Protein AF-A0A7C3PP48-F1 (afdb_monomer_lite)

Radius of gyration: 100.93 Å; chains: 1; bounding box: 215×110×290 Å

Structure (mmCIF, N/CA/C/O backbone):
data_AF-A0A7C3PP48-F1
#
_entry.id   AF-A0A7C3PP48-F1
#
loop_
_atom_site.group_PDB
_atom_site.id
_atom_site.type_symbol
_atom_site.label_atom_id
_atom_site.label_alt_id
_atom_site.label_comp_id
_atom_site.label_asym_id
_atom_site.label_entity_id
_atom_site.label_seq_id
_atom_site.pdbx_PDB_ins_code
_atom_site.Cartn_x
_atom_site.Cartn_y
_atom_site.Cartn_z
_atom_site.occupancy
_atom_site.B_iso_or_equiv
_atom_site.auth_seq_id
_atom_site.auth_comp_id
_atom_site.auth_asym_id
_atom_site.auth_atom_id
_atom_site.pdbx_PDB_model_num
ATOM 1 N N . MET A 1 1 ? 66.227 -26.101 -6.924 1.00 35.62 1 MET A N 1
ATOM 2 C CA . MET A 1 1 ? 66.517 -26.743 -5.614 1.00 35.62 1 MET A CA 1
ATOM 3 C C . MET A 1 1 ? 65.256 -27.540 -5.271 1.00 35.62 1 MET A C 1
ATOM 5 O O . MET A 1 1 ? 64.193 -26.976 -5.452 1.00 35.62 1 MET A O 1
ATOM 9 N N . SER A 1 2 ? 65.244 -28.868 -5.077 1.00 28.80 2 SER A N 1
ATOM 10 C CA . SER A 1 2 ? 65.993 -29.705 -4.112 1.00 28.80 2 SER A CA 1
ATOM 11 C C . SER A 1 2 ? 65.687 -29.269 -2.673 1.00 28.80 2 SER A C 1
ATOM 13 O O . SER A 1 2 ? 65.964 -28.119 -2.353 1.00 28.80 2 SER A O 1
ATOM 15 N N . ARG A 1 3 ? 65.092 -30.090 -1.793 1.00 32.72 3 ARG A N 1
ATOM 16 C CA . ARG A 1 3 ? 65.100 -31.572 -1.668 1.00 32.72 3 ARG A CA 1
ATOM 17 C C . ARG A 1 3 ? 63.680 -32.186 -1.687 1.00 32.72 3 ARG A C 1
ATOM 19 O O . ARG A 1 3 ? 62.824 -31.701 -0.966 1.00 32.72 3 ARG A O 1
ATOM 26 N N . THR A 1 4 ? 63.332 -33.066 -2.639 1.00 34.81 4 THR A N 1
ATOM 27 C CA . THR A 1 4 ? 63.412 -34.564 -2.638 1.00 34.81 4 THR A CA 1
ATOM 28 C C . THR A 1 4 ? 62.479 -35.266 -1.626 1.00 34.81 4 THR A C 1
ATOM 30 O O . THR A 1 4 ? 62.607 -34.987 -0.442 1.00 34.81 4 THR A O 1
ATOM 33 N N . ASN A 1 5 ? 61.502 -36.119 -2.006 1.00 36.50 5 ASN A N 1
ATOM 34 C CA . ASN A 1 5 ? 61.571 -37.400 -2.775 1.00 36.50 5 ASN A CA 1
ATOM 35 C C . ASN A 1 5 ? 62.261 -38.507 -1.926 1.00 36.50 5 ASN A C 1
ATOM 37 O O . ASN A 1 5 ? 63.274 -38.201 -1.308 1.00 36.50 5 ASN A O 1
ATOM 41 N N . THR A 1 6 ? 61.848 -39.783 -1.795 1.00 35.00 6 THR A N 1
ATOM 42 C CA . THR A 1 6 ? 61.051 -40.767 -2.599 1.00 35.00 6 THR A CA 1
ATOM 43 C C . THR A 1 6 ? 60.564 -41.863 -1.591 1.00 35.00 6 THR A C 1
ATOM 45 O O . THR A 1 6 ? 61.181 -41.959 -0.535 1.00 35.00 6 THR A O 1
ATOM 48 N N . TYR A 1 7 ? 59.514 -42.697 -1.707 1.00 33.81 7 TYR A N 1
ATOM 49 C CA . TYR A 1 7 ? 59.066 -43.679 -2.724 1.00 33.81 7 TYR A CA 1
ATOM 50 C C . TYR A 1 7 ? 57.554 -43.988 -2.508 1.00 33.81 7 TYR A C 1
ATOM 52 O O . TYR A 1 7 ? 57.111 -43.902 -1.370 1.00 33.81 7 TYR A O 1
ATOM 60 N N . VAL A 1 8 ? 56.657 -44.324 -3.456 1.00 29.75 8 VAL A N 1
ATOM 61 C CA . VAL A 1 8 ? 56.685 -44.884 -4.838 1.00 29.75 8 VAL A CA 1
ATOM 62 C C . VAL A 1 8 ? 56.375 -46.398 -4.937 1.00 29.75 8 VAL A C 1
ATOM 64 O O . VAL A 1 8 ? 57.295 -47.206 -4.929 1.00 29.75 8 VAL A O 1
ATOM 67 N N . ARG A 1 9 ? 55.087 -46.703 -5.230 1.00 29.94 9 ARG A N 1
ATOM 68 C CA . ARG A 1 9 ? 54.576 -47.752 -6.168 1.00 29.94 9 ARG A CA 1
ATOM 69 C C . ARG A 1 9 ? 54.813 -49.250 -5.790 1.00 29.94 9 ARG A C 1
ATOM 71 O O . ARG A 1 9 ? 55.564 -49.530 -4.872 1.00 29.94 9 ARG A O 1
ATOM 78 N N . SER A 1 10 ? 54.198 -50.281 -6.407 1.00 29.03 10 SER A N 1
ATOM 79 C CA . SER A 1 10 ? 53.236 -50.392 -7.536 1.00 29.03 10 SER A CA 1
ATOM 80 C C . SER A 1 10 ? 52.558 -51.780 -7.612 1.00 29.03 10 SER A C 1
ATOM 82 O O . SER A 1 10 ? 53.174 -52.744 -7.174 1.00 29.03 10 SER A O 1
ATOM 84 N N . PHE A 1 11 ? 51.462 -51.883 -8.393 1.00 27.22 11 PHE A N 1
ATOM 85 C CA . PHE A 1 11 ? 51.003 -53.085 -9.143 1.00 27.22 11 PHE A CA 1
ATOM 86 C C . PHE A 1 11 ? 50.632 -54.354 -8.311 1.00 27.22 11 PHE A C 1
ATOM 88 O O . PHE A 1 11 ? 50.879 -54.409 -7.116 1.00 27.22 11 PHE A O 1
ATOM 95 N N . LEU A 1 12 ? 49.953 -55.388 -8.840 1.00 26.47 12 LEU A N 1
ATOM 96 C CA . LEU A 1 12 ? 49.624 -55.757 -10.232 1.00 26.47 12 LEU A CA 1
ATOM 97 C C . LEU A 1 12 ? 48.218 -56.401 -10.351 1.00 26.47 12 LEU A C 1
ATOM 99 O O . LEU A 1 12 ? 47.673 -56.895 -9.369 1.00 26.47 12 LEU A O 1
ATOM 103 N N . SER A 1 13 ? 47.657 -56.406 -11.564 1.00 26.34 13 SER A N 1
ATOM 104 C CA . SER A 1 13 ? 46.339 -56.971 -11.923 1.00 26.34 13 SER A CA 1
ATOM 105 C C . SER A 1 13 ? 46.417 -58.423 -12.459 1.00 26.34 13 SER A C 1
ATOM 107 O O . SER A 1 13 ? 47.513 -58.961 -12.585 1.00 26.34 13 SER A O 1
ATOM 109 N N . ILE A 1 14 ? 45.266 -58.966 -12.912 1.00 28.91 14 ILE A N 1
ATOM 110 C CA . ILE A 1 14 ? 45.058 -60.225 -13.690 1.00 28.91 14 ILE A CA 1
ATOM 111 C C . ILE A 1 14 ? 45.008 -61.494 -12.791 1.00 28.91 14 ILE A C 1
ATOM 113 O O . ILE A 1 14 ? 45.960 -61.738 -12.063 1.00 28.91 14 ILE A O 1
ATOM 117 N N . LEU A 1 15 ? 43.927 -62.295 -12.653 1.00 25.47 15 LEU A N 1
ATOM 118 C CA . LEU A 1 15 ? 42.826 -62.807 -13.525 1.00 25.47 15 LEU A CA 1
ATOM 119 C C . LEU A 1 15 ? 43.153 -64.181 -14.175 1.00 25.47 15 LEU A C 1
ATOM 121 O O . LEU A 1 15 ? 44.307 -64.442 -14.495 1.00 25.47 15 LEU A O 1
ATOM 125 N N . LEU A 1 16 ? 42.113 -65.002 -14.440 1.00 29.92 16 LEU A N 1
ATOM 126 C CA . LEU A 1 16 ? 42.130 -66.319 -15.133 1.00 29.92 16 LEU A CA 1
ATOM 127 C C . LEU A 1 16 ? 42.724 -67.480 -14.287 1.00 29.92 16 LEU A C 1
ATOM 129 O O . LEU A 1 16 ? 43.503 -67.231 -13.377 1.00 29.92 16 LEU A O 1
ATOM 133 N N . ILE A 1 17 ? 42.400 -68.777 -14.444 1.00 31.22 17 ILE A N 1
ATOM 134 C CA . ILE A 1 17 ? 41.591 -69.605 -15.385 1.00 31.22 17 ILE A CA 1
ATOM 135 C C . ILE A 1 17 ? 40.932 -70.761 -14.556 1.00 31.22 17 ILE A C 1
ATOM 137 O O . ILE A 1 17 ? 41.385 -70.995 -13.442 1.00 31.22 17 ILE A O 1
ATOM 141 N N . ILE A 1 18 ? 39.937 -71.582 -14.953 1.00 31.45 18 ILE A N 1
ATOM 142 C CA . ILE A 1 18 ? 39.114 -71.777 -16.173 1.00 31.45 18 ILE A CA 1
ATOM 143 C C . ILE A 1 18 ? 37.695 -72.239 -15.742 1.00 31.45 18 ILE A C 1
ATOM 145 O O . ILE A 1 18 ? 37.602 -73.089 -14.858 1.00 31.45 18 ILE A O 1
ATOM 149 N N . SER A 1 19 ? 36.621 -71.819 -16.430 1.00 31.44 19 SER A N 1
ATOM 150 C CA . SER A 1 19 ? 35.482 -72.666 -16.886 1.00 31.44 19 SER A CA 1
ATOM 151 C C . SER A 1 19 ? 34.488 -71.833 -17.717 1.00 31.44 19 SER A C 1
ATOM 153 O O . SER A 1 19 ? 34.540 -70.607 -17.686 1.00 31.44 19 SER A O 1
ATOM 155 N N . ILE A 1 20 ? 33.648 -72.487 -18.526 1.00 32.88 20 ILE A N 1
ATOM 156 C CA . ILE A 1 20 ? 32.924 -71.895 -19.672 1.00 32.88 20 ILE A CA 1
ATOM 157 C C . ILE A 1 20 ? 31.415 -72.217 -19.598 1.00 32.88 20 ILE A C 1
ATOM 159 O O . ILE A 1 20 ? 31.084 -73.311 -19.164 1.00 32.88 20 ILE A O 1
ATOM 163 N N . SER A 1 21 ? 30.568 -71.265 -20.037 1.00 28.41 21 SER A N 1
ATOM 164 C CA . SER A 1 21 ? 29.212 -71.343 -20.658 1.00 28.41 21 SER A CA 1
ATOM 165 C C . SER A 1 21 ? 28.293 -72.575 -20.460 1.00 28.41 21 SER A C 1
ATOM 167 O O . SER A 1 21 ? 28.746 -73.708 -20.445 1.00 28.41 21 SER A O 1
ATOM 169 N N . LEU A 1 22 ? 26.953 -72.474 -20.476 1.00 29.72 22 LEU A N 1
ATOM 170 C CA . LEU A 1 22 ? 26.024 -71.489 -21.081 1.00 29.72 22 LEU A CA 1
ATOM 171 C C . LEU A 1 22 ? 24.612 -71.674 -20.462 1.00 29.72 22 LEU A C 1
ATOM 173 O O . LEU A 1 22 ? 24.291 -72.801 -20.111 1.00 29.72 22 LEU A O 1
ATOM 177 N N . MET A 1 23 ? 23.762 -70.631 -20.483 1.00 29.91 23 MET A N 1
ATOM 178 C CA . MET A 1 23 ? 22.276 -70.659 -20.372 1.00 29.91 23 MET A CA 1
ATOM 179 C C . MET A 1 23 ? 21.603 -71.324 -19.143 1.00 29.91 23 MET A C 1
ATOM 181 O O . MET A 1 23 ? 21.910 -72.440 -18.757 1.00 29.91 23 MET A O 1
ATOM 185 N N . ASN A 1 24 ? 20.542 -70.759 -18.562 1.00 29.59 24 ASN A N 1
ATOM 186 C CA . ASN A 1 24 ? 20.100 -69.360 -18.511 1.00 29.59 24 ASN A CA 1
ATOM 187 C C . ASN A 1 24 ? 19.310 -69.182 -17.196 1.00 29.59 24 ASN A C 1
ATOM 189 O O . ASN A 1 24 ? 18.732 -70.145 -16.697 1.00 29.59 24 ASN A O 1
ATOM 193 N N . VAL A 1 25 ? 19.339 -67.987 -16.602 1.00 32.69 25 VAL A N 1
ATOM 194 C CA . VAL A 1 25 ? 19.006 -67.780 -15.175 1.00 32.69 25 VAL A CA 1
ATOM 195 C C . VAL A 1 25 ? 17.562 -68.161 -14.824 1.00 32.69 25 VAL A C 1
ATOM 197 O O . VAL A 1 25 ? 16.637 -67.610 -15.414 1.00 32.69 25 VAL A O 1
ATOM 200 N N . ASN A 1 26 ? 17.371 -69.021 -13.809 1.00 28.39 26 ASN A N 1
ATOM 201 C CA . ASN A 1 26 ? 16.111 -69.090 -13.058 1.00 28.39 26 ASN A CA 1
ATOM 202 C C . ASN A 1 26 ? 16.229 -69.756 -11.663 1.00 28.39 26 ASN A C 1
ATOM 204 O O . ASN A 1 26 ? 16.847 -70.805 -11.518 1.00 28.39 26 ASN A O 1
ATOM 208 N N . THR A 1 27 ? 15.574 -69.127 -10.678 1.00 35.03 27 THR A N 1
ATOM 209 C CA . THR A 1 27 ? 14.832 -69.685 -9.514 1.00 35.03 27 THR A CA 1
ATOM 210 C C . THR A 1 27 ? 15.308 -70.926 -8.732 1.00 35.03 27 THR A C 1
ATOM 212 O O . THR A 1 27 ? 15.274 -72.043 -9.245 1.00 35.03 27 THR A O 1
ATOM 215 N N . ALA A 1 28 ? 15.472 -70.748 -7.412 1.00 31.48 28 ALA A N 1
ATOM 216 C CA . ALA A 1 28 ? 15.047 -71.661 -6.328 1.00 31.48 28 ALA A CA 1
ATOM 217 C C . ALA A 1 28 ? 15.201 -70.924 -4.975 1.00 31.48 28 ALA A C 1
ATOM 219 O O . ALA A 1 28 ? 16.178 -70.194 -4.839 1.00 31.48 28 ALA A O 1
ATOM 220 N N . LEU A 1 29 ? 14.382 -71.034 -3.919 1.00 32.47 29 LEU A N 1
ATOM 221 C CA . LEU A 1 29 ? 13.048 -71.595 -3.572 1.00 32.47 29 LEU A CA 1
ATOM 222 C C . LEU A 1 29 ? 12.624 -70.807 -2.283 1.00 32.47 29 LEU A C 1
ATOM 224 O O . LEU A 1 29 ? 13.512 -70.258 -1.633 1.00 32.47 29 LEU A O 1
ATOM 228 N N . ALA A 1 30 ? 11.380 -70.661 -1.806 1.00 31.39 30 ALA A N 1
ATOM 229 C CA . ALA A 1 30 ? 10.071 -71.297 -2.029 1.00 31.39 30 ALA A CA 1
ATOM 230 C C . ALA A 1 30 ? 8.951 -70.231 -1.716 1.00 31.39 30 ALA A C 1
ATOM 232 O O . ALA A 1 30 ? 9.268 -69.235 -1.069 1.00 31.39 30 ALA A O 1
ATOM 233 N N . ASP A 1 31 ? 7.745 -70.237 -2.313 1.00 30.36 31 ASP A N 1
ATOM 234 C CA . ASP A 1 31 ? 6.519 -70.986 -1.903 1.00 30.36 31 ASP A CA 1
ATOM 235 C C . ASP A 1 31 ? 5.738 -70.317 -0.728 1.00 30.36 31 ASP A C 1
ATOM 237 O O . ASP A 1 31 ? 6.322 -70.120 0.334 1.00 30.36 31 ASP A O 1
ATOM 241 N N . ASP A 1 32 ? 4.449 -69.931 -0.813 1.00 30.78 32 ASP A N 1
ATOM 242 C CA . ASP A 1 32 ? 3.532 -69.723 -1.965 1.00 30.78 32 ASP A CA 1
ATOM 243 C C . ASP A 1 32 ? 2.293 -68.848 -1.580 1.00 30.78 32 ASP A C 1
ATOM 245 O O . ASP A 1 32 ? 1.974 -68.732 -0.401 1.00 30.78 32 ASP A O 1
ATOM 249 N N . SER A 1 33 ? 1.561 -68.315 -2.580 1.00 32.16 33 SER A N 1
ATOM 250 C CA . SER A 1 33 ? 0.126 -67.893 -2.622 1.00 32.16 33 SER A CA 1
ATOM 251 C C . SER A 1 33 ? -0.455 -66.919 -1.547 1.00 32.16 33 SER A C 1
ATOM 253 O O . SER A 1 33 ? -0.343 -67.189 -0.361 1.00 32.16 33 SER A O 1
ATOM 255 N N . ALA A 1 34 ? -1.130 -65.771 -1.784 1.00 34.06 34 ALA A N 1
ATOM 256 C CA . ALA A 1 34 ? -1.976 -65.155 -2.844 1.00 34.06 34 ALA A CA 1
ATOM 257 C C . ALA A 1 34 ? -3.481 -64.965 -2.393 1.00 34.06 34 ALA A C 1
ATOM 259 O O . ALA A 1 34 ? -3.721 -65.088 -1.195 1.00 34.06 34 ALA A O 1
ATOM 260 N N . PRO A 1 35 ? -4.463 -64.480 -3.204 1.00 60.41 35 PRO A N 1
ATOM 261 C CA . PRO A 1 35 ? -5.262 -63.255 -2.914 1.00 60.41 35 PRO A CA 1
ATOM 262 C C . PRO A 1 35 ? -6.804 -63.546 -2.791 1.00 60.41 35 PRO A C 1
ATOM 264 O O . PRO A 1 35 ? -7.110 -64.723 -2.595 1.00 60.41 35 PRO A O 1
ATOM 267 N N . PRO A 1 36 ? -7.814 -62.625 -2.946 1.00 50.06 36 PRO A N 1
ATOM 268 C CA . PRO A 1 36 ? -7.845 -61.162 -3.219 1.00 50.06 36 PRO A CA 1
ATOM 269 C C . PRO A 1 36 ? -8.933 -60.316 -2.450 1.00 50.06 36 PRO A C 1
ATOM 271 O O . PRO A 1 36 ? -9.650 -60.829 -1.601 1.00 50.06 36 PRO A O 1
ATOM 274 N N . GLN A 1 37 ? -9.132 -59.054 -2.892 1.00 30.94 37 GLN A N 1
ATOM 275 C CA . GLN A 1 37 ? -10.337 -58.179 -2.785 1.00 30.94 37 GLN A CA 1
ATOM 276 C C . GLN A 1 37 ? -10.716 -57.429 -1.478 1.00 30.94 37 GLN A C 1
ATOM 278 O O . GLN A 1 37 ? -10.241 -57.704 -0.384 1.00 30.94 37 GLN A O 1
ATOM 283 N N . GLU A 1 38 ? -11.566 -56.405 -1.674 1.00 47.22 38 GLU A N 1
ATOM 284 C CA . GLU A 1 38 ? -12.148 -55.461 -0.701 1.00 47.22 38 GLU A CA 1
ATOM 285 C C . GLU A 1 38 ? -13.311 -56.057 0.118 1.00 47.22 38 GLU A C 1
ATOM 287 O O . GLU A 1 38 ? -14.075 -56.870 -0.404 1.00 47.22 38 GLU A O 1
ATOM 292 N N . THR A 1 39 ? -13.544 -55.559 1.342 1.00 32.47 39 THR A N 1
ATOM 293 C CA . THR A 1 39 ? -14.880 -55.263 1.936 1.00 32.47 39 THR A CA 1
ATOM 294 C C . THR A 1 39 ? -14.720 -54.548 3.296 1.00 32.47 39 THR A C 1
ATOM 296 O O . THR A 1 39 ? -13.594 -54.251 3.692 1.00 32.47 39 THR A O 1
ATOM 299 N N . ALA A 1 40 ? -15.816 -54.194 3.989 1.00 39.12 40 ALA A N 1
ATOM 300 C CA . ALA A 1 40 ? -15.804 -53.302 5.161 1.00 39.12 40 ALA A CA 1
ATOM 301 C C . ALA A 1 40 ? -16.662 -53.791 6.357 1.00 39.12 40 ALA A C 1
ATOM 303 O O . ALA A 1 40 ? -17.587 -54.574 6.157 1.00 39.12 40 ALA A O 1
ATOM 304 N N . THR A 1 41 ? -16.376 -53.219 7.547 1.00 37.16 41 THR A N 1
ATOM 305 C CA . THR A 1 41 ? -17.173 -53.186 8.813 1.00 37.16 41 THR A CA 1
ATOM 306 C C . THR A 1 41 ? -17.409 -54.539 9.564 1.00 37.16 41 THR A C 1
ATOM 308 O O . THR A 1 41 ? -16.991 -55.578 9.062 1.00 37.16 41 THR A O 1
ATOM 311 N N . PRO A 1 42 ? -17.992 -54.581 10.798 1.00 59.25 42 PRO A N 1
ATOM 312 C CA . PRO A 1 42 ? -17.473 -53.996 12.065 1.00 59.25 42 PRO A CA 1
ATOM 313 C C . PRO A 1 42 ? -17.620 -54.894 13.355 1.00 59.25 42 PRO A C 1
ATOM 315 O O . PRO A 1 42 ? -18.108 -56.019 13.284 1.00 59.25 42 PRO A O 1
ATOM 318 N N . THR A 1 43 ? -17.358 -54.300 14.546 1.00 38.56 43 THR A N 1
ATOM 319 C CA . THR A 1 43 ? -17.990 -54.492 15.908 1.00 38.56 43 THR A CA 1
ATOM 320 C C . THR A 1 43 ? -17.363 -55.331 17.068 1.00 38.56 43 THR A C 1
ATOM 322 O O . THR A 1 43 ? -17.059 -56.505 16.909 1.00 38.56 43 THR A O 1
ATOM 325 N N . GLU A 1 44 ? -17.376 -54.690 18.265 1.00 38.38 44 GLU A N 1
ATOM 326 C CA . GLU A 1 44 ? -17.751 -55.144 19.649 1.00 38.38 44 GLU A CA 1
ATOM 327 C C . GLU A 1 44 ? -16.761 -55.689 20.743 1.00 38.38 44 GLU A C 1
ATOM 329 O O . GLU A 1 44 ? -16.094 -56.697 20.551 1.00 38.38 44 GLU A O 1
ATOM 334 N N . GLU A 1 45 ? -16.760 -54.963 21.896 1.00 41.56 45 GLU A N 1
ATOM 335 C CA . GLU A 1 45 ? -16.601 -55.214 23.378 1.00 41.56 45 GLU A CA 1
ATOM 336 C C . GLU A 1 45 ? -15.931 -56.480 24.009 1.00 41.56 45 GLU A C 1
ATOM 338 O O . GLU A 1 45 ? -15.767 -57.472 23.300 1.00 41.56 45 GLU A O 1
ATOM 343 N N . PRO A 1 46 ? -15.550 -56.526 25.339 1.00 60.19 46 PRO A N 1
ATOM 344 C CA . PRO A 1 46 ? -15.942 -55.714 26.544 1.00 60.19 46 PRO A CA 1
ATOM 345 C C . PRO A 1 46 ? -14.770 -55.304 27.523 1.00 60.19 46 PRO A C 1
ATOM 347 O O . PRO A 1 46 ? -13.609 -55.370 27.134 1.00 60.19 46 PRO A O 1
ATOM 350 N N . VAL A 1 47 ? -14.957 -55.047 28.847 1.00 40.34 47 VAL A N 1
ATOM 351 C CA . VAL A 1 47 ? -15.511 -53.848 29.567 1.00 40.34 47 VAL A CA 1
ATOM 352 C C . VAL A 1 47 ? -15.373 -53.979 31.135 1.00 40.34 47 VAL A C 1
ATOM 354 O O . VAL A 1 47 ? -15.261 -55.101 31.618 1.00 40.34 47 VAL A O 1
ATOM 357 N N . GLN A 1 48 ? -15.435 -52.864 31.917 1.00 39.47 48 GLN A N 1
ATOM 358 C CA . GLN A 1 48 ? -15.474 -52.716 33.425 1.00 39.47 48 GLN A CA 1
ATOM 359 C C . GLN A 1 48 ? -14.161 -52.976 34.249 1.00 39.47 48 GLN A C 1
ATOM 361 O O . GLN A 1 48 ? -13.319 -53.729 33.774 1.00 39.47 48 GLN A O 1
ATOM 366 N N . LEU A 1 49 ? -13.858 -52.421 35.462 1.00 37.97 49 LEU A N 1
ATOM 367 C CA . LEU A 1 49 ? -14.512 -51.526 36.485 1.00 37.97 49 LEU A CA 1
ATOM 368 C C . LEU A 1 49 ? -13.458 -50.830 37.451 1.00 37.97 49 LEU A C 1
ATOM 370 O O . LEU A 1 49 ? -12.391 -51.404 37.623 1.00 37.97 49 LEU A O 1
ATOM 374 N N . THR A 1 50 ? -13.792 -49.662 38.069 1.00 34.66 50 THR A N 1
ATOM 375 C CA . THR A 1 50 ? -13.432 -48.988 39.399 1.00 34.66 50 THR A CA 1
ATOM 376 C C . THR A 1 50 ? -12.217 -49.417 40.299 1.00 34.66 50 THR A C 1
ATOM 378 O O . THR A 1 50 ? -11.848 -50.582 40.259 1.00 34.66 50 THR A O 1
ATOM 381 N N . GLU A 1 51 ? -11.596 -48.651 41.245 1.00 35.31 51 GLU A N 1
ATOM 382 C CA . GLU A 1 51 ? -11.781 -47.301 41.892 1.00 35.31 51 GLU A CA 1
ATOM 383 C C . GLU A 1 51 ? -10.493 -46.766 42.650 1.00 35.31 51 GLU A C 1
ATOM 385 O O . GLU A 1 51 ? -9.415 -47.331 42.484 1.00 35.31 51 GLU A O 1
ATOM 390 N N . GLU A 1 52 ? -10.627 -45.678 43.447 1.00 36.09 52 GLU A N 1
ATOM 391 C CA . GLU A 1 52 ? -9.698 -44.844 44.303 1.00 36.09 52 GLU A CA 1
ATOM 392 C C . GLU A 1 52 ? -8.929 -45.539 45.497 1.00 36.09 52 GLU A C 1
ATOM 394 O O . GLU A 1 52 ? -9.115 -46.752 45.638 1.00 36.09 52 GLU A O 1
ATOM 399 N N . PRO A 1 53 ? -8.153 -44.881 46.442 1.00 57.12 53 PRO A N 1
ATOM 400 C CA . PRO A 1 53 ? -7.621 -43.483 46.613 1.00 57.12 53 PRO A CA 1
ATOM 401 C C . PRO A 1 53 ? -6.153 -43.318 47.200 1.00 57.12 53 PRO A C 1
ATOM 403 O O . PRO A 1 53 ? -5.467 -44.309 47.445 1.00 57.12 53 PRO A O 1
ATOM 406 N N . ALA A 1 54 ? -5.745 -42.064 47.551 1.00 29.67 54 ALA A N 1
ATOM 407 C CA . ALA A 1 54 ? -4.943 -41.614 48.748 1.00 29.67 54 ALA A CA 1
ATOM 408 C C . ALA A 1 54 ? -3.531 -40.924 48.629 1.00 29.67 54 ALA A C 1
ATOM 410 O O . ALA A 1 54 ? -2.737 -41.204 47.737 1.00 29.67 54 ALA A O 1
ATOM 411 N N . GLU A 1 55 ? -3.238 -40.037 49.610 1.00 35.94 55 GLU A N 1
ATOM 412 C CA . GLU A 1 55 ? -2.036 -39.170 49.880 1.00 35.94 55 GLU A CA 1
ATOM 413 C C . GLU A 1 55 ? -1.262 -39.654 51.174 1.00 35.94 55 GLU A C 1
ATOM 415 O O . GLU A 1 55 ? -1.629 -40.758 51.599 1.00 35.94 55 GLU A O 1
ATOM 420 N N . PRO A 1 56 ? -0.279 -38.980 51.884 1.00 55.00 56 PRO A N 1
ATOM 421 C CA . PRO A 1 56 ? 0.286 -37.589 51.843 1.00 55.00 56 PRO A CA 1
ATOM 422 C C . PRO A 1 56 ? 1.836 -37.381 52.121 1.00 55.00 56 PRO A C 1
ATOM 424 O O . PRO A 1 56 ? 2.561 -38.341 52.377 1.00 55.00 56 PRO A O 1
ATOM 427 N N . ALA A 1 57 ? 2.285 -36.101 52.240 1.00 32.88 57 ALA A N 1
ATOM 428 C CA . ALA A 1 57 ? 3.398 -35.539 53.091 1.00 32.88 57 ALA A CA 1
ATOM 429 C C . ALA A 1 57 ? 4.920 -35.746 52.736 1.00 32.88 57 ALA A C 1
ATOM 431 O O . ALA A 1 57 ? 5.271 -36.756 52.140 1.00 32.88 57 ALA A O 1
ATOM 432 N N . ALA A 1 58 ? 5.927 -34.917 53.144 1.00 36.06 58 ALA A N 1
ATOM 433 C CA . ALA A 1 58 ? 6.035 -33.490 53.589 1.00 36.06 58 ALA A CA 1
ATOM 434 C C . ALA A 1 58 ? 7.521 -32.974 53.786 1.00 36.06 58 ALA A C 1
ATOM 436 O O . ALA A 1 58 ? 8.411 -33.779 54.039 1.00 36.06 58 ALA A O 1
ATOM 437 N N . THR A 1 59 ? 7.733 -31.631 53.800 1.00 29.83 59 THR A N 1
ATOM 438 C CA . THR A 1 59 ? 8.812 -30.780 54.449 1.00 29.83 59 THR A CA 1
ATOM 439 C C . THR A 1 59 ? 10.334 -30.863 54.131 1.00 29.83 59 THR A C 1
ATOM 441 O O . THR A 1 59 ? 10.926 -31.920 54.297 1.00 29.83 59 THR A O 1
ATOM 444 N N . GLU A 1 60 ? 10.997 -29.700 53.882 1.00 31.58 60 GLU A N 1
ATOM 445 C CA . GLU A 1 60 ? 12.027 -29.021 54.752 1.00 31.58 60 GLU A CA 1
ATOM 446 C C . GLU A 1 60 ? 12.568 -27.654 54.185 1.00 31.58 60 GLU A C 1
ATOM 448 O O . GLU A 1 60 ? 12.360 -27.356 53.011 1.00 31.58 60 GLU A O 1
ATOM 453 N N . THR A 1 61 ? 13.216 -26.804 55.021 1.00 31.69 61 THR A N 1
ATOM 454 C CA . THR A 1 61 ? 13.787 -25.425 54.775 1.00 31.69 61 THR A CA 1
ATOM 455 C C . THR A 1 61 ? 14.916 -25.096 55.809 1.00 31.69 61 THR A C 1
ATOM 457 O O . THR A 1 61 ? 15.118 -25.964 56.664 1.00 31.69 61 THR A O 1
ATOM 460 N N . PRO A 1 62 ? 15.648 -23.928 55.865 1.00 55.53 62 PRO A N 1
ATOM 461 C CA . PRO A 1 62 ? 15.698 -22.658 55.081 1.00 55.53 62 PRO A CA 1
ATOM 462 C C . PRO A 1 62 ? 17.109 -22.417 54.427 1.00 55.53 62 PRO A C 1
ATOM 464 O O . PRO A 1 62 ? 17.615 -23.401 53.900 1.00 55.53 62 PRO A O 1
ATOM 467 N N . THR A 1 63 ? 17.840 -21.276 54.294 1.00 33.38 63 THR A N 1
ATOM 468 C CA . THR A 1 63 ? 18.016 -19.892 54.876 1.00 33.38 63 THR A CA 1
ATOM 469 C C . THR A 1 63 ? 17.974 -18.793 53.754 1.00 33.38 63 THR A C 1
ATOM 471 O O . THR A 1 63 ? 17.680 -19.165 52.624 1.00 33.38 63 THR A O 1
ATOM 474 N N . VAL A 1 64 ? 18.135 -17.447 53.870 1.00 34.97 64 VAL A N 1
ATOM 475 C CA . VAL A 1 64 ? 18.692 -16.433 54.833 1.00 34.97 64 VAL A CA 1
ATOM 476 C C . VAL A 1 64 ? 20.246 -16.316 54.817 1.00 34.97 64 VAL A C 1
ATOM 478 O O . VAL A 1 64 ? 20.900 -17.352 54.726 1.00 34.97 64 VAL A O 1
ATOM 481 N N . GLU A 1 65 ? 20.948 -15.159 54.865 1.00 32.62 65 GLU A N 1
ATOM 482 C CA . GLU A 1 65 ? 20.618 -13.703 55.032 1.00 32.62 65 GLU A CA 1
ATOM 483 C C . GLU A 1 65 ? 20.680 -12.918 53.667 1.00 32.62 65 GLU A C 1
ATOM 485 O O . GLU A 1 65 ? 20.082 -13.448 52.736 1.00 32.62 65 GLU A O 1
ATOM 490 N N . GLU A 1 66 ? 21.268 -11.732 53.348 1.00 32.56 66 GLU A N 1
ATOM 491 C CA . GLU A 1 66 ? 22.122 -10.670 53.971 1.00 32.56 66 GLU A CA 1
ATOM 492 C C . GLU A 1 66 ? 21.976 -9.298 53.202 1.00 32.56 66 GLU A C 1
ATOM 494 O O . GLU A 1 66 ? 21.602 -9.306 52.031 1.00 32.56 66 GLU A O 1
ATOM 499 N N . THR A 1 67 ? 22.264 -8.120 53.807 1.00 29.39 67 THR A N 1
ATOM 500 C CA . THR A 1 67 ? 22.249 -6.727 53.215 1.00 29.39 67 THR A CA 1
ATOM 501 C C . THR A 1 67 ? 23.186 -5.774 54.031 1.00 29.39 67 THR A C 1
ATOM 503 O O . THR A 1 67 ? 23.824 -6.305 54.944 1.00 29.39 67 THR A O 1
ATOM 506 N N . PRO A 1 68 ? 23.271 -4.410 53.900 1.00 56.38 68 PRO A N 1
ATOM 507 C CA . PRO A 1 68 ? 22.968 -3.410 52.836 1.00 56.38 68 PRO A CA 1
ATOM 508 C C . PRO A 1 68 ? 24.136 -2.383 52.586 1.00 56.38 68 PRO A C 1
ATOM 510 O O . PRO A 1 68 ? 25.169 -2.475 53.242 1.00 56.38 68 PRO A O 1
ATOM 513 N N . ALA A 1 69 ? 23.958 -1.344 51.735 1.00 31.47 69 ALA A N 1
ATOM 514 C CA . ALA A 1 69 ? 24.445 0.058 51.931 1.00 31.47 69 ALA A CA 1
ATOM 515 C C . ALA A 1 69 ? 24.122 0.999 50.732 1.00 31.47 69 ALA A C 1
ATOM 517 O O . ALA A 1 69 ? 23.921 0.528 49.617 1.00 31.47 69 ALA A O 1
ATOM 518 N N . ALA A 1 70 ? 24.119 2.324 50.950 1.00 33.28 70 ALA A N 1
ATOM 519 C CA . ALA A 1 70 ? 23.903 3.382 49.940 1.00 33.28 70 ALA A CA 1
ATOM 520 C C . ALA A 1 70 ? 24.829 4.601 50.181 1.00 33.28 70 ALA A C 1
ATOM 522 O O . ALA A 1 70 ? 25.456 4.653 51.238 1.00 33.28 70 ALA A O 1
ATOM 523 N N . VAL A 1 71 ? 24.880 5.572 49.248 1.00 32.09 71 VAL A N 1
ATOM 524 C CA . VAL A 1 71 ? 25.103 7.029 49.476 1.00 32.09 71 VAL A CA 1
ATOM 525 C C . VAL A 1 71 ? 24.875 7.828 48.170 1.00 32.09 71 VAL A C 1
ATOM 527 O O . VAL A 1 71 ? 24.879 7.257 47.081 1.00 32.09 71 VAL A O 1
ATOM 530 N N . GLU A 1 72 ? 24.600 9.127 48.310 1.00 32.75 72 GLU A N 1
ATOM 531 C CA . GLU A 1 72 ? 24.207 10.110 47.283 1.00 32.75 72 GLU A CA 1
ATOM 532 C C . GLU A 1 72 ? 25.363 10.597 46.375 1.00 32.75 72 GLU A C 1
ATOM 534 O O . GLU A 1 72 ? 26.522 10.564 46.780 1.00 32.75 72 GLU A O 1
ATOM 539 N N . GLU A 1 73 ? 25.046 11.180 45.206 1.00 32.62 73 GLU A N 1
ATOM 540 C CA . GLU A 1 73 ? 25.147 12.648 45.021 1.00 32.62 73 GLU A CA 1
ATOM 541 C C . GLU A 1 73 ? 24.407 13.148 43.757 1.00 32.62 73 GLU A C 1
ATOM 543 O O . GLU A 1 73 ? 24.091 12.376 42.852 1.00 32.62 73 GLU A O 1
ATOM 548 N N . VAL A 1 74 ? 24.103 14.453 43.715 1.00 32.16 74 VAL A N 1
ATOM 549 C CA . VAL A 1 74 ? 23.387 15.164 42.634 1.00 32.16 74 VAL A CA 1
ATOM 550 C C . VAL A 1 74 ? 24.041 16.534 42.420 1.00 32.16 74 VAL A C 1
ATOM 552 O O . VAL A 1 74 ? 24.363 17.207 43.401 1.00 32.16 74 VAL A O 1
ATOM 555 N N . PRO A 1 75 ? 24.167 17.009 41.167 1.00 46.56 75 PRO A N 1
ATOM 556 C CA . PRO A 1 75 ? 23.906 18.430 40.914 1.00 46.56 75 PRO A CA 1
ATOM 557 C C . PRO A 1 75 ? 22.923 18.681 39.758 1.00 46.56 75 PRO A C 1
ATOM 559 O O . PRO A 1 75 ? 22.918 17.998 38.738 1.00 46.56 75 PRO A O 1
ATOM 562 N N . THR A 1 76 ? 22.113 19.724 39.926 1.00 32.69 76 THR A N 1
ATOM 563 C CA . THR A 1 76 ? 21.080 20.207 38.996 1.00 32.69 76 THR A CA 1
ATOM 564 C C . THR A 1 76 ? 21.601 21.210 37.964 1.00 32.69 76 THR A C 1
ATOM 566 O O . THR A 1 76 ? 22.459 22.031 38.291 1.00 32.69 76 THR A O 1
ATOM 569 N N . ALA A 1 77 ? 20.943 21.286 36.804 1.00 31.06 77 ALA A N 1
ATOM 570 C CA . ALA A 1 77 ? 20.826 22.516 36.015 1.00 31.06 77 ALA A CA 1
ATOM 571 C C . ALA A 1 77 ? 19.437 22.583 35.348 1.00 31.06 77 ALA A C 1
ATOM 573 O O . ALA A 1 77 ? 18.918 21.561 34.907 1.00 31.06 77 ALA A O 1
ATOM 574 N N . THR A 1 78 ? 18.838 23.774 35.300 1.00 31.14 78 THR A N 1
ATOM 575 C CA . THR A 1 78 ? 17.481 24.048 34.787 1.00 31.14 78 THR A CA 1
ATOM 576 C C . THR A 1 78 ? 17.477 25.332 33.969 1.00 31.14 78 THR A C 1
ATOM 578 O O . THR A 1 78 ? 18.059 26.313 34.430 1.00 31.14 78 THR A O 1
ATOM 581 N N . GLU A 1 79 ? 16.726 25.376 32.869 1.00 31.72 79 GLU A N 1
ATOM 582 C CA . GLU A 1 79 ? 16.098 26.612 32.376 1.00 31.72 79 GLU A CA 1
ATOM 583 C C . GLU A 1 79 ? 14.785 26.280 31.628 1.00 31.72 79 GLU A C 1
ATOM 585 O O . GLU A 1 79 ? 14.447 25.103 31.483 1.00 31.72 79 GLU A O 1
ATOM 590 N N . GLU A 1 80 ? 13.985 27.295 31.289 1.00 32.97 80 GLU A N 1
ATOM 591 C CA . GLU A 1 80 ? 12.523 27.180 31.123 1.00 32.97 80 GLU A CA 1
ATOM 592 C C . GLU A 1 80 ? 12.010 27.047 29.667 1.00 32.97 80 GLU A C 1
ATOM 594 O O . GLU A 1 80 ? 12.759 27.135 28.696 1.00 32.97 80 GLU A O 1
ATOM 599 N N . ALA A 1 81 ? 10.697 26.810 29.537 1.00 32.72 81 ALA A N 1
ATOM 600 C CA . ALA A 1 81 ? 9.954 26.644 28.279 1.00 32.72 81 ALA A CA 1
ATOM 601 C C . ALA A 1 81 ? 9.579 27.988 27.596 1.00 32.72 81 ALA A C 1
ATOM 603 O O . ALA A 1 81 ? 9.930 29.064 28.087 1.00 32.72 81 ALA A O 1
ATOM 604 N N . PRO A 1 82 ? 8.823 27.947 26.479 1.00 40.59 82 PRO A N 1
ATOM 605 C CA . PRO A 1 82 ? 7.370 28.151 26.616 1.00 40.59 82 PRO A CA 1
ATOM 606 C C . PRO A 1 82 ? 6.490 27.200 25.766 1.00 40.59 82 PRO A C 1
ATOM 608 O O . PRO A 1 82 ? 6.990 26.360 25.025 1.00 40.59 82 PRO A O 1
ATOM 611 N N . ALA A 1 83 ? 5.164 27.332 25.921 1.00 30.72 83 ALA A N 1
ATOM 612 C CA . ALA A 1 83 ? 4.109 26.612 25.182 1.00 30.72 83 ALA A CA 1
ATOM 613 C C . ALA A 1 83 ? 3.924 27.174 23.736 1.00 30.72 83 ALA A C 1
ATOM 615 O O . ALA A 1 83 ? 4.639 28.100 23.362 1.00 30.72 83 ALA A O 1
ATOM 616 N N . GLU A 1 84 ? 3.035 26.687 22.855 1.00 30.11 84 GLU A N 1
ATOM 617 C CA . GLU A 1 84 ? 1.576 26.478 23.011 1.00 30.11 84 GLU A CA 1
ATOM 618 C C . GLU A 1 84 ? 0.966 25.733 21.784 1.00 30.11 84 GLU A C 1
ATOM 620 O O . GLU A 1 84 ? 1.683 25.441 20.832 1.00 30.11 84 GLU A O 1
ATOM 625 N N . VAL A 1 85 ? -0.365 25.532 21.796 1.00 31.56 85 VAL A N 1
ATOM 626 C CA . VAL A 1 85 ? -1.288 25.158 20.688 1.00 31.56 85 VAL A CA 1
ATOM 627 C C . VAL A 1 85 ? -1.584 23.659 20.473 1.00 31.56 85 VAL A C 1
ATOM 629 O O . VAL A 1 85 ? -0.733 22.872 20.073 1.00 31.56 85 VAL A O 1
ATOM 632 N N . GLU A 1 86 ? -2.861 23.300 20.671 1.00 34.53 86 GLU A N 1
ATOM 633 C CA . GLU A 1 86 ? -3.530 22.123 20.089 1.00 34.53 86 GLU A CA 1
ATOM 634 C C . GLU A 1 86 ? -4.135 22.493 18.721 1.00 34.53 86 GLU A C 1
ATOM 636 O O . GLU A 1 86 ? -4.662 23.597 18.585 1.00 34.53 86 GLU A O 1
ATOM 641 N N . GLU A 1 87 ? -4.211 21.557 17.768 1.00 31.67 87 GLU A N 1
ATOM 642 C CA . GLU A 1 87 ? -5.220 21.610 16.694 1.00 31.67 87 GLU A CA 1
ATOM 643 C C . GLU A 1 87 ? -5.935 20.259 16.507 1.00 31.67 87 GLU A C 1
ATOM 645 O O . GLU A 1 87 ? -5.425 19.192 16.852 1.00 31.67 87 GLU A O 1
ATOM 650 N N . THR A 1 88 ? -7.173 20.326 16.011 1.00 30.73 88 THR A N 1
ATOM 651 C CA . THR A 1 88 ? -8.134 19.212 15.944 1.00 30.73 88 THR A CA 1
ATOM 652 C C . THR A 1 88 ? -8.109 18.469 14.603 1.00 30.73 88 THR A C 1
ATOM 654 O O . THR A 1 88 ? -7.886 19.104 13.573 1.00 30.73 88 THR A O 1
ATOM 657 N N . PRO A 1 89 ? -8.437 17.162 14.561 1.00 35.22 89 PRO A N 1
ATOM 658 C CA . PRO A 1 89 ? -8.447 16.386 13.321 1.00 35.22 89 PRO A CA 1
ATOM 659 C C . PRO A 1 89 ? -9.567 16.808 12.356 1.00 35.22 89 PRO A C 1
ATOM 661 O O . PRO A 1 89 ? -10.669 17.172 12.774 1.00 35.22 89 PRO A O 1
ATOM 664 N N . VAL A 1 90 ? -9.301 16.677 11.052 1.00 30.02 90 VAL A N 1
ATOM 665 C CA . VAL A 1 90 ? -10.268 16.881 9.959 1.00 30.02 90 VAL A CA 1
ATOM 666 C C . VAL A 1 90 ? -10.468 15.564 9.192 1.00 30.02 90 VAL A C 1
ATOM 668 O O . VAL A 1 90 ? -9.595 14.703 9.170 1.00 30.02 90 VAL A O 1
ATOM 671 N N . ASN A 1 91 ? -11.671 15.383 8.643 1.00 29.70 91 ASN A N 1
ATOM 672 C CA . ASN A 1 91 ? -12.231 14.097 8.222 1.00 29.70 91 ASN A CA 1
ATOM 673 C C . ASN A 1 91 ? -11.788 13.611 6.824 1.00 29.70 91 ASN A C 1
ATOM 675 O O . ASN A 1 91 ? -11.461 14.414 5.953 1.00 29.70 91 ASN A O 1
ATOM 679 N N . GLU A 1 92 ? -11.891 12.297 6.595 1.00 37.00 92 GLU A N 1
ATOM 680 C CA . GLU A 1 92 ? -11.661 11.623 5.307 1.00 37.00 92 GLU A CA 1
ATOM 681 C C . GLU A 1 92 ? -12.548 12.150 4.157 1.00 37.00 92 GLU A C 1
ATOM 683 O O . GLU A 1 92 ? -13.682 12.596 4.379 1.00 37.00 92 GLU A O 1
ATOM 688 N N . GLY A 1 93 ? -12.066 12.021 2.910 1.00 30.61 93 GLY A N 1
ATOM 689 C CA . GLY A 1 93 ? -12.779 12.507 1.723 1.00 30.61 93 GLY A CA 1
ATOM 690 C C . GLY A 1 93 ? -12.297 11.967 0.369 1.00 30.61 93 GLY A C 1
ATOM 691 O O . GLY A 1 93 ? -11.718 12.715 -0.403 1.00 30.61 93 GLY A O 1
ATOM 692 N N . GLN A 1 94 ? -12.660 10.716 0.055 1.00 30.55 94 GLN A N 1
ATOM 693 C CA . GLN A 1 94 ? -12.659 10.088 -1.286 1.00 30.55 94 GLN A CA 1
ATOM 694 C C . GLN A 1 94 ? -11.311 9.875 -2.011 1.00 30.55 94 GLN A C 1
ATOM 696 O O . GLN A 1 94 ? -10.707 10.799 -2.542 1.00 30.55 94 GLN A O 1
ATOM 701 N N . VAL A 1 95 ? -10.953 8.600 -2.201 1.00 27.92 95 VAL A N 1
ATOM 702 C CA . VAL A 1 95 ? -9.964 8.161 -3.201 1.00 27.92 95 VAL A CA 1
ATOM 703 C C . VAL A 1 95 ? -10.649 7.989 -4.564 1.00 27.92 95 VAL A C 1
ATOM 705 O O . VAL A 1 95 ? -11.700 7.349 -4.655 1.00 27.92 95 VAL A O 1
ATOM 708 N N . LEU A 1 96 ? -10.036 8.518 -5.623 1.00 30.08 96 LEU A N 1
ATOM 709 C CA . LEU A 1 96 ? -10.261 8.109 -7.012 1.00 30.08 96 LEU A CA 1
ATOM 710 C C . LEU A 1 96 ? -8.975 7.452 -7.524 1.00 30.08 96 LEU A C 1
ATOM 712 O O . LEU A 1 96 ? -7.886 7.860 -7.133 1.00 30.08 96 LEU A O 1
ATOM 716 N N . ALA A 1 97 ? -9.108 6.428 -8.365 1.00 38.22 97 ALA A N 1
ATOM 717 C CA . ALA A 1 97 ? -7.968 5.779 -9.001 1.00 38.22 97 ALA A CA 1
ATOM 718 C C . ALA A 1 97 ? -7.695 6.430 -10.363 1.00 38.22 97 ALA A C 1
ATOM 720 O O . ALA A 1 97 ? -8.585 6.451 -11.215 1.00 38.22 97 ALA A O 1
ATOM 721 N N . GLU A 1 98 ? -6.471 6.912 -10.558 1.00 32.06 98 GLU A N 1
ATOM 722 C CA . GLU A 1 98 ? -5.906 7.290 -11.857 1.00 32.06 98 GLU A CA 1
ATOM 723 C C . GLU A 1 98 ? -4.636 6.454 -12.110 1.00 32.06 98 GLU A C 1
ATOM 725 O O . GLU A 1 98 ? -4.113 5.820 -11.191 1.00 32.06 98 GLU A O 1
ATOM 730 N N . GLU A 1 99 ? -4.220 6.336 -13.371 1.00 35.19 99 GLU A N 1
ATOM 731 C CA . GLU A 1 99 ? -3.271 5.305 -13.816 1.00 35.19 99 GLU A CA 1
ATOM 732 C C . GLU A 1 99 ? -1.795 5.717 -13.648 1.00 35.19 99 GLU A C 1
ATOM 734 O O . GLU A 1 99 ? -1.427 6.870 -13.866 1.00 35.19 99 GLU A O 1
ATOM 739 N N . GLU A 1 100 ? -0.941 4.743 -13.311 1.00 36.12 100 GLU A N 1
ATOM 740 C CA . GLU A 1 100 ? 0.522 4.883 -13.211 1.00 36.12 100 GLU A CA 1
ATOM 741 C C . GLU A 1 100 ? 1.141 5.440 -14.516 1.00 36.12 100 GLU A C 1
ATOM 743 O O . GLU A 1 100 ? 0.979 4.828 -15.581 1.00 36.12 100 GLU A O 1
ATOM 748 N N . PRO A 1 101 ? 1.901 6.553 -14.481 1.00 39.75 101 PRO A N 1
ATOM 749 C CA . PRO A 1 101 ? 2.581 7.072 -15.662 1.00 39.75 101 PRO A CA 1
ATOM 750 C C . PRO A 1 101 ? 3.789 6.194 -16.023 1.00 39.75 101 PRO A C 1
ATOM 752 O O . PRO A 1 101 ? 4.698 5.982 -15.223 1.00 39.75 101 PRO A O 1
ATOM 755 N N . THR A 1 102 ? 3.868 5.736 -17.275 1.00 45.09 102 THR A N 1
ATOM 756 C CA . THR A 1 102 ? 4.878 4.765 -17.757 1.00 45.09 102 THR A CA 1
ATOM 757 C C . THR A 1 102 ? 6.320 5.304 -17.861 1.00 45.09 102 THR A C 1
ATOM 759 O O . THR A 1 102 ? 7.153 4.725 -18.563 1.00 45.09 102 THR A O 1
ATOM 762 N N . LEU A 1 103 ? 6.626 6.430 -17.213 1.00 44.81 103 LEU A N 1
ATOM 763 C CA . LEU A 1 103 ? 7.809 7.263 -17.445 1.00 44.81 103 LEU A CA 1
ATOM 764 C C . LEU A 1 103 ? 9.122 6.589 -17.008 1.00 44.81 103 LEU A C 1
ATOM 766 O O . LEU A 1 103 ? 10.118 6.650 -17.725 1.00 44.81 103 LEU A O 1
ATOM 770 N N . PHE A 1 104 ? 9.106 5.873 -15.882 1.00 46.25 104 PHE A N 1
ATOM 771 C CA . PHE A 1 104 ? 10.300 5.251 -15.288 1.00 46.25 104 PHE A CA 1
ATOM 772 C C . PHE A 1 104 ? 10.837 4.032 -16.059 1.00 46.25 104 PHE A C 1
ATOM 774 O O . PHE A 1 104 ? 11.934 3.562 -15.779 1.00 46.25 104 PHE A O 1
ATOM 781 N N . SER A 1 105 ? 10.115 3.551 -17.078 1.00 46.56 105 SER A N 1
ATOM 782 C CA . SER A 1 105 ? 10.516 2.404 -17.913 1.00 46.56 105 SER A CA 1
ATOM 783 C C . SER A 1 105 ? 11.677 2.676 -18.889 1.00 46.56 105 SER A C 1
ATOM 785 O O . SER A 1 105 ? 12.037 1.792 -19.665 1.00 46.56 105 SER A O 1
ATOM 787 N N . GLN A 1 106 ? 12.233 3.895 -18.896 1.00 44.38 106 GLN A N 1
ATOM 788 C CA . GLN A 1 106 ? 13.216 4.359 -19.890 1.00 44.38 106 GLN A CA 1
ATOM 789 C C . GLN A 1 106 ? 14.517 4.911 -19.277 1.00 44.38 106 GLN A C 1
ATOM 791 O O . GLN A 1 106 ? 15.373 5.413 -20.007 1.00 44.38 106 GLN A O 1
ATOM 796 N N . ILE A 1 107 ? 14.679 4.811 -17.955 1.00 45.69 107 ILE A N 1
ATOM 797 C CA . ILE A 1 107 ? 15.936 5.120 -17.258 1.00 45.69 107 ILE A CA 1
ATOM 798 C C . ILE A 1 107 ? 16.858 3.887 -17.373 1.00 45.69 107 ILE A C 1
ATOM 800 O O . ILE A 1 107 ? 16.373 2.773 -17.166 1.00 45.69 107 ILE A O 1
ATOM 804 N N . PRO A 1 108 ? 18.159 4.029 -17.699 1.00 43.34 108 PRO A N 1
ATOM 805 C CA . PRO A 1 108 ? 19.084 2.895 -17.716 1.00 43.34 108 PRO A CA 1
ATOM 806 C C . PRO A 1 108 ? 19.228 2.247 -16.331 1.00 43.34 108 PRO A C 1
ATOM 808 O O . PRO A 1 108 ? 19.351 2.954 -15.326 1.00 43.34 108 PRO A O 1
ATOM 811 N N . GLU A 1 109 ? 19.266 0.913 -16.277 1.00 39.66 109 GLU A N 1
ATOM 812 C CA . GLU A 1 109 ? 19.570 0.181 -15.039 1.00 39.66 109 GLU A CA 1
ATOM 813 C C . GLU A 1 109 ? 20.928 0.633 -14.453 1.00 39.66 109 GLU A C 1
ATOM 815 O O . GLU A 1 109 ? 21.846 0.992 -15.189 1.00 39.66 109 GLU A O 1
ATOM 820 N N . GLU A 1 110 ? 21.026 0.644 -13.119 1.00 38.78 110 GLU A N 1
ATOM 821 C CA . GLU A 1 110 ? 22.119 1.241 -12.317 1.00 38.78 110 GLU A CA 1
ATOM 822 C C . GLU A 1 110 ? 22.214 2.792 -12.308 1.00 38.78 110 GLU A C 1
ATOM 824 O O . GLU A 1 110 ? 23.222 3.342 -11.863 1.00 38.78 110 GLU A O 1
ATOM 829 N N . THR A 1 111 ? 21.158 3.527 -12.697 1.00 45.06 111 THR A N 1
ATOM 830 C CA . THR A 1 111 ? 21.092 4.999 -12.519 1.00 45.06 111 THR A CA 1
ATOM 831 C C . THR A 1 111 ? 20.335 5.410 -11.242 1.00 45.06 111 THR A C 1
ATOM 833 O O . THR A 1 111 ? 19.104 5.422 -11.226 1.00 45.06 111 THR A O 1
ATOM 836 N N . ASP A 1 112 ? 21.049 5.823 -10.187 1.00 47.75 112 ASP A N 1
ATOM 837 C CA . ASP A 1 112 ? 20.451 6.418 -8.975 1.00 47.75 112 ASP A CA 1
ATOM 838 C C . ASP A 1 112 ? 19.935 7.849 -9.247 1.00 47.75 112 ASP A C 1
ATOM 840 O O . ASP A 1 112 ? 20.680 8.829 -9.165 1.00 47.75 112 ASP A O 1
ATOM 844 N N . VAL A 1 113 ? 18.643 7.990 -9.565 1.00 51.50 113 VAL A N 1
ATOM 845 C CA . VAL A 1 113 ? 17.998 9.301 -9.773 1.00 51.50 113 VAL A CA 1
ATOM 846 C C . VAL A 1 113 ? 17.432 9.839 -8.457 1.00 51.50 113 VAL A C 1
ATOM 848 O O . VAL A 1 113 ? 16.384 9.400 -7.990 1.00 51.50 113 VAL A O 1
ATOM 851 N N . VAL A 1 114 ? 18.105 10.839 -7.883 1.00 53.12 114 VAL A N 1
ATOM 852 C CA . VAL A 1 114 ? 17.605 11.615 -6.737 1.00 53.12 114 VAL A CA 1
ATOM 853 C C . VAL A 1 114 ? 17.072 12.957 -7.235 1.00 53.12 114 VAL A C 1
ATOM 855 O O . VAL A 1 114 ? 17.839 13.784 -7.727 1.00 53.12 114 VAL A O 1
ATOM 858 N N . VAL A 1 115 ? 15.767 13.186 -7.084 1.00 56.50 115 VAL A N 1
ATOM 859 C CA . VAL A 1 115 ? 15.158 14.507 -7.298 1.00 56.50 115 VAL A CA 1
ATOM 860 C C . VAL A 1 115 ? 15.305 15.323 -6.014 1.00 56.50 115 VAL A C 1
ATOM 862 O O . VAL A 1 115 ? 15.086 14.794 -4.925 1.00 56.50 115 VAL A O 1
ATOM 865 N N . LEU A 1 116 ? 15.682 16.595 -6.135 1.00 57.78 116 LEU A N 1
ATOM 866 C CA . LEU A 1 116 ? 15.781 17.536 -5.017 1.00 57.78 116 LEU A CA 1
ATOM 867 C C . LEU A 1 116 ? 14.742 18.651 -5.177 1.00 57.78 116 LEU A C 1
ATOM 869 O O . LEU A 1 116 ? 14.473 19.072 -6.303 1.00 57.78 116 LEU A O 1
ATOM 873 N N . ASP A 1 117 ? 14.186 19.128 -4.066 1.00 60.25 117 ASP A N 1
ATOM 874 C CA . ASP A 1 117 ? 13.295 20.293 -4.030 1.00 60.25 117 ASP A CA 1
ATOM 875 C C . ASP A 1 117 ? 14.063 21.630 -4.180 1.00 60.25 117 ASP A C 1
ATOM 877 O O . ASP A 1 117 ? 15.291 21.662 -4.314 1.00 60.25 117 ASP A O 1
ATOM 881 N N . GLU A 1 118 ? 13.353 22.765 -4.114 1.00 52.59 118 GLU A N 1
ATOM 882 C CA . GLU A 1 118 ? 13.971 24.102 -4.182 1.00 52.59 118 GLU A CA 1
ATOM 883 C C . GLU A 1 118 ? 14.910 24.437 -2.999 1.00 52.59 118 GLU A C 1
ATOM 885 O O . GLU A 1 118 ? 15.678 25.401 -3.076 1.00 52.59 118 GLU A O 1
ATOM 890 N N . ASN A 1 119 ? 14.897 23.632 -1.929 1.00 52.44 119 ASN A N 1
ATOM 891 C CA . ASN A 1 119 ? 15.751 23.767 -0.747 1.00 52.44 119 ASN A CA 1
ATOM 892 C C . ASN A 1 119 ? 16.944 22.784 -0.742 1.00 52.44 119 ASN A C 1
ATOM 894 O O . ASN A 1 119 ? 17.883 22.971 0.039 1.00 52.44 119 ASN A O 1
ATOM 898 N N . GLY A 1 120 ? 16.950 21.783 -1.629 1.00 46.53 120 GLY A N 1
ATOM 899 C CA . GLY A 1 120 ? 17.993 20.761 -1.753 1.00 46.53 120 GLY A CA 1
ATOM 900 C C . GLY A 1 120 ? 17.731 19.462 -0.977 1.00 46.53 120 GLY A C 1
ATOM 901 O O . GLY A 1 120 ? 18.678 18.707 -0.745 1.00 46.53 120 GLY A O 1
ATOM 902 N N . GLU A 1 121 ? 16.491 19.195 -0.564 1.00 63.78 121 GLU A N 1
ATOM 903 C CA . GLU A 1 121 ? 16.066 17.979 0.142 1.00 63.78 121 GLU A CA 1
ATOM 904 C C . GLU A 1 121 ? 15.442 16.950 -0.825 1.00 63.78 121 GLU A C 1
ATOM 906 O O . GLU A 1 121 ? 14.854 17.304 -1.847 1.00 63.78 121 GLU A O 1
ATOM 911 N N . SER A 1 122 ? 15.624 15.652 -0.553 1.00 60.19 122 SER A N 1
ATOM 912 C CA . SER A 1 122 ? 15.319 14.579 -1.511 1.00 60.19 122 SER A CA 1
ATOM 913 C C . SER A 1 122 ? 13.833 14.224 -1.585 1.00 60.19 122 SER A C 1
ATOM 915 O O . SER A 1 122 ? 13.268 13.705 -0.618 1.00 60.19 122 SER A O 1
ATOM 917 N N . LEU A 1 123 ? 13.231 14.408 -2.761 1.00 57.44 123 LEU A N 1
ATOM 918 C CA . LEU A 1 123 ? 11.837 14.072 -3.044 1.00 57.44 123 LEU A CA 1
ATOM 919 C C . LEU A 1 123 ? 11.684 12.601 -3.492 1.00 57.44 123 LEU A C 1
ATOM 921 O O . LEU A 1 123 ? 12.492 12.113 -4.286 1.00 57.44 123 LEU A O 1
ATOM 925 N N . PRO A 1 124 ? 10.633 11.879 -3.051 1.00 57.53 124 PRO A N 1
ATOM 926 C CA . PRO A 1 124 ? 10.316 10.554 -3.580 1.00 57.53 124 PRO A CA 1
ATOM 927 C C . PRO A 1 124 ? 9.915 10.630 -5.058 1.00 57.53 124 PRO A C 1
ATOM 929 O O . PRO A 1 124 ? 9.028 11.402 -5.406 1.00 57.53 124 PRO A O 1
ATOM 932 N N . LEU A 1 125 ? 10.483 9.762 -5.904 1.00 52.06 125 LEU A N 1
ATOM 933 C CA . LEU A 1 125 ? 10.237 9.713 -7.360 1.00 52.06 125 LEU A CA 1
ATOM 934 C C . LEU A 1 125 ? 8.752 9.601 -7.769 1.00 52.06 125 LEU A C 1
ATOM 936 O O . LEU A 1 125 ? 8.407 9.932 -8.897 1.00 52.06 125 LEU A O 1
ATOM 940 N N . VAL A 1 126 ? 7.880 9.141 -6.867 1.00 51.97 126 VAL A N 1
ATOM 941 C CA . VAL A 1 126 ? 6.431 8.979 -7.089 1.00 51.97 126 VAL A CA 1
ATOM 942 C C . VAL A 1 126 ? 5.582 10.171 -6.620 1.00 51.97 126 VAL A C 1
ATOM 944 O O . VAL A 1 126 ? 4.357 10.107 -6.699 1.00 51.97 126 VAL A O 1
ATOM 947 N N . SER A 1 127 ? 6.179 11.250 -6.097 1.00 58.72 127 SER A N 1
ATOM 948 C CA . SER A 1 127 ? 5.414 12.462 -5.772 1.00 58.72 127 SER A CA 1
ATOM 949 C C . SER A 1 127 ? 5.069 13.239 -7.047 1.00 58.72 127 SER A C 1
ATOM 951 O O . SER A 1 127 ? 5.836 13.241 -8.010 1.00 58.72 127 SER A O 1
ATOM 953 N N . SER A 1 128 ? 3.929 13.938 -7.057 1.00 54.47 128 SER A N 1
ATOM 954 C CA . SER A 1 128 ? 3.565 14.815 -8.180 1.00 54.47 128 SER A CA 1
ATOM 955 C C . SER A 1 128 ? 4.598 15.920 -8.402 1.00 54.47 128 SER A C 1
ATOM 957 O O . SER A 1 128 ? 4.842 16.305 -9.530 1.00 54.47 128 SER A O 1
ATOM 959 N N . GLU A 1 129 ? 5.246 16.380 -7.333 1.00 53.78 129 GLU A N 1
ATOM 960 C CA . GLU A 1 129 ? 6.283 17.413 -7.360 1.00 53.78 129 GLU A CA 1
ATOM 961 C C . GLU A 1 129 ? 7.594 16.896 -7.976 1.00 53.78 129 GLU A C 1
ATOM 963 O O . GLU A 1 129 ? 8.190 17.568 -8.813 1.00 53.78 129 GLU A O 1
ATOM 968 N N . ALA A 1 130 ? 8.003 15.659 -7.666 1.00 54.84 130 ALA A N 1
ATOM 969 C CA . ALA A 1 130 ? 9.121 15.010 -8.349 1.00 54.84 130 ALA A CA 1
ATOM 970 C C . ALA A 1 130 ? 8.790 14.708 -9.819 1.00 54.84 130 ALA A C 1
ATOM 972 O O . ALA A 1 130 ? 9.649 14.860 -10.686 1.00 54.84 130 ALA A O 1
ATOM 973 N N . LEU A 1 131 ? 7.544 14.320 -10.109 1.00 52.84 131 LEU A N 1
ATOM 974 C CA . LEU A 1 131 ? 7.065 14.099 -11.470 1.00 52.84 131 LEU A CA 1
ATOM 975 C C . LEU A 1 131 ? 7.046 15.407 -12.278 1.00 52.84 131 LEU A C 1
ATOM 977 O O . LEU A 1 131 ? 7.527 15.409 -13.407 1.00 52.84 131 LEU A O 1
ATOM 981 N N . ASP A 1 132 ? 6.580 16.517 -11.703 1.00 54.25 132 ASP A N 1
ATOM 982 C CA . ASP A 1 132 ? 6.596 17.841 -12.336 1.00 54.25 132 ASP A CA 1
ATOM 983 C C . ASP A 1 132 ? 8.040 18.326 -12.575 1.00 54.25 132 ASP A C 1
ATOM 985 O O . ASP A 1 132 ? 8.343 18.783 -13.675 1.00 54.25 132 ASP A O 1
ATOM 989 N N . ILE A 1 133 ? 8.973 18.118 -11.633 1.00 53.75 133 ILE A N 1
ATOM 990 C CA . ILE A 1 133 ? 10.410 18.423 -11.819 1.00 53.75 133 ILE A CA 1
ATOM 991 C C . ILE A 1 133 ? 11.061 17.548 -12.916 1.00 53.75 133 ILE A C 1
ATOM 993 O O . ILE A 1 133 ? 11.994 17.988 -13.591 1.00 53.75 133 ILE A O 1
ATOM 997 N N . ILE A 1 134 ? 10.578 16.319 -13.135 1.00 51.12 134 ILE A N 1
ATOM 998 C CA . ILE A 1 134 ? 11.032 15.438 -14.228 1.00 51.12 134 ILE A CA 1
ATOM 999 C C . ILE A 1 134 ? 10.361 15.801 -15.573 1.00 51.12 134 ILE A C 1
ATOM 1001 O O . ILE A 1 134 ? 10.961 15.607 -16.637 1.00 51.12 134 ILE A O 1
ATOM 1005 N N . LEU A 1 135 ? 9.136 16.339 -15.558 1.00 47.56 135 LEU A N 1
ATOM 1006 C CA . LEU A 1 135 ? 8.374 16.705 -16.758 1.00 47.56 135 LEU A CA 1
ATOM 1007 C C . LEU A 1 135 ? 8.672 18.131 -17.266 1.00 47.56 135 LEU A C 1
ATOM 1009 O O . LEU A 1 135 ? 8.691 18.331 -18.483 1.00 47.56 135 LEU A O 1
ATOM 1013 N N . GLU A 1 136 ? 8.979 19.098 -16.394 1.00 53.69 136 GLU A N 1
ATOM 1014 C CA . GLU A 1 136 ? 9.524 20.417 -16.764 1.00 53.69 136 GLU A CA 1
ATOM 1015 C C . GLU A 1 136 ? 11.032 20.331 -17.077 1.00 53.69 136 GLU A C 1
ATOM 1017 O O . GLU A 1 136 ? 11.879 20.885 -16.376 1.00 53.69 136 GLU A O 1
ATOM 1022 N N . THR A 1 137 ? 11.397 19.627 -18.157 1.00 55.16 137 THR A N 1
ATOM 1023 C CA . THR A 1 137 ? 12.804 19.488 -18.579 1.00 55.16 137 THR A CA 1
ATOM 1024 C C . THR A 1 137 ? 13.086 20.056 -19.975 1.00 55.16 137 THR A C 1
ATOM 1026 O O . THR A 1 137 ? 12.974 19.395 -21.011 1.00 55.16 137 THR A O 1
ATOM 1029 N N . ASP A 1 138 ? 13.497 21.324 -19.962 1.00 65.00 138 ASP A N 1
ATOM 1030 C CA . ASP A 1 138 ? 14.216 22.061 -21.012 1.00 65.00 138 ASP A CA 1
ATOM 1031 C C . ASP A 1 138 ? 15.717 21.631 -21.088 1.00 65.00 138 ASP A C 1
ATOM 1033 O O . ASP A 1 138 ? 16.151 20.817 -20.269 1.00 65.00 138 ASP A O 1
ATOM 1037 N N . PRO A 1 139 ? 16.546 22.086 -22.061 1.00 77.25 139 PRO A N 1
ATOM 1038 C CA . PRO A 1 139 ? 17.755 21.346 -22.427 1.00 77.25 139 PRO A CA 1
ATOM 1039 C C . PRO A 1 139 ? 18.917 21.445 -21.431 1.00 77.25 139 PRO A C 1
ATOM 1041 O O . PRO A 1 139 ? 19.083 22.414 -20.684 1.00 77.25 139 PRO A O 1
ATOM 1044 N N . MET A 1 140 ? 19.792 20.445 -21.529 1.00 82.69 140 MET A N 1
ATOM 1045 C CA . MET A 1 140 ? 21.025 20.294 -20.756 1.00 82.69 140 MET A CA 1
ATOM 1046 C C . MET A 1 140 ? 22.231 20.102 -21.678 1.00 82.69 140 MET A C 1
ATOM 1048 O O . MET A 1 140 ? 22.090 19.584 -22.788 1.00 82.69 140 MET A O 1
ATOM 1052 N N . TRP A 1 141 ? 23.422 20.470 -21.211 1.00 86.62 141 TRP A N 1
ATOM 1053 C CA . TRP A 1 141 ? 24.686 20.154 -21.879 1.00 86.62 141 TRP A CA 1
ATOM 1054 C C . TRP A 1 141 ? 25.402 19.023 -21.139 1.00 86.62 141 TRP A C 1
ATOM 1056 O O . TRP A 1 141 ? 25.447 19.011 -19.910 1.00 86.62 141 TRP A O 1
ATOM 1066 N N . CYS A 1 142 ? 25.992 18.094 -21.885 1.00 83.75 142 CYS A N 1
ATOM 1067 C CA . CYS A 1 142 ? 26.813 17.004 -21.365 1.00 83.75 142 CYS A CA 1
ATOM 1068 C C . CYS A 1 142 ? 28.156 16.921 -22.111 1.00 83.75 142 CYS A C 1
ATOM 1070 O O . CYS A 1 142 ? 28.214 17.275 -23.291 1.00 83.75 142 CYS A O 1
ATOM 1072 N N . PRO A 1 143 ? 29.233 16.414 -21.483 1.00 85.12 143 PRO A N 1
ATOM 1073 C CA . PRO A 1 143 ? 30.493 16.136 -22.170 1.00 85.12 143 PRO A CA 1
ATOM 1074 C C . PRO A 1 143 ? 30.310 15.133 -23.321 1.00 85.12 143 PRO A C 1
ATOM 1076 O O . PRO A 1 143 ? 29.448 14.256 -23.269 1.00 85.12 143 PRO A O 1
ATOM 1079 N N . ALA A 1 144 ? 31.132 15.218 -24.368 1.00 77.81 144 ALA A N 1
ATOM 1080 C CA . ALA A 1 144 ? 31.010 14.336 -25.527 1.00 77.81 144 ALA A CA 1
ATOM 1081 C C . ALA A 1 144 ? 31.209 12.859 -25.138 1.00 77.81 144 ALA A C 1
ATOM 1083 O O . ALA A 1 144 ? 32.237 12.479 -24.579 1.00 77.81 144 ALA A O 1
ATOM 1084 N N . GLY A 1 145 ? 30.217 12.023 -25.462 1.00 72.94 145 GLY A N 1
ATOM 1085 C CA . GLY A 1 145 ? 30.176 10.609 -25.072 1.00 72.94 145 GLY A CA 1
ATOM 1086 C C . GLY A 1 145 ? 29.530 10.335 -23.706 1.00 72.94 145 GLY A C 1
ATOM 1087 O O . GLY A 1 145 ? 29.441 9.173 -23.319 1.00 72.94 145 GLY A O 1
ATOM 1088 N N . VAL A 1 146 ? 29.055 11.364 -22.997 1.00 77.44 146 VAL A N 1
ATOM 1089 C CA . VAL A 1 146 ? 28.288 11.243 -21.748 1.00 77.44 146 VAL A CA 1
ATOM 1090 C C . VAL A 1 146 ? 26.804 11.486 -22.041 1.00 77.44 146 VAL A C 1
ATOM 1092 O O . VAL A 1 146 ? 26.448 12.479 -22.672 1.00 77.44 146 VAL A O 1
ATOM 1095 N N . LEU A 1 147 ? 25.944 10.570 -21.591 1.00 77.44 147 LEU A N 1
ATOM 1096 C CA . LEU A 1 147 ? 24.485 10.690 -21.697 1.00 77.44 147 LEU A CA 1
ATOM 1097 C C . LEU A 1 147 ? 23.904 11.585 -20.581 1.00 77.44 147 LEU A C 1
ATOM 1099 O O . LEU A 1 147 ? 24.538 11.726 -19.532 1.00 77.44 147 LEU A O 1
ATOM 1103 N N . PRO A 1 148 ? 22.689 12.140 -20.766 1.00 72.88 148 PRO A N 1
ATOM 1104 C CA . PRO A 1 148 ? 21.892 12.788 -19.722 1.00 72.88 148 PRO A CA 1
ATOM 1105 C C . PRO A 1 148 ? 21.928 12.067 -18.368 1.00 72.88 148 PRO A C 1
ATOM 1107 O O . PRO A 1 148 ? 21.769 10.851 -18.292 1.00 72.88 148 PRO A O 1
ATOM 1110 N N . GLY A 1 149 ? 22.168 12.832 -17.299 1.00 69.31 149 GLY A N 1
ATOM 1111 C CA . GLY A 1 149 ? 22.384 12.319 -15.938 1.00 69.31 149 GLY A CA 1
ATOM 1112 C C . GLY A 1 149 ? 23.821 11.867 -15.631 1.00 69.31 149 GLY A C 1
ATOM 1113 O O . GLY A 1 149 ? 24.156 11.653 -14.468 1.00 69.31 149 GLY A O 1
ATOM 1114 N N . GLY A 1 150 ? 24.696 11.755 -16.635 1.00 71.44 150 GLY A N 1
ATOM 1115 C CA . GLY A 1 150 ? 26.085 11.338 -16.453 1.00 71.44 150 GLY A CA 1
ATOM 1116 C C . GLY A 1 150 ? 27.005 12.397 -15.812 1.00 71.44 150 GLY A C 1
ATOM 1117 O O . GLY A 1 150 ? 26.704 13.596 -15.800 1.00 71.44 150 GLY A O 1
ATOM 1118 N N . PRO A 1 151 ? 28.171 11.980 -15.281 1.00 76.12 151 PRO A N 1
ATOM 1119 C CA . PRO A 1 151 ? 29.079 12.868 -14.562 1.00 76.12 151 PRO A CA 1
ATOM 1120 C C . PRO A 1 151 ? 29.654 13.961 -15.473 1.00 76.12 151 PRO A C 1
ATOM 1122 O O . PRO A 1 151 ? 30.282 13.682 -16.493 1.00 76.12 151 PRO A O 1
ATOM 1125 N N . GLY A 1 152 ? 29.476 15.218 -15.062 1.00 74.44 152 GLY A N 1
ATOM 1126 C CA . GLY A 1 152 ? 29.915 16.399 -15.810 1.00 74.44 152 GLY A CA 1
ATOM 1127 C C . GLY A 1 152 ? 28.841 17.032 -16.699 1.00 74.44 152 GLY A C 1
ATOM 1128 O O . GLY A 1 152 ? 29.113 18.080 -17.281 1.00 74.44 152 GLY A O 1
ATOM 1129 N N . CYS A 1 153 ? 27.638 16.452 -16.790 1.00 82.50 153 CYS A N 1
ATOM 1130 C CA . CYS A 1 153 ? 26.478 17.154 -17.341 1.00 82.50 153 CYS A CA 1
ATOM 1131 C C . CYS A 1 153 ? 26.083 18.364 -16.477 1.00 82.50 153 CYS A C 1
ATOM 1133 O O . CYS A 1 153 ? 26.274 18.368 -15.258 1.00 82.50 153 CYS A O 1
ATOM 1135 N N . THR A 1 154 ? 25.484 19.376 -17.104 1.00 82.19 154 THR A N 1
ATOM 1136 C CA . THR A 1 154 ? 24.790 20.456 -16.396 1.00 82.19 154 THR A CA 1
ATOM 1137 C C . THR A 1 154 ? 23.446 19.974 -15.857 1.00 82.19 154 THR A C 1
ATOM 1139 O O . THR A 1 154 ? 22.859 19.021 -16.369 1.00 82.19 154 THR A O 1
ATOM 1142 N N . THR A 1 155 ? 22.898 20.701 -14.884 1.00 81.56 155 THR A N 1
ATOM 1143 C CA . THR A 1 155 ? 21.453 20.684 -14.631 1.00 81.56 155 THR A CA 1
ATOM 1144 C C . THR A 1 155 ? 20.688 21.192 -15.859 1.00 81.56 155 THR A C 1
ATOM 1146 O O . THR A 1 155 ? 21.250 21.894 -16.708 1.00 81.56 155 THR A O 1
ATOM 1149 N N . ASN A 1 156 ? 19.401 20.866 -15.941 1.00 76.06 156 ASN A N 1
ATOM 1150 C CA . ASN A 1 156 ? 18.509 21.353 -16.994 1.00 76.06 156 ASN A CA 1
ATOM 1151 C C . ASN A 1 156 ? 18.329 22.879 -16.871 1.00 76.06 156 ASN A C 1
ATOM 1153 O O . ASN A 1 156 ? 18.228 23.410 -15.762 1.00 76.06 156 ASN A O 1
ATOM 1157 N N . PHE A 1 157 ? 18.295 23.596 -17.996 1.00 77.00 157 PHE A N 1
ATOM 1158 C CA . PHE A 1 157 ? 18.048 25.043 -18.040 1.00 77.00 157 PHE A CA 1
ATOM 1159 C C . PHE A 1 157 ? 16.680 25.306 -18.653 1.00 77.00 157 PHE A C 1
ATOM 1161 O O . PHE A 1 157 ? 16.491 24.895 -19.787 1.00 77.00 157 PHE A O 1
ATOM 1168 N N . SER A 1 158 ? 15.799 26.083 -18.004 1.00 72.69 158 SER A N 1
ATOM 1169 C CA . SER A 1 158 ? 14.407 26.399 -18.424 1.00 72.69 158 SER A CA 1
ATOM 1170 C C . SER A 1 158 ? 14.232 27.206 -19.733 1.00 72.69 158 SER A C 1
ATOM 1172 O O . SER A 1 158 ? 13.267 27.943 -19.930 1.00 72.69 158 SER A O 1
ATOM 1174 N N . SER A 1 159 ? 15.228 27.159 -20.616 1.00 73.50 159 SER A N 1
ATOM 1175 C CA . SER A 1 159 ? 15.123 27.304 -22.072 1.00 73.50 159 SER A CA 1
ATOM 1176 C C . SER A 1 159 ? 16.509 27.115 -22.693 1.00 73.50 159 SER A C 1
ATOM 1178 O O . SER A 1 159 ? 17.537 27.377 -22.058 1.00 73.50 159 SER A O 1
ATOM 1180 N N . ILE A 1 160 ? 16.557 26.786 -23.989 1.00 72.38 160 ILE A N 1
ATOM 1181 C CA . ILE A 1 160 ? 17.815 26.795 -24.753 1.00 72.38 160 ILE A CA 1
ATOM 1182 C C . ILE A 1 160 ? 18.540 28.147 -24.647 1.00 72.38 160 ILE A C 1
ATOM 1184 O O . ILE A 1 160 ? 19.754 28.167 -24.471 1.00 72.38 160 ILE A O 1
ATOM 1188 N N . ALA A 1 161 ? 17.823 29.279 -24.659 1.00 73.25 161 ALA A N 1
ATOM 1189 C CA . ALA A 1 161 ? 18.432 30.597 -24.485 1.00 73.25 161 ALA A CA 1
ATOM 1190 C C . ALA A 1 161 ? 19.179 30.737 -23.148 1.00 73.25 161 ALA A C 1
ATOM 1192 O O . ALA A 1 161 ? 20.226 31.381 -23.112 1.00 73.25 161 ALA A O 1
ATOM 1193 N N . LEU A 1 162 ? 18.688 30.147 -22.054 1.00 77.69 162 LEU A N 1
ATOM 1194 C CA . LEU A 1 162 ? 19.374 30.201 -20.759 1.00 77.69 162 LEU A CA 1
ATOM 1195 C C . LEU A 1 162 ? 20.645 29.340 -20.746 1.00 77.69 162 LEU A C 1
ATOM 1197 O O . LEU A 1 162 ? 21.665 29.811 -20.245 1.00 77.69 162 LEU A O 1
ATOM 1201 N N . LEU A 1 163 ? 20.626 28.159 -21.375 1.00 81.50 163 LEU A N 1
ATOM 1202 C CA . LEU A 1 163 ? 21.825 27.333 -21.564 1.00 81.50 163 LEU A CA 1
ATOM 1203 C C . LEU A 1 163 ? 22.875 28.043 -22.440 1.00 81.50 163 LEU A C 1
ATOM 1205 O O . LEU A 1 163 ? 24.025 28.173 -22.026 1.00 81.50 163 LEU A O 1
ATOM 1209 N N . ILE A 1 164 ? 22.491 28.585 -23.606 1.00 76.94 164 ILE A N 1
ATOM 1210 C CA . ILE A 1 164 ? 23.415 29.329 -24.487 1.00 76.94 164 ILE A CA 1
ATOM 1211 C C . ILE A 1 164 ? 24.012 30.550 -23.760 1.00 76.94 164 ILE A C 1
ATOM 1213 O O . ILE A 1 164 ? 25.225 30.754 -23.799 1.00 76.94 164 ILE A O 1
ATOM 1217 N N . ASN A 1 165 ? 23.201 31.334 -23.036 1.00 78.25 165 ASN A N 1
ATOM 1218 C CA . ASN A 1 165 ? 23.704 32.455 -22.228 1.00 78.25 165 ASN A CA 1
ATOM 1219 C C . ASN A 1 165 ? 24.642 31.990 -21.096 1.00 78.25 165 ASN A C 1
ATOM 1221 O O . ASN A 1 165 ? 25.613 32.683 -20.777 1.00 78.25 165 ASN A O 1
ATOM 1225 N N . ASN A 1 166 ? 24.389 30.827 -20.484 1.00 82.06 166 ASN A N 1
ATOM 1226 C CA . ASN A 1 166 ? 25.281 30.264 -19.473 1.00 82.06 166 ASN A CA 1
ATOM 1227 C C . ASN A 1 166 ? 26.638 29.863 -20.077 1.00 82.06 166 ASN A C 1
ATOM 1229 O O . ASN A 1 166 ? 27.668 30.212 -19.503 1.00 82.06 166 ASN A O 1
ATOM 1233 N N . MET A 1 167 ? 26.650 29.229 -21.253 1.00 79.12 167 MET A N 1
ATOM 1234 C CA . MET A 1 167 ? 27.890 28.875 -21.956 1.00 79.12 167 MET A CA 1
ATOM 1235 C C . MET A 1 167 ? 28.708 30.109 -22.350 1.00 79.12 167 MET A C 1
ATOM 1237 O O . MET A 1 167 ? 29.893 30.179 -22.033 1.00 79.12 167 MET A O 1
ATOM 1241 N N . ILE A 1 168 ? 28.070 31.130 -22.937 1.00 76.06 168 ILE A N 1
ATOM 1242 C CA . ILE A 1 168 ? 28.730 32.403 -23.287 1.00 76.06 168 ILE A CA 1
ATOM 1243 C C . ILE A 1 168 ? 29.308 33.102 -22.039 1.00 76.06 168 ILE A C 1
ATOM 1245 O O . ILE A 1 168 ? 30.363 33.730 -22.113 1.00 76.06 168 ILE A O 1
ATOM 1249 N N . SER A 1 169 ? 28.648 32.999 -20.879 1.00 78.81 169 SER A N 1
ATOM 1250 C CA . SER A 1 169 ? 29.113 33.645 -19.638 1.00 78.81 169 SER A CA 1
ATOM 1251 C C . SER A 1 169 ? 30.153 32.848 -18.842 1.00 78.81 169 SER A C 1
ATOM 1253 O O . SER A 1 169 ? 30.836 33.444 -18.008 1.00 78.81 169 SER A O 1
ATOM 1255 N N . ASN A 1 170 ? 30.306 31.544 -19.092 1.00 76.38 170 ASN A N 1
ATOM 1256 C CA . ASN A 1 170 ? 31.170 30.647 -18.317 1.00 76.38 170 ASN A CA 1
ATOM 1257 C C . ASN A 1 170 ? 32.068 29.768 -19.208 1.00 76.38 170 ASN A C 1
ATOM 1259 O O . ASN A 1 170 ? 32.219 28.583 -18.920 1.00 76.38 170 ASN A O 1
ATOM 1263 N N . THR A 1 171 ? 32.666 30.327 -20.268 1.00 68.25 171 THR A N 1
ATOM 1264 C CA . THR A 1 171 ? 33.454 29.605 -21.299 1.00 68.25 171 THR A CA 1
ATOM 1265 C C . THR A 1 171 ? 34.302 28.452 -20.750 1.00 68.25 171 THR A C 1
ATOM 1267 O O . THR A 1 171 ? 34.137 27.316 -21.177 1.00 68.25 171 THR A O 1
ATOM 1270 N N . ASN A 1 172 ? 35.092 28.706 -19.701 1.00 71.31 172 ASN A N 1
ATOM 1271 C CA . ASN A 1 172 ? 36.006 27.740 -19.080 1.00 71.31 172 ASN A CA 1
ATOM 1272 C C . ASN A 1 172 ? 35.346 26.459 -18.519 1.00 71.31 172 ASN A C 1
ATOM 1274 O O . ASN A 1 172 ? 36.051 25.499 -18.212 1.00 71.31 172 ASN A O 1
ATOM 1278 N N . ALA A 1 173 ? 34.026 26.447 -18.308 1.00 67.62 173 ALA A N 1
ATOM 1279 C CA . ALA A 1 173 ? 33.267 25.259 -17.905 1.00 67.62 173 ALA A CA 1
ATOM 1280 C C . ALA A 1 173 ? 32.864 24.375 -19.102 1.00 67.62 173 ALA A C 1
ATOM 1282 O O . ALA A 1 173 ? 32.508 23.213 -18.913 1.00 67.62 173 ALA A O 1
ATOM 1283 N N . TYR A 1 174 ? 32.948 24.922 -20.317 1.00 73.38 174 TYR A N 1
ATOM 1284 C CA . TYR A 1 174 ? 32.494 24.328 -21.571 1.00 73.38 174 TYR A CA 1
ATOM 1285 C C . TYR A 1 174 ? 33.622 24.155 -22.607 1.00 73.38 174 TYR A C 1
ATOM 1287 O O . TYR A 1 174 ? 33.346 23.624 -23.672 1.00 73.38 174 TYR A O 1
ATOM 1295 N N . ASP A 1 175 ? 34.883 24.489 -22.272 1.00 69.00 175 ASP A N 1
ATOM 1296 C CA . ASP A 1 175 ? 36.129 24.339 -23.073 1.00 69.00 175 ASP A CA 1
ATOM 1297 C C . ASP A 1 175 ? 36.439 22.896 -23.587 1.00 69.00 175 ASP A C 1
ATOM 1299 O O . ASP A 1 175 ? 37.542 22.606 -24.061 1.00 69.00 175 ASP A O 1
ATOM 1303 N N . GLN A 1 176 ? 35.501 21.953 -23.482 1.00 72.44 176 GLN A N 1
ATOM 1304 C CA . GLN A 1 176 ? 35.593 20.579 -23.974 1.00 72.44 176 GLN A CA 1
ATOM 1305 C C . GLN A 1 176 ? 34.412 20.264 -24.899 1.00 72.44 176 GLN A C 1
ATOM 1307 O O . GLN A 1 176 ? 33.306 20.757 -24.701 1.00 72.44 176 GLN A O 1
ATOM 1312 N N . ALA A 1 177 ? 34.618 19.389 -25.888 1.00 73.06 177 ALA A N 1
ATOM 1313 C CA . ALA A 1 177 ? 33.531 18.955 -26.763 1.00 73.06 177 ALA A CA 1
ATOM 1314 C C . ALA A 1 177 ? 32.358 18.383 -25.944 1.00 73.06 177 ALA A C 1
ATOM 1316 O O . ALA A 1 177 ? 32.564 17.578 -25.032 1.00 73.06 177 ALA A O 1
ATOM 1317 N N . GLY A 1 178 ? 31.137 18.779 -26.297 1.00 79.06 178 GLY A N 1
ATOM 1318 C CA . GLY A 1 178 ? 29.916 18.408 -25.591 1.00 79.06 178 GLY A CA 1
ATOM 1319 C C . GLY A 1 178 ? 28.700 18.348 -26.509 1.00 79.06 178 GLY A C 1
ATOM 1320 O O . GLY A 1 178 ? 28.765 18.726 -27.679 1.00 79.06 178 GLY A O 1
ATOM 1321 N N . VAL A 1 179 ? 27.603 17.829 -25.971 1.00 82.19 179 VAL A N 1
ATOM 1322 C CA . VAL A 1 179 ? 26.333 17.597 -26.662 1.00 82.19 179 VAL A CA 1
ATOM 1323 C C . VAL A 1 179 ? 25.218 18.242 -25.851 1.00 82.19 179 VAL A C 1
ATOM 1325 O O . VAL A 1 179 ? 25.129 18.035 -24.640 1.00 82.19 179 VAL A O 1
ATOM 1328 N N . ILE A 1 180 ? 24.356 19.007 -26.519 1.00 81.81 180 ILE A N 1
ATOM 1329 C CA . ILE A 1 180 ? 23.113 19.501 -25.934 1.00 81.81 180 ILE A CA 1
ATOM 1330 C C . ILE A 1 180 ? 22.008 18.488 -26.215 1.00 81.81 180 ILE A C 1
ATOM 1332 O O . ILE A 1 180 ? 21.699 18.185 -27.372 1.00 81.81 180 ILE A O 1
ATOM 1336 N N . TYR A 1 181 ? 21.407 17.986 -25.142 1.00 79.38 181 TYR A N 1
ATOM 1337 C CA . TYR A 1 181 ? 20.281 17.065 -25.190 1.00 79.38 181 TYR A CA 1
ATOM 1338 C C . TYR A 1 181 ? 18.977 17.828 -24.961 1.00 79.38 181 TYR A C 1
ATOM 1340 O O . TYR A 1 181 ? 18.837 18.564 -23.982 1.00 79.38 181 TYR A O 1
ATOM 1348 N N . PHE A 1 182 ? 18.010 17.629 -25.858 1.00 73.81 182 PHE A N 1
ATOM 1349 C CA . PHE A 1 182 ? 16.629 18.069 -25.660 1.00 73.81 182 PHE A CA 1
ATOM 1350 C C . PHE A 1 182 ? 15.827 16.915 -25.058 1.00 73.81 182 PHE A C 1
ATOM 1352 O O . PHE A 1 182 ? 15.597 15.894 -25.708 1.00 73.81 182 PHE A O 1
ATOM 1359 N N . THR A 1 183 ? 15.428 17.081 -23.801 1.00 60.00 183 THR A N 1
ATOM 1360 C CA . THR A 1 183 ? 14.818 16.055 -22.939 1.00 60.00 183 THR A CA 1
ATOM 1361 C C . THR A 1 183 ? 13.299 15.942 -23.068 1.00 60.00 183 THR A C 1
ATOM 1363 O O . THR A 1 183 ? 12.708 15.071 -22.433 1.00 60.00 183 THR A O 1
ATOM 1366 N N . SER A 1 184 ? 12.672 16.770 -23.913 1.00 54.59 184 SER A N 1
ATOM 1367 C CA . SER A 1 184 ? 11.225 16.785 -24.155 1.00 54.59 184 SER A CA 1
ATOM 1368 C C . SER A 1 184 ? 10.666 15.377 -24.392 1.00 54.59 184 SER A C 1
ATOM 1370 O O . SER A 1 184 ? 11.127 14.690 -25.306 1.00 54.59 184 SER A O 1
ATOM 1372 N N . ASN A 1 185 ? 9.674 15.008 -23.571 1.00 55.00 185 ASN A N 1
ATOM 1373 C CA . ASN A 1 185 ? 9.011 13.700 -23.450 1.00 55.00 185 ASN A CA 1
ATOM 1374 C C . ASN A 1 185 ? 9.194 12.783 -24.690 1.00 55.00 185 ASN A C 1
ATOM 1376 O O . ASN A 1 185 ? 8.697 13.139 -25.760 1.00 55.00 185 ASN A O 1
ATOM 1380 N N . PRO A 1 186 ? 9.927 11.652 -24.600 1.00 49.06 186 PRO A N 1
ATOM 1381 C CA . PRO A 1 186 ? 10.518 10.967 -25.755 1.00 49.06 186 PRO A CA 1
ATOM 1382 C C . PRO A 1 186 ? 9.536 10.689 -26.906 1.00 49.06 186 PRO A C 1
ATOM 1384 O O . PRO A 1 186 ? 8.525 10.007 -26.743 1.00 49.06 186 PRO A O 1
ATOM 1387 N N . GLY A 1 187 ? 9.858 11.219 -28.093 1.00 50.88 187 GLY A N 1
ATOM 1388 C CA . GLY A 1 187 ? 8.973 11.228 -29.267 1.00 50.88 187 GLY A CA 1
ATOM 1389 C C . GLY A 1 187 ? 8.126 12.503 -29.440 1.00 50.88 187 GLY A C 1
ATOM 1390 O O . GLY A 1 187 ? 7.415 12.632 -30.440 1.00 50.88 187 GLY A O 1
ATOM 1391 N N . ALA A 1 188 ? 8.205 13.474 -28.524 1.00 56.66 188 ALA A N 1
ATOM 1392 C CA . ALA A 1 188 ? 7.575 14.785 -28.676 1.00 56.66 188 ALA A CA 1
ATOM 1393 C C . ALA A 1 188 ? 8.308 15.654 -29.712 1.00 56.66 188 ALA A C 1
ATOM 1395 O O . ALA A 1 188 ? 9.526 15.819 -29.681 1.00 56.66 188 ALA A O 1
ATOM 1396 N N . SER A 1 189 ? 7.545 16.249 -30.632 1.00 64.12 189 SER A N 1
ATOM 1397 C CA . SER A 1 189 ? 8.068 17.210 -31.611 1.00 64.12 189 SER A CA 1
ATOM 1398 C C . SER A 1 189 ? 8.202 18.599 -30.986 1.00 64.12 189 SER A C 1
ATOM 1400 O O . SER A 1 189 ? 7.260 19.067 -30.344 1.00 64.12 189 SER A O 1
ATOM 1402 N N . PHE A 1 190 ? 9.325 19.285 -31.212 1.00 64.62 190 PHE A N 1
ATOM 1403 C CA . PHE A 1 190 ? 9.590 20.618 -30.662 1.00 64.62 190 PHE A CA 1
ATOM 1404 C C . PHE A 1 190 ? 9.932 21.642 -31.751 1.00 64.62 190 PHE A C 1
ATOM 1406 O O . PHE A 1 190 ? 10.409 21.309 -32.838 1.00 64.62 190 PHE A O 1
ATOM 1413 N N . SER A 1 191 ? 9.717 22.927 -31.456 1.00 69.56 191 SER A N 1
ATOM 1414 C CA . SER A 1 191 ? 10.250 24.012 -32.279 1.00 69.56 191 SER A CA 1
ATOM 1415 C C . SER A 1 191 ? 10.955 25.049 -31.420 1.00 69.56 191 SER A C 1
ATOM 1417 O O . SER A 1 191 ? 10.350 25.667 -30.543 1.00 69.56 191 SER A O 1
ATOM 1419 N N . LEU A 1 192 ? 12.237 25.265 -31.708 1.00 65.25 192 LEU A N 1
ATOM 1420 C CA . LEU A 1 192 ? 12.979 26.396 -31.167 1.00 65.25 192 LEU A CA 1
ATOM 1421 C C . LEU A 1 192 ? 12.685 27.605 -32.050 1.00 65.25 192 LEU A C 1
ATOM 1423 O O . LEU A 1 192 ? 12.820 27.539 -33.269 1.00 65.25 192 LEU A O 1
ATOM 1427 N N . THR A 1 193 ? 12.253 28.701 -31.441 1.00 62.88 193 THR A N 1
ATOM 1428 C CA . THR A 1 193 ? 11.813 29.920 -32.130 1.00 62.88 193 THR A CA 1
ATOM 1429 C C . THR A 1 193 ? 12.667 31.103 -31.694 1.00 62.88 193 THR A C 1
ATOM 1431 O O . THR A 1 193 ? 13.319 31.043 -30.656 1.00 62.88 193 THR A O 1
ATOM 1434 N N . THR A 1 194 ? 12.620 32.224 -32.413 1.00 56.94 194 THR A N 1
ATOM 1435 C CA . THR A 1 194 ? 13.261 33.481 -31.977 1.00 56.94 194 THR A CA 1
ATOM 1436 C C . THR A 1 194 ? 12.831 33.908 -30.569 1.00 56.94 194 THR A C 1
ATOM 1438 O O . THR A 1 194 ? 13.611 34.515 -29.842 1.00 56.94 194 THR A O 1
ATOM 1441 N N . SER A 1 195 ? 11.618 33.543 -30.146 1.00 57.06 195 SER A N 1
ATOM 1442 C CA . SER A 1 195 ? 11.113 33.727 -28.781 1.00 57.06 195 SER A CA 1
ATOM 1443 C C . SER A 1 195 ? 11.765 32.823 -27.723 1.00 57.06 195 SER A C 1
ATOM 1445 O O . SER A 1 195 ? 11.835 33.245 -26.574 1.00 57.06 195 SER A O 1
ATOM 1447 N N . SER A 1 196 ? 12.246 31.621 -28.073 1.00 56.88 196 SER A N 1
ATOM 1448 C CA . SER A 1 196 ? 12.895 30.680 -27.133 1.00 56.88 196 SER A CA 1
ATOM 1449 C C . SER A 1 196 ? 14.423 30.593 -27.269 1.00 56.88 196 SER A C 1
ATOM 1451 O O . SER A 1 196 ? 15.087 30.100 -26.360 1.00 56.88 196 SER A O 1
ATOM 1453 N N . LEU A 1 197 ? 14.983 31.102 -28.371 1.00 55.25 197 LEU A N 1
ATOM 1454 C CA . LEU A 1 197 ? 16.420 31.303 -28.611 1.00 55.25 197 LEU A CA 1
ATOM 1455 C C . LEU A 1 197 ? 16.880 32.726 -28.234 1.00 55.25 197 LEU A C 1
ATOM 1457 O O . LEU A 1 197 ? 18.062 32.954 -27.987 1.00 55.25 197 LEU A O 1
ATOM 1461 N N . GLY A 1 198 ? 15.953 33.689 -28.181 1.00 55.66 198 GLY A N 1
ATOM 1462 C CA . GLY A 1 198 ? 16.255 35.107 -27.995 1.00 55.66 198 GLY A CA 1
ATOM 1463 C C . GLY A 1 198 ? 16.970 35.726 -29.202 1.00 55.66 198 GLY A C 1
ATOM 1464 O O . GLY A 1 198 ? 17.001 35.168 -30.297 1.00 55.66 198 GLY A O 1
ATOM 1465 N N . THR A 1 199 ? 17.578 36.897 -29.001 1.00 52.12 199 THR A N 1
ATOM 1466 C CA . THR A 1 199 ? 18.464 37.542 -29.990 1.00 52.12 199 THR A CA 1
ATOM 1467 C C . THR A 1 199 ? 19.919 37.091 -29.807 1.00 52.12 199 THR A C 1
ATOM 1469 O O . THR A 1 199 ? 20.823 37.926 -29.770 1.00 52.12 199 THR A O 1
ATOM 1472 N N . ALA A 1 200 ? 20.139 35.792 -29.587 1.00 54.91 200 ALA A N 1
ATOM 1473 C CA . ALA A 1 200 ? 21.463 35.234 -29.331 1.00 54.91 200 ALA A CA 1
ATOM 1474 C C . ALA A 1 200 ? 22.309 35.196 -30.616 1.00 54.91 200 ALA A C 1
ATOM 1476 O O . ALA A 1 200 ? 21.910 34.626 -31.631 1.00 54.91 200 ALA A O 1
ATOM 1477 N N . ASP A 1 201 ? 23.491 35.805 -30.552 1.00 67.50 201 ASP A N 1
ATOM 1478 C CA . ASP A 1 201 ? 24.516 35.772 -31.595 1.00 67.50 201 ASP A CA 1
ATOM 1479 C C . ASP A 1 201 ? 25.466 34.607 -31.280 1.00 67.50 201 ASP A C 1
ATOM 1481 O O . ASP A 1 201 ? 26.374 34.738 -30.459 1.00 67.50 201 ASP A O 1
ATOM 1485 N N . PHE A 1 202 ? 25.205 33.440 -31.877 1.00 72.94 202 PHE A N 1
ATOM 1486 C CA . PHE A 1 202 ? 25.910 32.177 -31.602 1.00 72.94 202 PHE A CA 1
ATOM 1487 C C . PHE A 1 202 ? 27.415 32.261 -31.898 1.00 72.94 202 PHE A C 1
ATOM 1489 O O . PHE A 1 202 ? 28.204 31.582 -31.253 1.00 72.94 202 PHE A O 1
ATOM 1496 N N . ASN A 1 203 ? 27.818 33.184 -32.771 1.00 71.69 203 ASN A N 1
ATOM 1497 C CA . ASN A 1 203 ? 29.190 33.651 -32.980 1.00 71.69 203 ASN A CA 1
ATOM 1498 C C . ASN A 1 203 ? 29.973 33.965 -31.679 1.00 71.69 203 ASN A C 1
ATOM 1500 O O . ASN A 1 203 ? 31.195 33.857 -31.651 1.00 71.69 203 ASN A O 1
ATOM 1504 N N . GLN A 1 204 ? 29.297 34.320 -30.579 1.00 72.25 204 GLN A N 1
ATOM 1505 C CA . GLN A 1 204 ? 29.938 34.602 -29.284 1.00 72.25 204 GLN A CA 1
ATOM 1506 C C . GLN A 1 204 ? 30.403 33.342 -28.529 1.00 72.25 204 GLN A C 1
ATOM 1508 O O . GLN A 1 204 ? 31.140 33.461 -27.549 1.00 72.25 204 GLN A O 1
ATOM 1513 N N . LEU A 1 205 ? 30.029 32.140 -28.986 1.00 70.19 205 LEU A N 1
ATOM 1514 C CA . LEU A 1 205 ? 30.392 30.870 -28.348 1.00 70.19 205 LEU A CA 1
ATOM 1515 C C . LEU A 1 205 ? 31.887 30.522 -28.429 1.00 70.19 205 LEU A C 1
ATOM 1517 O O . LEU A 1 205 ? 32.318 29.639 -27.697 1.00 70.19 205 LEU A O 1
ATOM 1521 N N . SER A 1 206 ? 32.694 31.258 -29.204 1.00 62.06 206 SER A N 1
ATOM 1522 C CA . SER A 1 206 ? 34.166 31.169 -29.177 1.00 62.06 206 SER A CA 1
ATOM 1523 C C . SER A 1 206 ? 34.698 29.751 -29.446 1.00 62.06 206 SER A C 1
ATOM 1525 O O . SER A 1 206 ? 35.380 29.166 -28.609 1.00 62.06 206 SER A O 1
ATOM 1527 N N . ASP A 1 207 ? 34.350 29.205 -30.613 1.00 59.31 207 ASP A N 1
ATOM 1528 C CA . ASP A 1 207 ? 34.686 27.857 -31.102 1.00 59.31 207 ASP A CA 1
ATOM 1529 C C . ASP A 1 207 ? 34.016 26.696 -30.326 1.00 59.31 207 ASP A C 1
ATOM 1531 O O . ASP A 1 207 ? 34.367 25.526 -30.514 1.00 59.31 207 ASP A O 1
ATOM 1535 N N . ASN A 1 208 ? 33.015 26.987 -29.479 1.00 61.78 208 ASN A N 1
ATOM 1536 C CA . ASN A 1 208 ? 32.200 25.960 -28.824 1.00 61.78 208 ASN A CA 1
ATOM 1537 C C . ASN A 1 208 ? 31.099 25.439 -29.756 1.00 61.78 208 ASN A C 1
ATOM 1539 O O . ASN A 1 208 ? 30.147 26.133 -30.119 1.00 61.78 208 ASN A O 1
ATOM 1543 N N . ASN A 1 209 ? 31.244 24.170 -30.124 1.00 68.69 209 ASN A N 1
ATOM 1544 C CA . ASN A 1 209 ? 30.541 23.554 -31.242 1.00 68.69 209 ASN A CA 1
ATOM 1545 C C . ASN A 1 209 ? 29.162 23.020 -30.850 1.00 68.69 209 ASN A C 1
ATOM 1547 O O . ASN A 1 209 ? 29.023 22.300 -29.859 1.00 68.69 209 ASN A O 1
ATOM 1551 N N . LEU A 1 210 ? 28.137 23.329 -31.649 1.00 77.44 210 LEU A N 1
ATOM 1552 C CA . LEU A 1 210 ? 26.753 23.027 -31.298 1.00 77.44 210 LEU A CA 1
ATOM 1553 C C . LEU A 1 210 ? 26.339 21.639 -31.810 1.00 77.44 210 LEU A C 1
ATOM 1555 O O . LEU A 1 210 ? 25.772 21.506 -32.895 1.00 77.44 210 LEU A O 1
ATOM 1559 N N . ILE A 1 211 ? 26.617 20.599 -31.019 1.00 82.06 211 ILE A N 1
ATOM 1560 C CA . ILE A 1 211 ? 26.128 19.234 -31.269 1.00 82.06 211 ILE A CA 1
ATOM 1561 C C . ILE A 1 211 ? 24.788 19.043 -30.552 1.00 82.06 211 ILE A C 1
ATOM 1563 O O . ILE A 1 211 ? 24.716 19.183 -29.332 1.00 82.06 211 ILE A O 1
ATOM 1567 N N . LEU A 1 212 ? 23.734 18.711 -31.298 1.00 82.25 212 LEU A N 1
ATOM 1568 C CA . LEU A 1 212 ? 22.369 18.542 -30.795 1.00 82.25 212 LEU A CA 1
ATOM 1569 C C . LEU A 1 212 ? 21.904 17.084 -30.917 1.00 82.25 212 LEU A C 1
ATOM 1571 O O . LEU A 1 212 ? 22.031 16.473 -31.984 1.00 82.25 212 LEU A O 1
ATOM 1575 N N . GLN A 1 213 ? 21.315 16.552 -29.843 1.00 79.12 213 GLN A N 1
ATOM 1576 C CA . GLN A 1 213 ? 20.701 15.218 -29.799 1.00 79.12 213 GLN A CA 1
ATOM 1577 C C . GLN A 1 213 ? 19.322 15.236 -29.111 1.00 79.12 213 GLN A C 1
ATOM 1579 O O . GLN A 1 213 ? 19.010 16.132 -28.322 1.00 79.12 213 GLN A O 1
ATOM 1584 N N . GLY A 1 214 ? 18.475 14.261 -29.456 1.00 68.69 214 GLY A N 1
ATOM 1585 C CA . GLY A 1 214 ? 17.078 14.181 -29.017 1.00 68.69 214 GLY A CA 1
ATOM 1586 C C . GLY A 1 214 ? 16.816 13.017 -28.060 1.00 68.69 214 GLY A C 1
ATOM 1587 O O . GLY A 1 214 ? 17.161 11.875 -28.360 1.00 68.69 214 GLY A O 1
ATOM 1588 N N . GLY A 1 215 ? 16.164 13.306 -26.932 1.00 63.91 215 GLY A N 1
ATOM 1589 C CA . GLY A 1 215 ? 15.790 12.319 -25.918 1.00 63.91 215 GLY A CA 1
ATOM 1590 C C . GLY A 1 215 ? 16.948 11.855 -25.025 1.00 63.91 215 GLY A C 1
ATOM 1591 O O . GLY A 1 215 ? 18.125 11.981 -25.362 1.00 63.91 215 GLY A O 1
ATOM 1592 N N . TRP A 1 216 ? 16.603 11.280 -23.869 1.00 60.88 216 TRP A N 1
ATOM 1593 C CA . TRP A 1 216 ? 17.564 10.822 -22.851 1.00 60.88 216 TRP A CA 1
ATOM 1594 C C . TRP A 1 216 ? 18.508 9.710 -23.341 1.00 60.88 216 TRP A C 1
ATOM 1596 O O . TRP A 1 216 ? 19.674 9.676 -22.966 1.00 60.88 216 TRP A O 1
ATOM 1606 N N . ASN A 1 217 ? 18.033 8.834 -24.232 1.00 59.31 217 ASN A N 1
ATOM 1607 C CA . ASN A 1 217 ? 18.844 7.794 -24.876 1.00 59.31 217 ASN A CA 1
ATOM 1608 C C . ASN A 1 217 ? 19.633 8.299 -26.104 1.00 59.31 217 ASN A C 1
ATOM 1610 O O . ASN A 1 217 ? 20.293 7.509 -26.776 1.00 59.31 217 ASN A O 1
ATOM 1614 N N . GLY A 1 218 ? 19.509 9.583 -26.456 1.00 57.66 218 GLY A N 1
ATOM 1615 C CA . GLY A 1 218 ? 20.064 10.186 -27.668 1.00 57.66 218 GLY A CA 1
ATOM 1616 C C . GLY A 1 218 ? 19.421 9.742 -28.989 1.00 57.66 218 GLY A C 1
ATOM 1617 O O . GLY A 1 218 ? 19.792 10.284 -30.025 1.00 57.66 218 GLY A O 1
ATOM 1618 N N . GLN A 1 219 ? 18.496 8.776 -28.994 1.00 55.72 219 GLN A N 1
ATOM 1619 C CA . GLN A 1 219 ? 17.880 8.246 -30.220 1.00 55.72 219 GLN A CA 1
ATOM 1620 C C . GLN A 1 219 ? 16.482 8.828 -30.467 1.00 55.72 219 GLN A C 1
ATOM 1622 O O . GLN A 1 219 ? 16.068 8.990 -31.614 1.00 55.72 219 GLN A O 1
ATOM 1627 N N . ASN A 1 220 ? 15.749 9.155 -29.399 1.00 57.44 220 ASN A N 1
ATOM 1628 C CA . ASN A 1 220 ? 14.324 9.487 -29.443 1.00 57.44 220 ASN A CA 1
ATOM 1629 C C . ASN A 1 220 ? 14.058 10.960 -29.801 1.00 57.44 220 ASN A C 1
ATOM 1631 O O . ASN A 1 220 ? 13.319 11.668 -29.112 1.00 57.44 220 ASN A O 1
ATOM 1635 N N . GLY A 1 221 ? 14.637 11.405 -30.917 1.00 56.66 221 GLY A N 1
ATOM 1636 C CA . GLY A 1 221 ? 14.168 12.589 -31.623 1.00 56.66 221 GLY A CA 1
ATOM 1637 C C . GLY A 1 221 ? 12.736 12.417 -32.148 1.00 56.66 221 GLY A C 1
ATOM 1638 O O . GLY A 1 221 ? 12.210 11.309 -32.282 1.00 56.66 221 GLY A O 1
ATOM 1639 N N . ALA A 1 222 ? 12.120 13.545 -32.482 1.00 67.75 222 ALA A N 1
ATOM 1640 C CA . ALA A 1 222 ? 10.943 13.613 -33.341 1.00 67.75 222 ALA A CA 1
ATOM 1641 C C . ALA A 1 222 ? 11.111 14.807 -34.294 1.00 67.75 222 ALA A C 1
ATOM 1643 O O . ALA A 1 222 ? 12.240 15.206 -34.590 1.00 67.75 222 ALA A O 1
ATOM 1644 N N . ASN A 1 223 ? 10.020 15.400 -34.785 1.00 77.81 223 ASN A N 1
ATOM 1645 C CA . ASN A 1 223 ? 10.127 16.552 -35.677 1.00 77.81 223 ASN A CA 1
ATOM 1646 C C . ASN A 1 223 ? 10.669 17.770 -34.907 1.00 77.81 223 ASN A C 1
ATOM 1648 O O . ASN A 1 223 ? 10.039 18.231 -33.952 1.00 77.81 223 ASN A O 1
ATOM 1652 N N . ALA A 1 224 ? 11.819 18.291 -35.333 1.00 78.50 224 ALA A N 1
ATOM 1653 C CA . ALA A 1 224 ? 12.511 19.417 -34.719 1.00 78.50 224 ALA A CA 1
ATOM 1654 C C . ALA A 1 224 ? 12.646 20.575 -35.718 1.00 78.50 224 ALA A C 1
ATOM 1656 O O . ALA A 1 224 ? 13.380 20.496 -36.710 1.00 78.50 224 ALA A O 1
ATOM 1657 N N . GLN A 1 225 ? 11.930 21.672 -35.453 1.00 84.56 225 GLN A N 1
ATOM 1658 C CA . GLN A 1 225 ? 11.954 22.868 -36.299 1.00 84.56 225 GLN A CA 1
ATOM 1659 C C . GLN A 1 225 ? 12.687 24.026 -35.612 1.00 84.56 225 GLN A C 1
ATOM 1661 O O . GLN A 1 225 ? 12.191 24.620 -34.655 1.00 84.56 225 GLN A O 1
ATOM 1666 N N . PHE A 1 226 ? 13.832 24.408 -36.162 1.00 79.75 226 PHE A N 1
ATOM 1667 C CA . PHE A 1 226 ? 14.671 25.495 -35.677 1.00 79.75 226 PHE A CA 1
ATOM 1668 C C . PHE A 1 226 ? 14.388 26.764 -36.492 1.00 79.75 226 PHE A C 1
ATOM 1670 O O . PHE A 1 226 ? 14.608 26.800 -37.704 1.00 79.75 226 PHE A O 1
ATOM 1677 N N . ASN A 1 227 ? 13.863 27.800 -35.837 1.00 74.56 227 ASN A N 1
ATOM 1678 C CA . ASN A 1 227 ? 13.354 29.028 -36.444 1.00 74.56 227 ASN A CA 1
ATOM 1679 C C . ASN A 1 227 ? 14.026 30.274 -35.847 1.00 74.56 227 ASN A C 1
ATOM 1681 O O . ASN A 1 227 ? 13.588 30.767 -34.805 1.00 74.56 227 ASN A O 1
ATOM 1685 N N . GLY A 1 228 ? 15.004 30.866 -36.537 1.00 63.81 228 GLY A N 1
ATOM 1686 C CA . GLY A 1 228 ? 15.480 32.199 -36.167 1.00 63.81 228 GLY A CA 1
ATOM 1687 C C . GLY A 1 228 ? 16.647 32.714 -36.993 1.00 63.81 228 GLY A C 1
ATOM 1688 O O . GLY A 1 228 ? 17.495 31.935 -37.409 1.00 63.81 228 GLY A O 1
ATOM 1689 N N . GLN A 1 229 ? 16.697 34.040 -37.182 1.00 60.22 229 GLN A N 1
ATOM 1690 C CA . GLN A 1 229 ? 17.863 34.725 -37.748 1.00 60.22 229 GLN A CA 1
ATOM 1691 C C . GLN A 1 229 ? 19.028 34.629 -36.762 1.00 60.22 229 GLN A C 1
ATOM 1693 O O . GLN A 1 229 ? 19.125 35.425 -35.830 1.00 60.22 229 GLN A O 1
ATOM 1698 N N . THR A 1 230 ? 19.862 33.607 -36.944 1.00 66.81 230 THR A N 1
ATOM 1699 C CA . THR A 1 230 ? 20.927 33.221 -36.012 1.00 66.81 230 THR A CA 1
ATOM 1700 C C . THR A 1 230 ? 22.263 33.173 -36.739 1.00 66.81 230 THR A C 1
ATOM 1702 O O . THR A 1 230 ? 22.468 32.379 -37.655 1.00 66.81 230 THR A O 1
ATOM 1705 N N . ASN A 1 231 ? 23.170 34.058 -36.327 1.00 77.38 231 ASN A N 1
ATOM 1706 C CA . ASN A 1 231 ? 24.534 34.112 -36.832 1.00 77.38 231 ASN A CA 1
ATOM 1707 C C . ASN A 1 231 ? 25.437 33.207 -35.990 1.00 77.38 231 ASN A C 1
ATOM 1709 O O . ASN A 1 231 ? 25.620 33.449 -34.797 1.00 77.38 231 ASN A O 1
ATOM 1713 N N . PHE A 1 232 ? 26.010 32.188 -36.622 1.00 82.50 232 PHE A N 1
ATOM 1714 C CA . PHE A 1 232 ? 26.961 31.258 -36.016 1.00 82.50 232 PHE A CA 1
ATOM 1715 C C . PHE A 1 232 ? 28.416 31.712 -36.169 1.00 82.50 232 PHE A C 1
ATOM 1717 O O . PHE A 1 232 ? 29.275 31.246 -35.421 1.00 82.50 232 PHE A O 1
ATOM 1724 N N . GLY A 1 233 ? 28.709 32.634 -37.095 1.00 82.62 233 GLY A N 1
ATOM 1725 C CA . GLY A 1 233 ? 30.088 32.979 -37.437 1.00 82.62 233 GLY A CA 1
ATOM 1726 C C . GLY A 1 233 ? 30.871 31.734 -37.857 1.00 82.62 233 GLY A C 1
ATOM 1727 O O . GLY A 1 233 ? 30.393 30.960 -38.687 1.00 82.62 233 GLY A O 1
ATOM 1728 N N . ASN A 1 234 ? 32.037 31.526 -37.249 1.00 82.00 234 ASN A N 1
ATOM 1729 C CA . ASN A 1 234 ? 32.930 30.399 -37.523 1.00 82.00 234 ASN A CA 1
ATOM 1730 C C . ASN A 1 234 ? 32.609 29.115 -36.722 1.00 82.00 234 ASN A C 1
ATOM 1732 O O . ASN A 1 234 ? 33.308 28.114 -36.881 1.00 82.00 234 ASN A O 1
ATOM 1736 N N . ASN A 1 235 ? 31.572 29.126 -35.876 1.00 83.75 235 ASN A N 1
ATOM 1737 C CA . ASN A 1 235 ? 31.098 27.945 -35.143 1.00 83.75 235 ASN A CA 1
ATOM 1738 C C . ASN A 1 235 ? 30.247 27.051 -36.066 1.00 83.75 235 ASN A C 1
ATOM 1740 O O . ASN A 1 235 ? 29.638 27.548 -37.011 1.00 83.75 235 ASN A O 1
ATOM 1744 N N . PHE A 1 236 ? 30.138 25.753 -35.769 1.00 85.75 236 PHE A N 1
ATOM 1745 C CA . PHE A 1 236 ? 29.359 24.802 -36.577 1.00 85.75 236 PHE A CA 1
ATOM 1746 C C . PHE A 1 236 ? 28.185 24.151 -35.825 1.00 85.75 236 PHE A C 1
ATOM 1748 O O . PHE A 1 236 ? 28.117 24.168 -34.591 1.00 85.75 236 PHE A O 1
ATOM 1755 N N . LEU A 1 237 ? 27.263 23.557 -36.591 1.00 87.62 237 LEU A N 1
ATOM 1756 C CA . LEU A 1 237 ? 26.055 22.870 -36.123 1.00 87.62 237 LEU A CA 1
ATOM 1757 C C . LEU A 1 237 ? 26.040 21.399 -36.575 1.00 87.62 237 LEU A C 1
ATOM 1759 O O . LEU A 1 237 ? 26.104 21.109 -37.770 1.00 87.62 237 LEU A O 1
ATOM 1763 N N . VAL A 1 238 ? 25.876 20.474 -35.626 1.00 89.12 238 VAL A N 1
ATOM 1764 C CA . VAL A 1 238 ? 25.680 19.033 -35.875 1.00 89.12 238 VAL A CA 1
ATOM 1765 C C . VAL A 1 238 ? 24.343 18.595 -35.277 1.00 89.12 238 VAL A C 1
ATOM 1767 O O . VAL A 1 238 ? 24.107 18.805 -34.090 1.00 89.12 238 VAL A O 1
ATOM 1770 N N . ILE A 1 239 ? 23.480 17.958 -36.071 1.00 87.75 239 ILE A N 1
ATOM 1771 C CA . ILE A 1 239 ? 22.201 17.388 -35.615 1.00 87.75 239 ILE A CA 1
ATOM 1772 C C . ILE A 1 239 ? 22.170 15.897 -35.952 1.00 87.75 239 ILE A C 1
ATOM 1774 O O . ILE A 1 239 ? 22.123 15.515 -37.125 1.00 87.75 239 ILE A O 1
ATOM 1778 N N . GLY A 1 240 ? 22.213 15.057 -34.915 1.00 82.50 240 GLY A N 1
ATOM 1779 C CA . GLY A 1 240 ? 22.523 13.634 -35.072 1.00 82.50 240 GLY A CA 1
ATOM 1780 C C . GLY A 1 240 ? 23.984 13.395 -35.487 1.00 82.50 240 GLY A C 1
ATOM 1781 O O . GLY A 1 240 ? 24.676 14.285 -35.978 1.00 82.50 240 GLY A O 1
ATOM 1782 N N . THR A 1 241 ? 24.479 12.173 -35.314 1.00 82.75 241 THR A N 1
ATOM 1783 C CA . THR A 1 241 ? 25.814 11.752 -35.779 1.00 82.75 241 THR A CA 1
ATOM 1784 C C . THR A 1 241 ? 25.703 10.523 -36.675 1.00 82.75 241 THR A C 1
ATOM 1786 O O . THR A 1 241 ? 24.695 9.824 -36.661 1.00 82.75 241 THR A O 1
ATOM 1789 N N . SER A 1 242 ? 26.755 10.194 -37.427 1.00 78.38 242 SER A N 1
ATOM 1790 C CA . SER A 1 242 ? 26.804 8.953 -38.216 1.00 78.38 242 SER A CA 1
ATOM 1791 C C . SER A 1 242 ? 26.709 7.682 -37.356 1.00 78.38 242 SER A C 1
ATOM 1793 O O . SER A 1 242 ? 26.229 6.656 -37.831 1.00 78.38 242 SER A O 1
ATOM 1795 N N . SER A 1 243 ? 27.134 7.753 -36.089 1.00 77.81 243 SER A N 1
ATOM 1796 C CA . SER A 1 243 ? 26.989 6.692 -35.084 1.00 77.81 243 SER A CA 1
ATOM 1797 C C . SER A 1 243 ? 25.627 6.676 -34.381 1.00 77.81 243 SER A C 1
ATOM 1799 O O . SER A 1 243 ? 25.234 5.639 -33.856 1.00 77.81 243 SER A O 1
ATOM 1801 N N . ASN A 1 244 ? 24.920 7.807 -34.348 1.00 79.06 244 ASN A N 1
ATOM 1802 C CA . ASN A 1 244 ? 23.633 7.970 -33.681 1.00 79.06 244 ASN A CA 1
ATOM 1803 C C . ASN A 1 244 ? 22.785 9.034 -34.417 1.00 79.06 244 ASN A C 1
ATOM 1805 O O . ASN A 1 244 ? 22.790 10.210 -34.021 1.00 79.06 244 ASN A O 1
ATOM 1809 N N . PRO A 1 245 ? 22.125 8.658 -35.533 1.00 84.19 245 PRO A N 1
ATOM 1810 C CA . PRO A 1 245 ? 21.382 9.589 -36.379 1.00 84.19 245 PRO A CA 1
ATOM 1811 C C . PRO A 1 245 ? 20.022 9.944 -35.775 1.00 84.19 245 PRO A C 1
ATOM 1813 O O . PRO A 1 245 ? 19.363 9.105 -35.162 1.00 84.19 245 PRO A O 1
ATOM 1816 N N . TRP A 1 246 ? 19.561 11.166 -36.026 1.00 84.88 246 TRP A N 1
ATOM 1817 C CA . TRP A 1 246 ? 18.284 11.672 -35.534 1.00 84.88 246 TRP A CA 1
ATOM 1818 C C . TRP A 1 246 ? 17.085 10.891 -36.112 1.00 84.88 246 TRP A C 1
ATOM 1820 O O . TRP A 1 246 ? 17.096 10.442 -37.266 1.00 84.88 246 TRP A O 1
ATOM 1830 N N . ILE A 1 247 ? 16.025 10.744 -35.316 1.00 81.50 247 ILE A N 1
ATOM 1831 C CA . ILE A 1 247 ? 14.749 10.132 -35.714 1.00 81.50 247 ILE A CA 1
ATOM 1832 C C . ILE A 1 247 ? 13.689 11.241 -35.823 1.00 81.50 247 ILE A C 1
ATOM 1834 O O . ILE A 1 247 ? 13.560 12.064 -34.925 1.00 81.50 247 ILE A O 1
ATOM 1838 N N . GLY A 1 248 ? 12.936 11.291 -36.926 1.00 82.62 248 GLY A N 1
ATOM 1839 C CA . GLY A 1 248 ? 11.988 12.383 -37.211 1.00 82.62 248 GLY A CA 1
ATOM 1840 C C . GLY A 1 248 ? 12.603 13.584 -37.947 1.00 82.62 248 GLY A C 1
ATOM 1841 O O . GLY A 1 248 ? 13.814 13.658 -38.156 1.00 82.62 248 GLY A O 1
ATOM 1842 N N . ASN A 1 249 ? 11.748 14.488 -38.430 1.00 88.56 249 ASN A N 1
ATOM 1843 C CA . ASN A 1 249 ? 12.115 15.483 -39.443 1.00 88.56 249 ASN A CA 1
ATOM 1844 C C . ASN A 1 249 ? 12.895 16.673 -38.863 1.00 88.56 249 ASN A C 1
ATOM 1846 O O . ASN A 1 249 ? 12.486 17.265 -37.866 1.00 88.56 249 ASN A O 1
ATOM 1850 N N . ILE A 1 250 ? 13.956 17.097 -39.548 1.00 90.56 250 ILE A N 1
ATOM 1851 C CA . ILE A 1 250 ? 14.751 18.285 -39.216 1.00 90.56 250 ILE A CA 1
ATOM 1852 C C . ILE A 1 250 ? 14.379 19.437 -40.148 1.00 90.56 250 ILE A C 1
ATOM 1854 O O . ILE A 1 250 ? 14.290 19.274 -41.365 1.00 90.56 250 ILE A O 1
ATOM 1858 N N . THR A 1 251 ? 14.178 20.638 -39.605 1.00 91.38 251 THR A N 1
ATOM 1859 C CA . THR A 1 251 ? 13.967 21.850 -40.415 1.00 91.38 251 THR A CA 1
ATOM 1860 C C . THR A 1 251 ? 14.750 23.030 -39.840 1.00 91.38 251 THR A C 1
ATOM 1862 O O . THR A 1 251 ? 14.423 23.510 -38.755 1.00 91.38 251 THR A O 1
ATOM 1865 N N . LEU A 1 252 ? 15.746 23.531 -40.577 1.00 90.44 252 LEU A N 1
ATOM 1866 C CA . LEU A 1 252 ? 16.535 24.723 -40.234 1.00 90.44 252 LEU A CA 1
ATOM 1867 C C . LEU A 1 252 ? 16.045 25.935 -41.031 1.00 90.44 252 LEU A C 1
ATOM 1869 O O . LEU A 1 252 ? 15.914 25.849 -42.251 1.00 90.44 252 LEU A O 1
ATOM 1873 N N . ASN A 1 253 ? 15.773 27.057 -40.356 1.00 88.50 253 ASN A N 1
ATOM 1874 C CA . ASN A 1 253 ? 15.167 28.243 -40.967 1.00 88.50 253 ASN A CA 1
ATOM 1875 C C . ASN A 1 253 ? 15.901 29.538 -40.564 1.00 88.50 253 ASN A C 1
ATOM 1877 O O . ASN A 1 253 ? 15.772 29.966 -39.412 1.00 88.50 253 ASN A O 1
ATOM 1881 N N . ASN A 1 254 ? 16.527 30.229 -41.529 1.00 87.56 254 ASN A N 1
ATOM 1882 C CA . ASN A 1 254 ? 17.210 31.537 -41.389 1.00 87.56 254 ASN A CA 1
ATOM 1883 C C . ASN A 1 254 ? 18.587 31.527 -40.675 1.00 87.56 254 ASN A C 1
ATOM 1885 O O . ASN A 1 254 ? 18.918 32.466 -39.953 1.00 87.56 254 ASN A O 1
ATOM 1889 N N . PHE A 1 255 ? 19.392 30.482 -40.866 1.00 88.50 255 PHE A N 1
ATOM 1890 C CA . PHE A 1 255 ? 20.717 30.337 -40.237 1.00 88.50 255 PHE A CA 1
ATOM 1891 C C . PHE A 1 255 ? 21.819 30.955 -41.112 1.00 88.50 255 PHE A C 1
ATOM 1893 O O . PHE A 1 255 ? 21.744 30.823 -42.332 1.00 88.50 255 PHE A O 1
ATOM 1900 N N . SER A 1 256 ? 22.852 31.566 -40.517 1.00 88.75 256 SER A N 1
ATOM 1901 C CA . SER A 1 256 ? 24.021 32.068 -41.263 1.00 88.75 256 SER A CA 1
ATOM 1902 C C . SER A 1 256 ? 25.366 31.718 -40.609 1.00 88.75 256 SER A C 1
ATOM 1904 O O . SER A 1 256 ? 25.579 32.017 -39.431 1.00 88.75 256 SER A O 1
ATOM 1906 N N . PHE A 1 257 ? 26.291 31.168 -41.394 1.00 89.69 257 PHE A N 1
ATOM 1907 C CA . PHE A 1 257 ? 27.649 30.752 -41.025 1.00 89.69 257 PHE A CA 1
ATOM 1908 C C . PHE A 1 257 ? 28.678 31.511 -41.880 1.00 89.69 257 PHE A C 1
ATOM 1910 O O . PHE A 1 257 ? 28.407 31.827 -43.039 1.00 89.69 257 PHE A O 1
ATOM 1917 N N . ASN A 1 258 ? 29.849 31.824 -41.323 1.00 87.31 258 ASN A N 1
ATOM 1918 C CA . ASN A 1 258 ? 30.884 32.615 -41.994 1.00 87.31 258 ASN A CA 1
ATOM 1919 C C . ASN A 1 258 ? 32.284 32.319 -41.421 1.00 87.31 258 ASN A C 1
ATOM 1921 O O . ASN A 1 258 ? 32.532 32.616 -40.251 1.00 87.31 258 ASN A O 1
ATOM 1925 N N . GLY A 1 259 ? 33.201 31.783 -42.231 1.00 80.69 259 GLY A N 1
ATOM 1926 C CA . GLY A 1 259 ? 34.592 31.534 -41.815 1.00 80.69 259 GLY A CA 1
ATOM 1927 C C . GLY A 1 259 ? 34.817 30.256 -40.995 1.00 80.69 259 GLY A C 1
ATOM 1928 O O . GLY A 1 259 ? 35.780 30.174 -40.228 1.00 80.69 259 GLY A O 1
ATOM 1929 N N . VAL A 1 260 ? 33.930 29.262 -41.115 1.00 85.38 260 VAL A N 1
ATOM 1930 C CA . VAL A 1 260 ? 34.161 27.912 -40.565 1.00 85.38 260 VAL A CA 1
ATOM 1931 C C . VAL A 1 260 ? 35.365 27.287 -41.292 1.00 85.38 260 VAL A C 1
ATOM 1933 O O . VAL A 1 260 ? 35.522 27.478 -42.492 1.00 85.38 260 VAL A O 1
ATOM 1936 N N . SER A 1 261 ? 36.246 26.577 -40.582 1.00 78.62 261 SER A N 1
ATOM 1937 C CA . SER A 1 261 ? 37.515 26.073 -41.163 1.00 78.62 261 SER A CA 1
ATOM 1938 C C . SER A 1 261 ? 38.020 24.744 -40.579 1.00 78.62 261 SER A C 1
ATOM 1940 O O . SER A 1 261 ? 39.111 24.286 -40.917 1.00 78.62 261 SER A O 1
ATOM 1942 N N . SER A 1 262 ? 37.249 24.124 -39.680 1.00 74.75 262 SER A N 1
ATOM 1943 C CA . SER A 1 262 ? 37.656 22.951 -38.887 1.00 74.75 262 SER A CA 1
ATOM 1944 C C . SER A 1 262 ? 36.768 21.715 -39.070 1.00 74.75 262 SER A C 1
ATOM 1946 O O . SER A 1 262 ? 37.172 20.627 -38.663 1.00 74.75 262 SER A O 1
ATOM 1948 N N . THR A 1 263 ? 35.568 21.883 -39.639 1.00 86.56 263 THR A N 1
ATOM 1949 C CA . THR A 1 263 ? 34.676 20.823 -40.130 1.00 86.56 263 THR A CA 1
ATOM 1950 C C . THR A 1 263 ? 33.542 21.436 -40.980 1.00 86.56 263 THR A C 1
ATOM 1952 O O . THR A 1 263 ? 33.592 22.624 -41.298 1.00 86.56 263 THR A O 1
ATOM 1955 N N . ASN A 1 264 ? 32.503 20.668 -41.332 1.00 89.19 264 ASN A N 1
ATOM 1956 C CA . ASN A 1 264 ? 31.321 21.162 -42.050 1.00 89.19 264 ASN A CA 1
ATOM 1957 C C . ASN A 1 264 ? 30.530 22.174 -41.200 1.00 89.19 264 ASN A C 1
ATOM 1959 O O . ASN A 1 264 ? 30.135 21.832 -40.082 1.00 89.19 264 ASN A O 1
ATOM 1963 N N . ALA A 1 265 ? 30.188 23.353 -41.736 1.00 89.25 265 ALA A N 1
ATOM 1964 C CA . ALA A 1 265 ? 29.372 24.349 -41.026 1.00 89.25 265 ALA A CA 1
ATOM 1965 C C . ALA A 1 265 ? 28.006 23.797 -40.572 1.00 89.25 265 ALA A C 1
ATOM 1967 O O . ALA A 1 265 ? 27.565 24.061 -39.450 1.00 89.25 265 ALA A O 1
ATOM 1968 N N . VAL A 1 266 ? 27.360 22.987 -41.420 1.00 92.00 266 VAL A N 1
ATOM 1969 C CA . VAL A 1 266 ? 26.111 22.277 -41.104 1.00 92.00 266 VAL A CA 1
ATOM 1970 C C . VAL A 1 266 ? 26.272 20.785 -41.375 1.00 92.00 266 VAL A C 1
ATOM 1972 O O . VAL A 1 266 ? 26.569 20.373 -42.493 1.00 92.00 266 VAL A O 1
ATOM 1975 N N . THR A 1 267 ? 26.000 19.955 -40.371 1.00 93.38 267 THR A N 1
ATOM 1976 C CA . THR A 1 267 ? 25.934 18.494 -40.502 1.00 93.38 267 THR A CA 1
ATOM 1977 C C . THR A 1 267 ? 24.592 17.984 -39.984 1.00 93.38 267 THR A C 1
ATOM 1979 O O . THR A 1 267 ? 24.217 18.289 -38.852 1.00 93.38 267 THR A O 1
ATOM 1982 N N . VAL A 1 268 ? 23.872 17.185 -40.777 1.00 93.31 268 VAL A N 1
ATOM 1983 C CA . VAL A 1 268 ? 22.610 16.554 -40.351 1.00 93.31 268 VAL A CA 1
ATOM 1984 C C . VAL A 1 268 ? 22.595 15.082 -40.753 1.00 93.31 268 VAL A C 1
ATOM 1986 O O . VAL A 1 268 ? 22.666 14.764 -41.940 1.00 93.31 268 VAL A O 1
ATOM 1989 N N . TYR A 1 269 ? 22.452 14.195 -39.767 1.00 91.75 269 TYR A N 1
ATOM 1990 C CA . TYR A 1 269 ? 22.276 12.753 -39.963 1.00 91.75 269 TYR A CA 1
ATOM 1991 C C . TYR A 1 269 ? 20.886 12.327 -39.477 1.00 91.75 269 TYR A C 1
ATOM 1993 O O . TYR A 1 269 ? 20.595 12.475 -38.290 1.00 91.75 269 TYR A O 1
ATOM 2001 N N . THR A 1 270 ? 20.049 11.743 -40.343 1.00 89.69 270 THR A N 1
ATOM 2002 C CA . THR A 1 270 ? 18.749 11.156 -39.954 1.00 89.69 270 THR A CA 1
ATOM 2003 C C . THR A 1 270 ? 18.597 9.698 -40.398 1.00 89.69 270 THR A C 1
ATOM 2005 O O . THR A 1 270 ? 19.168 9.249 -41.394 1.00 89.69 270 THR A O 1
ATOM 2008 N N . THR A 1 271 ? 17.793 8.921 -39.671 1.00 84.38 271 THR A N 1
ATOM 2009 C CA . THR A 1 271 ? 17.419 7.557 -40.088 1.00 84.38 271 THR A CA 1
ATOM 2010 C C . THR A 1 271 ? 16.276 7.572 -41.111 1.00 84.38 271 THR A C 1
ATOM 2012 O O . THR A 1 271 ? 16.392 7.005 -42.198 1.00 84.38 271 THR A O 1
ATOM 2015 N N . SER A 1 272 ? 15.171 8.236 -40.780 1.00 81.50 272 SER A N 1
ATOM 2016 C CA . SER A 1 272 ? 13.924 8.210 -41.559 1.00 81.50 272 SER A CA 1
ATOM 2017 C C . SER A 1 272 ? 13.212 9.553 -41.677 1.00 81.50 272 SER A C 1
ATOM 2019 O O . SER A 1 272 ? 12.182 9.630 -42.338 1.00 81.50 272 SER A O 1
ATOM 2021 N N . GLY A 1 273 ? 13.740 10.599 -41.040 1.00 87.38 273 GLY A N 1
ATOM 2022 C CA . GLY A 1 273 ? 13.149 11.931 -41.073 1.00 87.38 273 GLY A CA 1
ATOM 2023 C C . GLY A 1 273 ? 13.658 12.790 -42.223 1.00 87.38 273 GLY A C 1
ATOM 2024 O O . GLY A 1 273 ? 14.848 12.754 -42.549 1.00 87.38 273 GLY A O 1
ATOM 2025 N N . ASP A 1 274 ? 12.767 13.597 -42.789 1.00 93.44 274 ASP A N 1
ATOM 2026 C CA . ASP A 1 274 ? 13.090 14.559 -43.844 1.00 93.44 274 ASP A CA 1
ATOM 2027 C C . ASP A 1 274 ? 14.038 15.653 -43.325 1.00 93.44 274 ASP A C 1
ATOM 2029 O O . ASP A 1 274 ? 13.938 16.081 -42.172 1.00 93.44 274 ASP A O 1
ATOM 2033 N N . ILE A 1 275 ? 14.937 16.146 -44.180 1.00 95.50 275 ILE A N 1
ATOM 2034 C CA . ILE A 1 275 ? 15.893 17.217 -43.857 1.00 95.50 275 ILE A CA 1
ATOM 2035 C C . ILE A 1 275 ? 15.557 18.443 -44.704 1.00 95.50 275 ILE A C 1
ATOM 2037 O O . ILE A 1 275 ? 15.732 18.425 -45.918 1.00 95.50 275 ILE A O 1
ATOM 2041 N N . THR A 1 276 ? 15.104 19.530 -44.079 1.00 95.69 276 THR A N 1
ATOM 2042 C CA . THR A 1 276 ? 14.780 20.790 -44.768 1.00 95.69 276 THR A CA 1
ATOM 2043 C C . THR A 1 276 ? 15.720 21.923 -44.352 1.00 95.69 276 THR A C 1
ATOM 2045 O O . THR A 1 276 ? 15.716 22.341 -43.195 1.00 95.69 276 THR A O 1
ATOM 2048 N N . LEU A 1 277 ? 16.469 22.482 -45.305 1.00 95.19 277 LEU A N 1
ATOM 2049 C CA . LEU A 1 277 ? 17.191 23.749 -45.155 1.00 95.19 277 LEU A CA 1
ATOM 2050 C C . LEU A 1 277 ? 16.416 24.876 -45.851 1.00 95.19 277 LEU A C 1
ATOM 2052 O O . LEU A 1 277 ? 16.146 24.813 -47.051 1.00 95.19 277 LEU A O 1
ATOM 2056 N N . ASN A 1 278 ? 16.056 25.916 -45.106 1.00 92.56 278 ASN A N 1
ATOM 2057 C CA . ASN A 1 278 ? 15.200 27.008 -45.561 1.00 92.56 278 ASN A CA 1
ATOM 2058 C C . ASN A 1 278 ? 15.867 28.364 -45.281 1.00 92.56 278 ASN A C 1
ATOM 2060 O O . ASN A 1 278 ? 15.876 28.806 -44.132 1.00 92.56 278 ASN A O 1
ATOM 2064 N N . ASN A 1 279 ? 16.412 29.019 -46.312 1.00 90.94 279 ASN A N 1
ATOM 2065 C CA . ASN A 1 279 ? 17.236 30.228 -46.165 1.00 90.94 279 ASN A CA 1
ATOM 2066 C C . ASN A 1 279 ? 18.382 29.982 -45.155 1.00 90.94 279 ASN A C 1
ATOM 2068 O O . ASN A 1 279 ? 18.358 30.485 -44.030 1.00 90.94 279 ASN A O 1
ATOM 2072 N N . VAL A 1 280 ? 19.322 29.113 -45.523 1.00 92.19 280 VAL A N 1
ATOM 2073 C CA . VAL A 1 280 ? 20.489 28.734 -44.709 1.00 92.19 280 VAL A CA 1
ATOM 2074 C C . VAL A 1 280 ? 21.745 29.075 -45.494 1.00 92.19 280 VAL A C 1
ATOM 2076 O O . VAL A 1 280 ? 21.972 28.485 -46.545 1.00 92.19 280 VAL A O 1
ATOM 2079 N N . ASP A 1 281 ? 22.538 30.002 -44.972 1.00 91.38 281 ASP A N 1
ATOM 2080 C CA . ASP A 1 281 ? 23.648 30.615 -45.696 1.00 91.38 281 ASP A CA 1
ATOM 2081 C C . ASP A 1 281 ? 24.983 30.222 -45.047 1.00 91.38 281 ASP A C 1
ATOM 2083 O O . ASP A 1 281 ? 25.190 30.439 -43.854 1.00 91.38 281 ASP A O 1
ATOM 2087 N N . VAL A 1 282 ? 25.900 29.644 -45.817 1.00 91.25 282 VAL A N 1
ATOM 2088 C CA . VAL A 1 282 ? 27.278 29.328 -45.419 1.00 91.25 282 VAL A CA 1
ATOM 2089 C C . VAL A 1 282 ? 28.210 30.101 -46.340 1.00 91.25 282 VAL A C 1
ATOM 2091 O O . VAL A 1 282 ? 28.129 29.928 -47.554 1.00 91.25 282 VAL A O 1
ATOM 2094 N N . ALA A 1 283 ? 29.063 30.953 -45.771 1.00 86.94 283 ALA A N 1
ATOM 2095 C CA . ALA A 1 283 ? 30.017 31.784 -46.502 1.00 86.94 283 ALA A CA 1
ATOM 2096 C C . ALA A 1 283 ? 31.467 31.525 -46.069 1.00 86.94 283 ALA A C 1
ATOM 2098 O O . ALA A 1 283 ? 31.736 31.278 -44.890 1.00 86.94 283 ALA A O 1
ATOM 2099 N N . GLN A 1 284 ? 32.398 31.655 -47.015 1.00 80.75 284 GLN A N 1
ATOM 2100 C CA . GLN A 1 284 ? 33.847 31.612 -46.800 1.00 80.75 284 GLN A CA 1
ATOM 2101 C C . GLN A 1 284 ? 34.307 30.415 -45.941 1.00 80.75 284 GLN A C 1
ATOM 2103 O O . GLN A 1 284 ? 35.083 30.591 -45.003 1.00 80.75 284 GLN A O 1
ATOM 2108 N N . GLN A 1 285 ? 33.807 29.201 -46.211 1.00 85.12 285 GLN A N 1
ATOM 2109 C CA . GLN A 1 285 ? 34.253 28.010 -45.476 1.00 85.12 285 GLN A CA 1
ATOM 2110 C C . GLN A 1 285 ? 35.574 27.457 -46.043 1.00 85.12 285 GLN A C 1
ATOM 2112 O O . GLN A 1 285 ? 35.597 26.906 -47.147 1.00 85.12 285 GLN A O 1
ATOM 2117 N N . SER A 1 286 ? 36.660 27.542 -45.276 1.00 76.06 286 SER A N 1
ATOM 2118 C CA . SER A 1 286 ? 37.990 27.009 -45.625 1.00 76.06 286 SER A CA 1
ATOM 2119 C C . SER A 1 286 ? 38.155 25.534 -45.195 1.00 76.06 286 SER A C 1
ATOM 2121 O O . SER A 1 286 ? 37.274 24.953 -44.554 1.00 76.06 286 SER A O 1
ATOM 2123 N N . GLY A 1 287 ? 39.287 24.903 -45.533 1.00 76.94 287 GLY A N 1
ATOM 2124 C CA . GLY A 1 287 ? 39.662 23.571 -45.032 1.00 76.94 287 GLY A CA 1
ATOM 2125 C C . GLY A 1 287 ? 39.434 22.393 -45.995 1.00 76.94 287 GLY A C 1
ATOM 2126 O O . GLY A 1 287 ? 39.805 22.454 -47.169 1.00 76.94 287 GLY A O 1
ATOM 2127 N N . ASN A 1 288 ? 38.911 21.278 -45.462 1.00 79.31 288 ASN A N 1
ATOM 2128 C CA . ASN A 1 288 ? 38.846 19.953 -46.109 1.00 79.31 288 ASN A CA 1
ATOM 2129 C C . ASN A 1 288 ? 37.456 19.288 -46.032 1.00 79.31 288 ASN A C 1
ATOM 2131 O O . ASN A 1 288 ? 37.328 18.088 -46.274 1.00 79.31 288 ASN A O 1
ATOM 2135 N N . ASP A 1 289 ? 36.428 20.055 -45.675 1.00 85.62 289 ASP A N 1
ATOM 2136 C CA . ASP A 1 289 ? 35.097 19.571 -45.299 1.00 85.62 289 ASP A CA 1
ATOM 2137 C C . ASP A 1 289 ? 34.007 20.180 -46.195 1.00 85.62 289 ASP A C 1
ATOM 2139 O O . ASP A 1 289 ? 34.276 21.089 -46.980 1.00 85.62 289 ASP A O 1
ATOM 2143 N N . TYR A 1 290 ? 32.769 19.691 -46.089 1.00 88.94 290 TYR A N 1
ATOM 2144 C CA . TYR A 1 290 ? 31.634 20.151 -46.897 1.00 88.94 290 TYR A CA 1
ATOM 2145 C C . TYR A 1 290 ? 31.023 21.446 -46.348 1.00 88.94 290 TYR A C 1
ATOM 2147 O O . TYR A 1 290 ? 30.895 21.592 -45.135 1.00 88.94 290 TYR A O 1
ATOM 2155 N N . THR A 1 291 ? 30.546 22.360 -47.195 1.00 89.56 291 THR A N 1
ATOM 2156 C CA . THR A 1 291 ? 29.775 23.548 -46.756 1.00 89.56 291 THR A CA 1
ATOM 2157 C C . THR A 1 291 ? 28.505 23.157 -45.989 1.00 89.56 291 THR A C 1
ATOM 2159 O O . THR A 1 291 ? 28.160 23.764 -44.976 1.00 89.56 291 THR A O 1
ATOM 2162 N N . ALA A 1 292 ? 27.843 22.080 -46.414 1.00 93.56 292 ALA A N 1
ATOM 2163 C CA . ALA A 1 292 ? 26.913 21.326 -45.582 1.00 93.56 292 ALA A CA 1
ATOM 2164 C C . ALA A 1 292 ? 26.933 19.839 -45.956 1.00 93.56 292 ALA A C 1
ATOM 2166 O O . ALA A 1 292 ? 27.076 19.492 -47.127 1.00 93.56 292 ALA A O 1
ATOM 2167 N N . ASN A 1 293 ? 26.754 18.964 -44.966 1.00 94.38 293 ASN A N 1
ATOM 2168 C CA . ASN A 1 293 ? 26.732 17.513 -45.132 1.00 94.38 293 ASN A CA 1
ATOM 2169 C C . ASN A 1 293 ? 25.405 16.936 -44.611 1.00 94.38 293 ASN A C 1
ATOM 2171 O O . ASN A 1 293 ? 25.193 16.833 -43.399 1.00 94.38 293 ASN A O 1
ATOM 2175 N N . LEU A 1 294 ? 24.500 16.586 -45.530 1.00 96.50 294 LEU A N 1
ATOM 2176 C CA . LEU A 1 294 ? 23.149 16.102 -45.234 1.00 96.50 294 LEU A CA 1
ATOM 2177 C C . LEU A 1 294 ? 23.005 14.626 -45.629 1.00 96.50 294 LEU A C 1
ATOM 2179 O O . LEU A 1 294 ? 23.153 14.258 -46.798 1.00 96.50 294 LEU A O 1
ATOM 2183 N N . VAL A 1 295 ? 22.681 13.772 -44.662 1.00 94.88 295 VAL A N 1
ATOM 2184 C CA . VAL A 1 295 ? 22.580 12.322 -44.861 1.00 94.88 295 VAL A CA 1
ATOM 2185 C C . VAL A 1 295 ? 21.296 11.805 -44.223 1.00 94.88 295 VAL A C 1
ATOM 2187 O O . VAL A 1 295 ? 21.123 11.897 -43.009 1.00 94.88 295 VAL A O 1
ATOM 2190 N N . SER A 1 296 ? 20.413 11.211 -45.026 1.00 93.25 296 SER A N 1
ATOM 2191 C CA . SER A 1 296 ? 19.258 10.454 -44.528 1.00 93.25 296 SER A CA 1
ATOM 2192 C C . SER A 1 296 ? 19.267 9.035 -45.080 1.00 93.25 296 SER A C 1
ATOM 2194 O O . SER A 1 296 ? 19.533 8.839 -46.262 1.00 93.25 296 SER A O 1
ATOM 2196 N N . ASN A 1 297 ? 18.924 8.016 -44.289 1.00 89.56 297 ASN A N 1
ATOM 2197 C CA . ASN A 1 297 ? 18.780 6.676 -44.873 1.00 89.56 297 ASN A CA 1
ATOM 2198 C C . ASN A 1 297 ? 17.502 6.543 -45.725 1.00 89.56 297 ASN A C 1
ATOM 2200 O O . ASN A 1 297 ? 17.477 5.707 -46.634 1.00 89.56 297 ASN A O 1
ATOM 2204 N N . SER A 1 298 ? 16.453 7.336 -45.457 1.00 90.81 298 SER A N 1
ATOM 2205 C CA . SER A 1 298 ? 15.160 7.192 -46.155 1.00 90.81 298 SER A CA 1
ATOM 2206 C C . SER A 1 298 ? 14.249 8.425 -46.264 1.00 90.81 298 SER A C 1
ATOM 2208 O O . SER A 1 298 ? 13.287 8.356 -47.024 1.00 90.81 298 SER A O 1
ATOM 2210 N N . GLY A 1 299 ? 14.541 9.539 -45.586 1.00 92.38 299 GLY A N 1
ATOM 2211 C CA . GLY A 1 299 ? 13.774 10.785 -45.727 1.00 92.38 299 GLY A CA 1
ATOM 2212 C C . GLY A 1 299 ? 14.093 11.555 -47.016 1.00 92.38 299 GLY A C 1
ATOM 2213 O O . GLY A 1 299 ? 15.111 11.299 -47.677 1.00 92.38 299 GLY A O 1
ATOM 2214 N N . ASP A 1 300 ? 13.230 12.516 -47.352 1.00 95.44 300 ASP A N 1
ATOM 2215 C CA . ASP A 1 300 ? 13.463 13.514 -48.403 1.00 95.44 300 ASP A CA 1
ATOM 2216 C C . ASP A 1 300 ? 14.414 14.622 -47.911 1.00 95.44 300 ASP A C 1
ATOM 2218 O O . ASP A 1 300 ? 14.382 15.032 -46.749 1.00 95.44 300 ASP A O 1
ATOM 2222 N N . ILE A 1 301 ? 15.252 15.154 -48.806 1.00 97.31 301 ILE A N 1
ATOM 2223 C CA . ILE A 1 301 ? 16.137 16.295 -48.522 1.00 97.31 301 ILE A CA 1
ATOM 2224 C C . ILE A 1 301 ? 15.695 17.496 -49.361 1.00 97.31 301 ILE A C 1
ATOM 2226 O O . ILE A 1 301 ? 15.706 17.451 -50.593 1.00 97.31 301 ILE A O 1
ATOM 2230 N N . VAL A 1 302 ? 15.328 18.588 -48.691 1.00 97.12 302 VAL A N 1
ATOM 2231 C CA . VAL A 1 302 ? 14.797 19.817 -49.292 1.00 97.12 302 VAL A CA 1
ATOM 2232 C C . VAL A 1 302 ? 15.706 21.003 -48.974 1.00 97.12 302 VAL A C 1
ATOM 2234 O O . VAL A 1 302 ? 16.019 21.259 -47.815 1.00 97.12 302 VAL A O 1
ATOM 2237 N N . VAL A 1 303 ? 16.091 21.777 -49.989 1.00 96.38 303 VAL A N 1
ATOM 2238 C CA . VAL A 1 303 ? 16.847 23.034 -49.827 1.00 96.38 303 VAL A CA 1
ATOM 2239 C C . VAL A 1 303 ? 16.109 24.148 -50.565 1.00 96.38 303 VAL A C 1
ATOM 2241 O O . VAL A 1 303 ? 15.829 24.005 -51.755 1.00 96.38 303 VAL A O 1
ATOM 2244 N N . GLN A 1 304 ? 15.747 25.238 -49.881 1.00 94.44 304 GLN A N 1
ATOM 2245 C CA . GLN A 1 304 ? 14.807 26.227 -50.428 1.00 94.44 304 GLN A CA 1
ATOM 2246 C C . GLN A 1 304 ? 15.018 27.682 -49.970 1.00 94.44 304 GLN A C 1
ATOM 2248 O O . GLN A 1 304 ? 15.701 27.960 -48.986 1.00 94.44 304 GLN A O 1
ATOM 2253 N N . ASN A 1 305 ? 14.351 28.601 -50.679 1.00 88.00 305 ASN A N 1
ATOM 2254 C CA . ASN A 1 305 ? 14.197 30.036 -50.373 1.00 88.00 305 ASN A CA 1
ATOM 2255 C C . ASN A 1 305 ? 15.455 30.925 -50.419 1.00 88.00 305 ASN A C 1
ATOM 2257 O O . ASN A 1 305 ? 15.387 32.075 -49.993 1.00 88.00 305 ASN A O 1
ATOM 2261 N N . GLY A 1 306 ? 16.544 30.461 -51.036 1.00 82.25 306 GLY A N 1
ATOM 2262 C CA . GLY A 1 306 ? 17.707 31.303 -51.355 1.00 82.25 306 GLY A CA 1
ATOM 2263 C C . GLY A 1 306 ? 18.995 30.969 -50.605 1.00 82.25 306 GLY A C 1
ATOM 2264 O O . GLY A 1 306 ? 19.934 31.743 -50.705 1.00 82.25 306 GLY A O 1
ATOM 2265 N N . SER A 1 307 ? 19.027 29.844 -49.879 1.00 92.44 307 SER A N 1
ATOM 2266 C CA . SER A 1 307 ? 20.213 29.314 -49.191 1.00 92.44 307 SER A CA 1
ATOM 2267 C C . SER A 1 307 ? 21.482 29.376 -50.051 1.00 92.44 307 SER A C 1
ATOM 2269 O O . SER A 1 307 ? 21.490 28.841 -51.166 1.00 92.44 307 SER A O 1
ATOM 2271 N N . THR A 1 308 ? 22.555 29.962 -49.523 1.00 91.25 308 THR A N 1
ATOM 2272 C CA . THR A 1 308 ? 23.869 30.019 -50.189 1.00 91.25 308 THR A CA 1
ATOM 2273 C C . THR A 1 308 ? 24.876 29.065 -49.546 1.00 91.25 308 THR A C 1
ATOM 2275 O O . THR A 1 308 ? 24.918 28.950 -48.326 1.00 91.25 308 THR A O 1
ATOM 2278 N N . PHE A 1 309 ? 25.740 28.431 -50.336 1.00 92.19 309 PHE A N 1
ATOM 2279 C CA . PHE A 1 309 ? 26.832 27.588 -49.843 1.00 92.19 309 PHE A CA 1
ATOM 2280 C C . PHE A 1 309 ? 28.128 27.934 -50.588 1.00 92.19 309 PHE A C 1
ATOM 2282 O O . PHE A 1 309 ? 28.256 27.624 -51.771 1.00 92.19 309 PHE A O 1
ATOM 2289 N N . ASP A 1 310 ? 29.048 28.607 -49.896 1.00 86.44 310 ASP A N 1
ATOM 2290 C CA . ASP A 1 310 ? 30.244 29.266 -50.440 1.00 86.44 310 ASP A CA 1
ATOM 2291 C C . ASP A 1 310 ? 31.512 28.853 -49.662 1.00 86.44 310 ASP A C 1
ATOM 2293 O O . ASP A 1 310 ? 31.630 29.066 -48.449 1.00 86.44 310 ASP A O 1
ATOM 2297 N N . GLY A 1 311 ? 32.446 28.209 -50.368 1.00 76.62 311 GLY A N 1
ATOM 2298 C CA . GLY A 1 311 ? 33.791 27.876 -49.887 1.00 76.62 311 GLY A CA 1
ATOM 2299 C C . GLY A 1 311 ? 34.736 29.086 -49.884 1.00 76.62 311 GLY A C 1
ATOM 2300 O O . GLY A 1 311 ? 34.510 30.077 -50.575 1.00 76.62 311 GLY A O 1
ATOM 2301 N N . ASP A 1 312 ? 35.806 29.032 -49.088 1.00 67.62 312 ASP A N 1
ATOM 2302 C CA . ASP A 1 312 ? 36.760 30.141 -48.956 1.00 67.62 312 ASP A CA 1
ATOM 2303 C C . ASP A 1 312 ? 37.483 30.445 -50.279 1.00 67.62 312 ASP A C 1
ATOM 2305 O O . ASP A 1 312 ? 38.265 29.657 -50.811 1.00 67.62 312 ASP A O 1
ATOM 2309 N N . ASN A 1 313 ? 37.227 31.644 -50.803 1.00 58.41 313 ASN A N 1
ATOM 2310 C CA . ASN A 1 313 ? 37.702 32.099 -52.106 1.00 58.41 313 ASN A CA 1
ATOM 2311 C C . ASN A 1 313 ? 39.115 32.728 -52.075 1.00 58.41 313 ASN A C 1
ATOM 2313 O O . ASN A 1 313 ? 39.489 33.482 -52.977 1.00 58.41 313 ASN A O 1
ATOM 2317 N N . THR A 1 314 ? 39.919 32.467 -51.034 1.00 57.34 314 THR A N 1
ATOM 2318 C CA . THR A 1 314 ? 41.271 33.048 -50.887 1.00 57.34 314 THR A CA 1
ATOM 2319 C C . THR A 1 314 ? 42.414 32.237 -51.520 1.00 57.34 314 THR A C 1
ATOM 2321 O O . THR A 1 314 ? 43.553 32.717 -51.551 1.00 57.34 314 THR A O 1
ATOM 2324 N N . GLY A 1 315 ? 42.113 31.096 -52.153 1.00 53.19 315 GLY A N 1
ATOM 2325 C CA . GLY A 1 315 ? 42.966 30.493 -53.190 1.00 53.19 315 GLY A CA 1
ATOM 2326 C C . GLY A 1 315 ? 44.031 29.500 -52.709 1.00 53.19 315 GLY A C 1
ATOM 2327 O O . GLY A 1 315 ? 45.131 29.459 -53.270 1.00 53.19 315 GLY A O 1
ATOM 2328 N N . GLY A 1 316 ? 43.726 28.704 -51.682 1.00 55.56 316 GLY A N 1
ATOM 2329 C CA . GLY A 1 316 ? 44.586 27.600 -51.231 1.00 55.56 316 GLY A CA 1
ATOM 2330 C C . GLY A 1 316 ? 43.872 26.436 -50.535 1.00 55.56 316 GLY A C 1
ATOM 2331 O O . GLY A 1 316 ? 44.556 25.524 -50.070 1.00 55.56 316 GLY A O 1
ATOM 2332 N N . ASP A 1 317 ? 42.543 26.477 -50.453 1.00 58.09 317 ASP A N 1
ATOM 2333 C CA . ASP A 1 317 ? 41.713 25.525 -49.717 1.00 58.09 317 ASP A CA 1
ATOM 2334 C C . ASP A 1 317 ? 41.288 24.313 -50.559 1.00 58.09 317 ASP A C 1
ATOM 2336 O O . ASP A 1 317 ? 41.630 24.186 -51.734 1.00 58.09 317 ASP A O 1
ATOM 2340 N N . THR A 1 318 ? 40.596 23.376 -49.912 1.00 67.56 318 THR A N 1
ATOM 2341 C CA . THR A 1 318 ? 40.215 22.066 -50.464 1.00 67.56 318 THR A CA 1
ATOM 2342 C C . THR A 1 318 ? 38.831 21.642 -49.953 1.00 67.56 318 THR A C 1
ATOM 2344 O O . THR A 1 318 ? 38.638 20.501 -49.524 1.00 67.56 318 THR A O 1
ATOM 2347 N N . ASN A 1 319 ? 37.890 22.592 -49.929 1.00 75.06 319 ASN A N 1
ATOM 2348 C CA . ASN A 1 319 ? 36.509 22.377 -49.494 1.00 75.06 319 ASN A CA 1
ATOM 2349 C C . ASN A 1 319 ? 35.843 21.296 -50.369 1.00 75.06 319 ASN A C 1
ATOM 2351 O O . ASN A 1 319 ? 36.161 21.151 -51.545 1.00 75.06 319 ASN A O 1
ATOM 2355 N N . MET A 1 320 ? 34.941 20.495 -49.802 1.00 79.56 320 MET A N 1
ATOM 2356 C CA . MET A 1 320 ? 34.283 19.404 -50.539 1.00 79.56 320 MET A CA 1
ATOM 2357 C C . MET A 1 320 ? 32.932 19.810 -51.164 1.00 79.56 320 MET A C 1
ATOM 2359 O O . MET A 1 320 ? 32.186 18.951 -51.646 1.00 79.56 320 MET A O 1
ATOM 2363 N N . GLY A 1 321 ? 32.610 21.107 -51.134 1.00 85.06 321 GLY A N 1
ATOM 2364 C CA . GLY A 1 321 ? 31.351 21.691 -51.589 1.00 85.06 321 GLY A CA 1
ATOM 2365 C C . GLY A 1 321 ? 30.157 21.261 -50.737 1.00 85.06 321 GLY A C 1
ATOM 2366 O O . GLY A 1 321 ? 30.297 20.850 -49.587 1.00 85.06 321 GLY A O 1
ATOM 2367 N N . PHE A 1 322 ? 28.947 21.355 -51.279 1.00 92.38 322 PHE A N 1
ATOM 2368 C CA . PHE A 1 322 ? 27.735 20.873 -50.610 1.00 92.38 322 PHE A CA 1
ATOM 2369 C C . PHE A 1 322 ? 27.544 19.363 -50.830 1.00 92.38 322 PHE A C 1
ATOM 2371 O O . PHE A 1 322 ? 27.694 18.884 -51.951 1.00 92.38 322 PHE A O 1
ATOM 2378 N N . ASN A 1 323 ? 27.130 18.604 -49.812 1.00 94.25 323 ASN A N 1
ATOM 2379 C CA . ASN A 1 323 ? 26.785 17.185 -49.945 1.00 94.25 323 ASN A CA 1
ATOM 2380 C C . ASN A 1 323 ? 25.375 16.872 -49.432 1.00 94.25 323 ASN A C 1
ATOM 2382 O O . ASN A 1 323 ? 25.028 17.185 -48.291 1.00 94.25 323 ASN A O 1
ATOM 2386 N N . ALA A 1 324 ? 24.589 16.169 -50.252 1.00 95.94 324 ALA A N 1
ATOM 2387 C CA . ALA A 1 324 ? 23.306 15.600 -49.850 1.00 95.94 324 ALA A CA 1
ATOM 2388 C C . ALA A 1 324 ? 23.128 14.170 -50.376 1.00 95.94 324 ALA A C 1
ATOM 2390 O O . ALA A 1 324 ? 23.298 13.899 -51.570 1.00 95.94 324 ALA A O 1
ATOM 2391 N N . SER A 1 325 ? 22.728 13.254 -49.492 1.00 95.12 325 SER A N 1
ATOM 2392 C CA . SER A 1 325 ? 22.527 11.844 -49.839 1.00 95.12 325 SER A CA 1
ATOM 2393 C C . SER A 1 325 ? 21.316 11.207 -49.151 1.00 95.12 325 SER A C 1
ATOM 2395 O O . SER A 1 325 ? 21.117 11.361 -47.946 1.00 95.12 325 SER A O 1
ATOM 2397 N N . THR A 1 326 ? 20.513 10.467 -49.924 1.00 94.69 326 THR A N 1
ATOM 2398 C CA . THR A 1 326 ? 19.445 9.599 -49.406 1.00 94.69 326 THR A CA 1
ATOM 2399 C C . THR A 1 326 ? 19.295 8.325 -50.235 1.00 94.69 326 THR A C 1
ATOM 2401 O O . THR A 1 326 ? 19.304 8.356 -51.466 1.00 94.69 326 THR A O 1
ATOM 2404 N N . ASN A 1 327 ? 19.189 7.169 -49.570 1.00 91.00 327 ASN A N 1
ATOM 2405 C CA . ASN A 1 327 ? 19.175 5.871 -50.260 1.00 91.00 327 ASN A CA 1
ATOM 2406 C C . ASN A 1 327 ? 17.831 5.573 -50.943 1.00 91.00 327 ASN A C 1
ATOM 2408 O O . ASN A 1 327 ? 17.794 4.822 -51.918 1.00 91.00 327 ASN A O 1
ATOM 2412 N N . THR A 1 328 ? 16.731 6.114 -50.408 1.00 90.62 328 THR A N 1
ATOM 2413 C CA . THR A 1 328 ? 15.360 5.790 -50.850 1.00 90.62 328 THR A CA 1
ATOM 2414 C C . THR A 1 328 ? 14.416 6.990 -50.972 1.00 90.62 328 THR A C 1
ATOM 2416 O O . THR A 1 328 ? 13.418 6.865 -51.682 1.00 90.62 328 THR A O 1
ATOM 2419 N N . GLY A 1 329 ? 14.736 8.138 -50.363 1.00 91.69 329 GLY A N 1
ATOM 2420 C CA . GLY A 1 329 ? 14.019 9.398 -50.577 1.00 91.69 329 GLY A CA 1
ATOM 2421 C C . GLY A 1 329 ? 14.461 10.130 -51.852 1.00 91.69 329 GLY A C 1
ATOM 2422 O O . GLY A 1 329 ? 15.090 9.560 -52.750 1.00 91.69 329 GLY A O 1
ATOM 2423 N N . SER A 1 330 ? 14.149 11.418 -51.929 1.00 95.19 330 SER A N 1
ATOM 2424 C CA . SER A 1 330 ? 14.510 12.320 -53.025 1.00 95.19 330 SER A CA 1
ATOM 2425 C C . SER A 1 330 ? 15.316 13.531 -52.546 1.00 95.19 330 SER A C 1
ATOM 2427 O O . SER A 1 330 ? 15.305 13.885 -51.368 1.00 95.19 330 SER A O 1
ATOM 2429 N N . ILE A 1 331 ? 16.019 14.185 -53.474 1.00 97.88 331 ILE A N 1
ATOM 2430 C CA . ILE A 1 331 ? 16.670 15.482 -53.239 1.00 97.88 331 ILE A CA 1
ATOM 2431 C C . ILE A 1 331 ? 15.947 16.544 -54.070 1.00 97.88 331 ILE A C 1
ATOM 2433 O O . ILE A 1 331 ? 15.889 16.441 -55.299 1.00 97.88 331 ILE A O 1
ATOM 2437 N N . THR A 1 332 ? 15.423 17.579 -53.412 1.00 97.00 332 THR A N 1
ATOM 2438 C CA . THR A 1 332 ? 14.688 18.687 -54.039 1.00 97.00 332 THR A CA 1
ATOM 2439 C C . THR A 1 332 ? 15.287 20.034 -53.635 1.00 97.00 332 THR A C 1
ATOM 2441 O O . THR A 1 332 ? 15.118 20.501 -52.512 1.00 97.00 332 THR A O 1
ATOM 2444 N N . ILE A 1 333 ? 15.960 20.698 -54.574 1.00 96.75 333 ILE A N 1
ATOM 2445 C CA . ILE A 1 333 ? 16.617 21.994 -54.364 1.00 96.75 333 ILE A CA 1
ATOM 2446 C C . ILE A 1 333 ? 15.860 23.049 -55.178 1.00 96.75 333 ILE A C 1
ATOM 2448 O O . ILE A 1 333 ? 15.792 22.953 -56.403 1.00 96.75 333 ILE A O 1
ATOM 2452 N N . THR A 1 334 ? 15.228 24.014 -54.504 1.00 95.44 334 THR A N 1
ATOM 2453 C CA . THR A 1 334 ? 14.265 24.958 -55.102 1.00 95.44 334 THR A CA 1
ATOM 2454 C C . THR A 1 334 ? 14.498 26.396 -54.636 1.00 95.44 334 THR A C 1
ATOM 2456 O O . THR A 1 334 ? 14.006 26.830 -53.592 1.00 95.44 334 THR A O 1
ATOM 2459 N N . GLY A 1 335 ? 15.223 27.157 -55.452 1.00 91.31 335 GLY A N 1
ATOM 2460 C CA . GLY A 1 335 ? 15.327 28.608 -55.350 1.00 91.31 335 GLY A CA 1
ATOM 2461 C C . GLY A 1 335 ? 14.245 29.323 -56.163 1.00 91.31 335 GLY A C 1
ATOM 2462 O O . GLY A 1 335 ? 13.232 28.751 -56.577 1.00 91.31 335 GLY A O 1
ATOM 2463 N N . THR A 1 336 ? 14.487 30.598 -56.450 1.00 92.38 336 THR A N 1
ATOM 2464 C CA . THR A 1 336 ? 13.655 31.445 -57.316 1.00 92.38 336 THR A CA 1
ATOM 2465 C C . THR A 1 336 ? 14.529 32.257 -58.272 1.00 92.38 336 THR A C 1
ATOM 2467 O O . THR A 1 336 ? 15.709 32.458 -58.019 1.00 92.38 336 THR A O 1
ATOM 2470 N N . ALA A 1 337 ? 13.947 32.819 -59.334 1.00 86.06 337 ALA A N 1
ATOM 2471 C CA . ALA A 1 337 ? 14.664 33.704 -60.264 1.00 86.06 337 ALA A CA 1
ATOM 2472 C C . ALA A 1 337 ? 15.150 35.046 -59.658 1.00 86.06 337 ALA A C 1
ATOM 2474 O O . ALA A 1 337 ? 15.726 35.856 -60.380 1.00 86.06 337 ALA A O 1
ATOM 2475 N N . ALA A 1 338 ? 14.854 35.318 -58.382 1.00 87.62 338 ALA A N 1
ATOM 2476 C CA . ALA A 1 338 ? 15.333 36.491 -57.645 1.00 87.62 338 ALA A CA 1
ATOM 2477 C C . ALA A 1 338 ? 16.351 36.101 -56.559 1.00 87.62 338 ALA A C 1
ATOM 2479 O O . ALA A 1 338 ? 17.360 36.780 -56.408 1.00 87.62 338 ALA A O 1
ATOM 2480 N N . ASN A 1 339 ? 16.086 34.989 -55.864 1.00 89.19 339 ASN A N 1
ATOM 2481 C CA . ASN A 1 339 ? 16.955 34.372 -54.865 1.00 89.19 339 ASN A CA 1
ATOM 2482 C C . ASN A 1 339 ? 17.165 32.894 -55.270 1.00 89.19 339 ASN A C 1
ATOM 2484 O O . ASN A 1 339 ? 16.324 32.056 -54.907 1.00 89.19 339 ASN A O 1
ATOM 2488 N N . PRO A 1 340 ? 18.181 32.560 -56.084 1.00 91.88 340 PRO A N 1
ATOM 2489 C CA . PRO A 1 340 ? 18.516 31.173 -56.407 1.00 91.88 340 PRO A CA 1
ATOM 2490 C C . PRO A 1 340 ? 19.168 30.464 -55.209 1.00 91.88 340 PRO A C 1
ATOM 2492 O O . PRO A 1 340 ? 19.549 31.113 -54.241 1.00 91.88 340 PRO A O 1
ATOM 2495 N N . ILE A 1 341 ? 19.307 29.137 -55.272 1.00 95.31 341 ILE A N 1
ATOM 2496 C CA . ILE A 1 341 ? 20.231 28.408 -54.381 1.00 95.31 341 ILE A CA 1
ATOM 2497 C C . ILE A 1 341 ? 21.613 28.443 -55.030 1.00 95.31 341 ILE A C 1
ATOM 2499 O O . ILE A 1 341 ? 21.728 28.015 -56.180 1.00 95.31 341 ILE A O 1
ATOM 2503 N N . THR A 1 342 ? 22.637 28.940 -54.336 1.00 91.31 342 THR A N 1
ATOM 2504 C CA . THR A 1 342 ? 23.990 29.079 -54.904 1.00 91.31 342 THR A CA 1
ATOM 2505 C C . THR A 1 342 ? 24.964 28.074 -54.299 1.00 91.31 342 THR A C 1
ATOM 2507 O O . THR A 1 342 ? 25.068 27.971 -53.077 1.00 91.31 342 THR A O 1
ATOM 2510 N N . PHE A 1 343 ? 25.716 27.395 -55.159 1.00 90.88 343 PHE A N 1
ATOM 2511 C CA . PHE A 1 343 ? 26.854 26.551 -54.815 1.00 90.88 343 PHE A CA 1
ATOM 2512 C C . PHE A 1 343 ? 28.120 27.166 -55.413 1.00 90.88 343 PHE A C 1
ATOM 2514 O O . PHE A 1 343 ? 28.214 27.341 -56.632 1.00 90.88 343 PHE A O 1
ATOM 2521 N N . ILE A 1 344 ? 29.052 27.541 -54.542 1.00 81.62 344 ILE A N 1
ATOM 2522 C CA . ILE A 1 344 ? 30.309 28.195 -54.896 1.00 81.62 344 ILE A CA 1
ATOM 2523 C C . ILE A 1 344 ? 31.431 27.486 -54.138 1.00 81.62 344 ILE A C 1
ATOM 2525 O O . ILE A 1 344 ? 31.376 27.319 -52.920 1.00 81.62 344 ILE A O 1
ATOM 2529 N N . ASP A 1 345 ? 32.449 27.086 -54.877 1.00 68.88 345 ASP A N 1
ATOM 2530 C CA . ASP A 1 345 ? 33.712 26.542 -54.398 1.00 68.88 345 ASP A CA 1
ATOM 2531 C C . ASP A 1 345 ? 34.822 27.182 -55.240 1.00 68.88 345 ASP A C 1
ATOM 2533 O O . ASP A 1 345 ? 34.559 27.652 -56.349 1.00 68.88 345 ASP A O 1
ATOM 2537 N N . ALA A 1 346 ? 36.034 27.292 -54.708 1.00 63.25 346 ALA A N 1
ATOM 2538 C CA . ALA A 1 346 ? 37.024 28.232 -55.231 1.00 63.25 346 ALA A CA 1
ATOM 2539 C C . ALA A 1 346 ? 38.090 27.567 -56.111 1.00 63.25 346 ALA A C 1
ATOM 2541 O O . ALA A 1 346 ? 38.743 26.622 -55.682 1.00 63.25 346 ALA A O 1
ATOM 2542 N N . ALA A 1 347 ? 38.332 28.129 -57.302 1.00 54.56 347 ALA A N 1
ATOM 2543 C CA . ALA A 1 347 ? 39.310 27.620 -58.267 1.00 54.56 347 ALA A CA 1
ATOM 2544 C C . ALA A 1 347 ? 40.746 27.517 -57.691 1.00 54.56 347 ALA A C 1
ATOM 2546 O O . ALA A 1 347 ? 41.484 28.509 -57.596 1.00 54.56 347 ALA A O 1
ATOM 2547 N N . GLY A 1 348 ? 41.152 26.302 -57.327 1.00 53.62 348 GLY A N 1
ATOM 2548 C CA . GLY A 1 348 ? 42.364 25.962 -56.599 1.00 53.62 348 GLY A CA 1
ATOM 2549 C C . GLY A 1 348 ? 43.303 25.068 -57.411 1.00 53.62 348 GLY A C 1
ATOM 2550 O O . GLY A 1 348 ? 42.916 24.167 -58.143 1.00 53.62 348 GLY A O 1
ATOM 2551 N N . SER A 1 349 ? 44.617 25.251 -57.252 1.00 51.78 349 SER A N 1
ATOM 2552 C CA . SER A 1 349 ? 45.611 24.375 -57.915 1.00 51.78 349 SER A CA 1
ATOM 2553 C C . SER A 1 349 ? 45.802 23.021 -57.194 1.00 51.78 349 SER A C 1
ATOM 2555 O O . SER A 1 349 ? 46.926 22.532 -57.039 1.00 51.78 349 SER A O 1
ATOM 2557 N N . GLY A 1 350 ? 44.703 22.449 -56.689 1.00 51.69 350 GLY A N 1
ATOM 2558 C CA . GLY A 1 350 ? 44.646 21.286 -55.802 1.00 51.69 350 GLY A CA 1
ATOM 2559 C C . GLY A 1 350 ? 44.740 19.932 -56.517 1.00 51.69 350 GLY A C 1
ATOM 2560 O O . GLY A 1 350 ? 44.559 19.810 -57.724 1.00 51.69 350 GLY A O 1
ATOM 2561 N N . ASN A 1 351 ? 45.029 18.866 -55.761 1.00 53.06 351 ASN A N 1
ATOM 2562 C CA . ASN A 1 351 ? 45.300 17.536 -56.325 1.00 53.06 351 ASN A CA 1
ATOM 2563 C C . ASN A 1 351 ? 44.198 16.506 -55.995 1.00 53.06 351 ASN A C 1
ATOM 2565 O O . ASN A 1 351 ? 44.393 15.642 -55.144 1.00 53.06 351 ASN A O 1
ATOM 2569 N N . LEU A 1 352 ? 43.070 16.594 -56.713 1.00 53.50 352 LEU A N 1
ATOM 2570 C CA . LEU A 1 352 ? 42.055 15.534 -56.896 1.00 53.50 352 LEU A CA 1
ATOM 2571 C C . LEU A 1 352 ? 41.394 14.931 -55.625 1.00 53.50 352 LEU A C 1
ATOM 2573 O O . LEU A 1 352 ? 41.504 13.724 -55.397 1.00 53.50 352 LEU A O 1
ATOM 2577 N N . ILE A 1 353 ? 40.625 15.719 -54.853 1.00 54.97 353 ILE A N 1
ATOM 2578 C CA . ILE A 1 353 ? 39.776 15.214 -53.743 1.00 54.97 353 ILE A CA 1
ATOM 2579 C C . ILE A 1 353 ? 38.364 15.862 -53.726 1.00 54.97 353 ILE A C 1
ATOM 2581 O O . ILE A 1 353 ? 38.004 16.573 -52.803 1.00 54.97 353 ILE A O 1
ATOM 2585 N N . ASN A 1 354 ? 37.529 15.554 -54.728 1.00 56.22 354 ASN A N 1
ATOM 2586 C CA . ASN A 1 354 ? 36.071 15.824 -54.751 1.00 56.22 354 ASN A CA 1
ATOM 2587 C C . ASN A 1 354 ? 35.606 17.275 -54.455 1.00 56.22 354 ASN A C 1
ATOM 2589 O O . ASN A 1 354 ? 34.687 17.493 -53.670 1.00 56.22 354 ASN A O 1
ATOM 2593 N N . TYR A 1 355 ? 36.181 18.245 -55.159 1.00 71.31 355 TYR A N 1
ATOM 2594 C CA . TYR A 1 355 ? 35.790 19.660 -55.162 1.00 71.31 355 TYR A CA 1
ATOM 2595 C C . TYR A 1 355 ? 34.617 19.921 -56.148 1.00 71.31 355 TYR A C 1
ATOM 2597 O O . TYR A 1 355 ? 34.789 20.502 -57.221 1.00 71.31 355 TYR A O 1
ATOM 2605 N N . ASN A 1 356 ? 33.422 19.371 -55.877 1.00 80.69 356 ASN A N 1
ATOM 2606 C CA . ASN A 1 356 ? 32.213 19.698 -56.660 1.00 80.69 356 ASN A CA 1
ATOM 2607 C C . ASN A 1 356 ? 31.327 20.648 -55.852 1.00 80.69 356 ASN A C 1
ATOM 2609 O O . ASN A 1 356 ? 30.983 20.300 -54.724 1.00 80.69 356 ASN A O 1
ATOM 2613 N N . GLY A 1 357 ? 30.840 21.737 -56.456 1.00 83.19 357 GLY A N 1
ATOM 2614 C CA . GLY A 1 357 ? 29.985 22.720 -55.771 1.00 83.19 357 GLY A CA 1
ATOM 2615 C C . GLY A 1 357 ? 28.782 22.093 -55.060 1.00 83.19 357 GLY A C 1
ATOM 2616 O O . GLY A 1 357 ? 28.479 22.436 -53.918 1.00 83.19 357 GLY A O 1
ATOM 2617 N N . ALA A 1 358 ? 28.154 21.098 -55.694 1.00 90.44 358 ALA A N 1
ATOM 2618 C CA . ALA A 1 358 ? 27.251 20.166 -55.025 1.00 90.44 358 ALA A CA 1
ATOM 2619 C C . ALA A 1 358 ? 27.473 18.704 -55.459 1.00 90.44 358 ALA A C 1
ATOM 2621 O O . ALA A 1 358 ? 27.444 18.376 -56.646 1.00 90.44 358 ALA A O 1
ATOM 2622 N N . THR A 1 359 ? 27.612 17.805 -54.485 1.00 92.62 359 THR A N 1
ATOM 2623 C CA . THR A 1 359 ? 27.631 16.343 -54.633 1.00 92.62 359 THR A CA 1
ATOM 2624 C C . THR A 1 359 ? 26.287 15.774 -54.162 1.00 92.62 359 THR A C 1
ATOM 2626 O O . THR A 1 359 ? 25.927 15.892 -52.992 1.00 92.62 359 THR A O 1
ATOM 2629 N N . LEU A 1 360 ? 25.518 15.166 -55.072 1.00 95.25 360 LEU A N 1
ATOM 2630 C CA . LEU A 1 360 ? 24.151 14.693 -54.818 1.00 95.25 360 LEU A CA 1
ATOM 2631 C C . LEU A 1 360 ? 24.004 13.190 -55.119 1.00 95.25 360 LEU A C 1
ATOM 2633 O O . LEU A 1 360 ? 24.402 12.709 -56.187 1.00 95.25 360 LEU A O 1
ATOM 2637 N N . SER A 1 361 ? 23.376 12.445 -54.205 1.00 95.06 361 SER A N 1
ATOM 2638 C CA . SER A 1 361 ? 23.085 11.013 -54.381 1.00 95.06 361 SER A CA 1
ATOM 2639 C C . SER A 1 361 ? 21.686 10.647 -53.882 1.00 95.06 361 SER A C 1
ATOM 2641 O O . SER A 1 361 ? 21.457 10.538 -52.679 1.00 95.06 361 SER A O 1
ATOM 2643 N N . ALA A 1 362 ? 20.742 10.455 -54.807 1.00 94.88 362 ALA A N 1
ATOM 2644 C CA . ALA A 1 362 ? 19.392 9.973 -54.502 1.00 94.88 362 ALA A CA 1
ATOM 2645 C C . ALA A 1 362 ? 18.727 9.335 -55.734 1.00 94.88 362 ALA A C 1
ATOM 2647 O O . ALA A 1 362 ? 19.007 9.768 -56.854 1.00 94.88 362 ALA A O 1
ATOM 2648 N N . PRO A 1 363 ? 17.798 8.370 -55.566 1.00 92.94 363 PRO A N 1
ATOM 2649 C CA . PRO A 1 363 ? 17.015 7.782 -56.659 1.00 92.94 363 PRO A CA 1
ATOM 2650 C C . PRO A 1 363 ? 16.302 8.794 -57.572 1.00 92.94 363 PRO A C 1
ATOM 2652 O O . PRO A 1 363 ? 16.131 8.520 -58.769 1.00 92.94 363 PRO A O 1
ATOM 2655 N N . VAL A 1 364 ? 15.901 9.947 -57.020 1.00 94.25 364 VAL A N 1
ATOM 2656 C CA . VAL A 1 364 ? 15.273 11.078 -57.721 1.00 94.25 364 VAL A CA 1
ATOM 2657 C C . VAL A 1 364 ? 15.920 12.389 -57.265 1.00 94.25 364 VAL A C 1
ATOM 2659 O O . VAL A 1 364 ? 15.986 12.660 -56.067 1.00 94.25 364 VAL A O 1
ATOM 2662 N N . VAL A 1 365 ? 16.346 13.222 -58.220 1.00 96.25 365 VAL A N 1
ATOM 2663 C CA . VAL A 1 365 ? 16.921 14.556 -57.957 1.00 96.25 365 VAL A CA 1
ATOM 2664 C C . VAL A 1 365 ? 16.188 15.621 -58.777 1.00 96.25 365 VAL A C 1
ATOM 2666 O O . VAL A 1 365 ? 16.069 15.497 -59.998 1.00 96.25 365 VAL A O 1
ATOM 2669 N N . THR A 1 366 ? 15.716 16.682 -58.120 1.00 96.06 366 THR A N 1
ATOM 2670 C CA . THR A 1 366 ? 15.027 17.823 -58.745 1.00 96.06 366 THR A CA 1
ATOM 2671 C C . THR A 1 366 ? 15.695 19.134 -58.348 1.00 96.06 366 THR A C 1
ATOM 2673 O O . THR A 1 366 ? 15.712 19.496 -57.175 1.00 96.06 366 THR A O 1
ATOM 2676 N N . LEU A 1 367 ? 16.207 19.869 -59.335 1.00 96.56 367 LEU A N 1
ATOM 2677 C CA . LEU A 1 367 ? 16.877 21.158 -59.162 1.00 96.56 367 LEU A CA 1
ATOM 2678 C C . LEU A 1 367 ? 16.074 22.251 -59.873 1.00 96.56 367 LEU A C 1
ATOM 2680 O O . LEU A 1 367 ? 15.727 22.098 -61.045 1.00 96.56 367 LEU A O 1
ATOM 2684 N N . THR A 1 368 ? 15.769 23.346 -59.178 1.00 95.12 368 THR A N 1
ATOM 2685 C CA . THR A 1 368 ? 14.967 24.463 -59.697 1.00 95.12 368 THR A CA 1
ATOM 2686 C C . THR A 1 368 ? 15.545 25.798 -59.238 1.00 95.12 368 THR A C 1
ATOM 2688 O O . THR A 1 368 ? 15.583 26.050 -58.040 1.00 95.12 368 THR A O 1
ATOM 2691 N N . TYR A 1 369 ? 15.974 26.654 -60.176 1.00 94.19 369 TYR A N 1
ATOM 2692 C CA . TYR A 1 369 ? 16.699 27.909 -59.890 1.00 94.19 369 TYR A CA 1
ATOM 2693 C C . TYR A 1 369 ? 17.885 27.694 -58.933 1.00 94.19 369 TYR A C 1
ATOM 2695 O O . TYR A 1 369 ? 17.902 28.168 -57.795 1.00 94.19 369 TYR A O 1
ATOM 2703 N N . VAL A 1 370 ? 18.858 26.930 -59.425 1.00 94.81 370 VAL A N 1
ATOM 2704 C CA . VAL A 1 370 ? 20.124 26.618 -58.753 1.00 94.81 370 VAL A CA 1
ATOM 2705 C C . VAL A 1 370 ? 21.256 27.187 -59.596 1.00 94.81 370 VAL A C 1
ATOM 2707 O O . VAL A 1 370 ? 21.219 27.027 -60.816 1.00 94.81 370 VAL A O 1
ATOM 2710 N N . GLU A 1 371 ? 22.240 27.819 -58.968 1.00 91.69 371 GLU A N 1
ATOM 2711 C CA . GLU A 1 371 ? 23.452 28.329 -59.613 1.00 91.69 371 GLU A CA 1
ATOM 2712 C C . GLU A 1 371 ? 24.675 27.609 -59.030 1.00 91.69 371 GLU A C 1
ATOM 2714 O O . GLU A 1 371 ? 24.806 27.521 -57.814 1.00 91.69 371 GLU A O 1
ATOM 2719 N N . ALA A 1 372 ? 25.544 27.063 -59.884 1.00 89.06 372 ALA A N 1
ATOM 2720 C CA . ALA A 1 372 ? 26.768 26.364 -59.485 1.00 89.06 372 ALA A CA 1
ATOM 2721 C C . ALA A 1 372 ? 27.972 26.892 -60.283 1.00 89.06 372 ALA A C 1
ATOM 2723 O O . ALA A 1 372 ? 28.191 26.494 -61.436 1.00 89.06 372 ALA A O 1
ATOM 2724 N N . ILE A 1 373 ? 28.700 27.847 -59.699 1.00 82.06 373 ILE A N 1
ATOM 2725 C CA . ILE A 1 373 ? 29.681 28.685 -60.410 1.00 82.06 373 ILE A CA 1
ATOM 2726 C C . ILE A 1 373 ? 31.085 28.640 -59.794 1.00 82.06 373 ILE A C 1
ATOM 2728 O O . ILE A 1 373 ? 31.215 28.434 -58.592 1.00 82.06 373 ILE A O 1
ATOM 2732 N N . ASP A 1 374 ? 32.099 28.825 -60.647 1.00 76.19 374 ASP A N 1
ATOM 2733 C CA . ASP A 1 374 ? 33.535 28.950 -60.319 1.00 76.19 374 ASP A CA 1
ATOM 2734 C C . ASP A 1 374 ? 34.227 27.699 -59.697 1.00 76.19 374 ASP A C 1
ATOM 2736 O O . ASP A 1 374 ? 35.382 27.781 -59.280 1.00 76.19 374 ASP A O 1
ATOM 2740 N N . ASN A 1 375 ? 33.570 26.524 -59.687 1.00 76.94 375 ASN A N 1
ATOM 2741 C CA . ASN A 1 375 ? 34.003 25.323 -58.941 1.00 76.94 375 ASN A CA 1
ATOM 2742 C C . ASN A 1 375 ? 35.128 24.499 -59.617 1.00 76.94 375 ASN A C 1
ATOM 2744 O O . ASN A 1 375 ? 35.223 24.406 -60.845 1.00 76.94 375 ASN A O 1
ATOM 2748 N N . ASP A 1 376 ? 35.900 23.778 -58.794 1.00 71.00 376 ASP A N 1
ATOM 2749 C CA . ASP A 1 376 ? 37.180 23.133 -59.151 1.00 71.00 376 ASP A CA 1
ATOM 2750 C C . ASP A 1 376 ? 37.097 21.755 -59.860 1.00 71.00 376 ASP A C 1
ATOM 2752 O O . ASP A 1 376 ? 38.125 21.217 -60.275 1.00 71.00 376 ASP A O 1
ATOM 2756 N N . LEU A 1 377 ? 35.909 21.140 -59.992 1.00 76.62 377 LEU A N 1
ATOM 2757 C CA . LEU A 1 377 ? 35.716 19.888 -60.758 1.00 76.62 377 LEU A CA 1
ATOM 2758 C C . LEU A 1 377 ? 34.433 19.874 -61.600 1.00 76.62 377 LEU A C 1
ATOM 2760 O O . LEU A 1 377 ? 34.463 19.689 -62.818 1.00 76.62 377 LEU A O 1
ATOM 2764 N N . ASN A 1 378 ? 33.277 19.961 -60.943 1.00 82.50 378 ASN A N 1
ATOM 2765 C CA . ASN A 1 378 ? 31.962 20.021 -61.576 1.00 82.50 378 ASN A CA 1
ATOM 2766 C C . ASN A 1 378 ? 31.077 20.943 -60.740 1.00 82.50 378 ASN A C 1
ATOM 2768 O O . ASN A 1 378 ? 31.110 20.863 -59.512 1.00 82.50 378 ASN A O 1
ATOM 2772 N N . GLY A 1 379 ? 30.232 21.751 -61.383 1.00 84.81 379 GLY A N 1
ATOM 2773 C CA . GLY A 1 379 ? 29.274 22.584 -60.648 1.00 84.81 379 GLY A CA 1
ATOM 2774 C C . GLY A 1 379 ? 28.325 21.720 -59.812 1.00 84.81 379 GLY A C 1
ATOM 2775 O O . GLY A 1 379 ? 28.164 21.931 -58.612 1.00 84.81 379 GLY A O 1
ATOM 2776 N N . ILE A 1 380 ? 27.743 20.685 -60.432 1.00 91.38 380 ILE A N 1
ATOM 2777 C CA . ILE A 1 380 ? 26.906 19.694 -59.742 1.00 91.38 380 ILE A CA 1
ATOM 2778 C C . ILE A 1 380 ? 27.243 18.276 -60.217 1.00 91.38 380 ILE A C 1
ATOM 2780 O O . ILE A 1 380 ? 27.123 17.958 -61.403 1.00 91.38 380 ILE A O 1
ATOM 2784 N N . TYR A 1 381 ? 27.605 17.399 -59.282 1.00 91.00 381 TYR A N 1
ATOM 2785 C CA . TYR A 1 381 ? 27.802 15.966 -59.497 1.00 91.00 381 TYR A CA 1
ATOM 2786 C C . TYR A 1 381 ? 26.581 15.184 -58.998 1.00 91.00 381 TYR A C 1
ATOM 2788 O 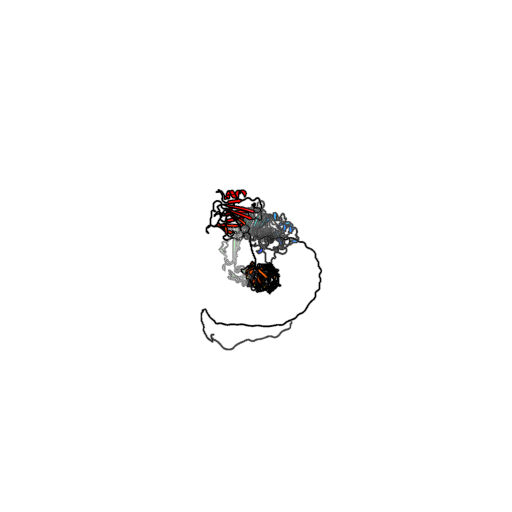O . TYR A 1 381 ? 26.206 15.288 -57.831 1.00 91.00 381 TYR A O 1
ATOM 2796 N N . ILE A 1 382 ? 25.966 14.374 -59.865 1.00 92.12 382 ILE A N 1
ATOM 2797 C CA . ILE A 1 382 ? 24.785 13.565 -59.537 1.00 92.12 382 ILE A CA 1
ATOM 2798 C C . ILE A 1 382 ? 25.075 12.081 -59.776 1.00 92.12 382 ILE A C 1
ATOM 2800 O O . ILE A 1 382 ? 25.466 11.669 -60.871 1.00 92.12 382 ILE A O 1
ATOM 2804 N N . SER A 1 383 ? 24.812 11.265 -58.756 1.00 90.62 383 SER A N 1
ATOM 2805 C CA . SER A 1 383 ? 24.939 9.803 -58.793 1.00 90.62 383 SER A CA 1
ATOM 2806 C C . SER A 1 383 ? 23.697 9.107 -58.224 1.00 90.62 383 SER A C 1
ATOM 2808 O O . SER A 1 383 ? 22.810 9.755 -57.671 1.00 90.62 383 SER A O 1
ATOM 2810 N N . ASN A 1 384 ? 23.593 7.787 -58.426 1.00 86.88 384 ASN A N 1
ATOM 2811 C CA . ASN A 1 384 ? 22.472 6.923 -58.001 1.00 86.88 384 ASN A CA 1
ATOM 2812 C C . ASN A 1 384 ? 21.070 7.289 -58.563 1.00 86.88 384 ASN A C 1
ATOM 2814 O O . ASN A 1 384 ? 20.103 6.554 -58.367 1.00 86.88 384 ASN A O 1
ATOM 2818 N N . ALA A 1 385 ? 20.947 8.386 -59.312 1.00 88.25 385 ALA A N 1
ATOM 2819 C CA . ALA A 1 385 ? 19.675 8.884 -59.813 1.00 88.25 385 ALA A CA 1
ATOM 2820 C C . ALA A 1 385 ? 19.130 8.062 -60.988 1.00 88.25 385 ALA A C 1
ATOM 2822 O O . ALA A 1 385 ? 19.752 7.939 -62.046 1.00 88.25 385 ALA A O 1
ATOM 2823 N N . THR A 1 386 ? 17.903 7.566 -60.832 1.00 89.12 386 THR A N 1
ATOM 2824 C CA . THR A 1 386 ? 17.106 7.004 -61.934 1.00 89.12 386 THR A CA 1
ATOM 2825 C C . THR A 1 386 ? 16.445 8.111 -62.755 1.00 89.12 386 THR A C 1
ATOM 2827 O O . THR A 1 386 ? 16.324 7.994 -63.974 1.00 89.12 386 THR A O 1
ATOM 2830 N N . THR A 1 387 ? 16.068 9.210 -62.091 1.00 90.75 387 THR A N 1
ATOM 2831 C CA . THR A 1 387 ? 15.441 10.392 -62.690 1.00 90.75 387 THR A CA 1
ATOM 2832 C C . THR A 1 387 ? 16.109 11.659 -62.166 1.00 90.75 387 THR A C 1
ATOM 2834 O O . THR A 1 387 ? 16.169 11.875 -60.956 1.00 90.75 387 THR A O 1
ATOM 2837 N N . VAL A 1 388 ? 16.566 12.517 -63.077 1.00 93.00 388 VAL A N 1
ATOM 2838 C CA . VAL A 1 388 ? 17.090 13.858 -62.778 1.00 93.00 388 VAL A CA 1
ATOM 2839 C C . VAL A 1 388 ? 16.228 14.892 -63.493 1.00 93.00 388 VAL A C 1
ATOM 2841 O O . VAL A 1 388 ? 15.923 14.720 -64.673 1.00 93.00 388 VAL A O 1
ATOM 2844 N N . THR A 1 389 ? 15.850 15.971 -62.809 1.00 93.88 389 THR A N 1
ATOM 2845 C CA . THR A 1 389 ? 15.111 17.096 -63.401 1.00 93.88 389 THR A CA 1
ATOM 2846 C C . THR A 1 389 ? 15.826 18.415 -63.125 1.00 93.88 389 THR A C 1
ATOM 2848 O O . THR A 1 389 ? 16.037 18.771 -61.969 1.00 93.88 389 THR A O 1
ATOM 2851 N N . LEU A 1 390 ? 16.178 19.141 -64.189 1.00 93.50 390 LEU A N 1
ATOM 2852 C CA . LEU A 1 390 ? 16.883 20.425 -64.149 1.00 93.50 390 LEU A CA 1
ATOM 2853 C C . LEU A 1 390 ? 15.960 21.533 -64.687 1.00 93.50 390 LEU A C 1
ATOM 2855 O O . LEU A 1 390 ? 15.693 21.579 -65.889 1.00 93.50 390 LEU A O 1
ATOM 2859 N N . ASN A 1 391 ? 15.473 22.423 -63.819 1.00 93.12 391 ASN A N 1
ATOM 2860 C CA . ASN A 1 391 ? 14.641 23.578 -64.176 1.00 93.12 391 ASN A CA 1
ATOM 2861 C C . ASN A 1 391 ? 15.427 24.883 -63.969 1.00 93.12 391 ASN A C 1
ATOM 2863 O O . ASN A 1 391 ? 15.671 25.281 -62.831 1.00 93.12 391 ASN A O 1
ATOM 2867 N N . ASN A 1 392 ? 15.773 25.592 -65.046 1.00 91.50 392 ASN A N 1
ATOM 2868 C CA . ASN A 1 392 ? 16.517 26.861 -64.975 1.00 91.50 392 ASN A CA 1
ATOM 2869 C C . ASN A 1 392 ? 17.789 26.787 -64.100 1.00 91.50 392 ASN A C 1
ATOM 2871 O O . ASN A 1 392 ? 18.032 27.673 -63.285 1.00 91.50 392 ASN A O 1
ATOM 2875 N N . VAL A 1 393 ? 18.575 25.716 -64.246 1.00 92.25 393 VAL A N 1
ATOM 2876 C CA . VAL A 1 393 ? 19.870 25.576 -63.559 1.00 92.25 393 VAL A CA 1
ATOM 2877 C C . VAL A 1 393 ? 20.928 26.391 -64.303 1.00 92.25 393 VAL A C 1
ATOM 2879 O O . VAL A 1 393 ? 21.030 26.302 -65.528 1.00 92.25 393 VAL A O 1
ATOM 2882 N N . VAL A 1 394 ? 21.710 27.181 -63.577 1.00 89.94 394 VAL A N 1
ATOM 2883 C CA . VAL A 1 394 ? 22.923 27.832 -64.074 1.00 89.94 394 VAL A CA 1
ATOM 2884 C C . VAL A 1 394 ? 24.117 27.021 -63.585 1.00 89.94 394 VAL A C 1
ATOM 2886 O O . VAL A 1 394 ? 24.190 26.696 -62.405 1.00 89.94 394 VAL A O 1
ATOM 2889 N N . ALA A 1 395 ? 25.059 26.698 -64.464 1.00 86.56 395 ALA A N 1
ATOM 2890 C CA . ALA A 1 395 ? 26.362 26.205 -64.030 1.00 86.56 395 ALA A CA 1
ATOM 2891 C C . ALA A 1 395 ? 27.451 26.700 -64.978 1.00 86.56 395 ALA A C 1
ATOM 2893 O O . ALA A 1 395 ? 27.364 26.481 -66.194 1.00 86.56 395 ALA A O 1
ATOM 2894 N N . GLY A 1 396 ? 28.458 27.390 -64.450 1.00 78.69 396 GLY A N 1
ATOM 2895 C CA . GLY A 1 396 ? 29.463 28.013 -65.297 1.00 78.69 396 GLY A CA 1
ATOM 2896 C C . GLY A 1 396 ? 30.794 28.315 -64.639 1.00 78.69 396 GLY A C 1
ATOM 2897 O O . GLY A 1 396 ? 30.922 28.251 -63.425 1.00 78.69 396 GLY A O 1
ATOM 2898 N N . ASP A 1 397 ? 31.780 28.578 -65.493 1.00 74.56 397 ASP A N 1
ATOM 2899 C CA . ASP A 1 397 ? 33.167 28.881 -65.116 1.00 74.56 397 ASP A CA 1
ATOM 2900 C C . ASP A 1 397 ? 33.839 27.763 -64.269 1.00 74.56 397 ASP A C 1
ATOM 2902 O O . ASP A 1 397 ? 34.855 27.978 -63.621 1.00 74.56 397 ASP A O 1
ATOM 2906 N N . ASN A 1 398 ? 33.299 26.534 -64.336 1.00 74.31 398 ASN A N 1
ATOM 2907 C CA . ASN A 1 398 ? 33.818 25.341 -63.654 1.00 74.31 398 ASN A CA 1
ATOM 2908 C C . ASN A 1 398 ? 34.974 24.677 -64.445 1.00 74.31 398 ASN A C 1
ATOM 2910 O O . ASN A 1 398 ? 34.856 24.473 -65.663 1.00 74.31 398 ASN A O 1
ATOM 2914 N N . SER A 1 399 ? 36.054 24.289 -63.756 1.00 67.69 399 SER A N 1
ATOM 2915 C CA . SER A 1 399 ? 37.366 23.910 -64.334 1.00 67.69 399 SER A CA 1
ATOM 2916 C C . SER A 1 399 ? 37.797 22.457 -64.012 1.00 67.69 399 SER A C 1
ATOM 2918 O O . SER A 1 399 ? 37.130 21.768 -63.243 1.00 67.69 399 SER A O 1
ATOM 2920 N N . ASP A 1 400 ? 38.890 21.965 -64.622 1.00 61.53 400 ASP A N 1
ATOM 2921 C CA . ASP A 1 400 ? 39.686 20.812 -64.145 1.00 61.53 400 ASP A CA 1
ATOM 2922 C C . ASP A 1 400 ? 40.903 21.209 -63.277 1.00 61.53 400 ASP A C 1
ATOM 2924 O O . ASP A 1 400 ? 41.683 20.348 -62.853 1.00 61.53 400 ASP A O 1
ATOM 2928 N N . GLY A 1 401 ? 41.068 22.513 -63.021 1.00 55.88 401 GLY A N 1
ATOM 2929 C CA . GLY A 1 401 ? 42.130 23.106 -62.208 1.00 55.88 401 GLY A CA 1
ATOM 2930 C C . GLY A 1 401 ? 43.494 23.198 -62.908 1.00 55.88 401 GLY A C 1
ATOM 2931 O O . GLY A 1 401 ? 44.447 23.736 -62.331 1.00 55.88 401 GLY A O 1
ATOM 2932 N N . ASN A 1 402 ? 43.653 22.685 -64.140 1.00 52.66 402 ASN A N 1
ATOM 2933 C CA . ASN A 1 402 ? 44.972 22.539 -64.755 1.00 52.66 402 ASN A CA 1
ATOM 2934 C C . ASN A 1 402 ? 45.018 22.731 -66.284 1.00 52.66 402 ASN A C 1
ATOM 2936 O O . ASN A 1 402 ? 45.198 21.794 -67.070 1.00 52.66 402 ASN A O 1
ATOM 2940 N N . GLY A 1 403 ? 45.147 23.998 -66.693 1.00 49.34 403 GLY A N 1
ATOM 2941 C CA . GLY A 1 403 ? 45.516 24.421 -68.056 1.00 49.34 403 GLY A CA 1
ATOM 2942 C C . GLY A 1 403 ? 46.881 23.929 -68.597 1.00 49.34 403 GLY A C 1
ATOM 2943 O O . GLY A 1 403 ? 47.357 24.441 -69.612 1.00 49.34 403 GLY A O 1
ATOM 2944 N N . THR A 1 404 ? 47.536 22.952 -67.954 1.00 46.41 404 THR A N 1
ATOM 2945 C CA . THR A 1 404 ? 48.715 22.212 -68.448 1.00 46.41 404 THR A CA 1
ATOM 2946 C C . THR A 1 404 ? 48.536 20.685 -68.395 1.00 46.41 404 THR A C 1
ATOM 2948 O O . THR A 1 404 ? 49.459 19.940 -68.061 1.00 46.41 404 THR A O 1
ATOM 2951 N N . ASN A 1 405 ? 47.345 20.210 -68.764 1.00 41.06 405 ASN A N 1
ATOM 2952 C CA . ASN A 1 405 ? 46.960 18.797 -68.783 1.00 41.06 405 ASN A CA 1
ATOM 2953 C C . ASN A 1 405 ? 47.967 17.885 -69.560 1.00 41.06 405 ASN A C 1
ATOM 2955 O O . ASN A 1 405 ? 48.186 18.081 -70.764 1.00 41.06 405 ASN A O 1
ATOM 2959 N N . PRO A 1 406 ? 48.614 16.888 -68.911 1.00 35.19 406 PRO A N 1
ATOM 2960 C CA . PRO A 1 406 ? 49.523 15.946 -69.573 1.00 35.19 406 PRO A CA 1
ATOM 2961 C C . PRO A 1 406 ? 48.772 14.943 -70.470 1.00 35.19 406 PRO A C 1
ATOM 2963 O O . PRO A 1 406 ? 47.678 14.508 -70.115 1.00 35.19 406 PRO A O 1
ATOM 2966 N N . PRO A 1 407 ? 49.363 14.465 -71.587 1.00 37.28 407 PRO A N 1
ATOM 2967 C CA . PRO A 1 407 ? 48.693 13.556 -72.522 1.00 37.28 407 PRO A CA 1
ATOM 2968 C C . PRO A 1 407 ? 48.488 12.153 -71.920 1.00 37.28 407 PRO A C 1
ATOM 2970 O O . PRO A 1 407 ? 49.280 11.237 -72.146 1.00 37.28 407 PRO A O 1
ATOM 2973 N N . GLY A 1 408 ? 47.416 11.993 -71.144 1.00 43.34 408 GLY A N 1
ATOM 2974 C CA . GLY A 1 408 ? 47.082 10.758 -70.438 1.00 43.34 408 GLY A CA 1
ATOM 2975 C C . GLY A 1 408 ? 46.144 10.912 -69.236 1.00 43.34 408 GLY A C 1
ATOM 2976 O O . GLY A 1 408 ? 45.692 9.884 -68.733 1.00 43.34 408 GLY A O 1
ATOM 2977 N N . ALA A 1 409 ? 45.826 12.132 -68.780 1.00 40.31 409 ALA A N 1
ATOM 2978 C CA . ALA A 1 409 ? 4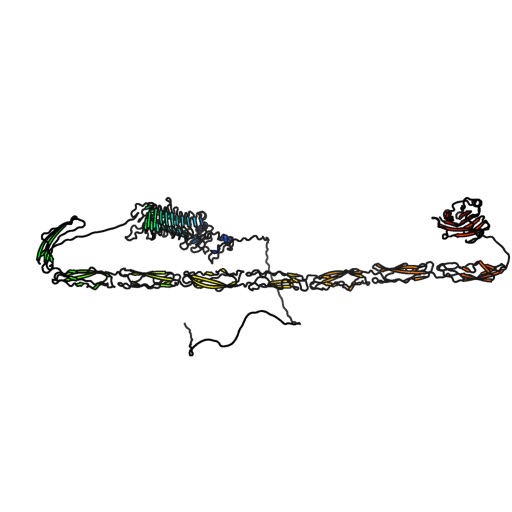4.782 12.311 -67.770 1.00 40.31 409 ALA A CA 1
ATOM 2979 C C . ALA A 1 409 ? 43.437 11.761 -68.277 1.00 40.31 409 ALA A C 1
ATOM 2981 O O . ALA A 1 409 ? 43.126 11.809 -69.474 1.00 40.31 409 ALA A O 1
ATOM 2982 N N . ASN A 1 410 ? 42.624 11.228 -67.365 1.00 46.62 410 ASN A N 1
ATOM 2983 C CA . ASN A 1 410 ? 41.246 10.895 -67.682 1.00 46.62 410 ASN A CA 1
ATOM 2984 C C . ASN A 1 410 ? 40.525 12.186 -68.073 1.00 46.62 410 ASN A C 1
ATOM 2986 O O . ASN A 1 410 ? 40.531 13.161 -67.336 1.00 46.62 410 ASN A O 1
ATOM 2990 N N . ASN A 1 411 ? 39.831 12.164 -69.206 1.00 51.16 411 ASN A N 1
ATOM 2991 C CA . ASN A 1 411 ? 39.030 13.282 -69.711 1.00 51.16 411 ASN A CA 1
ATOM 2992 C C . ASN A 1 411 ? 37.818 13.649 -68.821 1.00 51.16 411 ASN A C 1
ATOM 2994 O O . ASN A 1 411 ? 36.924 14.307 -69.316 1.00 51.16 411 ASN A O 1
ATOM 2998 N N . SER A 1 412 ? 37.772 13.156 -67.576 1.00 54.91 412 SER A N 1
ATOM 2999 C CA . SER A 1 412 ? 36.662 12.997 -66.619 1.00 54.91 412 SER A CA 1
ATOM 3000 C C . SER A 1 412 ? 35.883 14.239 -66.132 1.00 54.91 412 SER A C 1
ATOM 3002 O O . SER A 1 412 ? 34.795 14.077 -65.589 1.00 54.91 412 SER A O 1
ATOM 3004 N N . VAL A 1 413 ? 36.461 15.439 -66.230 1.00 64.88 413 VAL A N 1
ATOM 3005 C CA . VAL A 1 413 ? 36.240 16.568 -65.289 1.00 64.88 413 VAL A CA 1
ATOM 3006 C C . VAL A 1 413 ? 35.912 17.868 -66.046 1.00 64.88 413 VAL A C 1
ATOM 3008 O O . VAL A 1 413 ? 36.116 17.908 -67.256 1.00 64.88 413 VAL A O 1
ATOM 3011 N N . GLY A 1 414 ? 35.390 18.903 -65.378 1.00 70.75 414 GLY A N 1
ATOM 3012 C CA . GLY A 1 414 ? 35.116 20.228 -65.951 1.00 70.75 414 GLY A CA 1
ATOM 3013 C C . GLY A 1 414 ? 33.693 20.389 -66.498 1.00 70.75 414 GLY A C 1
ATOM 3014 O O . GLY A 1 414 ? 33.480 21.122 -67.467 1.00 70.75 414 GLY A O 1
ATOM 3015 N N . SER A 1 415 ? 32.714 19.654 -65.957 1.00 82.06 415 SER A N 1
ATOM 3016 C CA . SER A 1 415 ? 31.328 19.668 -66.448 1.00 82.06 415 SER A CA 1
ATOM 3017 C C . SER A 1 415 ? 30.399 20.485 -65.541 1.00 82.06 415 SER A C 1
ATOM 3019 O O . SER A 1 415 ? 30.410 20.332 -64.324 1.00 82.06 415 SER A O 1
ATOM 3021 N N . GLY A 1 416 ? 29.535 21.323 -66.126 1.00 83.75 416 GLY A N 1
ATOM 3022 C CA . GLY A 1 416 ? 28.596 22.158 -65.359 1.00 83.75 416 GLY A CA 1
ATOM 3023 C C . GLY A 1 416 ? 27.620 21.323 -64.523 1.00 83.75 416 GLY A C 1
ATOM 3024 O O . GLY A 1 416 ? 27.450 21.557 -63.329 1.00 83.75 416 GLY A O 1
ATOM 3025 N N . VAL A 1 417 ? 27.044 20.283 -65.134 1.00 89.56 417 VAL A N 1
ATOM 3026 C CA . VAL A 1 417 ? 26.367 19.185 -64.427 1.00 89.56 417 VAL A CA 1
ATOM 3027 C C . VAL A 1 417 ? 26.875 17.851 -64.971 1.00 89.56 417 VAL A C 1
ATOM 3029 O O . VAL A 1 417 ? 26.778 17.595 -66.173 1.00 89.56 417 VAL A O 1
ATOM 3032 N N . TYR A 1 418 ? 27.379 16.982 -64.098 1.00 88.69 418 TYR A N 1
ATOM 3033 C CA . TYR A 1 418 ? 27.826 15.630 -64.440 1.00 88.69 418 TYR A CA 1
ATOM 3034 C C . TYR A 1 418 ? 26.889 14.585 -63.828 1.00 88.69 418 TYR A C 1
ATOM 3036 O O . TYR A 1 418 ? 26.639 14.591 -62.624 1.00 88.69 418 TYR A O 1
ATOM 3044 N N . ILE A 1 419 ? 26.369 13.674 -64.654 1.00 89.44 419 ILE A N 1
ATOM 3045 C CA . ILE A 1 419 ? 25.394 12.655 -64.245 1.00 89.44 419 ILE A CA 1
ATOM 3046 C C . ILE A 1 419 ? 25.965 11.261 -64.522 1.00 89.44 419 ILE A C 1
ATOM 3048 O O . ILE A 1 419 ? 26.101 10.846 -65.679 1.00 89.44 419 ILE A O 1
ATOM 3052 N N . GLN A 1 420 ? 26.256 10.516 -63.452 1.00 86.38 420 GLN A N 1
ATOM 3053 C CA . GLN A 1 420 ? 26.650 9.109 -63.525 1.00 86.38 420 GLN A CA 1
ATOM 3054 C C . GLN A 1 420 ? 25.439 8.206 -63.275 1.00 86.38 420 GLN A C 1
ATOM 3056 O O . GLN A 1 420 ? 25.033 7.979 -62.133 1.00 86.38 420 GLN A O 1
ATOM 3061 N N . GLY A 1 421 ? 24.871 7.670 -64.356 1.00 77.31 421 GLY A N 1
ATOM 3062 C CA . GLY A 1 421 ? 23.723 6.781 -64.264 1.00 77.31 421 GLY A CA 1
ATOM 3063 C C . GLY A 1 421 ? 24.076 5.359 -63.810 1.00 77.31 421 GLY A C 1
ATOM 3064 O O . GLY A 1 421 ? 25.146 4.842 -64.161 1.00 77.31 421 GLY A O 1
ATOM 3065 N N . PRO A 1 422 ? 23.174 4.683 -63.068 1.00 80.31 422 PRO A N 1
ATOM 3066 C CA . PRO A 1 422 ? 23.315 3.263 -62.765 1.00 80.31 422 PRO A CA 1
ATOM 3067 C C . PRO A 1 422 ? 23.243 2.430 -64.055 1.00 80.31 422 PRO A C 1
ATOM 3069 O O . PRO A 1 422 ? 22.771 2.893 -65.092 1.00 80.31 422 PRO A O 1
ATOM 3072 N N . ALA A 1 423 ? 23.647 1.159 -63.999 1.00 70.94 423 ALA A N 1
ATOM 3073 C CA . ALA A 1 423 ? 23.749 0.293 -65.184 1.00 70.94 423 ALA A CA 1
ATOM 3074 C C . ALA A 1 423 ? 22.430 0.074 -65.972 1.00 70.94 423 ALA A C 1
ATOM 3076 O O . ALA A 1 423 ? 22.474 -0.405 -67.104 1.00 70.94 423 ALA A O 1
ATOM 3077 N N . GLY A 1 424 ? 21.268 0.417 -65.399 1.00 66.81 424 GLY A N 1
ATOM 3078 C CA . GLY A 1 424 ? 19.965 0.419 -66.083 1.00 66.81 424 GLY A CA 1
ATOM 3079 C C . GLY A 1 424 ? 19.643 1.695 -66.880 1.00 66.81 424 GLY A C 1
ATOM 3080 O O . GLY A 1 424 ? 18.704 1.686 -67.673 1.00 66.81 424 GLY A O 1
ATOM 3081 N N . GLY A 1 425 ? 20.425 2.764 -66.703 1.00 76.62 425 GLY A N 1
ATOM 3082 C CA . GLY A 1 425 ? 20.254 4.064 -67.349 1.00 76.62 425 GLY A CA 1
ATOM 3083 C C . GLY A 1 425 ? 19.491 5.102 -66.513 1.00 76.62 425 GLY A C 1
ATOM 3084 O O . GLY A 1 425 ? 18.509 4.773 -65.851 1.00 76.62 425 GLY A O 1
ATOM 3085 N N . THR A 1 426 ? 19.908 6.370 -66.591 1.00 82.88 426 THR A N 1
ATOM 3086 C CA . THR A 1 426 ? 19.178 7.530 -66.027 1.00 82.88 426 THR A CA 1
ATOM 3087 C C . THR A 1 426 ? 18.294 8.211 -67.073 1.00 82.88 426 THR A C 1
ATOM 3089 O O . THR A 1 426 ? 18.672 8.306 -68.244 1.00 82.88 426 THR A O 1
ATOM 3092 N N . ILE A 1 427 ? 17.143 8.745 -66.653 1.00 87.75 427 ILE A N 1
ATOM 3093 C CA . ILE A 1 427 ? 16.326 9.694 -67.425 1.00 87.75 427 ILE A CA 1
ATOM 3094 C C . ILE A 1 427 ? 16.648 11.117 -66.951 1.00 87.75 427 ILE A C 1
ATOM 3096 O O . ILE A 1 427 ? 16.468 11.429 -65.775 1.00 87.75 427 ILE A O 1
ATOM 3100 N N . VAL A 1 428 ? 17.103 11.984 -67.860 1.00 86.88 428 VAL A N 1
ATOM 3101 C CA . VAL A 1 428 ? 17.458 13.380 -67.543 1.00 86.88 428 VAL A CA 1
ATOM 3102 C C . VAL A 1 428 ? 16.492 14.342 -68.233 1.00 86.88 428 VAL A C 1
ATOM 3104 O O . VAL A 1 428 ? 16.538 14.498 -69.454 1.00 86.88 428 VAL A O 1
ATOM 3107 N N . ASN A 1 429 ? 15.631 14.993 -67.450 1.00 88.62 429 ASN A N 1
ATOM 3108 C CA . ASN A 1 429 ? 14.681 16.012 -67.895 1.00 88.62 429 ASN A CA 1
ATOM 3109 C C . ASN A 1 429 ? 15.316 17.408 -67.791 1.00 88.62 429 ASN A C 1
ATOM 3111 O O . ASN A 1 429 ? 15.686 17.833 -66.698 1.00 88.62 429 ASN A O 1
ATOM 3115 N N . ILE A 1 430 ? 15.412 18.142 -68.903 1.00 87.62 430 ILE A N 1
ATOM 3116 C CA . ILE A 1 430 ? 16.032 19.481 -68.946 1.00 87.62 430 ILE A CA 1
ATOM 3117 C C . ILE A 1 430 ? 14.994 20.524 -69.366 1.00 87.62 430 ILE A C 1
ATOM 3119 O O . ILE A 1 430 ? 14.335 20.377 -70.397 1.00 87.62 430 ILE A O 1
ATOM 3123 N N . ASN A 1 431 ? 14.854 21.581 -68.573 1.00 90.19 431 ASN A N 1
ATOM 3124 C CA . ASN A 1 431 ? 13.853 22.628 -68.733 1.00 90.19 431 ASN A CA 1
ATOM 3125 C C . ASN A 1 431 ? 14.489 24.009 -68.486 1.00 90.19 431 ASN A C 1
ATOM 3127 O O . ASN A 1 431 ? 14.311 24.621 -67.430 1.00 90.19 431 ASN A O 1
ATOM 3131 N N . GLY A 1 432 ? 15.254 24.480 -69.473 1.00 82.44 432 GLY A N 1
ATOM 3132 C CA . GLY A 1 432 ? 15.974 25.750 -69.407 1.00 82.44 432 GLY A CA 1
ATOM 3133 C C . GLY A 1 432 ? 17.212 25.703 -68.506 1.00 82.44 432 GLY A C 1
ATOM 3134 O O . GLY A 1 432 ? 17.534 24.681 -67.901 1.00 82.44 432 GLY A O 1
ATOM 3135 N N . GLY A 1 433 ? 17.921 26.828 -68.444 1.00 84.94 433 GLY A N 1
ATOM 3136 C CA . GLY A 1 433 ? 19.196 26.965 -67.736 1.00 84.94 433 GLY A CA 1
ATOM 3137 C C . GLY A 1 433 ? 20.245 27.721 -68.549 1.00 84.94 433 GLY A C 1
ATOM 3138 O O . GLY A 1 433 ? 19.999 28.065 -69.712 1.00 84.94 433 GLY A O 1
ATOM 3139 N N . LEU A 1 434 ? 21.404 27.968 -67.941 1.00 86.75 434 LEU A N 1
ATOM 3140 C CA . LEU A 1 434 ? 22.557 28.624 -68.563 1.00 86.75 434 LEU A CA 1
ATOM 3141 C C . LEU A 1 434 ? 23.842 27.865 -68.220 1.00 86.75 434 LEU A C 1
ATOM 3143 O O . LEU A 1 434 ? 24.251 27.822 -67.066 1.00 86.75 434 LEU A O 1
ATOM 3147 N N . PHE A 1 435 ? 24.495 27.303 -69.233 1.00 86.75 435 PHE A N 1
ATOM 3148 C CA . PHE A 1 435 ? 25.717 26.521 -69.072 1.00 86.75 435 PHE A CA 1
ATOM 3149 C C . PHE A 1 435 ? 26.842 27.156 -69.891 1.00 86.75 435 PHE A C 1
ATOM 3151 O O . PHE A 1 435 ? 26.906 26.996 -71.112 1.00 86.75 435 PHE A O 1
ATOM 3158 N N . ALA A 1 436 ? 27.698 27.938 -69.239 1.00 78.62 436 ALA A N 1
ATOM 3159 C CA . ALA A 1 436 ? 28.703 28.781 -69.889 1.00 78.62 436 ALA A CA 1
ATOM 3160 C C . ALA A 1 436 ? 30.093 28.544 -69.296 1.00 78.62 436 ALA A C 1
ATOM 3162 O O . ALA A 1 436 ? 30.208 28.275 -68.114 1.00 78.62 436 ALA A O 1
ATOM 3163 N N . ASN A 1 437 ? 31.145 28.648 -70.109 1.00 74.12 437 ASN A N 1
ATOM 3164 C CA . ASN A 1 437 ? 32.544 28.645 -69.654 1.00 74.12 437 ASN A CA 1
ATOM 3165 C C . ASN A 1 437 ? 33.008 27.401 -68.852 1.00 74.12 437 ASN A C 1
ATOM 3167 O O . ASN A 1 437 ? 34.091 27.427 -68.287 1.00 74.12 437 ASN A O 1
ATOM 3171 N N . ASN A 1 438 ? 32.235 26.308 -68.833 1.00 73.44 438 ASN A N 1
ATOM 3172 C CA . ASN A 1 438 ? 32.669 25.023 -68.272 1.00 73.44 438 ASN A CA 1
ATOM 3173 C C . ASN A 1 438 ? 33.686 24.368 -69.221 1.00 73.44 438 ASN A C 1
ATOM 3175 O O . ASN A 1 438 ? 33.425 24.299 -70.426 1.00 73.44 438 ASN A O 1
ATOM 3179 N N . GLU A 1 439 ? 34.804 23.856 -68.707 1.00 72.25 439 GLU A N 1
ATOM 3180 C CA . GLU A 1 439 ? 35.924 23.398 -69.550 1.00 72.25 439 GLU A CA 1
ATOM 3181 C C . GLU A 1 439 ? 35.622 22.172 -70.429 1.00 72.25 439 GLU A C 1
ATOM 3183 O O . GLU A 1 439 ? 36.235 22.001 -71.488 1.00 72.25 439 GLU A O 1
ATOM 3188 N N . ARG A 1 440 ? 34.661 21.324 -70.042 1.00 72.94 440 ARG A N 1
ATOM 3189 C CA . ARG A 1 440 ? 34.369 20.069 -70.747 1.00 72.94 440 ARG A CA 1
ATOM 3190 C C . ARG A 1 440 ? 32.999 20.032 -71.405 1.00 72.94 440 ARG A C 1
ATOM 3192 O O . ARG A 1 440 ? 32.938 19.922 -72.627 1.00 72.94 440 ARG A O 1
ATOM 3199 N N . TYR A 1 441 ? 31.923 20.052 -70.620 1.00 77.44 441 TYR A N 1
ATOM 3200 C CA . TYR A 1 441 ? 30.539 19.975 -71.096 1.00 77.44 441 TYR A CA 1
ATOM 3201 C C . TYR A 1 441 ? 29.620 20.826 -70.216 1.00 77.44 441 TYR A C 1
ATOM 3203 O O . TYR A 1 441 ? 29.759 20.855 -68.999 1.00 77.44 441 TYR A O 1
ATOM 3211 N N . GLY A 1 442 ? 28.604 21.465 -70.802 1.00 79.00 442 GLY A N 1
ATOM 3212 C CA . GLY A 1 442 ? 27.569 22.123 -69.995 1.00 79.00 442 GLY A CA 1
ATOM 3213 C C . GLY A 1 442 ? 26.754 21.120 -69.166 1.00 79.00 442 GLY A C 1
ATOM 3214 O O . GLY A 1 442 ? 26.499 21.346 -67.989 1.00 79.00 442 GLY A O 1
ATOM 3215 N N . ILE A 1 443 ? 26.396 19.984 -69.775 1.00 86.00 443 ILE A N 1
ATOM 3216 C CA . ILE A 1 443 ? 25.783 18.827 -69.109 1.00 86.00 443 ILE A CA 1
ATOM 3217 C C . ILE A 1 443 ? 26.402 17.564 -69.717 1.00 86.00 443 ILE A C 1
ATOM 3219 O O . ILE A 1 443 ? 26.376 17.405 -70.939 1.00 86.00 443 ILE A O 1
ATOM 3223 N N . GLU A 1 444 ? 26.912 16.654 -68.889 1.00 85.69 444 GLU A N 1
ATOM 3224 C CA . GLU A 1 444 ? 27.427 15.354 -69.322 1.00 85.69 444 GLU A CA 1
ATOM 3225 C C . GLU A 1 444 ? 26.695 14.192 -68.650 1.00 85.69 444 GLU A C 1
ATOM 3227 O O . GLU A 1 444 ? 26.350 14.243 -67.471 1.00 85.69 444 GLU A O 1
ATOM 3232 N N . ILE A 1 445 ? 26.447 13.131 -69.422 1.00 83.19 445 ILE A N 1
ATOM 3233 C CA . ILE A 1 445 ? 25.632 11.989 -69.010 1.00 83.19 445 ILE A CA 1
ATOM 3234 C C . ILE A 1 445 ? 26.345 10.696 -69.415 1.00 83.19 445 ILE A C 1
ATOM 3236 O O . ILE A 1 445 ? 26.480 10.395 -70.603 1.00 83.19 445 ILE A O 1
ATOM 3240 N N . HIS A 1 446 ? 26.767 9.909 -68.424 1.00 78.75 446 HIS A N 1
ATOM 3241 C CA . HIS A 1 446 ? 27.278 8.548 -68.614 1.00 78.75 446 HIS A CA 1
ATOM 3242 C C . HIS A 1 446 ? 26.159 7.558 -68.297 1.00 78.75 446 HIS A C 1
ATOM 3244 O O . HIS A 1 446 ? 25.545 7.646 -67.238 1.00 78.75 446 HIS A O 1
ATOM 3250 N N . ASN A 1 447 ? 25.897 6.614 -69.208 1.00 74.62 447 ASN A N 1
ATOM 3251 C CA . ASN A 1 447 ? 24.797 5.643 -69.112 1.00 74.62 447 ASN A CA 1
ATOM 3252 C C . ASN A 1 447 ? 23.420 6.306 -68.869 1.00 74.62 447 ASN A C 1
ATOM 3254 O O . ASN A 1 447 ? 22.793 6.109 -67.830 1.00 74.62 447 ASN A O 1
ATOM 3258 N N . GLY A 1 448 ? 22.908 7.086 -69.827 1.00 68.19 448 GLY A N 1
ATOM 3259 C CA . GLY A 1 448 ? 21.592 7.723 -69.683 1.00 68.19 448 GLY A CA 1
ATOM 3260 C C . GLY A 1 448 ? 20.940 8.167 -70.991 1.00 68.19 448 GLY A C 1
ATOM 3261 O O . GLY A 1 448 ? 21.564 8.169 -72.051 1.00 68.19 448 GLY A O 1
ATOM 3262 N N . ASN A 1 449 ? 19.662 8.540 -70.895 1.00 76.88 449 ASN A N 1
ATOM 3263 C CA . ASN A 1 449 ? 18.836 9.072 -71.977 1.00 76.88 449 ASN A CA 1
ATOM 3264 C C . ASN A 1 449 ? 18.369 10.496 -71.632 1.00 76.88 449 ASN A C 1
ATOM 3266 O O . ASN A 1 449 ? 17.959 10.771 -70.502 1.00 76.88 449 ASN A O 1
ATOM 3270 N N . VAL A 1 450 ? 18.396 11.394 -72.620 1.00 75.19 450 VAL A N 1
ATOM 3271 C CA . VAL A 1 450 ? 18.131 12.830 -72.430 1.00 75.19 450 VAL A CA 1
ATOM 3272 C C . VAL A 1 450 ? 16.748 13.211 -72.955 1.00 75.19 450 VAL A C 1
ATOM 3274 O O . VAL A 1 450 ? 16.396 12.874 -74.087 1.00 75.19 450 VAL A O 1
ATOM 3277 N N . VAL A 1 451 ? 15.984 13.961 -72.161 1.00 77.31 451 VAL A N 1
ATOM 3278 C CA . VAL A 1 451 ? 14.662 14.498 -72.504 1.00 77.31 451 VAL A CA 1
ATOM 3279 C C . VAL A 1 451 ? 14.684 16.015 -72.308 1.00 77.31 451 VAL A C 1
ATOM 3281 O O . VAL A 1 451 ? 14.630 16.520 -71.190 1.00 77.31 451 VAL A O 1
ATOM 3284 N N . ILE A 1 452 ? 14.768 16.769 -73.405 1.00 74.50 452 ILE A N 1
ATOM 3285 C CA . ILE A 1 452 ? 14.803 18.238 -73.356 1.00 74.50 452 ILE A CA 1
ATOM 3286 C C . ILE A 1 452 ? 13.379 18.780 -73.529 1.00 74.50 452 ILE A C 1
ATOM 3288 O O . ILE A 1 452 ? 12.806 18.708 -74.616 1.00 74.50 452 ILE A O 1
ATOM 3292 N N . ILE A 1 453 ? 12.818 19.315 -72.445 1.00 75.19 453 ILE A N 1
ATOM 3293 C CA . ILE A 1 453 ? 11.483 19.925 -72.360 1.00 75.19 453 ILE A CA 1
ATOM 3294 C C . ILE A 1 453 ? 11.539 21.379 -72.848 1.00 75.19 453 ILE A C 1
ATOM 3296 O O . ILE A 1 453 ? 10.699 21.805 -73.642 1.00 75.19 453 ILE A O 1
ATOM 3300 N N . SER A 1 454 ? 12.562 22.127 -72.430 1.00 73.25 454 SER A N 1
ATOM 3301 C CA . SER A 1 454 ? 12.910 23.426 -73.010 1.00 73.25 454 SER A CA 1
ATOM 3302 C C . SER A 1 454 ? 14.432 23.589 -73.062 1.00 73.25 454 SER A C 1
ATOM 3304 O O . SER A 1 454 ? 15.155 23.082 -72.204 1.00 73.25 454 SER A O 1
ATOM 3306 N N . GLN A 1 455 ? 14.925 24.211 -74.137 1.00 75.56 455 GLN A N 1
ATOM 3307 C CA . GLN A 1 455 ? 16.351 24.200 -74.471 1.00 75.56 455 GLN A CA 1
ATOM 3308 C C . GLN A 1 455 ? 17.170 25.021 -73.459 1.00 75.56 455 GLN A C 1
ATOM 3310 O O . GLN A 1 455 ? 16.832 26.186 -73.230 1.00 75.56 455 GLN A O 1
ATOM 3315 N N . PRO A 1 456 ? 18.246 24.460 -72.879 1.00 77.88 456 PRO A N 1
ATOM 3316 C CA . PRO A 1 456 ? 19.203 25.237 -72.103 1.00 77.88 456 PRO A CA 1
ATOM 3317 C C . PRO A 1 456 ? 19.983 26.205 -73.007 1.00 77.88 456 PRO A C 1
ATOM 3319 O O . PRO A 1 456 ? 20.178 25.956 -74.199 1.00 77.88 456 PRO A O 1
ATOM 3322 N N . THR A 1 457 ? 20.439 27.316 -72.433 1.00 77.25 457 THR A N 1
ATOM 3323 C CA . THR A 1 457 ? 21.321 28.278 -73.107 1.00 77.25 457 THR A CA 1
ATOM 3324 C C . THR A 1 457 ? 22.773 27.901 -72.842 1.00 77.25 457 THR A C 1
ATOM 3326 O O . THR A 1 457 ? 23.117 27.566 -71.712 1.00 77.25 457 THR A O 1
ATOM 3329 N N . TYR A 1 458 ? 23.632 27.987 -73.857 1.00 73.75 458 TYR A N 1
ATOM 3330 C CA . TYR A 1 458 ? 25.064 27.715 -73.724 1.00 73.75 458 TYR A CA 1
ATOM 3331 C C . TYR A 1 458 ? 25.903 28.974 -73.969 1.00 73.75 458 TYR A C 1
ATOM 3333 O O . TYR A 1 458 ? 25.533 29.822 -74.787 1.00 73.75 458 TYR A O 1
ATOM 3341 N N . GLY A 1 459 ? 27.021 29.097 -73.250 1.00 63.19 459 GLY A N 1
ATOM 3342 C CA . GLY A 1 459 ? 27.961 30.216 -73.380 1.00 63.19 459 GLY A CA 1
ATOM 3343 C C . GLY A 1 459 ? 28.764 30.210 -74.688 1.00 63.19 459 GLY A C 1
ATOM 3344 O O . GLY A 1 459 ? 28.732 29.258 -75.464 1.00 63.19 459 GLY A O 1
ATOM 3345 N N . THR A 1 460 ? 29.522 31.284 -74.927 1.00 55.34 460 THR A N 1
ATOM 3346 C CA . THR A 1 460 ? 30.362 31.456 -76.132 1.00 55.34 460 THR A CA 1
ATOM 3347 C C . THR A 1 460 ? 31.841 31.109 -75.908 1.00 55.34 460 THR A C 1
ATOM 3349 O O . THR A 1 460 ? 32.702 31.618 -76.627 1.00 55.34 460 THR A O 1
ATOM 3352 N N . GLY A 1 461 ? 32.144 30.300 -74.889 1.00 51.81 461 GLY A N 1
ATOM 3353 C CA . GLY A 1 461 ? 33.492 29.802 -74.600 1.00 51.81 461 GLY A CA 1
ATOM 3354 C C . GLY A 1 461 ? 33.974 28.759 -75.615 1.00 51.81 461 GLY A C 1
ATOM 3355 O O . GLY A 1 461 ? 33.203 28.284 -76.453 1.00 51.81 461 GLY A O 1
ATOM 3356 N N . SER A 1 462 ? 35.260 28.404 -75.540 1.00 51.00 462 SER A N 1
ATOM 3357 C CA . SER A 1 462 ? 35.786 27.262 -76.300 1.00 51.00 462 SER A CA 1
ATOM 3358 C C . SER A 1 462 ? 35.261 25.941 -75.731 1.00 51.00 462 SER A C 1
ATOM 3360 O O . SER A 1 462 ? 34.726 25.887 -74.627 1.00 51.00 462 SER A O 1
ATOM 3362 N N . ASP A 1 463 ? 35.464 24.882 -76.505 1.00 50.19 463 ASP A N 1
ATOM 3363 C CA . ASP A 1 463 ? 35.292 23.485 -76.116 1.00 50.19 463 ASP A CA 1
ATOM 3364 C C . ASP A 1 463 ? 33.821 23.116 -75.808 1.00 50.19 463 ASP A C 1
ATOM 3366 O O . ASP A 1 463 ? 32.900 23.794 -76.281 1.00 50.19 463 ASP A O 1
ATOM 3370 N N . ARG A 1 464 ? 33.552 21.892 -75.328 1.00 56.50 464 ARG A N 1
ATOM 3371 C CA . ARG A 1 464 ? 32.390 21.115 -75.821 1.00 56.50 464 ARG A CA 1
ATOM 3372 C C . ARG A 1 464 ? 31.069 21.462 -75.128 1.00 56.50 464 ARG A C 1
ATOM 3374 O O . ARG A 1 464 ? 30.475 20.645 -74.440 1.00 56.50 464 ARG A O 1
ATOM 3381 N N . ASN A 1 465 ? 30.500 22.614 -75.448 1.00 52.28 465 ASN A N 1
ATOM 3382 C CA . ASN A 1 465 ? 29.149 23.037 -75.060 1.00 52.28 465 ASN A CA 1
ATOM 3383 C C . ASN A 1 465 ? 28.007 22.177 -75.718 1.00 52.28 465 ASN A C 1
ATOM 3385 O O . ASN A 1 465 ? 27.064 22.731 -76.278 1.00 52.28 465 ASN A O 1
ATOM 3389 N N . GLY A 1 466 ? 28.120 20.828 -75.743 1.00 63.44 466 GLY A N 1
ATOM 3390 C CA . GLY A 1 466 ? 27.357 19.861 -76.576 1.00 63.44 466 GLY A CA 1
ATOM 3391 C C . GLY A 1 466 ? 27.833 18.369 -76.506 1.00 63.44 466 GLY A C 1
ATOM 3392 O O . GLY A 1 466 ? 27.811 17.840 -75.400 1.00 63.44 466 GLY A O 1
ATOM 3393 N N . ILE A 1 467 ? 28.211 17.705 -77.670 1.00 67.62 467 ILE A N 1
ATOM 3394 C CA . ILE A 1 467 ? 28.706 16.270 -77.945 1.00 67.62 467 ILE A CA 1
ATOM 3395 C C . ILE A 1 467 ? 29.450 16.043 -79.362 1.00 67.62 467 ILE A C 1
ATOM 3397 O O . ILE A 1 467 ? 29.361 16.949 -80.184 1.00 67.62 467 ILE A O 1
ATOM 3401 N N . GLY A 1 468 ? 30.142 14.897 -79.727 1.00 57.66 468 GLY A N 1
ATOM 3402 C CA . GLY A 1 468 ? 30.785 14.592 -81.092 1.00 57.66 468 GLY A CA 1
ATOM 3403 C C . GLY A 1 468 ? 31.546 13.211 -81.394 1.00 57.66 468 GLY A C 1
ATOM 3404 O O . GLY A 1 468 ? 31.691 12.431 -80.459 1.00 57.66 468 GLY A O 1
ATOM 3405 N N . THR A 1 469 ? 32.016 12.869 -82.654 1.00 52.84 469 THR A N 1
ATOM 3406 C CA . THR A 1 469 ? 32.666 11.547 -83.140 1.00 52.84 469 THR A CA 1
ATOM 3407 C C . THR A 1 469 ? 33.728 11.568 -84.354 1.00 52.84 469 THR A C 1
ATOM 3409 O O . THR A 1 469 ? 34.236 12.650 -84.630 1.00 52.84 469 THR A O 1
ATOM 3412 N N . ILE A 1 470 ? 34.170 10.431 -85.025 1.00 43.94 470 ILE A N 1
ATOM 3413 C CA . ILE A 1 470 ? 35.496 10.218 -85.793 1.00 43.94 470 ILE A CA 1
ATOM 3414 C C . ILE A 1 470 ? 35.623 9.119 -86.969 1.00 43.94 470 ILE A C 1
ATOM 3416 O O . ILE A 1 470 ? 34.801 8.208 -86.976 1.00 43.94 470 ILE A O 1
ATOM 3420 N N . GLY A 1 471 ? 36.669 9.095 -87.888 1.00 32.31 471 GLY A N 1
ATOM 3421 C CA . GLY A 1 471 ? 37.084 7.943 -88.830 1.00 32.31 471 GLY A CA 1
ATOM 3422 C C . GLY A 1 471 ? 38.164 8.111 -90.029 1.00 32.31 471 GLY A C 1
ATOM 3423 O O . GLY A 1 471 ? 38.350 9.257 -90.428 1.00 32.31 471 GLY A O 1
ATOM 3424 N N . PRO A 1 472 ? 38.876 7.060 -90.627 1.00 42.38 472 PRO A N 1
ATOM 3425 C CA . PRO A 1 472 ? 40.021 7.150 -91.660 1.00 42.38 472 PRO A CA 1
ATOM 3426 C C . PRO A 1 472 ? 40.247 6.072 -92.856 1.00 42.38 472 PRO A C 1
ATOM 3428 O O . PRO A 1 472 ? 39.569 5.049 -92.843 1.00 42.38 472 PRO A O 1
ATOM 3431 N N . ASN A 1 473 ? 41.215 6.230 -93.846 1.00 31.09 473 ASN A N 1
ATOM 3432 C CA . ASN A 1 473 ? 41.804 5.235 -94.886 1.00 31.09 473 ASN A CA 1
ATOM 3433 C C . ASN A 1 473 ? 43.143 5.745 -95.636 1.00 31.09 473 ASN A C 1
ATOM 3435 O O . ASN A 1 473 ? 43.584 6.785 -95.154 1.00 31.09 473 ASN A O 1
ATOM 3439 N N . ASN A 1 474 ? 43.920 5.285 -96.702 1.00 32.19 474 ASN A N 1
ATOM 3440 C CA . ASN A 1 474 ? 44.052 4.267 -97.856 1.00 32.19 474 ASN A CA 1
ATOM 3441 C C . ASN A 1 474 ? 45.592 3.862 -98.193 1.00 32.19 474 ASN A C 1
ATOM 3443 O O . ASN A 1 474 ? 46.301 3.850 -97.191 1.00 32.19 474 ASN A O 1
ATOM 3447 N N . ALA A 1 475 ? 46.318 3.514 -99.335 1.00 16.94 475 ALA A N 1
ATOM 3448 C CA . ALA A 1 475 ? 46.324 3.472 -100.871 1.00 16.94 475 ALA A CA 1
ATOM 3449 C C . ALA A 1 475 ? 47.527 2.590 -101.565 1.00 16.94 475 ALA A C 1
ATOM 3451 O O . ALA A 1 475 ? 48.185 1.905 -100.780 1.00 16.94 475 ALA A O 1
ATOM 3452 N N . PRO A 1 476 ? 47.837 2.524 -102.933 1.00 31.20 476 PRO A N 1
ATOM 3453 C CA . PRO A 1 476 ? 48.670 1.468 -103.702 1.00 31.20 476 PRO A CA 1
ATOM 3454 C C . PRO A 1 476 ? 50.031 1.781 -104.536 1.00 31.20 476 PRO A C 1
ATOM 3456 O O . PRO A 1 476 ? 50.754 2.676 -104.114 1.00 31.20 476 PRO A O 1
ATOM 3459 N N . ASP A 1 477 ? 50.463 1.006 -105.615 1.00 40.28 477 ASP A N 1
ATOM 3460 C CA . ASP A 1 477 ? 51.869 0.858 -106.259 1.00 40.28 477 ASP A CA 1
ATOM 3461 C C . ASP A 1 477 ? 52.030 0.345 -107.797 1.00 40.28 477 ASP A C 1
ATOM 3463 O O . ASP A 1 477 ? 51.010 -0.016 -108.384 1.00 40.28 477 ASP A O 1
ATOM 3467 N N . LEU A 1 478 ? 53.250 0.268 -108.465 1.00 63.88 478 LEU A N 1
ATOM 3468 C CA . LEU A 1 478 ? 53.579 0.099 -109.968 1.00 63.88 478 LEU A CA 1
ATOM 3469 C C . LEU A 1 478 ? 54.895 -0.732 -110.436 1.00 63.88 478 LEU A C 1
ATOM 3471 O O . LEU A 1 478 ? 55.662 -1.181 -109.586 1.00 63.88 478 LEU A O 1
ATOM 3475 N N . ASN A 1 479 ? 55.212 -1.018 -111.760 1.00 59.81 479 ASN A N 1
ATOM 3476 C CA . ASN A 1 479 ? 56.377 -1.887 -112.258 1.00 59.81 479 ASN A CA 1
ATOM 3477 C C . ASN A 1 479 ? 56.915 -1.854 -113.779 1.00 59.81 479 ASN A C 1
ATOM 3479 O O . ASN A 1 479 ? 56.120 -1.505 -114.646 1.00 59.81 479 ASN A O 1
ATOM 3483 N N . VAL A 1 480 ? 58.183 -2.292 -114.150 1.00 64.38 480 VAL A N 1
ATOM 3484 C CA . VAL A 1 480 ? 58.826 -2.380 -115.559 1.00 64.38 480 VAL A CA 1
ATOM 3485 C C . VAL A 1 480 ? 60.112 -3.324 -115.820 1.00 64.38 480 VAL A C 1
ATOM 3487 O O . VAL A 1 480 ? 60.684 -3.784 -114.834 1.00 64.38 480 VAL A O 1
ATOM 3490 N N . PRO A 1 481 ? 60.623 -3.620 -117.088 1.00 62.94 481 PRO A N 1
ATOM 3491 C CA . PRO A 1 481 ? 61.717 -4.619 -117.476 1.00 62.94 481 PRO A CA 1
ATOM 3492 C C . PRO A 1 481 ? 62.978 -4.189 -118.379 1.00 62.94 481 PRO A C 1
ATOM 3494 O O . PRO A 1 481 ? 62.988 -3.060 -118.844 1.00 62.94 481 PRO A O 1
ATOM 3497 N N . ALA A 1 482 ? 64.011 -5.061 -118.696 1.00 63.16 482 ALA A N 1
ATOM 3498 C CA . ALA A 1 482 ? 65.416 -4.697 -119.173 1.00 63.16 482 ALA A CA 1
ATOM 3499 C C . ALA A 1 482 ? 66.294 -5.690 -120.076 1.00 63.16 482 ALA A C 1
ATOM 3501 O O . ALA A 1 482 ? 65.783 -6.622 -120.690 1.00 63.16 482 ALA A O 1
ATOM 3502 N N . ASN A 1 483 ? 67.646 -5.500 -120.162 1.00 63.03 483 ASN A N 1
ATOM 3503 C CA . ASN A 1 483 ? 68.716 -6.312 -120.846 1.00 63.03 483 ASN A CA 1
ATOM 3504 C C . ASN A 1 483 ? 68.593 -7.856 -120.684 1.00 63.03 483 ASN A C 1
ATOM 3506 O O . ASN A 1 483 ? 69.203 -8.441 -119.787 1.00 63.03 483 ASN A O 1
ATOM 3510 N N . ILE A 1 484 ? 67.855 -8.532 -121.575 1.00 65.56 484 ILE A N 1
ATOM 3511 C CA . ILE A 1 484 ? 67.495 -9.956 -121.428 1.00 65.56 484 ILE A CA 1
ATOM 3512 C C . ILE A 1 484 ? 68.657 -10.947 -121.677 1.00 65.56 484 ILE A C 1
ATOM 3514 O O . ILE A 1 484 ? 68.699 -11.694 -122.659 1.00 65.56 484 ILE A O 1
ATOM 3518 N N . THR A 1 485 ? 69.590 -11.037 -120.731 1.00 58.78 485 THR A N 1
ATOM 3519 C CA . THR A 1 485 ? 70.408 -12.249 -120.594 1.00 58.78 485 THR A CA 1
ATOM 3520 C C . THR A 1 485 ? 69.479 -13.388 -120.163 1.00 58.78 485 THR A C 1
ATOM 3522 O O . THR A 1 485 ? 69.064 -13.426 -119.011 1.00 58.78 485 THR A O 1
ATOM 3525 N N . VAL A 1 486 ? 69.078 -14.261 -121.094 1.00 61.38 486 VAL A N 1
ATOM 3526 C CA . VAL A 1 486 ? 68.158 -15.369 -120.810 1.00 61.38 486 VAL A CA 1
ATOM 3527 C C . VAL A 1 486 ? 68.962 -16.594 -120.423 1.00 61.38 486 VAL A C 1
ATOM 3529 O O . VAL A 1 486 ? 69.729 -17.127 -121.222 1.00 61.38 486 VAL A O 1
ATOM 3532 N N . GLU A 1 487 ? 68.756 -17.041 -119.195 1.00 62.09 487 GLU A N 1
ATOM 3533 C CA . GLU A 1 487 ? 69.278 -18.306 -118.701 1.00 62.09 487 GLU A CA 1
ATOM 3534 C C . GLU A 1 487 ? 68.885 -19.462 -119.636 1.00 62.09 487 GLU A C 1
ATOM 3536 O O . GLU A 1 487 ? 67.779 -19.485 -120.183 1.00 62.09 487 GLU A O 1
ATOM 3541 N N . ALA A 1 488 ? 69.778 -20.425 -119.855 1.00 62.25 488 ALA A N 1
ATOM 3542 C CA . ALA A 1 488 ? 69.485 -21.577 -120.696 1.00 62.25 488 ALA A CA 1
ATOM 3543 C C . ALA A 1 488 ? 68.308 -22.376 -120.103 1.00 62.25 488 ALA A C 1
ATOM 3545 O O . ALA A 1 488 ? 68.461 -23.084 -119.110 1.00 62.25 488 ALA A O 1
ATOM 3546 N N . THR A 1 489 ? 67.129 -22.295 -120.732 1.00 64.62 489 THR A N 1
ATOM 3547 C CA . THR A 1 489 ? 65.880 -22.954 -120.298 1.00 64.62 489 THR A CA 1
ATOM 3548 C C . THR A 1 489 ? 65.893 -24.466 -120.582 1.00 64.62 489 THR A C 1
ATOM 3550 O O . THR A 1 489 ? 64.938 -25.022 -121.124 1.00 64.62 489 THR A O 1
ATOM 3553 N N . GLY A 1 490 ? 67.020 -25.122 -120.305 1.00 61.94 490 GLY A N 1
ATOM 3554 C CA . GLY A 1 490 ? 67.399 -26.443 -120.796 1.00 61.94 490 GLY A CA 1
ATOM 3555 C C . GLY A 1 490 ? 68.552 -26.398 -121.819 1.00 61.94 490 GLY A C 1
ATOM 3556 O O . GLY A 1 490 ? 68.925 -25.337 -122.325 1.00 61.94 490 GLY A O 1
ATOM 3557 N N . PRO A 1 491 ? 69.125 -27.564 -122.175 1.00 60.84 491 PRO A N 1
ATOM 3558 C CA . PRO A 1 491 ? 70.400 -27.677 -122.901 1.00 60.84 491 PRO A CA 1
ATOM 3559 C C . PRO A 1 491 ? 70.387 -27.231 -124.380 1.00 60.84 491 PRO A C 1
ATOM 3561 O O . PRO A 1 491 ? 71.381 -27.417 -125.079 1.00 60.84 491 PRO A O 1
ATOM 3564 N N . ALA A 1 492 ? 69.286 -26.662 -124.882 1.00 57.00 492 ALA A N 1
ATOM 3565 C CA . ALA A 1 492 ? 69.121 -26.245 -126.280 1.00 57.00 492 ALA A CA 1
ATOM 3566 C C . ALA A 1 492 ? 69.247 -24.721 -126.512 1.00 57.00 492 ALA A C 1
ATOM 3568 O O . ALA A 1 492 ? 69.165 -24.269 -127.655 1.00 57.00 492 ALA A O 1
ATOM 3569 N N . GLY A 1 493 ? 69.437 -23.925 -125.454 1.00 66.75 493 GLY A N 1
ATOM 3570 C CA . GLY A 1 493 ? 69.272 -22.467 -125.488 1.00 66.75 493 GLY A CA 1
ATOM 3571 C C . GLY A 1 493 ? 67.865 -22.054 -125.046 1.00 66.75 493 GLY A C 1
ATOM 3572 O O . GLY A 1 493 ? 67.199 -22.822 -124.354 1.00 66.75 493 GLY A O 1
ATOM 3573 N N . ALA A 1 494 ? 67.411 -20.852 -125.422 1.00 64.00 494 ALA A N 1
ATOM 3574 C CA . ALA A 1 494 ? 66.170 -20.288 -124.884 1.00 64.00 494 ALA A CA 1
ATOM 3575 C C . ALA A 1 494 ? 65.294 -19.568 -125.925 1.00 64.00 494 ALA A C 1
ATOM 3577 O O . ALA A 1 494 ? 65.784 -18.924 -126.856 1.00 64.00 494 ALA A O 1
ATOM 3578 N N . ALA A 1 495 ? 63.974 -19.656 -125.738 1.00 68.19 495 ALA A N 1
ATOM 3579 C CA . ALA A 1 495 ? 62.986 -18.853 -126.456 1.00 68.19 495 ALA A CA 1
ATOM 3580 C C . ALA A 1 495 ? 62.770 -17.524 -125.724 1.00 68.19 495 ALA A C 1
ATOM 3582 O O . ALA A 1 495 ? 62.528 -17.518 -124.519 1.00 68.19 495 ALA A O 1
ATOM 3583 N N . VAL A 1 496 ? 62.860 -16.400 -126.437 1.00 65.75 496 VAL A N 1
ATOM 3584 C CA . VAL A 1 496 ? 62.897 -15.069 -125.817 1.00 65.75 496 VAL A CA 1
ATOM 3585 C C . VAL A 1 496 ? 61.699 -14.241 -126.262 1.00 65.75 496 VAL A C 1
ATOM 3587 O O . VAL A 1 496 ? 61.676 -13.635 -127.338 1.00 65.75 496 VAL A O 1
ATOM 3590 N N . ASN A 1 497 ? 60.687 -14.247 -125.398 1.00 66.06 497 ASN A N 1
ATOM 3591 C CA . ASN A 1 497 ? 59.573 -13.310 -125.423 1.00 66.06 497 ASN A CA 1
ATOM 3592 C C . ASN A 1 497 ? 59.964 -12.006 -124.715 1.00 66.06 497 ASN A C 1
ATOM 3594 O O . ASN A 1 497 ? 60.828 -11.994 -123.841 1.00 66.06 497 ASN A O 1
ATOM 3598 N N . PHE A 1 498 ? 59.298 -10.920 -125.088 1.00 67.19 498 PHE A N 1
ATOM 3599 C CA . PHE A 1 498 ? 59.354 -9.619 -124.433 1.00 67.19 498 PHE A CA 1
ATOM 3600 C C . PHE A 1 498 ? 58.058 -8.840 -124.688 1.00 67.19 498 PHE A C 1
ATOM 3602 O O . PHE A 1 498 ? 57.454 -8.956 -125.758 1.00 67.19 498 PHE A O 1
ATOM 3609 N N . THR A 1 499 ? 57.648 -8.063 -123.688 1.00 60.72 499 THR A N 1
ATOM 3610 C CA . THR A 1 499 ? 56.358 -7.361 -123.597 1.00 60.72 499 THR A CA 1
ATOM 3611 C C . THR A 1 499 ? 56.572 -6.072 -122.798 1.00 60.72 499 THR A C 1
ATOM 3613 O O . THR A 1 499 ? 57.512 -6.007 -122.007 1.00 60.72 499 THR A O 1
ATOM 3616 N N . VAL A 1 500 ? 55.739 -5.048 -123.004 1.00 66.88 500 VAL A N 1
ATOM 3617 C CA . VAL A 1 500 ? 55.842 -3.738 -122.332 1.00 66.88 500 VAL A CA 1
ATOM 3618 C C . VAL A 1 500 ? 54.429 -3.215 -122.038 1.00 66.88 500 VAL A C 1
ATOM 3620 O O . VAL A 1 500 ? 53.546 -3.399 -122.875 1.00 66.88 500 VAL A O 1
ATOM 3623 N N . THR A 1 501 ? 54.217 -2.591 -120.875 1.00 59.19 501 THR A N 1
ATOM 3624 C CA . THR A 1 501 ? 52.905 -2.187 -120.309 1.00 59.19 501 THR A CA 1
ATOM 3625 C C . THR A 1 501 ? 53.056 -1.021 -119.309 1.00 59.19 501 THR A C 1
ATOM 3627 O O . THR A 1 501 ? 54.184 -0.698 -118.942 1.00 59.19 501 THR A O 1
ATOM 3630 N N . ALA A 1 502 ? 51.945 -0.428 -118.852 1.00 59.28 502 ALA A N 1
ATOM 3631 C CA . ALA A 1 502 ? 51.840 0.536 -117.741 1.00 59.28 502 ALA A CA 1
ATOM 3632 C C . ALA A 1 502 ? 50.441 0.432 -117.082 1.00 59.28 502 ALA A C 1
ATOM 3634 O O . ALA A 1 502 ? 49.563 -0.165 -117.705 1.00 59.28 502 ALA A O 1
ATOM 3635 N N . THR A 1 503 ? 50.255 0.967 -115.864 1.00 54.84 503 THR A N 1
ATOM 3636 C CA . THR A 1 503 ? 48.984 0.935 -115.092 1.00 54.84 503 THR A CA 1
ATOM 3637 C C . THR A 1 503 ? 48.873 2.066 -114.056 1.00 54.84 503 THR A C 1
ATOM 3639 O O . THR A 1 503 ? 49.856 2.300 -113.355 1.00 54.84 503 THR A O 1
ATOM 3642 N N . ASP A 1 504 ? 47.686 2.645 -113.859 1.00 53.94 504 ASP A N 1
ATOM 3643 C CA . ASP A 1 504 ? 47.295 3.446 -112.674 1.00 53.94 504 ASP A CA 1
ATOM 3644 C C . ASP A 1 504 ? 45.868 3.043 -112.198 1.00 53.94 504 ASP A C 1
ATOM 3646 O O . ASP A 1 504 ? 45.172 2.282 -112.871 1.00 53.94 504 ASP A O 1
ATOM 3650 N N . VAL A 1 505 ? 45.424 3.491 -111.018 1.00 50.88 505 VAL A N 1
ATOM 3651 C CA . VAL A 1 505 ? 44.023 3.406 -110.543 1.00 50.88 505 VAL A CA 1
ATOM 3652 C C . VAL A 1 505 ? 43.358 4.771 -110.347 1.00 50.88 505 VAL A C 1
ATOM 3654 O O . VAL A 1 505 ? 42.141 4.820 -110.162 1.00 50.88 505 VAL A O 1
ATOM 3657 N N . GLU A 1 506 ? 44.119 5.865 -110.386 1.00 59.78 506 GLU A N 1
ATOM 3658 C CA . GLU A 1 506 ? 43.605 7.232 -110.234 1.00 59.78 506 GLU A CA 1
ATOM 3659 C C . GLU A 1 506 ? 43.578 8.008 -111.578 1.00 59.78 506 GLU A C 1
ATOM 3661 O O . GLU A 1 506 ? 43.032 9.110 -111.630 1.00 59.78 506 GLU A O 1
ATOM 3666 N N . ASP A 1 507 ? 44.017 7.370 -112.679 1.00 48.28 507 ASP A N 1
ATOM 3667 C CA . ASP A 1 507 ? 43.893 7.797 -114.088 1.00 48.28 507 ASP A CA 1
ATOM 3668 C C . ASP A 1 507 ? 43.392 6.639 -115.002 1.00 48.28 507 ASP A C 1
ATOM 3670 O O . ASP A 1 507 ? 43.778 5.488 -114.824 1.00 48.28 507 ASP A O 1
ATOM 3674 N N . ASP A 1 508 ? 42.561 6.936 -116.017 1.00 50.38 508 ASP A N 1
ATOM 3675 C CA . ASP A 1 508 ? 42.061 6.000 -117.059 1.00 50.38 508 ASP A CA 1
ATOM 3676 C C . ASP A 1 508 ? 41.956 6.760 -118.407 1.00 50.38 508 ASP A C 1
ATOM 3678 O O . ASP A 1 508 ? 41.342 7.836 -118.432 1.00 50.38 508 ASP A O 1
ATOM 3682 N N . PRO A 1 509 ? 42.522 6.275 -119.540 1.00 54.19 509 PRO A N 1
ATOM 3683 C CA . PRO A 1 509 ? 43.112 4.949 -119.761 1.00 54.19 509 PRO A CA 1
ATOM 3684 C C . PRO A 1 509 ? 44.642 4.869 -119.673 1.00 54.19 509 PRO A C 1
ATOM 3686 O O . PRO A 1 509 ? 45.366 5.793 -120.051 1.00 54.19 509 PRO A O 1
ATOM 3689 N N . ASP A 1 510 ? 45.115 3.675 -119.303 1.00 57.41 510 ASP A N 1
ATOM 3690 C CA . ASP A 1 510 ? 46.532 3.319 -119.191 1.00 57.41 510 ASP A CA 1
ATOM 3691 C C . ASP A 1 510 ? 47.359 3.597 -120.473 1.00 57.41 510 ASP A C 1
ATOM 3693 O O . ASP A 1 510 ? 46.954 3.244 -121.593 1.00 57.41 510 ASP A O 1
ATOM 3697 N N . PRO A 1 511 ? 48.574 4.162 -120.345 1.00 59.97 511 PRO A N 1
ATOM 3698 C CA . PRO A 1 511 ? 49.384 4.582 -121.487 1.00 59.97 511 PRO A CA 1
ATOM 3699 C C . PRO A 1 511 ? 50.131 3.436 -122.198 1.00 59.97 511 PRO A C 1
ATOM 3701 O O . PRO A 1 511 ? 50.534 2.439 -121.599 1.00 59.97 511 PRO A O 1
ATOM 3704 N N . THR A 1 512 ? 50.357 3.571 -123.516 1.00 63.12 512 THR A N 1
ATOM 3705 C CA . THR A 1 512 ? 50.688 2.426 -124.400 1.00 63.12 512 THR A CA 1
ATOM 3706 C C . THR A 1 512 ? 52.100 2.462 -125.050 1.00 63.12 512 THR A C 1
ATOM 3708 O O . THR A 1 512 ? 52.460 3.479 -125.646 1.00 63.12 512 THR A O 1
ATOM 3711 N N . PRO A 1 513 ? 52.889 1.358 -125.028 1.00 68.31 513 PRO A N 1
ATOM 3712 C CA . PRO A 1 513 ? 54.273 1.288 -125.556 1.00 68.31 513 PRO A CA 1
ATOM 3713 C C . PRO A 1 513 ? 54.491 0.558 -126.911 1.00 68.31 513 PRO A C 1
ATOM 3715 O O . PRO A 1 513 ? 53.625 -0.164 -127.399 1.00 68.31 513 PRO A O 1
ATOM 3718 N N . THR A 1 514 ? 55.691 0.692 -127.518 1.00 62.56 514 THR A N 1
ATOM 3719 C CA . THR A 1 514 ? 56.100 0.066 -128.816 1.00 62.56 514 THR A CA 1
ATOM 3720 C C . THR A 1 514 ? 57.597 -0.340 -128.876 1.00 62.56 514 THR A C 1
ATOM 3722 O O . THR A 1 514 ? 58.376 0.200 -128.099 1.00 62.56 514 THR A O 1
ATOM 3725 N N . CYS A 1 515 ? 58.020 -1.276 -129.765 1.00 75.19 515 CYS A N 1
ATOM 3726 C CA . CYS A 1 515 ? 59.401 -1.842 -129.823 1.00 75.19 515 CYS A CA 1
ATOM 3727 C C . CYS A 1 515 ? 59.924 -2.265 -131.237 1.00 75.19 515 CYS A C 1
ATOM 3729 O O . CYS A 1 515 ? 59.153 -2.310 -132.193 1.00 75.19 515 CYS A O 1
ATOM 3731 N N . ASN A 1 516 ? 61.223 -2.630 -131.383 1.00 62.25 516 ASN A N 1
ATOM 3732 C CA . ASN A 1 516 ? 61.922 -2.810 -132.691 1.00 62.25 516 ASN A CA 1
ATOM 3733 C C . ASN A 1 516 ? 62.341 -4.237 -133.173 1.00 62.25 516 ASN A C 1
ATOM 3735 O O . ASN A 1 516 ? 62.842 -4.365 -134.293 1.00 62.25 516 ASN A O 1
ATOM 3739 N N . ARG A 1 517 ? 62.145 -5.317 -132.403 1.00 70.56 517 ARG A N 1
ATOM 3740 C CA . ARG A 1 517 ? 62.167 -6.721 -132.896 1.00 70.56 517 ARG A CA 1
ATOM 3741 C C . ARG A 1 517 ? 60.867 -7.413 -132.490 1.00 70.56 517 ARG A C 1
ATOM 3743 O O . ARG A 1 517 ? 60.179 -6.938 -131.595 1.00 70.56 517 ARG A O 1
ATOM 3750 N N . THR A 1 518 ? 60.539 -8.549 -133.102 1.00 65.44 518 THR A N 1
ATOM 3751 C CA . THR A 1 518 ? 59.403 -9.381 -132.679 1.00 65.44 518 THR A CA 1
ATOM 3752 C C . THR A 1 518 ? 59.754 -10.312 -131.518 1.00 65.44 518 THR A C 1
ATOM 3754 O O . THR A 1 518 ? 60.771 -11.011 -131.536 1.00 65.44 518 THR A O 1
ATOM 3757 N N . SER A 1 519 ? 58.865 -10.314 -130.525 1.00 67.69 519 SER A N 1
ATOM 3758 C CA . SER A 1 519 ? 58.827 -11.226 -129.379 1.00 67.69 519 SER A CA 1
ATOM 3759 C C . SER A 1 519 ? 58.660 -12.688 -129.830 1.00 67.69 519 SER A C 1
ATOM 3761 O O . SER A 1 519 ? 57.981 -12.951 -130.824 1.00 67.69 519 SER A O 1
ATOM 3763 N N . GLY A 1 520 ? 59.290 -13.640 -129.130 1.00 67.25 520 GLY A N 1
ATOM 3764 C CA . GLY A 1 520 ? 59.042 -15.082 -129.296 1.00 67.25 520 GLY A CA 1
ATOM 3765 C C . GLY A 1 520 ? 59.970 -15.840 -130.250 1.00 67.25 520 GLY A C 1
ATOM 3766 O O . GLY A 1 520 ? 59.661 -16.958 -130.655 1.00 67.25 520 GLY A O 1
ATOM 3767 N N . SER A 1 521 ? 61.125 -15.273 -130.611 1.00 67.00 521 SER A N 1
ATOM 3768 C CA . SER A 1 521 ? 62.166 -16.005 -131.358 1.00 67.00 521 SER A CA 1
ATOM 3769 C C . SER A 1 521 ? 63.027 -16.879 -130.431 1.00 67.00 521 SER A C 1
ATOM 3771 O O . SER A 1 521 ? 63.230 -16.531 -129.270 1.00 67.00 521 SER A O 1
ATOM 3773 N N . ILE A 1 522 ? 63.601 -17.976 -130.943 1.00 70.19 522 ILE A N 1
ATOM 3774 C CA . ILE A 1 522 ? 64.636 -18.752 -130.229 1.00 70.19 522 ILE A CA 1
ATOM 3775 C C . ILE A 1 522 ? 66.011 -18.114 -130.452 1.00 70.19 522 ILE A C 1
ATOM 3777 O O . ILE A 1 522 ? 66.356 -17.751 -131.579 1.00 70.19 522 ILE A O 1
ATOM 3781 N N . PHE A 1 523 ? 66.802 -18.003 -129.383 1.00 70.12 523 PHE A N 1
ATOM 3782 C CA . PHE A 1 523 ? 68.167 -17.487 -129.400 1.00 70.12 523 PHE A CA 1
ATOM 3783 C C . PHE A 1 523 ? 69.139 -18.570 -128.875 1.00 70.12 523 PHE A C 1
ATOM 3785 O O . PHE A 1 523 ? 68.884 -19.175 -127.830 1.00 70.12 523 PHE A O 1
ATOM 3792 N N . PRO A 1 524 ? 70.251 -18.849 -129.582 1.00 66.12 524 PRO A N 1
ATOM 3793 C CA . PRO A 1 524 ? 71.271 -19.790 -129.124 1.00 66.12 524 PRO A CA 1
ATOM 3794 C C . PRO A 1 524 ? 72.209 -19.146 -128.091 1.00 66.12 524 PRO A C 1
ATOM 3796 O O . PRO A 1 524 ? 72.291 -17.920 -127.996 1.00 66.12 524 PRO A O 1
ATOM 3799 N N . ILE A 1 525 ? 72.966 -19.981 -127.370 1.00 70.00 525 ILE A N 1
ATOM 3800 C CA . ILE A 1 525 ? 73.999 -19.578 -126.395 1.00 70.00 525 ILE A CA 1
ATOM 3801 C C . ILE A 1 525 ? 74.995 -18.604 -127.071 1.00 70.00 525 ILE A C 1
ATOM 3803 O O . ILE A 1 525 ? 75.800 -19.008 -127.910 1.00 70.00 525 ILE A O 1
ATOM 3807 N N . GLY A 1 526 ? 74.877 -17.300 -126.778 1.00 64.50 526 GLY A N 1
ATOM 3808 C CA . GLY A 1 526 ? 75.329 -16.196 -127.654 1.00 64.50 526 GLY A CA 1
ATOM 3809 C C . GLY A 1 526 ? 74.724 -14.824 -127.277 1.00 64.50 526 GLY A C 1
ATOM 3810 O O . GLY A 1 526 ? 74.258 -14.672 -126.153 1.00 64.50 526 GLY A O 1
ATOM 3811 N N . THR A 1 527 ? 74.764 -13.785 -128.139 1.00 67.06 527 THR A N 1
ATOM 3812 C CA . THR A 1 527 ? 74.274 -12.402 -127.823 1.00 67.06 527 THR A CA 1
ATOM 3813 C C . THR A 1 527 ? 73.646 -11.642 -129.030 1.00 67.06 527 THR A C 1
ATOM 3815 O O . THR A 1 527 ? 74.051 -11.886 -130.165 1.00 67.06 527 THR A O 1
ATOM 3818 N N . THR A 1 528 ? 72.638 -10.760 -128.827 1.00 57.47 528 THR A N 1
ATOM 3819 C CA . THR A 1 528 ? 71.792 -10.019 -129.830 1.00 57.47 528 THR A CA 1
ATOM 3820 C C . THR A 1 528 ? 71.080 -8.754 -129.204 1.00 57.47 528 THR A C 1
ATOM 3822 O O . THR A 1 528 ? 71.320 -8.505 -128.030 1.00 57.47 528 THR A O 1
ATOM 3825 N N . THR A 1 529 ? 70.240 -7.922 -129.889 1.00 71.62 529 THR A N 1
ATOM 3826 C CA . THR A 1 529 ? 69.776 -6.544 -129.429 1.00 71.62 529 THR A CA 1
ATOM 3827 C C . THR A 1 529 ? 68.329 -6.069 -129.832 1.00 71.62 529 THR A C 1
ATOM 3829 O O . THR A 1 529 ? 67.877 -6.500 -130.895 1.00 71.62 529 THR A O 1
ATOM 3832 N N . VAL A 1 530 ? 67.630 -5.204 -129.024 1.00 62.59 530 VAL A N 1
ATOM 3833 C CA . VAL A 1 530 ? 66.199 -4.679 -129.088 1.00 62.59 530 VAL A CA 1
ATOM 3834 C C . VAL A 1 530 ? 65.933 -3.304 -128.305 1.00 62.59 530 VAL A C 1
ATOM 3836 O O . VAL A 1 530 ? 66.858 -2.819 -127.655 1.00 62.59 530 VAL A O 1
ATOM 3839 N N . THR A 1 531 ? 64.748 -2.607 -128.347 1.00 67.12 531 THR A N 1
ATOM 3840 C CA . THR A 1 531 ? 64.436 -1.203 -127.799 1.00 67.12 531 THR A CA 1
ATOM 3841 C C . THR A 1 531 ? 62.905 -0.802 -127.596 1.00 67.12 531 THR A C 1
ATOM 3843 O O . THR A 1 531 ? 62.168 -1.241 -128.478 1.00 67.12 531 THR A O 1
ATOM 3846 N N . CYS A 1 532 ? 62.424 0.015 -126.578 1.00 64.75 532 CYS A N 1
ATOM 3847 C CA . CYS A 1 532 ? 60.971 0.401 -126.229 1.00 64.75 532 CYS A CA 1
ATOM 3848 C C . CYS A 1 532 ? 60.616 1.732 -125.354 1.00 64.75 532 CYS A C 1
ATOM 3850 O O . CYS A 1 532 ? 61.548 2.392 -124.902 1.00 64.75 532 CYS A O 1
ATOM 3852 N N . SER A 1 533 ? 59.325 2.166 -125.062 1.00 64.44 533 SER A N 1
ATOM 3853 C CA . SER A 1 533 ? 58.907 3.437 -124.266 1.00 64.44 533 SER A CA 1
ATOM 3854 C C . SER A 1 533 ? 57.394 3.743 -123.813 1.00 64.44 533 SER A C 1
ATOM 3856 O O . SER A 1 533 ? 56.528 3.303 -124.561 1.00 64.44 533 SER A O 1
ATOM 3858 N N . VAL A 1 534 ? 57.044 4.559 -122.742 1.00 66.50 534 VAL A N 1
ATOM 3859 C CA . VAL A 1 534 ? 55.647 4.967 -122.202 1.00 66.50 534 VAL A CA 1
ATOM 3860 C C . VAL A 1 534 ? 55.504 6.253 -121.235 1.00 66.50 534 VAL A C 1
ATOM 3862 O O . VAL A 1 534 ? 56.531 6.846 -120.912 1.00 66.50 534 VAL A O 1
ATOM 3865 N N . THR A 1 535 ? 54.304 6.781 -120.794 1.00 60.81 535 THR A N 1
ATOM 3866 C CA . THR A 1 535 ? 54.057 8.028 -119.912 1.00 60.81 535 THR A CA 1
ATOM 3867 C C . THR A 1 535 ? 52.620 8.239 -119.293 1.00 60.81 535 THR A C 1
ATOM 3869 O O . THR A 1 535 ? 51.680 8.010 -120.041 1.00 60.81 535 THR A O 1
ATOM 3872 N N . ASP A 1 536 ? 52.423 8.773 -118.057 1.00 59.28 536 ASP A N 1
ATOM 3873 C CA . ASP A 1 536 ? 51.109 9.061 -117.361 1.00 59.28 536 ASP A CA 1
ATOM 3874 C C . ASP A 1 536 ? 50.515 10.510 -117.468 1.00 59.28 536 ASP A C 1
ATOM 3876 O O . ASP A 1 536 ? 51.030 11.331 -118.235 1.00 59.28 536 ASP A O 1
ATOM 3880 N N . SER A 1 537 ? 49.410 10.827 -116.746 1.00 54.19 537 SER A N 1
ATOM 3881 C CA . SER A 1 537 ? 48.684 12.123 -116.821 1.00 54.19 537 SER A CA 1
ATOM 3882 C C . SER A 1 537 ? 49.068 13.193 -115.777 1.00 54.19 537 SER A C 1
ATOM 3884 O O . SER A 1 537 ? 49.056 14.383 -116.116 1.00 54.19 537 SER A O 1
ATOM 3886 N N . TRP A 1 538 ? 49.486 12.826 -114.556 1.00 50.66 538 TRP A N 1
ATOM 3887 C CA . TRP A 1 538 ? 50.024 13.795 -113.579 1.00 50.66 538 TRP A CA 1
ATOM 3888 C C . TRP A 1 538 ? 51.468 14.224 -113.924 1.00 50.66 538 TRP A C 1
ATOM 3890 O O . TRP A 1 538 ? 51.944 15.255 -113.439 1.00 50.66 538 TRP A O 1
ATOM 3900 N N . GLY A 1 539 ? 52.135 13.510 -114.841 1.00 50.91 539 GLY A N 1
ATOM 3901 C CA . GLY A 1 539 ? 53.245 14.009 -115.660 1.00 50.91 539 GLY A CA 1
ATOM 3902 C C . GLY A 1 539 ? 54.488 13.113 -115.743 1.00 50.91 539 GLY A C 1
ATOM 3903 O O . GLY A 1 539 ? 55.546 13.603 -116.152 1.00 50.91 539 GLY A O 1
ATOM 3904 N N . VAL A 1 540 ? 54.419 11.840 -115.341 1.00 57.56 540 VAL A N 1
ATOM 3905 C CA . VAL A 1 540 ? 55.588 10.957 -115.173 1.00 57.56 540 VAL A CA 1
ATOM 3906 C C . VAL A 1 540 ? 55.865 10.119 -116.435 1.00 57.56 540 VAL A C 1
ATOM 3908 O O . VAL A 1 540 ? 54.986 9.484 -117.011 1.00 57.56 540 VAL A O 1
ATOM 3911 N N . ASN A 1 541 ? 57.121 10.116 -116.899 1.00 52.38 541 ASN A N 1
ATOM 3912 C CA . ASN A 1 541 ? 57.556 9.612 -118.215 1.00 52.38 541 ASN A CA 1
ATOM 3913 C C . ASN A 1 541 ? 58.651 8.526 -118.100 1.00 52.38 541 ASN A C 1
ATOM 3915 O O . ASN A 1 541 ? 59.489 8.604 -117.201 1.00 52.38 541 ASN A O 1
ATOM 3919 N N . MET A 1 542 ? 58.681 7.531 -119.008 1.00 62.12 542 MET A N 1
ATOM 3920 C CA . MET A 1 542 ? 59.634 6.404 -118.938 1.00 62.12 542 MET A CA 1
ATOM 3921 C C . MET A 1 542 ? 60.010 5.778 -120.309 1.00 62.12 542 MET A C 1
ATOM 3923 O O . MET A 1 542 ? 59.150 5.525 -121.149 1.00 62.12 542 MET A O 1
ATOM 3927 N N . THR A 1 543 ? 61.294 5.459 -120.552 1.00 55.97 543 THR A N 1
ATOM 3928 C CA . THR A 1 543 ? 61.801 4.865 -121.824 1.00 55.97 543 THR A CA 1
ATOM 3929 C C . THR A 1 543 ? 63.002 3.922 -121.611 1.00 55.97 543 THR A C 1
ATOM 3931 O O . THR A 1 543 ? 63.864 4.294 -120.819 1.00 55.97 543 THR A O 1
ATOM 3934 N N . ASP A 1 544 ? 63.137 2.782 -122.324 1.00 67.31 544 ASP A N 1
ATOM 3935 C CA . ASP A 1 544 ? 64.266 1.828 -122.117 1.00 67.31 544 ASP A CA 1
ATOM 3936 C C . ASP A 1 544 ? 64.625 0.895 -123.323 1.00 67.31 544 ASP A C 1
ATOM 3938 O O . ASP A 1 544 ? 63.928 0.845 -124.339 1.00 67.31 544 ASP A O 1
ATOM 3942 N N . SER A 1 545 ? 65.745 0.151 -123.266 1.00 61.22 545 SER A N 1
ATOM 3943 C CA . SER A 1 545 ? 66.255 -0.722 -124.348 1.00 61.22 545 SER A CA 1
ATOM 3944 C C . SER A 1 545 ? 67.116 -1.915 -123.878 1.00 61.22 545 SER A C 1
ATOM 3946 O O . SER A 1 545 ? 67.663 -1.892 -122.780 1.00 61.22 545 SER A O 1
ATOM 3948 N N . PHE A 1 546 ? 67.268 -2.977 -124.694 1.00 70.88 546 PHE A N 1
ATOM 3949 C CA . PHE A 1 546 ? 67.824 -4.252 -124.198 1.00 70.88 546 PHE A CA 1
ATOM 3950 C C . PHE A 1 546 ? 68.619 -5.124 -125.198 1.00 70.88 546 PHE A C 1
ATOM 3952 O O . PHE A 1 546 ? 68.467 -5.050 -126.414 1.00 70.88 546 PHE A O 1
ATOM 3959 N N . THR A 1 547 ? 69.456 -6.026 -124.675 1.00 64.62 547 THR A N 1
ATOM 3960 C CA . THR A 1 547 ? 70.237 -7.035 -125.413 1.00 64.62 547 THR A CA 1
ATOM 3961 C C . THR A 1 547 ? 69.911 -8.455 -124.959 1.00 64.62 547 THR A C 1
ATOM 3963 O O . THR A 1 547 ? 69.812 -8.723 -123.768 1.00 64.62 547 THR A O 1
ATOM 3966 N N . VAL A 1 548 ? 69.736 -9.373 -125.914 1.00 69.75 548 VAL A N 1
ATOM 3967 C CA . VAL A 1 548 ? 69.405 -10.780 -125.652 1.00 69.75 548 VAL A CA 1
ATOM 3968 C C . VAL A 1 548 ? 70.683 -11.609 -125.575 1.00 69.75 548 VAL A C 1
ATOM 3970 O O . VAL A 1 548 ? 71.408 -11.663 -126.566 1.00 69.75 548 VAL A O 1
ATOM 3973 N N . ARG A 1 549 ? 70.977 -12.280 -124.456 1.00 67.12 549 ARG A N 1
ATOM 3974 C CA . ARG A 1 549 ? 72.199 -13.096 -124.290 1.00 67.12 549 ARG A CA 1
ATOM 3975 C C . ARG A 1 549 ? 71.918 -14.432 -123.614 1.00 67.12 549 ARG A C 1
ATOM 3977 O O . ARG A 1 549 ? 71.561 -14.440 -122.451 1.00 67.12 549 ARG A O 1
ATOM 3984 N N . VAL A 1 550 ? 72.141 -15.557 -124.289 1.00 68.88 550 VAL A N 1
ATOM 3985 C CA . VAL A 1 550 ? 71.866 -16.875 -123.689 1.00 68.88 550 VAL A CA 1
ATOM 3986 C C . VAL A 1 550 ? 73.128 -17.479 -123.067 1.00 68.88 550 VAL A C 1
ATOM 3988 O O . VAL A 1 550 ? 74.163 -17.554 -123.738 1.00 68.88 550 VAL A O 1
ATOM 3991 N N . ARG A 1 551 ? 73.053 -17.857 -121.783 1.00 64.38 551 ARG A N 1
ATOM 3992 C CA . ARG A 1 551 ? 74.149 -18.394 -120.947 1.00 64.38 551 ARG A CA 1
ATOM 3993 C C . ARG A 1 551 ? 73.628 -19.334 -119.846 1.00 64.38 551 ARG A C 1
ATOM 3995 O O . ARG A 1 551 ? 72.428 -19.440 -119.651 1.00 64.38 551 ARG A O 1
ATOM 4002 N N . ASP A 1 552 ? 74.569 -20.014 -119.195 1.00 60.97 552 ASP A N 1
ATOM 4003 C CA . ASP A 1 552 ? 74.422 -20.791 -117.957 1.00 60.97 552 ASP A CA 1
ATOM 4004 C C . ASP A 1 552 ? 75.087 -19.939 -116.850 1.00 60.97 552 ASP A C 1
ATOM 4006 O O . ASP A 1 552 ? 76.293 -19.664 -116.928 1.00 60.97 552 ASP A O 1
ATOM 4010 N N . THR A 1 553 ? 74.275 -19.364 -115.960 1.00 63.25 553 THR A N 1
ATOM 4011 C CA . THR A 1 553 ? 74.620 -18.307 -114.989 1.00 63.25 553 THR A CA 1
ATOM 4012 C C . THR A 1 553 ? 73.781 -18.306 -113.699 1.00 63.25 553 THR A C 1
ATOM 4014 O O . THR A 1 553 ? 74.146 -17.577 -112.772 1.00 63.25 553 THR A O 1
ATOM 4017 N N . THR A 1 554 ? 72.690 -19.073 -113.581 1.00 65.50 554 THR A N 1
ATOM 4018 C CA . THR A 1 554 ? 71.935 -19.142 -112.317 1.00 65.50 554 THR A CA 1
ATOM 4019 C C . THR A 1 554 ? 72.645 -19.998 -111.275 1.00 65.50 554 THR A C 1
ATOM 4021 O O . THR A 1 554 ? 72.986 -21.148 -111.519 1.00 65.50 554 THR A O 1
ATOM 4024 N N . GLY A 1 555 ? 72.812 -19.451 -110.069 1.00 66.31 555 GLY A N 1
ATOM 4025 C CA . GLY A 1 555 ? 73.019 -20.275 -108.879 1.00 66.31 555 GLY A CA 1
ATOM 4026 C C . GLY A 1 555 ? 71.714 -20.955 -108.441 1.00 66.31 555 GLY A C 1
ATOM 4027 O O . GLY A 1 555 ? 70.635 -20.534 -108.866 1.00 66.31 555 GLY A O 1
ATOM 4028 N N . PRO A 1 556 ? 71.777 -21.969 -107.560 1.00 76.00 556 PRO A N 1
ATOM 4029 C CA . PRO A 1 556 ? 70.591 -22.709 -107.134 1.00 76.00 556 PRO A CA 1
ATOM 4030 C C . PRO A 1 556 ? 69.558 -21.801 -106.456 1.00 76.00 556 PRO A C 1
ATOM 4032 O O . PRO A 1 556 ? 69.898 -21.008 -105.579 1.00 76.00 556 PRO A O 1
ATOM 4035 N N . VAL A 1 557 ? 68.279 -21.932 -106.803 1.00 79.56 557 VAL A N 1
ATOM 4036 C CA . VAL A 1 557 ? 67.219 -21.133 -106.176 1.00 79.56 557 VAL A CA 1
ATOM 4037 C C . VAL A 1 557 ? 66.973 -21.651 -104.760 1.00 79.56 557 VAL A C 1
ATOM 4039 O O . VAL A 1 557 ? 66.493 -22.771 -104.590 1.00 79.56 557 VAL A O 1
ATOM 4042 N N . LEU A 1 558 ? 67.304 -20.841 -103.749 1.00 80.19 558 LEU A N 1
ATOM 4043 C CA . LEU A 1 558 ? 67.021 -21.125 -102.340 1.00 80.19 558 LEU A CA 1
ATOM 4044 C C . LEU A 1 558 ? 65.535 -20.923 -102.024 1.00 80.19 558 LEU A C 1
ATOM 4046 O O . LEU A 1 558 ? 64.996 -19.834 -102.214 1.00 80.19 558 LEU A O 1
ATOM 4050 N N . SER A 1 559 ? 64.907 -21.941 -101.440 1.00 84.50 559 SER A N 1
ATOM 4051 C CA . SER A 1 559 ? 63.642 -21.814 -100.719 1.00 84.50 559 SER A CA 1
ATOM 4052 C C . SER A 1 559 ? 63.940 -21.787 -99.220 1.00 84.50 559 SER A C 1
ATOM 4054 O O . SER A 1 559 ? 64.461 -22.759 -98.666 1.00 84.50 559 SER A O 1
ATOM 4056 N N . LEU A 1 560 ? 63.655 -20.649 -98.582 1.00 85.62 560 LEU A N 1
ATOM 4057 C CA . LEU A 1 560 ? 63.840 -20.403 -97.149 1.00 85.62 560 LEU A CA 1
ATOM 4058 C C . LEU A 1 560 ? 62.478 -20.185 -96.463 1.00 85.62 560 LEU A C 1
ATOM 4060 O O . LEU A 1 560 ? 61.530 -19.751 -97.121 1.00 85.62 560 LEU A O 1
ATOM 4064 N N . PRO A 1 561 ? 62.360 -20.470 -95.155 1.00 82.94 561 PRO A N 1
ATOM 4065 C CA . PRO A 1 561 ? 61.147 -20.200 -94.391 1.00 82.94 561 PRO A CA 1
ATOM 4066 C C . PRO A 1 561 ? 60.994 -18.699 -94.093 1.00 82.94 561 PRO A C 1
ATOM 4068 O O . PRO A 1 561 ? 61.960 -17.936 -94.127 1.00 82.94 561 PRO A O 1
ATOM 4071 N N . ALA A 1 562 ? 59.776 -18.287 -93.737 1.00 85.00 562 ALA A N 1
ATOM 4072 C CA . ALA A 1 562 ? 59.522 -16.962 -93.177 1.00 85.00 562 ALA A CA 1
ATOM 4073 C C . ALA A 1 562 ? 60.159 -16.796 -91.780 1.00 85.00 562 ALA A C 1
ATOM 4075 O O . ALA A 1 562 ? 60.520 -17.777 -91.126 1.00 85.00 562 ALA A O 1
ATOM 4076 N N . ASN A 1 563 ? 60.251 -15.550 -91.303 1.00 85.88 563 ASN A N 1
ATOM 4077 C CA . ASN A 1 563 ? 60.718 -15.244 -89.948 1.00 85.88 563 ASN A CA 1
ATOM 4078 C C . ASN A 1 563 ? 59.856 -15.965 -88.896 1.00 85.88 563 ASN A C 1
ATOM 4080 O O . ASN A 1 563 ? 58.627 -15.899 -88.937 1.00 85.88 563 ASN A O 1
ATOM 4084 N N . ILE A 1 564 ? 60.500 -16.633 -87.940 1.00 84.38 564 ILE A N 1
ATOM 4085 C CA . ILE A 1 564 ? 59.842 -17.491 -86.950 1.00 84.38 564 ILE A CA 1
ATOM 4086 C C . ILE A 1 564 ? 59.763 -16.750 -85.616 1.00 84.38 564 ILE A C 1
ATOM 4088 O O . ILE A 1 564 ? 60.789 -16.346 -85.074 1.00 84.38 564 ILE A O 1
ATOM 4092 N N . ILE A 1 565 ? 58.564 -16.628 -85.047 1.00 84.50 565 ILE A N 1
ATOM 4093 C CA . ILE A 1 565 ? 58.363 -16.174 -83.664 1.00 84.50 565 ILE A CA 1
ATOM 4094 C C . ILE A 1 565 ? 57.855 -17.368 -82.852 1.00 84.50 565 ILE A C 1
ATOM 4096 O O . ILE A 1 565 ? 56.900 -18.018 -83.272 1.00 84.50 565 ILE A O 1
ATOM 4100 N N . GLN A 1 566 ? 58.490 -17.682 -81.720 1.00 82.81 566 GLN A N 1
ATOM 4101 C CA . GLN A 1 566 ? 58.030 -18.733 -80.801 1.00 82.81 566 GLN A CA 1
ATOM 4102 C C . GLN A 1 566 ? 58.244 -18.355 -79.329 1.00 82.81 566 GLN A C 1
ATOM 4104 O O . GLN A 1 566 ? 59.134 -17.582 -78.984 1.00 82.81 566 GLN A O 1
ATOM 4109 N N . GLU A 1 567 ? 57.421 -18.945 -78.468 1.00 83.75 567 GLU A N 1
ATOM 4110 C CA . GLU A 1 567 ? 57.473 -18.791 -77.014 1.00 83.75 567 GLU A CA 1
ATOM 4111 C C . GLU A 1 567 ? 58.602 -19.626 -76.398 1.00 83.75 567 GLU A C 1
ATOM 4113 O O . GLU A 1 567 ? 58.782 -20.788 -76.779 1.00 83.75 567 GLU A O 1
ATOM 4118 N N . ALA A 1 568 ? 59.351 -19.060 -75.452 1.00 82.69 568 ALA A N 1
ATOM 4119 C CA . ALA A 1 568 ? 60.434 -19.728 -74.739 1.00 82.69 568 ALA A CA 1
ATOM 4120 C C . ALA A 1 568 ? 59.947 -20.982 -73.991 1.00 82.69 568 ALA A C 1
ATOM 4122 O O . ALA A 1 568 ? 58.859 -21.032 -73.435 1.00 82.69 568 ALA A O 1
ATOM 4123 N N . THR A 1 569 ? 60.786 -22.018 -73.963 1.00 79.62 569 THR A N 1
ATOM 4124 C CA . THR A 1 569 ? 60.507 -23.289 -73.259 1.00 79.62 569 THR A CA 1
ATOM 4125 C C . THR A 1 569 ? 61.369 -23.467 -72.008 1.00 79.62 569 THR A C 1
ATOM 4127 O O . THR A 1 569 ? 61.493 -24.570 -71.483 1.00 79.62 569 THR A O 1
ATOM 4130 N N . GLY A 1 570 ? 62.015 -22.391 -71.559 1.00 75.38 570 GLY A N 1
ATOM 4131 C CA . GLY A 1 570 ? 62.907 -22.365 -70.407 1.00 75.38 570 GLY A CA 1
ATOM 4132 C C . GLY A 1 570 ? 63.946 -21.239 -70.497 1.00 75.38 570 GLY A C 1
ATOM 4133 O O . GLY A 1 570 ? 63.993 -20.526 -71.503 1.00 75.38 570 GLY A O 1
ATOM 4134 N N . PRO A 1 571 ? 64.834 -21.098 -69.495 1.00 74.81 571 PRO A N 1
ATOM 4135 C CA . PRO A 1 571 ? 65.757 -19.959 -69.381 1.00 74.81 571 PRO A CA 1
ATOM 4136 C C . PRO A 1 571 ? 66.747 -19.813 -70.550 1.00 74.81 571 PRO A C 1
ATOM 4138 O O . PRO A 1 571 ? 67.269 -18.730 -70.801 1.00 74.81 571 PRO A O 1
ATOM 4141 N N . SER A 1 572 ? 67.020 -20.901 -71.279 1.00 74.38 572 SER A N 1
ATOM 4142 C CA . SER A 1 572 ? 67.887 -20.915 -72.468 1.00 74.38 572 SER A CA 1
ATOM 4143 C C . SER A 1 572 ? 67.147 -20.617 -73.783 1.00 74.38 572 SER A C 1
ATOM 4145 O O . SER A 1 572 ? 67.752 -20.722 -74.848 1.00 74.38 572 SER A O 1
ATOM 4147 N N . GLY A 1 573 ? 65.856 -20.270 -73.732 1.00 78.94 573 GLY A N 1
ATOM 4148 C CA . GLY A 1 573 ? 65.006 -20.047 -74.901 1.00 78.94 573 GLY A CA 1
ATOM 4149 C C . GLY A 1 573 ? 64.381 -21.340 -75.440 1.00 78.94 573 GLY A C 1
ATOM 4150 O O . GLY A 1 573 ? 63.756 -22.093 -74.686 1.00 78.94 573 GLY A O 1
ATOM 4151 N N . ARG A 1 574 ? 64.483 -21.587 -76.754 1.00 83.06 574 ARG A N 1
ATOM 4152 C CA . ARG A 1 574 ? 63.785 -22.704 -77.423 1.00 83.06 574 ARG A CA 1
ATOM 4153 C C . ARG A 1 574 ? 64.515 -23.248 -78.647 1.00 83.06 574 ARG A C 1
ATOM 4155 O O . ARG A 1 574 ? 65.073 -22.495 -79.438 1.00 83.06 574 ARG A O 1
ATOM 4162 N N . ALA A 1 575 ? 64.460 -24.568 -78.828 1.00 83.25 575 ALA A N 1
ATOM 4163 C CA . ALA A 1 575 ? 64.897 -25.227 -80.056 1.00 83.25 575 ALA A CA 1
ATOM 4164 C C . ALA A 1 575 ? 63.906 -24.963 -81.199 1.00 83.25 575 ALA A C 1
ATOM 4166 O O . ALA A 1 575 ? 62.712 -25.233 -81.058 1.00 83.25 575 ALA A O 1
ATOM 4167 N N . VAL A 1 576 ? 64.394 -24.452 -82.334 1.00 84.31 576 VAL A N 1
ATOM 4168 C CA . VAL A 1 576 ? 63.559 -24.152 -83.508 1.00 84.31 576 VAL A CA 1
ATOM 4169 C C . VAL A 1 576 ? 64.033 -24.956 -84.712 1.00 84.31 576 VAL A C 1
ATOM 4171 O O . VAL A 1 576 ? 65.138 -24.775 -85.225 1.00 84.31 576 VAL A O 1
ATOM 4174 N N . THR A 1 577 ? 63.167 -25.855 -85.171 1.00 82.94 577 THR A N 1
ATOM 4175 C CA . THR A 1 577 ? 63.317 -26.586 -86.429 1.00 82.94 577 THR A CA 1
ATOM 4176 C C . THR A 1 577 ? 62.718 -25.794 -87.585 1.00 82.94 577 THR A C 1
ATOM 4178 O O . THR A 1 577 ? 61.702 -25.115 -87.453 1.00 82.94 577 THR A O 1
ATOM 4181 N N . PHE A 1 578 ? 63.379 -25.879 -88.733 1.00 84.38 578 PHE A N 1
ATOM 4182 C CA . PHE A 1 578 ? 63.002 -25.207 -89.972 1.00 84.38 578 PHE A CA 1
ATOM 4183 C C . PHE A 1 578 ? 63.565 -25.954 -91.190 1.00 84.38 578 PHE A C 1
ATOM 4185 O O . PHE A 1 578 ? 64.494 -26.756 -91.066 1.00 84.38 578 PHE A O 1
ATOM 4192 N N . THR A 1 579 ? 63.025 -25.704 -92.380 1.00 81.06 579 THR A N 1
ATOM 4193 C CA . THR A 1 579 ? 63.432 -26.390 -93.617 1.00 81.06 579 THR A CA 1
ATOM 4194 C C . THR A 1 579 ? 63.890 -25.391 -94.667 1.00 81.06 579 THR A C 1
ATOM 4196 O O . THR A 1 579 ? 63.164 -24.449 -94.968 1.00 81.06 579 THR A O 1
ATOM 4199 N N . ALA A 1 580 ? 65.065 -25.633 -95.246 1.00 83.25 580 ALA A N 1
ATOM 4200 C CA . ALA A 1 580 ? 65.612 -24.879 -96.368 1.00 83.25 580 ALA A CA 1
ATOM 4201 C C . ALA A 1 580 ? 66.044 -25.854 -97.474 1.00 83.25 580 ALA A C 1
ATOM 4203 O O . ALA A 1 580 ? 66.654 -26.886 -97.182 1.00 83.25 580 ALA A O 1
ATOM 4204 N N . THR A 1 581 ? 65.730 -25.546 -98.730 1.00 80.94 581 THR A N 1
ATOM 4205 C CA . THR A 1 581 ? 66.050 -26.387 -99.898 1.00 80.94 581 THR A CA 1
ATOM 4206 C C . THR A 1 581 ? 66.592 -25.537 -101.043 1.00 80.94 581 THR A C 1
ATOM 4208 O O . THR A 1 581 ? 66.426 -24.318 -101.046 1.00 80.94 581 THR A O 1
ATOM 4211 N N . ALA A 1 582 ? 67.273 -26.163 -102.005 1.00 80.38 582 ALA A N 1
ATOM 4212 C CA . ALA A 1 582 ? 67.718 -25.486 -103.214 1.00 80.38 582 ALA A CA 1
ATOM 4213 C C . ALA A 1 582 ? 67.549 -26.361 -104.458 1.00 80.38 582 ALA A C 1
ATOM 4215 O O . ALA A 1 582 ? 67.752 -27.577 -104.418 1.00 80.38 582 ALA A O 1
ATOM 4216 N N . THR A 1 583 ? 67.216 -25.727 -105.578 1.00 74.38 583 THR A N 1
ATOM 4217 C CA . THR A 1 583 ? 67.117 -26.368 -106.896 1.00 74.38 583 THR A CA 1
ATOM 4218 C C . THR A 1 583 ? 67.704 -25.460 -107.961 1.00 74.38 583 THR A C 1
ATOM 4220 O O . THR A 1 583 ? 67.294 -24.307 -108.070 1.00 74.38 583 THR A O 1
ATOM 4223 N N . ASP A 1 584 ? 68.634 -25.981 -108.753 1.00 75.44 584 ASP A N 1
ATOM 4224 C CA . ASP A 1 584 ? 69.087 -25.342 -109.986 1.00 75.44 584 ASP A CA 1
ATOM 4225 C C . ASP A 1 584 ? 68.313 -25.879 -111.209 1.00 75.44 584 ASP A C 1
ATOM 4227 O O . ASP A 1 584 ? 67.839 -27.020 -111.211 1.00 75.44 584 ASP A O 1
ATOM 4231 N N . LEU A 1 585 ? 68.177 -25.045 -112.243 1.00 69.88 585 LEU A N 1
ATOM 4232 C CA . LEU A 1 585 ? 67.410 -25.329 -113.456 1.00 69.88 585 LEU A CA 1
ATOM 4233 C C . LEU A 1 585 ? 68.177 -26.200 -114.469 1.00 69.88 585 LEU A C 1
ATOM 4235 O O . LEU A 1 585 ? 67.547 -26.883 -115.279 1.00 69.88 585 LEU A O 1
ATOM 4239 N N . VAL A 1 586 ? 69.515 -26.200 -114.426 1.00 66.88 586 VAL A N 1
ATOM 4240 C CA . VAL A 1 586 ? 70.377 -26.948 -115.357 1.00 66.88 586 VAL A CA 1
ATOM 4241 C C . VAL A 1 586 ? 70.892 -28.250 -114.727 1.00 66.88 586 VAL A C 1
ATOM 4243 O O . VAL A 1 586 ? 70.974 -29.275 -115.405 1.00 66.88 586 VAL A O 1
ATOM 4246 N N . ASP A 1 587 ? 71.190 -28.226 -113.427 1.00 68.94 587 ASP A N 1
ATOM 4247 C CA . ASP A 1 587 ? 71.784 -29.323 -112.654 1.00 68.94 587 ASP A CA 1
ATOM 4248 C C . ASP A 1 587 ? 70.816 -30.052 -111.697 1.00 68.94 587 ASP A C 1
ATOM 4250 O O . ASP A 1 587 ? 71.148 -31.132 -111.195 1.00 68.94 587 ASP A O 1
ATOM 4254 N N . GLY A 1 588 ? 69.642 -29.485 -111.400 1.00 70.81 588 GLY A N 1
ATOM 4255 C CA . GLY A 1 588 ? 68.660 -30.071 -110.480 1.00 70.81 588 GLY A CA 1
ATOM 4256 C C . GLY A 1 588 ? 68.905 -29.770 -108.985 1.00 70.81 588 GLY A C 1
ATOM 4257 O O . GLY A 1 588 ? 69.466 -28.729 -108.637 1.00 70.81 588 GLY A O 1
ATOM 4258 N N . PRO A 1 589 ? 68.428 -30.623 -108.053 1.00 76.44 589 PRO A N 1
ATOM 4259 C CA . PRO A 1 589 ? 68.413 -30.318 -106.618 1.00 76.44 589 PRO A CA 1
ATOM 4260 C C . PRO A 1 589 ? 69.813 -30.216 -105.991 1.00 76.44 589 PRO A C 1
ATOM 4262 O O . PRO A 1 589 ? 70.716 -31.003 -106.293 1.00 76.44 589 PRO A O 1
ATOM 4265 N N . ARG A 1 590 ? 69.977 -29.256 -105.070 1.00 82.31 590 ARG A N 1
ATOM 4266 C CA . ARG A 1 590 ? 71.238 -28.912 -104.392 1.00 82.31 590 ARG A CA 1
ATOM 4267 C C . ARG A 1 590 ? 71.081 -28.848 -102.870 1.00 82.31 590 ARG A C 1
ATOM 4269 O O . ARG A 1 590 ? 70.006 -28.595 -102.332 1.00 82.31 590 ARG A O 1
ATOM 4276 N N . THR A 1 591 ? 72.179 -29.108 -102.162 1.00 78.38 591 THR A N 1
ATOM 4277 C CA . THR A 1 591 ? 72.244 -29.109 -100.693 1.00 78.38 591 THR A CA 1
ATOM 4278 C C . THR A 1 591 ? 72.377 -27.695 -100.136 1.00 78.38 591 THR A C 1
ATOM 4280 O O . THR A 1 591 ? 73.224 -26.934 -100.605 1.00 78.38 591 THR A O 1
ATOM 4283 N N . VAL A 1 592 ? 71.603 -27.364 -99.102 1.00 83.44 592 VAL A N 1
ATOM 4284 C CA . VAL A 1 592 ? 71.682 -26.080 -98.383 1.00 83.44 592 VAL A CA 1
ATOM 4285 C C . VAL A 1 592 ? 72.379 -26.273 -97.039 1.00 83.44 592 VAL A C 1
ATOM 4287 O O . VAL A 1 592 ? 72.118 -27.256 -96.346 1.00 83.44 592 VAL A O 1
ATOM 4290 N N . LEU A 1 593 ? 73.223 -25.318 -96.650 1.00 83.94 593 LEU A N 1
ATOM 4291 C CA . LEU A 1 593 ? 73.773 -25.210 -95.298 1.00 83.94 593 LEU A CA 1
ATOM 4292 C C . LEU A 1 593 ? 73.268 -23.919 -94.643 1.00 83.94 593 LEU A C 1
ATOM 4294 O O . LEU A 1 593 ? 73.400 -22.850 -95.232 1.00 83.94 593 LEU A O 1
ATOM 4298 N N . CYS A 1 594 ? 72.719 -24.021 -93.430 1.00 86.12 594 CYS A N 1
ATOM 4299 C CA . CYS A 1 594 ? 72.254 -22.891 -92.619 1.00 86.12 594 CYS A CA 1
ATOM 4300 C C . CYS A 1 594 ? 73.003 -22.826 -91.281 1.00 86.12 594 CYS A C 1
ATOM 4302 O O . CYS A 1 594 ? 73.302 -23.867 -90.690 1.00 86.12 594 CYS A O 1
ATOM 4304 N N . ILE A 1 595 ? 73.291 -21.612 -90.806 1.00 84.00 595 ILE A N 1
ATOM 4305 C CA . ILE A 1 595 ? 73.993 -21.332 -89.548 1.00 84.00 595 ILE A CA 1
ATOM 4306 C C . ILE A 1 595 ? 73.269 -20.184 -88.806 1.00 84.00 595 ILE A C 1
ATOM 4308 O O . ILE A 1 595 ? 73.187 -19.083 -89.361 1.00 84.00 595 ILE A O 1
ATOM 4312 N N . PRO A 1 596 ? 72.782 -20.385 -87.561 1.00 85.25 596 PRO A N 1
ATOM 4313 C CA . PRO A 1 596 ? 72.646 -21.665 -86.852 1.00 85.25 596 PRO A CA 1
ATOM 4314 C C . PRO A 1 596 ? 71.857 -22.725 -87.641 1.00 85.25 596 PRO A C 1
ATOM 4316 O O . PRO A 1 596 ? 71.080 -22.396 -88.533 1.00 85.25 596 PRO A O 1
ATOM 4319 N N . GLY A 1 597 ? 72.082 -24.005 -87.342 1.00 80.75 597 GLY A N 1
ATOM 4320 C CA . GLY A 1 597 ? 71.430 -25.114 -88.047 1.00 80.75 597 GLY A CA 1
ATOM 4321 C C . GLY A 1 597 ? 69.974 -25.325 -87.623 1.00 80.75 597 GLY A C 1
ATOM 4322 O O . GLY A 1 597 ? 69.566 -24.908 -86.537 1.00 80.75 597 GLY A O 1
ATOM 4323 N N . SER A 1 598 ? 69.194 -26.020 -88.452 1.00 85.62 598 SER A N 1
ATOM 4324 C CA . SER A 1 598 ? 67.827 -26.426 -88.094 1.00 85.62 598 SER A CA 1
ATOM 4325 C C . SER A 1 598 ? 67.822 -27.301 -86.838 1.00 85.62 598 SER A C 1
ATOM 4327 O O . SER A 1 598 ? 68.595 -28.254 -86.746 1.00 85.62 598 SER A O 1
ATOM 4329 N N . GLY A 1 599 ? 66.976 -26.958 -85.864 1.00 80.56 599 GLY A N 1
ATOM 4330 C CA . GLY A 1 599 ? 66.932 -27.610 -84.552 1.00 80.56 599 GLY A CA 1
ATOM 4331 C C . GLY A 1 599 ? 67.879 -27.009 -83.506 1.00 80.56 599 GLY A C 1
ATOM 4332 O O . GLY A 1 599 ? 67.930 -27.518 -82.390 1.00 80.56 599 GLY A O 1
ATOM 4333 N N . SER A 1 600 ? 68.604 -25.928 -83.822 1.00 86.38 600 SER A N 1
ATOM 4334 C CA . SER A 1 600 ? 69.393 -25.185 -82.825 1.00 86.38 600 SER A CA 1
ATOM 4335 C C . SER A 1 600 ? 68.497 -24.551 -81.756 1.00 86.38 600 SER A C 1
ATOM 4337 O O . SER A 1 600 ? 67.384 -24.110 -82.052 1.00 86.38 600 SER A O 1
ATOM 4339 N N . THR A 1 601 ? 69.007 -24.443 -80.527 1.00 82.12 601 THR A N 1
ATOM 4340 C CA . THR A 1 601 ? 68.400 -23.619 -79.473 1.00 82.12 601 THR A CA 1
ATOM 4341 C C . THR A 1 601 ? 68.697 -22.147 -79.725 1.00 82.12 601 THR A C 1
ATOM 4343 O O . THR A 1 601 ? 69.859 -21.747 -79.797 1.00 82.12 601 THR A O 1
ATOM 4346 N N . PHE A 1 602 ? 67.644 -21.344 -79.831 1.00 84.50 602 PHE A N 1
ATOM 4347 C CA . PHE A 1 602 ? 67.705 -19.893 -79.927 1.00 84.50 602 PHE A CA 1
ATOM 4348 C C . PHE A 1 602 ? 67.385 -19.287 -78.560 1.00 84.50 602 PHE A C 1
ATOM 4350 O O . PHE A 1 602 ? 66.400 -19.670 -77.927 1.00 84.50 602 PHE A O 1
ATOM 4357 N N . GLY A 1 603 ? 68.231 -18.361 -78.105 1.00 81.25 603 GLY A N 1
ATOM 4358 C CA . GLY A 1 603 ? 68.007 -17.604 -76.873 1.00 81.25 603 GLY A CA 1
ATOM 4359 C C . GLY A 1 603 ? 66.905 -16.553 -77.031 1.00 81.25 603 GLY A C 1
ATOM 4360 O O . GLY A 1 603 ? 66.509 -16.220 -78.146 1.00 81.25 603 GLY A O 1
ATOM 4361 N N . ILE A 1 604 ? 66.426 -16.028 -75.902 1.00 79.88 604 ILE A N 1
ATOM 4362 C CA . ILE A 1 604 ? 65.400 -14.975 -75.849 1.00 79.88 604 ILE A CA 1
ATOM 4363 C C . ILE A 1 604 ? 65.925 -13.704 -76.539 1.00 79.88 604 ILE A C 1
ATOM 4365 O O . ILE A 1 604 ? 67.064 -13.294 -76.313 1.00 79.88 604 ILE A O 1
ATOM 4369 N N . GLY A 1 605 ? 65.095 -13.092 -77.384 1.00 76.50 605 GLY A N 1
ATOM 4370 C CA . GLY A 1 605 ? 65.482 -12.045 -78.332 1.00 76.50 605 GLY A CA 1
ATOM 4371 C C . GLY A 1 605 ? 65.446 -12.535 -79.785 1.00 76.50 605 GLY A C 1
ATOM 4372 O O . GLY A 1 605 ? 64.930 -13.613 -80.082 1.00 76.50 605 GLY A O 1
ATOM 4373 N N . THR A 1 606 ? 65.972 -11.725 -80.707 1.00 82.50 606 THR A N 1
ATOM 4374 C CA . THR A 1 606 ? 65.988 -12.011 -82.153 1.00 82.50 606 THR A CA 1
ATOM 4375 C C . THR A 1 606 ? 67.379 -12.442 -82.617 1.00 82.50 606 THR A C 1
ATOM 4377 O O . THR A 1 606 ? 68.360 -11.740 -82.392 1.00 82.50 606 THR A O 1
ATOM 4380 N N . THR A 1 607 ? 67.455 -13.575 -83.316 1.00 85.06 607 THR A N 1
ATOM 4381 C CA . THR A 1 607 ? 68.671 -14.132 -83.928 1.00 85.06 607 THR A CA 1
ATOM 4382 C C . THR A 1 607 ? 68.481 -14.276 -85.438 1.00 85.06 607 THR A C 1
ATOM 4384 O O . THR A 1 607 ? 67.447 -14.770 -85.881 1.00 85.06 607 THR A O 1
ATOM 4387 N N . THR A 1 608 ? 69.480 -13.909 -86.241 1.00 84.88 608 THR A N 1
ATOM 4388 C CA . THR A 1 608 ? 69.461 -14.123 -87.700 1.00 84.88 608 THR A CA 1
ATOM 4389 C C . THR A 1 608 ? 70.093 -15.466 -88.064 1.00 84.88 608 THR A C 1
ATOM 4391 O O . THR A 1 608 ? 71.201 -15.773 -87.624 1.00 84.88 608 THR A O 1
ATOM 4394 N N . VAL A 1 609 ? 69.410 -16.249 -88.898 1.00 88.19 609 VAL A N 1
ATOM 4395 C CA . VAL A 1 609 ? 69.908 -17.490 -89.506 1.00 88.19 609 VAL A CA 1
ATOM 4396 C C . VAL A 1 609 ? 70.337 -17.193 -90.940 1.00 88.19 609 VAL A C 1
ATOM 4398 O O . VAL A 1 609 ? 69.540 -16.689 -91.728 1.00 88.19 609 VAL A O 1
ATOM 4401 N N . ASN A 1 610 ? 71.578 -17.530 -91.296 1.00 86.12 610 ASN A N 1
ATOM 4402 C CA . ASN A 1 610 ? 72.121 -17.339 -92.645 1.00 86.12 610 ASN A CA 1
ATOM 4403 C C . ASN A 1 610 ? 72.282 -18.691 -93.354 1.00 86.12 610 ASN A C 1
ATOM 4405 O O . ASN A 1 610 ? 72.816 -19.631 -92.766 1.00 86.12 610 ASN A O 1
ATOM 4409 N N . CYS A 1 611 ? 71.857 -18.785 -94.614 1.00 86.38 611 CYS A N 1
ATOM 4410 C CA . CYS A 1 611 ? 71.832 -20.010 -95.416 1.00 86.38 611 CYS A CA 1
ATOM 4411 C C . CYS A 1 611 ? 72.508 -19.821 -96.786 1.00 86.38 611 CYS A C 1
ATOM 4413 O O . CYS A 1 611 ? 72.417 -18.743 -97.378 1.00 86.38 611 CYS A O 1
ATOM 4415 N N . PHE A 1 612 ? 73.146 -20.870 -97.320 1.00 86.00 612 PHE A N 1
ATOM 4416 C CA . PHE A 1 612 ? 73.746 -20.849 -98.661 1.00 86.00 612 PHE A CA 1
ATOM 4417 C C . PHE A 1 612 ? 73.764 -22.211 -99.384 1.00 86.00 612 PHE A C 1
ATOM 4419 O O . PHE A 1 612 ? 73.611 -23.265 -98.763 1.00 86.00 612 PHE A O 1
ATOM 4426 N N . SER A 1 613 ? 73.946 -22.175 -100.710 1.00 81.75 613 SER A N 1
ATOM 4427 C CA . SER A 1 613 ? 74.080 -23.339 -101.609 1.00 81.75 613 SER A CA 1
ATOM 4428 C C . SER A 1 613 ? 74.911 -22.992 -102.862 1.00 81.75 613 SER A C 1
ATOM 4430 O O . SER A 1 613 ? 75.225 -21.820 -103.090 1.00 81.75 613 SER A O 1
ATOM 4432 N N . SER A 1 614 ? 75.290 -23.999 -103.659 1.00 78.62 614 SER A N 1
ATOM 4433 C CA . SER A 1 614 ? 76.077 -23.853 -104.897 1.00 78.62 614 SER A CA 1
ATOM 4434 C C . SER A 1 614 ? 75.811 -24.970 -105.920 1.00 78.62 614 SER A C 1
ATOM 4436 O O . SER A 1 614 ? 75.392 -26.071 -105.551 1.00 78.62 614 SER A O 1
ATOM 4438 N N . ASP A 1 615 ? 76.074 -24.700 -107.200 1.00 75.31 615 ASP A N 1
ATOM 4439 C CA . ASP A 1 615 ? 75.930 -25.650 -108.319 1.00 75.31 615 ASP A CA 1
ATOM 4440 C C . ASP A 1 615 ? 77.253 -26.378 -108.682 1.00 75.31 615 ASP A C 1
ATOM 4442 O O . ASP A 1 615 ? 78.184 -26.416 -107.873 1.00 75.31 615 ASP A O 1
ATOM 4446 N N . SER A 1 616 ? 77.357 -26.976 -109.886 1.00 73.00 616 SER A N 1
ATOM 4447 C CA . SER A 1 616 ? 78.616 -27.573 -110.378 1.00 73.00 616 SER A CA 1
ATOM 4448 C C . SER A 1 616 ? 79.483 -26.654 -111.254 1.00 73.00 616 SER A C 1
ATOM 4450 O O . SER A 1 616 ? 80.533 -27.101 -111.720 1.00 73.00 616 SER A O 1
ATOM 4452 N N . ARG A 1 617 ? 79.059 -25.412 -111.525 1.00 76.12 617 ARG A N 1
ATOM 4453 C CA . ARG A 1 617 ? 79.847 -24.370 -112.216 1.00 76.12 617 ARG A CA 1
ATOM 4454 C C . ARG A 1 617 ? 80.464 -23.362 -111.242 1.00 76.12 617 ARG A C 1
ATOM 4456 O O . ARG A 1 617 ? 81.233 -22.507 -111.674 1.00 76.12 617 ARG A O 1
ATOM 4463 N N . PHE A 1 618 ? 80.184 -23.510 -109.945 1.00 71.94 618 PHE A N 1
ATOM 4464 C CA . PHE A 1 618 ? 80.525 -22.589 -108.859 1.00 71.94 618 PHE A CA 1
ATOM 4465 C C . PHE A 1 618 ? 79.723 -21.274 -108.880 1.00 71.94 618 PHE A C 1
ATOM 4467 O O . PHE A 1 618 ? 80.206 -20.246 -108.403 1.00 71.94 618 PHE A O 1
ATOM 4474 N N . ASN A 1 619 ? 78.480 -21.309 -109.369 1.00 73.00 619 ASN A N 1
ATOM 4475 C CA . ASN A 1 619 ? 77.485 -20.284 -109.060 1.00 73.00 619 ASN A CA 1
ATOM 4476 C C . ASN A 1 619 ? 76.949 -20.518 -107.632 1.00 73.00 619 ASN A C 1
ATOM 4478 O O . ASN A 1 619 ? 76.727 -21.660 -107.216 1.00 73.00 619 ASN A O 1
ATOM 4482 N N . PHE A 1 620 ? 76.735 -19.439 -106.873 1.00 77.38 620 PHE A N 1
ATOM 4483 C CA . PHE A 1 620 ? 76.348 -19.481 -105.456 1.00 77.38 620 PHE A CA 1
ATOM 4484 C C . PHE A 1 620 ? 75.028 -18.756 -105.195 1.00 77.38 620 PHE A C 1
ATOM 4486 O O . PHE A 1 620 ? 74.691 -17.783 -105.866 1.00 77.38 620 PHE A O 1
ATOM 4493 N N . SER A 1 621 ? 74.330 -19.191 -104.151 1.00 77.50 621 SER A N 1
ATOM 4494 C CA . SER A 1 621 ? 73.095 -18.589 -103.645 1.00 77.50 621 SER A CA 1
ATOM 4495 C C . SER A 1 621 ? 73.195 -18.372 -102.136 1.00 77.50 621 SER A C 1
ATOM 4497 O O . SER A 1 621 ? 73.606 -19.293 -101.425 1.00 77.50 621 SER A O 1
ATOM 4499 N N . PHE A 1 622 ? 72.765 -17.210 -101.642 1.00 81.44 622 PHE A N 1
ATOM 4500 C CA . PHE A 1 622 ? 72.737 -16.858 -100.217 1.00 81.44 622 PHE A CA 1
ATOM 4501 C C . PHE A 1 622 ? 71.367 -16.283 -99.838 1.00 81.44 622 PHE A C 1
ATOM 4503 O O . PHE A 1 622 ? 70.715 -15.650 -100.665 1.00 81.44 622 PHE A O 1
ATOM 4510 N N . GLY A 1 623 ? 70.952 -16.458 -98.584 1.00 83.00 623 GLY A N 1
ATOM 4511 C CA . GLY A 1 623 ? 69.754 -15.825 -98.027 1.00 83.00 623 GLY A CA 1
ATOM 4512 C C . GLY A 1 623 ? 69.675 -15.989 -96.509 1.00 83.00 623 GLY A C 1
ATOM 4513 O O . GLY A 1 623 ? 70.453 -16.743 -95.922 1.00 83.00 623 GLY A O 1
ATOM 4514 N N . SER A 1 624 ? 68.752 -15.285 -95.859 1.00 85.56 624 SER A N 1
ATOM 4515 C CA . SER A 1 624 ? 68.594 -15.323 -94.403 1.00 85.56 624 SER A CA 1
ATOM 4516 C C . SER A 1 624 ? 67.155 -15.064 -93.961 1.00 85.56 624 SER A C 1
ATOM 4518 O O . SER A 1 624 ? 66.341 -14.535 -94.715 1.00 85.56 624 SER A O 1
ATOM 4520 N N . PHE A 1 625 ? 66.851 -15.463 -92.728 1.00 87.19 625 PHE A N 1
ATOM 4521 C CA . PHE A 1 625 ? 65.596 -15.190 -92.020 1.00 87.19 625 PHE A CA 1
ATOM 4522 C C . PHE A 1 625 ? 65.897 -15.032 -90.521 1.00 87.19 625 PHE A C 1
ATOM 4524 O O . PHE A 1 625 ? 66.996 -15.364 -90.066 1.00 87.19 625 PHE A O 1
ATOM 4531 N N . THR A 1 626 ? 64.955 -14.520 -89.731 1.00 85.50 626 THR A N 1
ATOM 4532 C CA . THR A 1 626 ? 65.128 -14.365 -88.278 1.00 85.50 626 THR A CA 1
ATOM 4533 C C . THR A 1 626 ? 64.307 -15.368 -87.473 1.00 85.50 626 THR A C 1
ATOM 4535 O O . THR A 1 626 ? 63.224 -15.794 -87.871 1.00 85.50 626 THR A O 1
ATOM 4538 N N . VAL A 1 627 ? 64.829 -15.729 -86.303 1.00 85.75 627 VAL A N 1
ATOM 4539 C CA . VAL A 1 627 ? 64.122 -16.454 -85.246 1.00 85.75 627 VAL A CA 1
ATOM 4540 C C . VAL A 1 627 ? 64.057 -15.533 -84.032 1.00 85.75 627 VAL A C 1
ATOM 4542 O O . VAL A 1 627 ? 65.093 -15.091 -83.540 1.00 85.75 627 VAL A O 1
ATOM 4545 N N . THR A 1 628 ? 62.854 -15.224 -83.557 1.00 84.00 628 THR A N 1
ATOM 4546 C CA . THR A 1 628 ? 62.628 -14.417 -82.353 1.00 84.00 628 THR A CA 1
ATOM 4547 C C . THR A 1 628 ? 61.976 -15.273 -81.280 1.00 84.00 628 THR A C 1
ATOM 4549 O O . THR A 1 628 ? 60.846 -15.728 -81.455 1.00 84.00 628 THR A O 1
ATOM 4552 N N . ILE A 1 629 ? 62.675 -15.466 -80.164 1.00 86.56 629 ILE A N 1
ATOM 4553 C CA . ILE A 1 629 ? 62.123 -16.122 -78.981 1.00 86.56 629 ILE A CA 1
ATOM 4554 C C . ILE A 1 629 ? 61.680 -15.051 -77.987 1.00 86.56 629 ILE A C 1
ATOM 4556 O O . ILE A 1 629 ? 62.449 -14.143 -77.666 1.00 86.56 629 ILE A O 1
ATOM 4560 N N . ARG A 1 630 ? 60.434 -15.140 -77.520 1.00 82.06 630 ARG A N 1
ATOM 4561 C CA . ARG A 1 630 ? 59.862 -14.254 -76.495 1.00 82.06 630 ARG A CA 1
ATOM 4562 C C . ARG A 1 630 ? 59.449 -15.055 -75.269 1.00 82.06 630 ARG A C 1
ATOM 4564 O O . ARG A 1 630 ? 59.477 -16.280 -75.294 1.00 82.06 630 ARG A O 1
ATOM 4571 N N . ASP A 1 631 ? 59.138 -14.325 -74.213 1.00 83.06 631 ASP A N 1
ATOM 4572 C CA . ASP A 1 631 ? 58.641 -14.836 -72.946 1.00 83.06 631 ASP A CA 1
ATOM 4573 C C . ASP A 1 631 ? 57.341 -14.076 -72.662 1.00 83.06 631 ASP A C 1
ATOM 4575 O O . ASP A 1 631 ? 57.358 -12.861 -72.443 1.00 83.06 631 ASP A O 1
ATOM 4579 N N . THR A 1 632 ? 56.216 -14.763 -72.828 1.00 80.19 632 THR A N 1
ATOM 4580 C CA . THR A 1 632 ? 54.839 -14.257 -72.695 1.00 80.19 632 THR A CA 1
ATOM 4581 C C . THR A 1 632 ? 54.002 -15.120 -71.745 1.00 80.19 632 THR A C 1
ATOM 4583 O O . THR A 1 632 ? 52.798 -14.909 -71.609 1.00 80.19 632 THR A O 1
ATOM 4586 N N . THR A 1 633 ? 54.636 -16.088 -71.078 1.00 82.12 633 THR A N 1
ATOM 4587 C CA . THR A 1 633 ? 54.017 -17.018 -70.132 1.00 82.12 633 THR A CA 1
ATOM 4588 C C . THR A 1 633 ? 54.063 -16.431 -68.714 1.00 82.12 633 THR A C 1
ATOM 4590 O O . THR A 1 633 ? 55.149 -16.255 -68.167 1.00 82.12 633 THR A O 1
ATOM 4593 N N . PRO A 1 634 ? 52.920 -16.131 -68.068 1.00 83.19 634 PRO A N 1
ATOM 4594 C CA . PRO A 1 634 ? 52.924 -15.667 -66.683 1.00 83.19 634 PRO A CA 1
ATOM 4595 C C . PRO A 1 634 ? 53.365 -16.757 -65.690 1.00 83.19 634 PRO A C 1
ATOM 4597 O O . PRO A 1 634 ? 53.202 -17.948 -65.974 1.00 83.19 634 PRO A O 1
ATOM 4600 N N . PRO A 1 635 ? 53.852 -16.387 -64.488 1.00 87.56 635 PRO A N 1
ATOM 4601 C CA . PRO A 1 635 ? 54.200 -17.355 -63.451 1.00 87.56 635 PRO A CA 1
ATOM 4602 C C . PRO A 1 635 ? 53.017 -18.247 -63.059 1.00 87.56 635 PRO A C 1
ATOM 4604 O O . PRO A 1 635 ? 51.921 -17.755 -62.801 1.00 87.56 635 PRO A O 1
ATOM 4607 N N . ALA A 1 636 ? 53.238 -19.554 -62.913 1.00 87.50 636 ALA A N 1
ATOM 4608 C CA . ALA A 1 636 ? 52.234 -20.432 -62.323 1.00 87.50 636 ALA A CA 1
ATOM 4609 C C . ALA A 1 636 ? 52.144 -20.150 -60.814 1.00 87.50 636 ALA A C 1
ATOM 4611 O O . ALA A 1 636 ? 53.097 -20.408 -60.073 1.00 87.50 636 ALA A O 1
ATOM 4612 N N . LEU A 1 637 ? 51.011 -19.596 -60.377 1.00 90.50 637 LEU A N 1
ATOM 4613 C CA . LEU A 1 637 ? 50.712 -19.271 -58.983 1.00 90.50 637 LEU A CA 1
ATOM 4614 C C . LEU A 1 637 ? 50.066 -20.479 -58.282 1.00 90.50 637 LEU A C 1
ATOM 4616 O O . LEU A 1 637 ? 49.118 -21.071 -58.791 1.00 90.50 637 LEU A O 1
ATOM 4620 N N . ASN A 1 638 ? 50.580 -20.832 -57.107 1.00 89.62 638 ASN A N 1
ATOM 4621 C CA . ASN A 1 638 ? 50.126 -21.940 -56.272 1.00 89.62 638 ASN A CA 1
ATOM 4622 C C . ASN A 1 638 ? 49.760 -21.401 -54.880 1.00 89.62 638 ASN A C 1
ATOM 4624 O O . ASN A 1 638 ? 50.632 -20.966 -54.116 1.00 89.62 638 ASN A O 1
ATOM 4628 N N . LEU A 1 639 ? 48.457 -21.400 -54.594 1.00 91.75 639 LEU A N 1
ATOM 4629 C CA . LEU A 1 639 ? 47.825 -20.831 -53.401 1.00 91.75 639 LEU A CA 1
ATOM 4630 C C . LEU A 1 639 ? 47.344 -21.939 -52.449 1.00 91.75 639 LEU A C 1
ATOM 4632 O O . LEU A 1 639 ? 47.124 -23.068 -52.898 1.00 91.75 639 LEU A O 1
ATOM 4636 N N . PRO A 1 640 ? 47.160 -21.645 -51.149 1.00 89.94 640 PRO A N 1
ATOM 4637 C CA . PRO A 1 640 ? 46.479 -22.562 -50.244 1.00 89.94 640 PRO A CA 1
ATOM 4638 C C . PRO A 1 640 ? 44.995 -22.701 -50.628 1.00 89.94 640 PRO A C 1
ATOM 4640 O O . PRO A 1 640 ? 44.437 -21.879 -51.357 1.00 89.94 640 PRO A O 1
ATOM 4643 N N . SER A 1 641 ? 44.335 -23.731 -50.100 1.00 90.25 641 SER A N 1
ATOM 4644 C CA . SER A 1 641 ? 42.871 -23.760 -50.050 1.00 90.25 641 SER A CA 1
ATOM 4645 C C . SER A 1 641 ? 42.342 -22.655 -49.131 1.00 90.25 641 SER A C 1
ATOM 4647 O O . SER A 1 641 ? 43.074 -22.160 -48.272 1.00 90.25 641 SER A O 1
ATOM 4649 N N . ASN A 1 642 ? 41.050 -22.337 -49.243 1.00 91.81 642 ASN A N 1
ATOM 4650 C CA . ASN A 1 642 ? 40.368 -21.509 -48.249 1.00 91.81 642 ASN A CA 1
ATOM 4651 C C . ASN A 1 642 ? 40.589 -22.073 -46.833 1.00 91.81 642 ASN A C 1
ATOM 4653 O O . ASN A 1 642 ? 40.624 -23.294 -46.641 1.00 91.81 642 ASN A O 1
ATOM 4657 N N . ILE A 1 643 ? 40.750 -21.178 -45.862 1.00 90.62 643 ILE A N 1
ATOM 4658 C CA . ILE A 1 643 ? 41.072 -21.494 -44.468 1.00 90.62 643 ILE A CA 1
ATOM 4659 C C . ILE A 1 643 ? 39.874 -21.100 -43.605 1.00 90.62 643 ILE A C 1
ATOM 4661 O O . ILE A 1 643 ? 39.309 -20.027 -43.803 1.00 90.62 643 ILE A O 1
ATOM 4665 N N . VAL A 1 644 ? 39.505 -21.946 -42.643 1.00 90.88 644 VAL A N 1
ATOM 4666 C CA . VAL A 1 644 ? 38.524 -21.621 -41.599 1.00 90.88 644 VAL A CA 1
ATOM 4667 C C . VAL A 1 644 ? 39.213 -21.759 -40.245 1.00 90.88 644 VAL A C 1
ATOM 4669 O O . VAL A 1 644 ? 39.901 -22.757 -40.018 1.00 90.88 644 VAL A O 1
ATOM 4672 N N . VAL A 1 645 ? 39.062 -20.763 -39.374 1.00 90.69 645 VAL A N 1
ATOM 4673 C CA . VAL A 1 645 ? 39.581 -20.768 -37.998 1.00 90.69 645 VAL A CA 1
ATOM 4674 C C . VAL A 1 645 ? 38.572 -20.157 -37.033 1.00 90.69 645 VAL A C 1
ATOM 4676 O O . VAL A 1 645 ? 37.753 -19.330 -37.425 1.00 90.69 645 VAL A O 1
ATOM 4679 N N . GLU A 1 646 ? 38.689 -20.534 -35.766 1.00 90.31 646 GLU A N 1
ATOM 4680 C CA . GLU A 1 646 ? 37.986 -19.877 -34.666 1.00 90.31 646 GLU A CA 1
ATOM 4681 C C . GLU A 1 646 ? 38.552 -18.472 -34.411 1.00 90.31 646 GLU A C 1
ATOM 4683 O O . GLU A 1 646 ? 39.746 -18.234 -34.627 1.00 90.31 646 GLU A O 1
ATOM 4688 N N . ALA A 1 647 ? 37.730 -17.551 -33.923 1.00 89.19 647 ALA A N 1
ATOM 4689 C CA . ALA A 1 647 ? 38.168 -16.309 -33.309 1.00 89.19 647 ALA A CA 1
ATOM 4690 C C . ALA A 1 647 ? 38.948 -16.581 -32.003 1.00 89.19 647 ALA A C 1
ATOM 4692 O O . ALA A 1 647 ? 38.862 -17.646 -31.397 1.00 89.19 647 ALA A O 1
ATOM 4693 N N . THR A 1 648 ? 39.797 -15.635 -31.598 1.00 88.81 648 THR A N 1
ATOM 4694 C CA . THR A 1 648 ? 40.670 -15.775 -30.405 1.00 88.81 648 THR A CA 1
ATOM 4695 C C . THR A 1 648 ? 40.795 -14.485 -29.591 1.00 88.81 648 THR A C 1
ATOM 4697 O O . THR A 1 648 ? 41.582 -14.408 -28.649 1.00 88.81 648 THR A O 1
ATOM 4700 N N . SER A 1 649 ? 40.081 -13.448 -30.022 1.00 84.75 649 SER A N 1
ATOM 4701 C CA . SER A 1 649 ? 40.068 -12.085 -29.494 1.00 84.75 649 SER A CA 1
ATOM 4702 C C . SER A 1 649 ? 38.953 -11.302 -30.210 1.00 84.75 649 SER A C 1
ATOM 4704 O O . SER A 1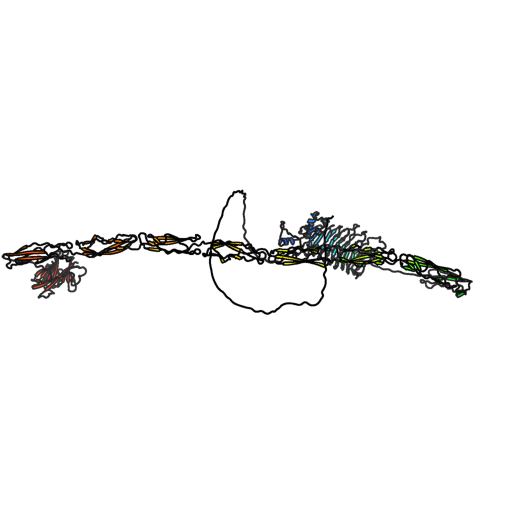 649 ? 38.568 -11.721 -31.309 1.00 84.75 649 SER A O 1
ATOM 4706 N N . PRO A 1 650 ? 38.542 -10.114 -29.728 1.00 84.69 650 PRO A N 1
ATOM 4707 C CA . PRO A 1 650 ? 37.624 -9.232 -30.462 1.00 84.69 650 PRO A CA 1
ATOM 4708 C C . PRO A 1 650 ? 38.165 -8.775 -31.831 1.00 84.69 650 PRO A C 1
ATOM 4710 O O . PRO A 1 650 ? 37.417 -8.362 -32.711 1.00 84.69 650 PRO A O 1
ATOM 4713 N N . ALA A 1 651 ? 39.484 -8.865 -32.045 1.00 84.94 651 ALA A N 1
ATOM 4714 C CA . ALA A 1 651 ? 40.125 -8.587 -33.331 1.00 84.94 651 ALA A CA 1
ATOM 4715 C C . ALA A 1 651 ? 40.126 -9.798 -34.294 1.00 84.94 651 ALA A C 1
ATOM 4717 O O . ALA A 1 651 ? 40.707 -9.712 -35.377 1.00 84.94 651 ALA A O 1
ATOM 4718 N N . GLY A 1 652 ? 39.517 -10.927 -33.908 1.00 87.50 652 GLY A N 1
ATOM 4719 C CA . GLY A 1 652 ? 39.509 -12.187 -34.651 1.00 87.50 652 GLY A CA 1
ATOM 4720 C C . GLY A 1 652 ? 40.715 -13.083 -34.335 1.00 87.50 652 GLY A C 1
ATOM 4721 O O . GLY A 1 652 ? 40.959 -13.417 -33.168 1.00 87.50 652 GLY A O 1
ATOM 4722 N N . ASN A 1 653 ? 41.450 -13.530 -35.363 1.00 90.62 653 ASN A N 1
ATOM 4723 C CA . ASN A 1 653 ? 42.567 -14.483 -35.224 1.00 90.62 653 ASN A CA 1
ATOM 4724 C C . ASN A 1 653 ? 43.735 -14.184 -36.192 1.00 90.62 653 ASN A C 1
ATOM 4726 O O . ASN A 1 653 ? 43.542 -13.677 -37.296 1.00 90.62 653 ASN A O 1
ATOM 4730 N N . VAL A 1 654 ? 44.965 -14.508 -35.785 1.00 91.12 654 VAL A N 1
ATOM 4731 C CA . VAL A 1 654 ? 46.200 -14.342 -36.569 1.00 91.12 654 VAL A CA 1
ATOM 4732 C C . VAL A 1 654 ? 46.457 -15.587 -37.419 1.00 91.12 654 VAL A C 1
ATOM 4734 O O . VAL A 1 654 ? 46.835 -16.638 -36.903 1.00 91.12 654 VAL A O 1
ATOM 4737 N N . VAL A 1 655 ? 46.297 -15.474 -38.741 1.00 90.44 655 VAL A N 1
ATOM 4738 C CA . VAL A 1 655 ? 46.328 -16.639 -39.645 1.00 90.44 655 VAL A CA 1
ATOM 4739 C C . VAL A 1 655 ? 47.609 -16.684 -40.477 1.00 90.44 655 VAL A C 1
ATOM 4741 O O . VAL A 1 655 ? 47.908 -15.797 -41.280 1.00 90.44 655 VAL A O 1
ATOM 4744 N N . ALA A 1 656 ? 48.366 -17.769 -40.309 1.00 90.44 656 ALA A N 1
ATOM 4745 C CA . ALA A 1 656 ? 49.566 -18.067 -41.081 1.00 90.44 656 ALA A CA 1
ATOM 4746 C C . ALA A 1 656 ? 49.237 -18.936 -42.308 1.00 90.44 656 ALA A C 1
ATOM 4748 O O . ALA A 1 656 ? 48.624 -19.996 -42.190 1.00 90.44 656 ALA A O 1
ATOM 4749 N N . PHE A 1 657 ? 49.700 -18.520 -43.486 1.00 90.75 657 PHE A N 1
ATOM 4750 C CA . PHE A 1 657 ? 49.550 -19.258 -44.746 1.00 90.75 657 PHE A CA 1
ATOM 4751 C C . PHE A 1 657 ? 50.801 -19.152 -45.632 1.00 90.75 657 PHE A C 1
ATOM 4753 O O . PHE A 1 657 ? 51.695 -18.338 -45.384 1.00 90.75 657 PHE A O 1
ATOM 4760 N N . SER A 1 658 ? 50.882 -19.965 -46.686 1.00 89.12 658 SER A N 1
ATOM 4761 C CA . SER A 1 658 ? 51.987 -19.936 -47.649 1.00 89.12 658 SER A CA 1
ATOM 4762 C C . SER A 1 658 ? 51.480 -19.972 -49.091 1.00 89.12 658 SER A C 1
ATOM 4764 O O . SER A 1 658 ? 50.699 -20.836 -49.475 1.00 89.12 658 SER A O 1
ATOM 4766 N N . ALA A 1 659 ? 51.957 -19.024 -49.897 1.00 89.94 659 ALA A N 1
ATOM 4767 C CA . ALA A 1 659 ? 51.723 -18.946 -51.334 1.00 89.94 659 ALA A CA 1
ATOM 4768 C C . ALA A 1 659 ? 53.069 -19.005 -52.069 1.00 89.94 659 ALA A C 1
ATOM 4770 O O . ALA A 1 659 ? 54.091 -18.544 -51.555 1.00 89.94 659 ALA A O 1
ATOM 4771 N N . THR A 1 660 ? 53.088 -19.590 -53.265 1.00 90.50 660 THR A N 1
ATOM 4772 C CA . THR A 1 660 ? 54.311 -19.786 -54.064 1.00 90.50 660 THR A CA 1
ATOM 4773 C C . THR A 1 660 ? 54.030 -19.542 -55.541 1.00 90.50 660 THR A C 1
ATOM 4775 O O . THR A 1 660 ? 52.924 -19.800 -56.001 1.00 90.50 660 THR A O 1
ATOM 4778 N N . ALA A 1 661 ? 55.016 -19.063 -56.300 1.00 89.75 661 ALA A N 1
ATOM 4779 C CA . ALA A 1 661 ? 54.900 -18.932 -57.748 1.00 89.75 661 ALA A CA 1
ATOM 4780 C C . ALA A 1 661 ? 56.169 -19.418 -58.451 1.00 89.75 661 ALA A C 1
ATOM 4782 O O . ALA A 1 661 ? 57.287 -19.184 -57.986 1.00 89.75 661 ALA A O 1
ATOM 4783 N N . THR A 1 662 ? 55.996 -20.082 -59.591 1.00 87.44 662 THR A N 1
ATOM 4784 C CA . THR A 1 662 ? 57.095 -20.571 -60.431 1.00 87.44 662 THR A CA 1
ATOM 4785 C C . THR A 1 662 ? 56.798 -20.315 -61.899 1.00 87.44 662 THR A C 1
ATOM 4787 O O . THR A 1 662 ? 55.805 -20.805 -62.429 1.00 87.44 662 THR A O 1
ATOM 4790 N N . ASP A 1 663 ? 57.684 -19.589 -62.566 1.00 87.88 663 ASP A N 1
ATOM 4791 C CA . ASP A 1 663 ? 57.699 -19.435 -64.018 1.00 87.88 663 ASP A CA 1
ATOM 4792 C C . ASP A 1 663 ? 58.679 -20.452 -64.647 1.00 87.88 663 ASP A C 1
ATOM 4794 O O . ASP A 1 663 ? 59.706 -20.799 -64.056 1.00 87.88 663 ASP A O 1
ATOM 4798 N N . ILE A 1 664 ? 58.371 -20.930 -65.853 1.00 81.81 664 ILE A N 1
ATOM 4799 C CA . ILE A 1 664 ? 59.206 -21.850 -66.631 1.00 81.81 664 ILE A CA 1
ATOM 4800 C C . ILE A 1 664 ? 60.495 -21.183 -67.144 1.00 81.81 664 ILE A C 1
ATOM 4802 O O . ILE A 1 664 ? 61.519 -21.860 -67.260 1.00 81.81 664 ILE A O 1
ATOM 4806 N N . VAL A 1 665 ? 60.489 -19.870 -67.407 1.00 82.44 665 VAL A N 1
ATOM 4807 C CA . VAL A 1 665 ? 61.651 -19.142 -67.960 1.00 82.44 665 VAL A CA 1
ATOM 4808 C C . VAL A 1 665 ? 62.466 -18.422 -66.878 1.00 82.44 665 VAL A C 1
ATOM 4810 O O . VAL A 1 665 ? 63.688 -18.299 -66.988 1.00 82.44 665 VAL A O 1
ATOM 4813 N N . SER A 1 666 ? 61.811 -17.959 -65.815 1.00 80.88 666 SER A N 1
ATOM 4814 C CA . SER A 1 666 ? 62.397 -17.182 -64.713 1.00 80.88 666 SER A CA 1
ATOM 4815 C C . SER A 1 666 ? 62.569 -17.978 -63.409 1.00 80.88 666 SER A C 1
ATOM 4817 O O . SER A 1 666 ? 63.230 -17.495 -62.486 1.00 80.88 666 SER A O 1
ATOM 4819 N N . GLY A 1 667 ? 62.002 -19.183 -63.302 1.00 81.81 667 GLY A N 1
ATOM 4820 C CA . GLY A 1 667 ? 62.032 -19.998 -62.085 1.00 81.81 667 GLY A CA 1
ATOM 4821 C C . GLY A 1 667 ? 61.125 -19.456 -60.975 1.00 81.81 667 GLY A C 1
ATOM 4822 O O . GLY A 1 667 ? 60.125 -18.793 -61.241 1.00 81.81 667 GLY A O 1
ATOM 4823 N N . SER A 1 668 ? 61.474 -19.733 -59.714 1.00 83.81 668 SER A N 1
ATOM 4824 C CA . SER A 1 668 ? 60.725 -19.244 -58.543 1.00 83.81 668 SER A CA 1
ATOM 4825 C C . SER A 1 668 ? 60.578 -17.717 -58.552 1.00 83.81 668 SER A C 1
ATOM 4827 O O . SER A 1 668 ? 61.518 -17.000 -58.914 1.00 83.81 668 SER A O 1
ATOM 4829 N N . ARG A 1 669 ? 59.395 -17.226 -58.176 1.00 89.25 669 ARG A N 1
ATOM 4830 C CA . ARG A 1 669 ? 59.017 -15.806 -58.133 1.00 89.25 669 ARG A CA 1
ATOM 4831 C C . ARG A 1 669 ? 58.492 -15.447 -56.736 1.00 89.25 669 ARG A C 1
ATOM 4833 O O . ARG A 1 669 ? 57.826 -16.281 -56.120 1.00 89.25 669 ARG A O 1
ATOM 4840 N N . PRO A 1 670 ? 58.753 -14.228 -56.231 1.00 85.06 670 PRO A N 1
ATOM 4841 C CA . PRO A 1 670 ? 58.092 -13.752 -55.024 1.00 85.06 670 PRO A CA 1
ATOM 4842 C C . PRO A 1 670 ? 56.588 -13.603 -55.284 1.00 85.06 670 PRO A C 1
ATOM 4844 O O . PRO A 1 670 ? 56.186 -13.089 -56.328 1.00 85.06 670 PRO A O 1
ATOM 4847 N N . VAL A 1 671 ? 55.773 -14.038 -54.323 1.00 89.75 671 VAL A N 1
ATOM 4848 C CA . VAL A 1 671 ? 54.334 -13.756 -54.287 1.00 89.75 671 VAL A CA 1
ATOM 4849 C C . VAL A 1 671 ? 54.105 -12.634 -53.285 1.00 89.75 671 VAL A C 1
ATOM 4851 O O . VAL A 1 671 ? 54.605 -12.709 -52.162 1.00 89.75 671 VAL A O 1
ATOM 4854 N N . SER A 1 672 ? 53.351 -11.613 -53.679 1.00 89.81 672 SER A N 1
ATOM 4855 C CA . SER A 1 672 ? 52.788 -10.627 -52.756 1.00 89.81 672 SER A CA 1
ATOM 4856 C C . SER A 1 672 ? 51.337 -11.003 -52.481 1.00 89.81 672 SER A C 1
ATOM 4858 O O . SER A 1 672 ? 50.615 -11.307 -53.427 1.00 89.81 672 SER A O 1
ATOM 4860 N N . CYS A 1 673 ? 50.906 -11.000 -51.220 1.00 91.44 673 CYS A N 1
ATOM 4861 C CA . CYS A 1 673 ? 49.516 -11.254 -50.838 1.00 91.44 673 CYS A CA 1
ATOM 4862 C C . CYS A 1 673 ? 49.016 -10.148 -49.906 1.00 91.44 673 CYS A C 1
ATOM 4864 O O . CYS A 1 673 ? 49.751 -9.723 -49.010 1.00 91.44 673 CYS A O 1
ATOM 4866 N N . THR A 1 674 ? 47.777 -9.703 -50.110 1.00 90.06 674 THR A N 1
ATOM 4867 C CA . THR A 1 674 ? 47.095 -8.699 -49.287 1.00 90.06 674 THR A CA 1
ATOM 4868 C C . THR A 1 674 ? 45.714 -9.209 -48.833 1.00 90.06 674 THR A C 1
ATOM 4870 O O . THR A 1 674 ? 44.889 -9.552 -49.684 1.00 90.06 674 THR A O 1
ATOM 4873 N N . PRO A 1 675 ? 45.425 -9.254 -47.514 1.00 91.25 675 PRO A N 1
ATOM 4874 C CA . PRO A 1 675 ? 46.356 -9.090 -46.386 1.00 91.25 675 PRO A CA 1
ATOM 4875 C C . PRO A 1 675 ? 47.505 -10.116 -46.375 1.00 91.25 675 PRO A C 1
ATOM 4877 O O . PRO A 1 675 ? 47.511 -11.077 -47.145 1.00 91.25 675 PRO A O 1
ATOM 4880 N N . ALA A 1 676 ? 48.511 -9.889 -45.531 1.00 89.50 676 ALA A N 1
ATOM 4881 C CA . ALA A 1 676 ? 49.725 -10.699 -45.507 1.00 89.50 676 ALA A CA 1
ATOM 4882 C C . ALA A 1 676 ? 49.571 -11.973 -44.653 1.00 89.50 676 ALA A C 1
ATOM 4884 O O . ALA A 1 676 ? 48.670 -12.108 -43.827 1.00 89.50 676 ALA A O 1
ATOM 4885 N N . SER A 1 677 ? 50.493 -12.921 -44.829 1.00 91.50 677 SER A N 1
ATOM 4886 C CA . SER A 1 677 ? 50.577 -14.097 -43.957 1.00 91.50 677 SER A CA 1
ATOM 4887 C C . SER A 1 677 ? 51.021 -13.688 -42.553 1.00 91.50 677 SER A C 1
ATOM 4889 O O . SER A 1 677 ? 52.014 -12.971 -42.411 1.00 91.50 677 SER A O 1
ATOM 4891 N N . ASN A 1 678 ? 50.334 -14.192 -41.522 1.00 90.50 678 ASN A N 1
ATOM 4892 C CA . ASN A 1 678 ? 50.428 -13.757 -40.120 1.00 90.50 678 ASN A CA 1
ATOM 4893 C C . ASN A 1 678 ? 49.849 -12.349 -39.851 1.00 90.50 678 ASN A C 1
ATOM 4895 O O . ASN A 1 678 ? 50.169 -11.746 -38.828 1.00 90.50 678 ASN A O 1
ATOM 4899 N N . SER A 1 679 ? 48.989 -11.818 -40.728 1.00 91.19 679 SER A N 1
ATOM 4900 C CA . SER A 1 679 ? 48.062 -10.744 -40.344 1.00 91.19 679 SER A CA 1
ATOM 4901 C C . SER A 1 679 ? 46.980 -11.276 -39.395 1.00 91.19 679 SER A C 1
ATOM 4903 O O . SER A 1 679 ? 46.634 -12.460 -39.436 1.00 91.19 679 SER A O 1
ATOM 4905 N N . THR A 1 680 ? 46.420 -10.395 -38.564 1.00 90.88 680 THR A N 1
ATOM 4906 C CA . THR A 1 680 ? 45.128 -10.638 -37.909 1.00 90.88 680 THR A CA 1
ATOM 4907 C C . THR A 1 680 ? 44.013 -10.499 -38.941 1.00 90.88 680 THR A C 1
ATOM 4909 O O . THR A 1 680 ? 44.029 -9.566 -39.746 1.00 90.88 680 THR A O 1
ATOM 4912 N N . PHE A 1 681 ? 43.059 -11.419 -38.912 1.00 91.44 681 PHE A N 1
ATOM 4913 C CA . PHE A 1 681 ? 41.858 -11.415 -39.734 1.00 91.44 681 PHE A CA 1
ATOM 4914 C C . PHE A 1 681 ? 40.643 -11.241 -38.812 1.00 91.44 681 PHE A C 1
ATOM 4916 O O . PHE A 1 681 ? 40.548 -11.988 -37.834 1.00 91.44 681 PHE A O 1
ATOM 4923 N N . PRO A 1 682 ? 39.748 -10.271 -39.083 1.00 89.50 682 PRO A N 1
ATOM 4924 C CA . PRO A 1 682 ? 38.536 -10.067 -38.294 1.00 89.50 682 PRO A CA 1
ATOM 4925 C C . PRO A 1 682 ? 37.537 -11.205 -38.526 1.00 89.50 682 PRO A C 1
ATOM 4927 O O . PRO A 1 682 ? 37.639 -11.931 -39.519 1.00 89.50 682 PRO A O 1
ATOM 4930 N N . VAL A 1 683 ? 36.556 -11.327 -37.627 1.00 87.94 683 VAL A N 1
ATOM 4931 C CA . VAL A 1 683 ? 35.439 -12.274 -37.768 1.00 87.94 683 VAL A CA 1
ATOM 4932 C C . VAL A 1 683 ? 34.663 -11.989 -39.065 1.00 87.94 683 VAL A C 1
ATOM 4934 O O . VAL A 1 683 ? 34.534 -10.842 -39.496 1.00 87.94 683 VAL A O 1
ATOM 4937 N N . GLY A 1 684 ? 34.206 -13.047 -39.734 1.00 85.50 684 GLY A N 1
ATOM 4938 C CA . GLY A 1 684 ? 33.667 -13.018 -41.092 1.00 85.50 684 GLY A CA 1
ATOM 4939 C C . GLY A 1 684 ? 34.646 -13.555 -42.146 1.00 85.50 684 GLY A C 1
ATOM 4940 O O . GLY A 1 684 ? 35.604 -14.273 -41.852 1.00 85.50 684 GLY A O 1
ATOM 4941 N N . VAL A 1 685 ? 34.379 -13.245 -43.420 1.00 90.50 685 VAL A N 1
ATOM 4942 C CA . VAL A 1 685 ? 35.129 -13.780 -44.572 1.00 90.50 685 VAL A CA 1
ATOM 4943 C C . VAL A 1 685 ? 36.035 -12.709 -45.176 1.00 90.50 685 VAL A C 1
ATOM 4945 O O . VAL A 1 685 ? 35.578 -11.828 -45.902 1.00 90.50 685 VAL A O 1
ATOM 4948 N N . THR A 1 686 ? 37.344 -12.826 -44.958 1.00 91.62 686 THR A N 1
ATOM 4949 C CA . THR A 1 686 ? 38.346 -11.998 -45.643 1.00 91.62 686 THR A CA 1
ATOM 4950 C C . THR A 1 686 ? 38.838 -12.690 -46.913 1.00 91.62 686 THR A C 1
ATOM 4952 O O . THR A 1 686 ? 39.250 -13.850 -46.883 1.00 91.62 686 THR A O 1
ATOM 4955 N N . THR A 1 687 ? 38.860 -11.978 -48.042 1.00 92.06 687 THR A N 1
ATOM 4956 C CA . THR A 1 687 ? 39.521 -12.460 -49.269 1.00 92.06 687 THR A CA 1
ATOM 4957 C C . THR A 1 687 ? 40.981 -12.018 -49.282 1.00 92.06 687 THR A C 1
ATOM 4959 O O . THR A 1 687 ? 41.264 -10.822 -49.234 1.00 92.06 687 THR A O 1
ATOM 4962 N N . VAL A 1 688 ? 41.906 -12.972 -49.387 1.00 93.81 688 VAL A N 1
ATOM 4963 C CA . VAL A 1 688 ? 43.334 -12.706 -49.593 1.00 93.81 688 VAL A CA 1
ATOM 4964 C C . VAL A 1 688 ? 43.620 -12.716 -51.090 1.00 93.81 688 VAL A C 1
ATOM 4966 O O . VAL A 1 688 ? 43.473 -13.745 -51.754 1.00 93.81 688 VAL A O 1
ATOM 4969 N N . ASN A 1 689 ? 44.051 -11.576 -51.625 1.00 92.19 689 ASN A N 1
ATOM 4970 C CA . ASN A 1 689 ? 44.447 -11.436 -53.024 1.00 92.19 689 ASN A CA 1
ATOM 4971 C C . ASN A 1 689 ? 45.964 -11.592 -53.149 1.00 92.19 689 ASN A C 1
ATOM 4973 O O . ASN A 1 689 ? 46.712 -10.896 -52.469 1.00 92.19 689 ASN A O 1
ATOM 4977 N N . CYS A 1 690 ? 46.422 -12.482 -54.025 1.00 92.69 690 CYS A N 1
ATOM 4978 C CA . CYS A 1 690 ? 47.834 -12.779 -54.245 1.00 92.69 690 CYS A CA 1
ATOM 4979 C C . CYS A 1 690 ? 48.240 -12.542 -55.706 1.00 92.69 690 CYS A C 1
ATOM 4981 O O . CYS A 1 690 ? 47.526 -12.925 -56.635 1.00 92.69 690 CYS A O 1
ATOM 4983 N N . SER A 1 691 ? 49.423 -11.967 -55.913 1.00 91.00 691 SER A N 1
ATOM 4984 C CA . SER A 1 691 ? 49.995 -11.688 -57.232 1.00 91.00 691 SER A CA 1
ATOM 4985 C C . SER A 1 691 ? 51.479 -12.052 -57.315 1.00 91.00 691 SER A C 1
ATOM 4987 O O . SER A 1 691 ? 52.217 -12.010 -56.326 1.00 91.00 691 SER A O 1
ATOM 4989 N N . ALA A 1 692 ? 51.925 -12.422 -58.515 1.00 90.31 692 ALA A N 1
ATOM 4990 C CA . ALA A 1 692 ? 53.326 -12.674 -58.836 1.00 90.31 692 ALA A CA 1
ATOM 4991 C C . ALA A 1 692 ? 53.645 -12.226 -60.270 1.00 90.31 692 ALA A C 1
ATOM 4993 O O . ALA A 1 692 ? 52.849 -12.429 -61.187 1.00 90.31 692 ALA A O 1
ATOM 4994 N N . SER A 1 693 ? 54.841 -11.671 -60.467 1.00 86.94 693 SER A N 1
ATOM 4995 C CA . SER A 1 693 ? 55.315 -11.171 -61.765 1.00 86.94 693 SER A CA 1
ATOM 4996 C C . SER A 1 693 ? 56.611 -11.863 -62.175 1.00 86.94 693 SER A C 1
ATOM 4998 O O . SER A 1 693 ? 57.463 -12.158 -61.331 1.00 86.94 693 SER A O 1
ATOM 5000 N N . ASP A 1 694 ? 56.782 -12.123 -63.470 1.00 84.31 694 ASP A N 1
ATOM 5001 C CA . ASP A 1 694 ? 58.028 -12.658 -64.020 1.00 84.31 694 ASP A CA 1
ATOM 5002 C C . ASP A 1 694 ? 59.121 -11.575 -64.182 1.00 84.31 694 ASP A C 1
ATOM 5004 O O . ASP A 1 694 ? 59.029 -10.469 -63.651 1.00 84.31 694 ASP A O 1
ATOM 5008 N N . THR A 1 695 ? 60.203 -11.903 -64.898 1.00 81.06 695 THR A N 1
ATOM 5009 C CA . THR A 1 695 ? 61.296 -10.951 -65.186 1.00 81.06 695 THR A CA 1
ATOM 5010 C C . THR A 1 695 ? 61.146 -10.195 -66.520 1.00 81.06 695 THR A C 1
ATOM 5012 O O . THR A 1 695 ? 62.130 -9.623 -66.998 1.00 81.06 695 THR A O 1
ATOM 5015 N N . ARG A 1 696 ? 59.958 -10.205 -67.142 1.00 82.75 696 ARG A N 1
ATOM 5016 C CA . ARG A 1 696 ? 59.607 -9.449 -68.364 1.00 82.75 696 ARG A CA 1
ATOM 5017 C C . ARG A 1 696 ? 58.313 -8.627 -68.247 1.00 82.75 696 ARG A C 1
ATOM 5019 O O . ARG A 1 696 ? 58.057 -7.812 -69.127 1.00 82.75 696 ARG A O 1
ATOM 5026 N N . GLY A 1 697 ? 57.559 -8.770 -67.158 1.00 77.94 697 GLY A N 1
ATOM 5027 C CA . GLY A 1 697 ? 56.314 -8.047 -66.883 1.00 77.94 697 GLY A CA 1
ATOM 5028 C C . GLY A 1 697 ? 55.039 -8.883 -67.042 1.00 77.94 697 GLY A C 1
ATOM 5029 O O . GLY A 1 697 ? 53.952 -8.332 -66.893 1.00 77.94 697 GLY A O 1
ATOM 5030 N N . ASN A 1 698 ? 55.139 -10.189 -67.309 1.00 84.75 698 ASN A N 1
ATOM 5031 C CA . ASN A 1 698 ? 53.987 -11.089 -67.327 1.00 84.75 698 ASN A CA 1
ATOM 5032 C C . ASN A 1 698 ? 53.521 -11.338 -65.880 1.00 84.75 698 ASN A C 1
ATOM 5034 O O . ASN A 1 698 ? 54.326 -11.717 -65.023 1.00 84.75 698 ASN A O 1
ATOM 5038 N N . THR A 1 699 ? 52.234 -11.121 -65.596 1.00 87.31 699 THR A N 1
ATOM 5039 C CA . THR A 1 699 ? 51.671 -11.176 -64.236 1.00 87.31 699 THR A CA 1
ATOM 5040 C C . THR A 1 699 ? 50.626 -12.276 -64.086 1.00 87.31 699 THR A C 1
ATOM 5042 O O . THR A 1 699 ? 49.851 -12.559 -65.000 1.00 87.31 699 THR A O 1
ATOM 5045 N N . ALA A 1 700 ? 50.603 -12.901 -62.912 1.00 88.69 700 ALA A N 1
ATOM 5046 C CA . ALA A 1 700 ? 49.608 -13.885 -62.514 1.00 88.69 700 ALA A CA 1
ATOM 5047 C C . ALA A 1 700 ? 48.978 -13.471 -61.182 1.00 88.69 700 ALA A C 1
ATOM 5049 O O . ALA A 1 700 ? 49.688 -13.132 -60.235 1.00 88.69 700 ALA A O 1
ATOM 5050 N N . ASN A 1 701 ? 47.649 -13.525 -61.120 1.00 91.12 701 ASN A N 1
ATOM 5051 C CA . ASN A 1 701 ? 46.848 -13.137 -59.963 1.00 91.12 701 ASN A CA 1
ATOM 5052 C C . ASN A 1 701 ? 45.912 -14.288 -59.574 1.00 91.12 701 ASN A C 1
ATOM 5054 O O . ASN A 1 701 ? 45.455 -15.038 -60.438 1.00 91.12 701 ASN A O 1
ATOM 5058 N N . GLY A 1 702 ? 45.588 -14.394 -58.291 1.00 90.75 702 GLY A N 1
ATOM 5059 C CA . GLY A 1 702 ? 44.593 -15.326 -57.765 1.00 90.75 702 GLY A CA 1
ATOM 5060 C C . GLY A 1 702 ? 44.259 -14.999 -56.313 1.00 90.75 702 GLY A C 1
ATOM 5061 O O . GLY A 1 702 ? 44.936 -14.185 -55.687 1.00 90.75 702 GLY A O 1
ATOM 5062 N N . SER A 1 703 ? 43.227 -15.628 -55.765 1.00 92.44 703 SER A N 1
ATOM 5063 C CA . SER A 1 703 ? 42.795 -15.387 -54.389 1.00 92.44 703 SER A CA 1
ATOM 5064 C C . SER A 1 703 ? 42.288 -16.657 -53.712 1.00 92.44 703 SER A C 1
ATOM 5066 O O . SER A 1 703 ? 41.981 -17.656 -54.364 1.00 92.44 703 SER A O 1
ATOM 5068 N N . PHE A 1 704 ? 42.232 -16.603 -52.385 1.00 92.88 704 PHE A N 1
ATOM 5069 C CA . PHE A 1 704 ? 41.589 -17.583 -51.511 1.00 92.88 704 PHE A CA 1
ATOM 5070 C C . PHE A 1 704 ? 40.942 -16.829 -50.339 1.00 92.88 704 PHE A C 1
ATOM 5072 O O . PHE A 1 704 ? 41.262 -15.660 -50.103 1.00 92.88 704 PHE A O 1
ATOM 5079 N N . THR A 1 705 ? 40.026 -17.459 -49.605 1.00 92.94 705 THR A N 1
ATOM 5080 C CA . THR A 1 705 ? 39.383 -16.826 -48.440 1.00 92.94 705 THR A CA 1
ATOM 5081 C C . THR A 1 705 ? 39.914 -17.366 -47.119 1.00 92.94 705 THR A C 1
ATOM 5083 O O . THR A 1 705 ? 40.239 -18.547 -46.989 1.00 92.94 705 THR A O 1
ATOM 5086 N N . ILE A 1 706 ? 39.953 -16.489 -46.122 1.00 93.62 706 ILE A N 1
ATOM 5087 C CA . ILE A 1 706 ? 40.104 -16.826 -44.710 1.00 93.62 706 ILE A CA 1
ATOM 5088 C C . ILE A 1 706 ? 38.777 -16.469 -44.048 1.00 93.62 706 ILE A C 1
ATOM 5090 O O . ILE A 1 706 ? 38.382 -15.304 -44.043 1.00 93.62 706 ILE A O 1
ATOM 5094 N N . THR A 1 707 ? 38.088 -17.476 -43.525 1.00 91.12 707 THR A N 1
ATOM 5095 C CA . THR A 1 707 ? 36.905 -17.300 -42.686 1.00 91.12 707 THR A CA 1
ATOM 5096 C C . THR A 1 707 ? 37.345 -17.411 -41.236 1.00 91.12 707 THR A C 1
ATOM 5098 O O . THR A 1 707 ? 37.781 -18.480 -40.807 1.00 91.12 707 THR A O 1
ATOM 5101 N N . VAL A 1 708 ? 37.239 -16.318 -40.489 1.00 91.56 708 VAL A N 1
ATOM 5102 C CA . VAL A 1 708 ? 37.284 -16.371 -39.028 1.00 91.56 708 VAL A CA 1
ATOM 5103 C C . VAL A 1 708 ? 35.837 -16.428 -38.564 1.00 91.56 708 VAL A C 1
ATOM 5105 O O . VAL A 1 708 ? 35.021 -15.610 -38.979 1.00 91.56 708 VAL A O 1
ATOM 5108 N N . GLN A 1 709 ? 35.499 -17.426 -37.766 1.00 87.75 709 GLN A N 1
ATOM 5109 C CA . GLN A 1 709 ? 34.161 -17.622 -37.215 1.00 87.75 709 GLN A CA 1
ATOM 5110 C C . GLN A 1 709 ? 34.249 -17.667 -35.696 1.00 87.75 709 GLN A C 1
ATOM 5112 O O . GLN A 1 709 ? 35.303 -17.993 -35.154 1.00 87.75 709 GLN A O 1
ATOM 5117 N N . ASP A 1 710 ? 33.148 -17.371 -35.030 1.00 89.56 710 ASP A N 1
ATOM 5118 C CA . ASP A 1 710 ? 33.023 -17.554 -33.595 1.00 89.56 710 ASP A CA 1
ATOM 5119 C C . ASP A 1 710 ? 31.971 -18.627 -33.319 1.00 89.56 710 ASP A C 1
ATOM 5121 O O . ASP A 1 710 ? 30.847 -18.552 -33.820 1.00 89.56 710 ASP A O 1
ATOM 5125 N N . THR A 1 711 ? 32.368 -19.673 -32.601 1.00 86.00 711 THR A N 1
ATOM 5126 C CA . THR A 1 711 ? 31.516 -20.798 -32.201 1.00 86.00 711 THR A CA 1
ATOM 5127 C C . THR A 1 711 ? 31.707 -21.158 -30.725 1.00 86.00 711 THR A C 1
ATOM 5129 O O . THR A 1 711 ? 31.419 -22.286 -30.311 1.00 86.00 711 THR A O 1
ATOM 5132 N N . THR A 1 712 ? 32.225 -20.216 -29.928 1.00 86.25 712 THR A N 1
ATOM 5133 C CA . THR A 1 712 ? 32.603 -20.415 -28.526 1.00 86.25 712 THR A CA 1
ATOM 5134 C C . THR A 1 712 ? 31.568 -19.755 -27.604 1.00 86.25 712 THR A C 1
ATOM 5136 O O . THR A 1 712 ? 31.563 -18.541 -27.481 1.00 86.25 712 THR A O 1
ATOM 5139 N N . PRO A 1 713 ? 30.685 -20.517 -26.923 1.00 87.44 713 PRO A N 1
ATOM 5140 C CA . PRO A 1 713 ? 29.636 -19.918 -26.101 1.00 87.44 713 PRO A CA 1
ATOM 5141 C C . PRO A 1 713 ? 30.179 -19.127 -24.897 1.00 87.44 713 PRO A C 1
ATOM 5143 O O . PRO A 1 713 ? 31.126 -19.586 -24.244 1.00 87.44 713 PRO A O 1
ATOM 5146 N N . PRO A 1 714 ? 29.525 -18.014 -24.515 1.00 91.00 714 PRO A N 1
ATOM 5147 C CA . PRO A 1 714 ? 29.991 -17.129 -23.450 1.00 91.00 714 PRO A CA 1
ATOM 5148 C C . PRO A 1 714 ? 30.006 -17.815 -22.077 1.00 91.00 714 PRO A C 1
ATOM 5150 O O . PRO A 1 714 ? 29.129 -18.618 -21.742 1.00 91.00 714 PRO A O 1
ATOM 5153 N N . SER A 1 715 ? 30.975 -17.470 -21.225 1.00 89.62 715 SER A N 1
ATOM 5154 C CA . SER A 1 715 ? 31.099 -18.038 -19.876 1.00 89.62 715 SER A CA 1
ATOM 5155 C C . SER A 1 715 ? 30.190 -17.312 -18.880 1.00 89.62 715 SER A C 1
ATOM 5157 O O . SER A 1 715 ? 30.550 -16.267 -18.330 1.00 89.62 715 SER A O 1
ATOM 5159 N N . LEU A 1 716 ? 29.016 -17.893 -18.624 1.00 92.25 716 LEU A N 1
ATOM 5160 C CA . LEU A 1 716 ? 28.027 -17.400 -17.662 1.00 92.25 716 LEU A CA 1
ATOM 5161 C C . LEU A 1 716 ? 28.474 -17.625 -16.203 1.00 92.25 716 LEU A C 1
ATOM 5163 O O . LEU A 1 716 ? 28.751 -18.751 -15.785 1.00 92.25 716 LEU A O 1
ATOM 5167 N N . HIS A 1 717 ? 28.477 -16.552 -15.417 1.00 90.62 717 HIS A N 1
ATOM 5168 C CA . HIS A 1 717 ? 28.759 -16.518 -13.986 1.00 90.62 717 HIS A CA 1
ATOM 5169 C C . HIS A 1 717 ? 27.477 -16.150 -13.224 1.00 90.62 717 HIS A C 1
ATOM 5171 O O . HIS A 1 717 ? 26.870 -15.107 -13.466 1.00 90.62 717 HIS A O 1
ATOM 5177 N N . LEU A 1 718 ? 27.061 -17.021 -12.302 1.00 92.75 718 LEU A N 1
ATOM 5178 C CA . LEU A 1 718 ? 25.820 -16.890 -11.532 1.00 92.75 718 LEU A CA 1
ATOM 5179 C C . LEU A 1 718 ? 26.102 -16.771 -10.029 1.00 92.75 718 LEU A C 1
ATOM 5181 O O . LEU A 1 718 ? 27.131 -17.276 -9.563 1.00 92.75 718 LEU A O 1
ATOM 5185 N N . PRO A 1 719 ? 25.192 -16.150 -9.257 1.00 92.75 719 PRO A N 1
ATOM 5186 C CA . PRO A 1 719 ? 25.291 -16.128 -7.807 1.00 92.75 719 PRO A CA 1
ATOM 5187 C C . PRO A 1 719 ? 25.056 -17.531 -7.227 1.00 92.75 719 PRO A C 1
ATOM 5189 O O . PRO A 1 719 ? 24.566 -18.447 -7.893 1.00 92.75 719 PRO A O 1
ATOM 5192 N N . ALA A 1 720 ? 25.385 -17.702 -5.947 1.00 92.12 720 ALA A N 1
ATOM 5193 C CA . ALA A 1 720 ? 24.904 -18.852 -5.190 1.00 92.12 720 ALA A CA 1
ATOM 5194 C C . ALA A 1 720 ? 23.374 -18.781 -5.013 1.00 92.12 720 ALA A C 1
ATOM 5196 O O . ALA A 1 720 ? 22.773 -17.716 -5.144 1.00 92.12 720 ALA A O 1
ATOM 5197 N N . ASN A 1 721 ? 22.749 -19.909 -4.661 1.00 93.50 721 ASN A N 1
ATOM 5198 C CA . ASN A 1 721 ? 21.342 -19.925 -4.260 1.00 93.50 721 ASN A CA 1
ATOM 5199 C C . ASN A 1 721 ? 21.103 -18.930 -3.113 1.00 93.50 721 ASN A C 1
ATOM 5201 O O . ASN A 1 721 ? 21.858 -18.911 -2.139 1.00 93.50 721 ASN A O 1
ATOM 5205 N N . ILE A 1 722 ? 20.046 -18.132 -3.237 1.00 91.75 722 ILE A N 1
ATOM 5206 C CA . ILE A 1 722 ? 19.702 -17.059 -2.302 1.00 91.75 722 ILE A CA 1
ATOM 5207 C C . ILE A 1 722 ? 18.615 -17.570 -1.355 1.00 91.75 722 ILE A C 1
ATOM 5209 O O . ILE A 1 722 ? 17.680 -18.242 -1.792 1.00 91.75 722 ILE A O 1
ATOM 5213 N N . THR A 1 723 ? 18.714 -17.221 -0.075 1.00 91.75 723 THR A N 1
ATOM 5214 C CA . THR A 1 723 ? 17.611 -17.344 0.887 1.00 91.75 723 THR A CA 1
ATOM 5215 C C . THR A 1 723 ? 17.224 -15.942 1.336 1.00 91.75 723 THR A C 1
ATOM 5217 O O . THR A 1 723 ? 18.106 -15.156 1.683 1.00 91.75 723 THR A O 1
ATOM 5220 N N . ALA A 1 724 ? 15.932 -15.628 1.307 1.00 90.94 724 ALA A N 1
ATOM 5221 C CA . ALA A 1 724 ? 15.390 -14.329 1.687 1.00 90.94 724 ALA A CA 1
ATOM 5222 C C . ALA A 1 724 ? 14.149 -14.494 2.577 1.00 90.94 724 ALA A C 1
ATOM 5224 O O . ALA A 1 724 ? 13.463 -15.515 2.524 1.00 90.94 724 ALA A O 1
ATOM 5225 N N . GLU A 1 725 ? 13.888 -13.477 3.388 1.00 91.06 725 GLU A N 1
ATOM 5226 C CA . GLU A 1 725 ? 12.745 -13.399 4.297 1.00 91.06 725 GLU A CA 1
ATOM 5227 C C . GLU A 1 725 ? 11.586 -12.673 3.607 1.00 91.06 725 GLU A C 1
ATOM 5229 O O . GLU A 1 725 ? 11.803 -11.629 2.991 1.00 91.06 725 GLU A O 1
ATOM 5234 N N . ALA A 1 726 ? 10.370 -13.212 3.684 1.00 90.88 726 ALA A N 1
ATOM 5235 C CA . ALA A 1 726 ? 9.178 -12.573 3.143 1.00 90.88 726 ALA A CA 1
ATOM 5236 C C . ALA A 1 726 ? 8.865 -11.271 3.903 1.00 90.88 726 ALA A C 1
ATOM 5238 O O . ALA A 1 726 ? 8.789 -11.251 5.125 1.00 90.88 726 ALA A O 1
ATOM 5239 N N . THR A 1 727 ? 8.649 -10.174 3.175 1.00 88.31 727 THR A N 1
ATOM 5240 C CA . THR A 1 727 ? 8.289 -8.866 3.761 1.00 88.31 727 THR A CA 1
ATOM 5241 C C . THR A 1 727 ? 6.820 -8.505 3.533 1.00 88.31 727 THR A C 1
ATOM 5243 O O . THR A 1 727 ? 6.391 -7.406 3.874 1.00 88.31 727 THR A O 1
ATOM 5246 N N . SER A 1 728 ? 6.068 -9.390 2.874 1.00 87.12 728 SER A N 1
ATOM 5247 C CA . SER A 1 728 ? 4.661 -9.224 2.510 1.00 87.12 728 SER A CA 1
ATOM 5248 C C . SER A 1 728 ? 4.039 -10.574 2.133 1.00 87.12 728 SER A C 1
ATOM 5250 O O . SER A 1 728 ? 4.764 -11.512 1.797 1.00 87.12 728 SER A O 1
ATOM 5252 N N . ALA A 1 729 ? 2.708 -10.646 2.045 1.00 84.81 729 ALA A N 1
ATOM 5253 C CA . ALA A 1 729 ? 1.989 -11.783 1.448 1.00 84.81 729 ALA A CA 1
ATOM 5254 C C . ALA A 1 729 ? 2.419 -12.101 -0.006 1.00 84.81 729 ALA A C 1
ATOM 5256 O O . ALA A 1 729 ? 2.278 -13.230 -0.474 1.00 84.81 729 ALA A O 1
ATOM 5257 N N . SER A 1 730 ? 2.963 -11.115 -0.732 1.00 85.38 730 SER A N 1
ATOM 5258 C CA . SER A 1 730 ? 3.533 -11.286 -2.079 1.00 85.38 730 SER A CA 1
ATOM 5259 C C . SER A 1 730 ? 4.959 -11.861 -2.066 1.00 85.38 730 SER A C 1
ATOM 5261 O O . SER A 1 730 ? 5.533 -12.091 -3.130 1.00 85.38 730 SER A O 1
ATOM 5263 N N . GLY A 1 731 ? 5.540 -12.084 -0.883 1.00 89.25 731 GLY A N 1
ATOM 5264 C CA . GLY A 1 731 ? 6.937 -12.447 -0.673 1.00 89.25 731 GLY A CA 1
ATOM 5265 C C . GLY A 1 731 ? 7.845 -11.222 -0.537 1.00 89.25 731 GLY A C 1
ATOM 5266 O O . GLY A 1 731 ? 7.531 -10.298 0.220 1.00 89.25 731 GLY A O 1
ATOM 5267 N N . VAL A 1 732 ? 8.992 -11.227 -1.224 1.00 93.88 732 VAL A N 1
ATOM 5268 C CA . VAL A 1 732 ? 10.050 -10.206 -1.080 1.00 93.88 732 VAL A CA 1
ATOM 5269 C C . VAL A 1 732 ? 10.768 -9.918 -2.399 1.00 93.88 732 VAL A C 1
ATOM 5271 O O . VAL A 1 732 ? 10.978 -10.809 -3.220 1.00 93.88 732 VAL A O 1
ATOM 5274 N N . THR A 1 733 ? 11.168 -8.665 -2.608 1.00 92.62 733 THR A N 1
ATOM 5275 C CA . THR A 1 733 ? 11.999 -8.256 -3.749 1.00 92.62 733 THR A CA 1
ATOM 5276 C C . THR A 1 733 ? 13.462 -8.635 -3.532 1.00 92.62 733 THR A C 1
ATOM 5278 O O . THR A 1 733 ? 14.057 -8.264 -2.523 1.00 92.62 733 THR A O 1
ATOM 5281 N N . VAL A 1 734 ? 14.054 -9.361 -4.488 1.00 91.75 734 VAL A N 1
ATOM 5282 C CA . VAL A 1 734 ? 15.443 -9.847 -4.399 1.00 91.75 734 VAL A CA 1
ATOM 5283 C C . VAL A 1 734 ? 16.271 -9.316 -5.565 1.00 91.75 734 VAL A C 1
ATOM 5285 O O . VAL A 1 734 ? 16.032 -9.642 -6.729 1.00 91.75 734 VAL A O 1
ATOM 5288 N N . THR A 1 735 ? 17.290 -8.522 -5.246 1.00 91.69 735 THR A N 1
ATOM 5289 C CA . THR A 1 735 ? 18.341 -8.121 -6.186 1.00 91.69 735 THR A CA 1
ATOM 5290 C C . THR A 1 735 ? 19.465 -9.155 -6.203 1.00 91.69 735 THR A C 1
ATOM 5292 O O . THR A 1 735 ? 19.799 -9.771 -5.190 1.00 91.69 735 THR A O 1
ATOM 5295 N N . PHE A 1 736 ? 20.039 -9.381 -7.382 1.00 92.62 736 PHE A N 1
ATOM 5296 C CA . PHE A 1 736 ? 21.151 -10.302 -7.595 1.00 92.62 736 PHE A CA 1
ATOM 5297 C C . PHE A 1 736 ? 21.896 -9.910 -8.870 1.00 92.62 736 PHE A C 1
ATOM 5299 O O . PHE A 1 736 ? 21.290 -9.376 -9.796 1.00 92.62 736 PHE A O 1
ATOM 5306 N N . SER A 1 737 ? 23.191 -10.209 -8.944 1.00 90.56 737 SER A N 1
ATOM 5307 C CA . SER A 1 737 ? 23.989 -10.006 -10.152 1.00 90.56 737 SER A CA 1
ATOM 5308 C C . SER A 1 737 ? 24.309 -11.339 -10.824 1.00 90.56 737 SER A C 1
ATOM 5310 O O . SER A 1 737 ? 24.787 -12.283 -10.193 1.00 90.56 737 SER A O 1
ATOM 5312 N N . ALA A 1 738 ? 24.044 -11.403 -12.125 1.00 91.25 738 ALA A N 1
ATOM 5313 C CA . ALA A 1 738 ? 24.583 -12.397 -13.043 1.00 91.25 738 ALA A CA 1
ATOM 5314 C C . ALA A 1 738 ? 25.482 -11.659 -14.041 1.00 91.25 738 ALA A C 1
ATOM 5316 O O . ALA A 1 738 ? 25.248 -10.487 -14.329 1.00 91.25 738 ALA A O 1
ATOM 5317 N N . SER A 1 739 ? 26.519 -12.314 -14.552 1.00 90.62 739 SER A N 1
ATOM 5318 C CA . SER A 1 739 ? 27.381 -11.726 -15.580 1.00 90.62 739 SER A CA 1
ATOM 5319 C C . SER A 1 739 ? 27.886 -12.786 -16.546 1.00 90.62 739 SER A C 1
ATOM 5321 O O . SER A 1 739 ? 27.923 -13.975 -16.230 1.00 90.62 739 SER A O 1
ATOM 5323 N N . ALA A 1 740 ? 28.268 -12.373 -17.748 1.00 91.81 740 ALA A N 1
ATOM 5324 C CA . ALA A 1 740 ? 28.883 -13.247 -18.731 1.00 91.81 740 ALA A CA 1
ATOM 5325 C C . ALA A 1 740 ? 30.178 -12.620 -19.241 1.00 91.81 740 ALA A C 1
ATOM 5327 O O . ALA A 1 740 ? 30.311 -11.401 -19.325 1.00 91.81 740 ALA A O 1
ATOM 5328 N N . THR A 1 741 ? 31.146 -13.473 -19.553 1.00 89.38 741 THR A N 1
ATOM 5329 C CA . THR A 1 741 ? 32.429 -13.068 -20.131 1.00 89.38 741 THR A CA 1
ATOM 5330 C C . THR A 1 741 ? 32.715 -13.935 -21.338 1.00 89.38 741 THR A C 1
ATOM 5332 O O . THR A 1 741 ? 32.672 -15.163 -21.214 1.00 89.38 741 THR A O 1
ATOM 5335 N N . ASP A 1 742 ? 33.067 -13.317 -22.456 1.00 90.94 742 ASP A N 1
ATOM 5336 C CA . ASP A 1 742 ? 33.529 -14.022 -23.644 1.00 90.94 742 ASP A CA 1
ATOM 5337 C C . ASP A 1 742 ? 34.949 -13.575 -24.065 1.00 90.94 742 ASP A C 1
ATOM 5339 O O . ASP A 1 742 ? 35.531 -12.657 -23.480 1.00 90.94 742 ASP A O 1
ATOM 5343 N N . ILE A 1 743 ? 35.563 -14.305 -25.000 1.00 85.94 743 ILE A N 1
ATOM 5344 C CA . ILE A 1 743 ? 36.902 -14.055 -25.547 1.00 85.94 743 ILE A CA 1
ATOM 5345 C C . ILE A 1 743 ? 36.887 -13.191 -26.823 1.00 85.94 743 ILE A C 1
ATOM 5347 O O . ILE A 1 743 ? 37.911 -12.587 -27.158 1.00 85.94 743 ILE A O 1
ATOM 5351 N N . VAL A 1 744 ? 35.756 -13.117 -27.521 1.00 87.50 744 VAL A N 1
ATOM 5352 C CA . VAL A 1 744 ? 35.512 -12.323 -28.732 1.00 87.50 744 VAL A CA 1
ATOM 5353 C C . VAL A 1 744 ? 34.630 -11.123 -28.406 1.00 87.50 744 VAL A C 1
ATOM 5355 O O . VAL A 1 744 ? 34.974 -10.005 -28.792 1.00 87.50 744 VAL A O 1
ATOM 5358 N N . ASP A 1 745 ? 33.554 -11.319 -27.643 1.00 86.12 745 ASP A N 1
ATOM 5359 C CA . ASP A 1 745 ? 32.647 -10.240 -27.254 1.00 86.12 745 ASP A CA 1
ATOM 5360 C C . ASP A 1 745 ? 33.044 -9.557 -25.939 1.00 86.12 745 ASP A C 1
ATOM 5362 O O . ASP A 1 745 ? 33.131 -10.154 -24.865 1.00 86.12 745 ASP A O 1
ATOM 5366 N N . VAL A 1 746 ? 33.267 -8.242 -26.034 1.00 77.44 746 VAL A N 1
ATOM 5367 C CA . VAL A 1 746 ? 33.744 -7.385 -24.930 1.00 77.44 746 VAL A CA 1
ATOM 5368 C C . VAL A 1 746 ? 32.659 -7.142 -23.872 1.00 77.44 746 VAL A C 1
ATOM 5370 O O . VAL A 1 746 ? 32.974 -6.838 -22.722 1.00 77.44 746 VAL A O 1
ATOM 5373 N N . SER A 1 747 ? 31.387 -7.283 -24.247 1.00 80.44 747 SER A N 1
ATOM 5374 C CA . SER A 1 747 ? 30.236 -7.231 -23.348 1.00 80.44 747 SER A CA 1
ATOM 5375 C C . SER A 1 747 ? 29.185 -8.218 -23.840 1.00 80.44 747 SER A C 1
ATOM 5377 O O . SER A 1 747 ? 28.761 -8.135 -24.990 1.00 80.44 747 SER A O 1
ATOM 5379 N N . VAL A 1 748 ? 28.766 -9.141 -22.973 1.00 88.00 748 VAL A N 1
ATOM 5380 C CA . VAL A 1 748 ? 27.727 -10.131 -23.272 1.00 88.00 748 VAL A CA 1
ATOM 5381 C C . VAL A 1 748 ? 26.585 -9.949 -22.269 1.00 88.00 748 VAL A C 1
ATOM 5383 O O . VAL A 1 748 ? 26.806 -10.150 -21.071 1.00 88.00 748 VAL A O 1
ATOM 5386 N N . PRO A 1 749 ? 25.371 -9.572 -22.710 1.00 86.69 749 PRO A N 1
ATOM 5387 C CA . PRO A 1 749 ? 24.254 -9.344 -21.804 1.00 86.69 749 PRO 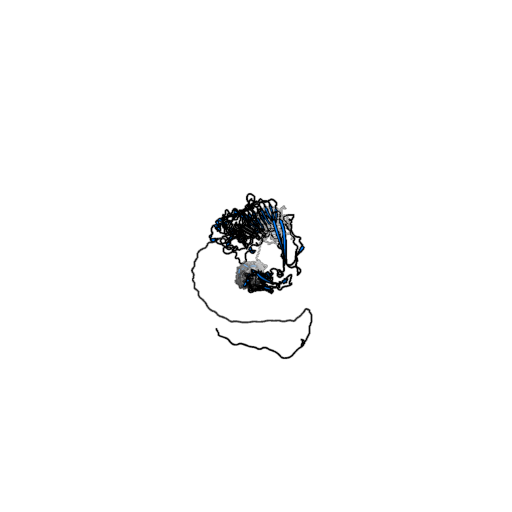A CA 1
ATOM 5388 C C . PRO A 1 749 ? 23.746 -10.663 -21.208 1.00 86.69 749 PRO A C 1
ATOM 5390 O O . PRO A 1 749 ? 23.528 -11.651 -21.913 1.00 86.69 749 PRO A O 1
ATOM 5393 N N . THR A 1 750 ? 23.504 -10.669 -19.898 1.00 91.19 750 THR A N 1
ATOM 5394 C CA . THR A 1 750 ? 22.814 -11.764 -19.208 1.00 91.19 750 THR A CA 1
ATOM 5395 C C . THR A 1 750 ? 21.334 -11.457 -19.064 1.00 91.19 750 THR A C 1
ATOM 5397 O O . THR A 1 750 ? 20.964 -10.493 -18.399 1.00 91.19 750 THR A O 1
ATOM 5400 N N . VAL A 1 751 ? 20.482 -12.319 -19.611 1.00 91.56 751 VAL A N 1
ATOM 5401 C CA . VAL A 1 751 ? 19.029 -12.255 -19.426 1.00 91.56 751 VAL A CA 1
ATOM 5402 C C . VAL A 1 751 ? 18.632 -13.289 -18.378 1.00 91.56 751 VAL A C 1
ATOM 5404 O O . VAL A 1 751 ? 18.871 -14.480 -18.573 1.00 91.56 751 VAL A O 1
ATOM 5407 N N . CYS A 1 752 ? 18.024 -12.850 -17.275 1.00 94.06 752 CYS A N 1
ATOM 5408 C CA . CYS A 1 752 ? 17.524 -13.720 -16.209 1.00 94.06 752 CYS A CA 1
ATOM 5409 C C . CYS A 1 752 ? 15.998 -13.621 -16.078 1.00 94.06 752 CYS A C 1
ATOM 5411 O O . CYS A 1 752 ? 15.416 -12.552 -16.249 1.00 94.06 752 CYS A O 1
ATOM 5413 N N . SER A 1 753 ? 15.348 -14.743 -15.767 1.00 91.88 753 SER A N 1
ATOM 5414 C CA . SER A 1 753 ? 13.905 -14.830 -15.540 1.00 91.88 753 SER A CA 1
ATOM 5415 C C . SER A 1 753 ? 13.596 -15.681 -14.294 1.00 91.88 753 SER A C 1
ATOM 5417 O O . SER A 1 753 ? 13.919 -16.878 -14.294 1.00 91.88 753 SER A O 1
ATOM 5419 N N . PRO A 1 754 ? 12.970 -15.110 -13.241 1.00 93.38 754 PRO A N 1
ATOM 5420 C CA . PRO A 1 754 ? 12.700 -13.676 -13.042 1.00 93.38 754 PRO A CA 1
ATOM 5421 C C . PRO A 1 754 ? 13.966 -12.797 -13.086 1.00 93.38 754 PRO A C 1
ATOM 5423 O O . PRO A 1 754 ? 15.076 -13.298 -12.917 1.00 93.38 754 PRO A O 1
ATOM 5426 N N . ALA A 1 755 ? 13.799 -11.500 -13.346 1.00 90.25 755 ALA A N 1
ATOM 5427 C CA . ALA A 1 755 ? 14.898 -10.534 -13.449 1.00 90.25 755 ALA A CA 1
ATOM 5428 C C . ALA A 1 755 ? 15.406 -10.082 -12.059 1.00 90.25 755 ALA A C 1
ATOM 5430 O O . ALA A 1 755 ? 14.671 -10.233 -11.072 1.00 90.25 755 ALA A O 1
ATOM 5431 N N . PRO A 1 756 ? 16.618 -9.503 -11.945 1.00 92.31 756 PRO A N 1
ATOM 5432 C CA . PRO A 1 756 ? 17.048 -8.802 -10.733 1.00 92.31 756 PRO A CA 1
ATOM 5433 C C . PRO A 1 756 ? 15.998 -7.782 -10.275 1.00 92.31 756 PRO A C 1
ATOM 5435 O O . PRO A 1 756 ? 15.385 -7.113 -11.097 1.00 92.31 756 PRO A O 1
ATOM 5438 N N . GLY A 1 757 ? 15.743 -7.688 -8.968 1.00 89.75 757 GLY A N 1
ATOM 5439 C CA . GLY A 1 757 ? 14.729 -6.765 -8.443 1.00 89.75 757 GLY A CA 1
ATOM 5440 C C . GLY A 1 757 ? 13.277 -7.225 -8.642 1.00 89.75 757 GLY A C 1
ATOM 5441 O O . GLY A 1 757 ? 12.358 -6.508 -8.256 1.00 89.75 757 GLY A O 1
ATOM 5442 N N . SER A 1 758 ? 13.041 -8.432 -9.171 1.00 92.44 758 SER A N 1
ATOM 5443 C CA . SER A 1 758 ? 11.708 -9.050 -9.132 1.00 92.44 758 SER A CA 1
ATOM 5444 C C . SER A 1 758 ? 11.282 -9.359 -7.692 1.00 92.44 758 SER A C 1
ATOM 5446 O O . SER A 1 758 ? 12.106 -9.740 -6.854 1.00 92.44 758 SER A O 1
ATOM 5448 N N . THR A 1 759 ? 9.978 -9.281 -7.422 1.00 92.69 759 THR A N 1
ATOM 5449 C CA . THR A 1 759 ? 9.374 -9.854 -6.212 1.00 92.69 759 THR A CA 1
ATOM 5450 C C . THR A 1 759 ? 9.236 -11.366 -6.366 1.00 92.69 759 THR A C 1
ATOM 5452 O O . THR A 1 759 ? 8.646 -11.855 -7.330 1.00 92.69 759 THR A O 1
ATOM 5455 N N . PHE A 1 760 ? 9.789 -12.110 -5.413 1.00 92.62 760 PHE A N 1
ATOM 5456 C CA . PHE A 1 760 ? 9.747 -13.565 -5.355 1.00 92.62 760 PHE A CA 1
ATOM 5457 C C . PHE A 1 760 ? 8.719 -14.016 -4.307 1.00 92.62 760 PHE A C 1
ATOM 5459 O O . PHE A 1 760 ? 8.818 -13.580 -3.158 1.00 92.62 760 PHE A O 1
ATOM 5466 N N . PRO A 1 761 ? 7.754 -14.887 -4.663 1.00 91.62 761 PRO A N 1
ATOM 5467 C CA . PRO A 1 761 ? 6.777 -15.424 -3.719 1.00 91.62 761 PRO A CA 1
ATOM 5468 C C . PRO A 1 761 ? 7.406 -16.479 -2.800 1.00 91.62 761 PRO A C 1
ATOM 5470 O O . PRO A 1 761 ? 8.459 -17.040 -3.114 1.00 91.62 761 PRO A O 1
ATOM 5473 N N . LEU A 1 762 ? 6.721 -16.787 -1.694 1.00 88.62 762 LEU A N 1
ATOM 5474 C CA . LEU A 1 762 ? 7.136 -17.812 -0.733 1.00 88.62 762 LEU A CA 1
ATOM 5475 C C . LEU A 1 762 ? 7.348 -19.187 -1.394 1.00 88.62 762 LEU A C 1
ATOM 5477 O O . LEU A 1 762 ? 6.626 -19.5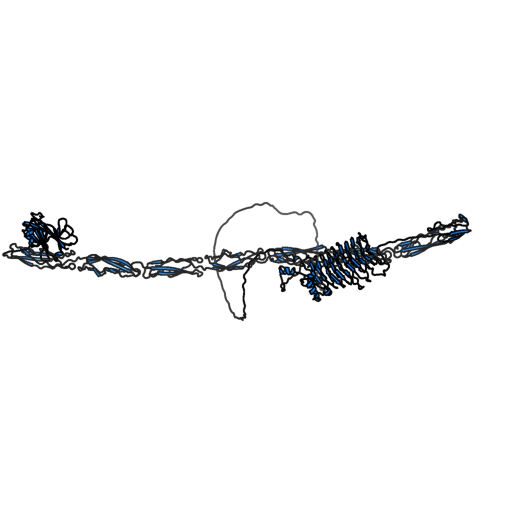92 -2.309 1.00 88.62 762 LEU A O 1
ATOM 5481 N N . GLY A 1 763 ? 8.333 -19.926 -0.885 1.00 88.56 763 GLY A N 1
ATOM 5482 C CA . GLY A 1 763 ? 8.803 -21.191 -1.436 1.00 88.56 763 GLY A CA 1
ATOM 5483 C C . GLY A 1 763 ? 10.079 -21.035 -2.268 1.00 88.56 763 GLY A C 1
ATOM 5484 O O . GLY A 1 763 ? 10.866 -20.110 -2.083 1.00 88.56 763 GLY A O 1
ATOM 5485 N N . ILE A 1 764 ? 10.319 -21.988 -3.172 1.00 92.19 764 ILE A N 1
ATOM 5486 C CA . ILE A 1 764 ? 11.534 -22.034 -3.999 1.00 92.19 764 ILE A CA 1
ATOM 5487 C C . ILE A 1 764 ? 11.189 -21.625 -5.431 1.00 92.19 764 ILE A C 1
ATOM 5489 O O . ILE A 1 764 ? 10.491 -22.353 -6.137 1.00 92.19 764 ILE A O 1
ATOM 5493 N N . THR A 1 765 ? 11.743 -20.500 -5.878 1.00 93.44 765 THR A N 1
ATOM 5494 C CA . THR A 1 765 ? 11.690 -20.050 -7.272 1.00 93.44 765 THR A CA 1
ATOM 5495 C C . THR A 1 765 ? 13.039 -20.290 -7.946 1.00 93.44 765 THR A C 1
ATOM 5497 O O . THR A 1 765 ? 14.078 -19.838 -7.464 1.00 93.44 765 THR A O 1
ATOM 5500 N N . THR A 1 766 ? 13.043 -20.977 -9.088 1.00 93.62 766 THR A N 1
ATOM 5501 C CA . THR A 1 766 ? 14.244 -21.114 -9.926 1.00 93.62 766 THR A CA 1
ATOM 5502 C C . THR A 1 766 ? 14.383 -19.896 -10.831 1.00 93.62 766 THR A C 1
ATOM 5504 O O . THR A 1 766 ? 13.529 -19.673 -11.689 1.00 93.62 766 THR A O 1
ATOM 5507 N N . VAL A 1 767 ? 15.477 -19.150 -10.683 1.00 95.06 767 VAL A N 1
ATOM 5508 C CA . VAL A 1 767 ? 15.894 -18.130 -11.649 1.00 95.06 767 VAL A CA 1
ATOM 5509 C C . VAL A 1 767 ? 16.689 -18.828 -12.745 1.00 95.06 767 VAL A C 1
ATOM 5511 O O . VAL A 1 767 ? 17.719 -19.450 -12.476 1.00 95.06 767 VAL A O 1
ATOM 5514 N N . ASN A 1 768 ? 16.216 -18.728 -13.984 1.00 94.25 768 ASN A N 1
ATOM 5515 C CA . ASN A 1 768 ? 16.935 -19.218 -15.158 1.00 94.25 768 ASN A CA 1
ATOM 5516 C C . ASN A 1 768 ? 17.617 -18.032 -15.836 1.00 94.25 768 ASN A C 1
ATOM 5518 O O . ASN A 1 768 ? 16.958 -17.033 -16.110 1.00 94.25 768 ASN A O 1
ATOM 5522 N N . CYS A 1 769 ? 18.910 -18.151 -16.118 1.00 94.81 769 CYS A N 1
ATOM 5523 C CA . CYS A 1 769 ? 19.701 -17.119 -16.777 1.00 94.81 769 CYS A CA 1
ATOM 5524 C C . CYS A 1 769 ? 20.349 -17.669 -18.048 1.00 94.81 769 CYS A C 1
ATOM 5526 O O . CYS A 1 769 ? 20.835 -18.804 -18.074 1.00 94.81 769 CYS A O 1
ATOM 5528 N N . SER A 1 770 ? 20.397 -16.843 -19.085 1.00 93.56 770 SER A N 1
ATOM 5529 C CA . SER A 1 770 ? 21.043 -17.130 -20.364 1.00 93.56 770 SER A CA 1
ATOM 5530 C C . SER A 1 770 ? 21.918 -15.959 -20.790 1.00 93.56 770 SER A C 1
ATOM 5532 O O . SER A 1 770 ? 21.525 -14.802 -20.634 1.00 93.56 770 SER A O 1
ATOM 5534 N N . ALA A 1 771 ? 23.071 -16.269 -21.369 1.00 92.75 771 ALA A N 1
ATOM 5535 C CA . ALA A 1 771 ? 23.912 -15.326 -22.091 1.00 92.75 771 ALA A CA 1
ATOM 5536 C C . ALA A 1 771 ? 24.068 -15.811 -23.534 1.00 92.75 771 ALA A C 1
ATOM 5538 O O . ALA A 1 771 ? 24.310 -17.002 -23.747 1.00 92.75 771 ALA A O 1
ATOM 5539 N N . THR A 1 772 ? 23.954 -14.893 -24.490 1.00 90.75 772 THR A N 1
ATOM 5540 C CA . THR A 1 772 ? 24.164 -15.144 -25.921 1.00 90.75 772 THR A CA 1
ATOM 5541 C C . THR A 1 772 ? 25.108 -14.077 -26.456 1.00 90.75 772 THR A C 1
ATOM 5543 O O . THR A 1 772 ? 24.926 -12.901 -26.138 1.00 90.75 772 THR A O 1
ATOM 5546 N N . ASP A 1 773 ? 26.120 -14.489 -27.213 1.00 89.75 773 ASP A N 1
ATOM 5547 C CA . ASP A 1 773 ? 27.091 -13.595 -27.853 1.00 89.75 773 ASP A CA 1
ATOM 5548 C C . ASP A 1 773 ? 26.524 -12.928 -29.130 1.00 89.75 773 ASP A C 1
ATOM 5550 O O . ASP A 1 773 ? 25.349 -13.092 -29.476 1.00 89.75 773 ASP A O 1
ATOM 5554 N N . SER A 1 774 ? 27.347 -12.155 -29.844 1.00 85.56 774 SER A N 1
ATOM 5555 C CA . SER A 1 774 ? 26.972 -11.506 -31.112 1.00 85.56 774 SER A CA 1
ATOM 5556 C C . SER A 1 774 ? 26.924 -12.454 -32.325 1.00 85.56 774 SER A C 1
ATOM 5558 O O . SER A 1 774 ? 26.577 -12.023 -33.428 1.00 85.56 774 SER A O 1
ATOM 5560 N N . HIS A 1 775 ? 27.224 -13.742 -32.128 1.00 86.69 775 HIS A N 1
ATOM 5561 C CA . HIS A 1 775 ? 27.313 -14.789 -33.148 1.00 86.69 775 HIS A CA 1
ATOM 5562 C C . HIS A 1 775 ? 26.324 -15.955 -32.909 1.00 86.69 775 HIS A C 1
ATOM 5564 O O . HIS A 1 775 ? 26.471 -17.025 -33.502 1.00 86.69 775 HIS A O 1
ATOM 5570 N N . ASP A 1 776 ? 25.288 -15.726 -32.090 1.00 87.06 776 ASP A N 1
ATOM 5571 C CA . ASP A 1 776 ? 24.231 -16.669 -31.681 1.00 87.06 776 ASP A CA 1
ATOM 5572 C C . ASP A 1 776 ? 24.693 -17.875 -30.817 1.00 87.06 776 ASP A C 1
ATOM 5574 O O . ASP A 1 776 ? 23.895 -18.786 -30.544 1.00 87.06 776 ASP A O 1
ATOM 5578 N N . ASN A 1 777 ? 25.932 -17.905 -30.306 1.00 88.38 777 ASN A N 1
ATOM 5579 C CA . ASN A 1 777 ? 26.350 -18.941 -29.353 1.00 88.38 777 ASN A CA 1
ATOM 5580 C C . ASN A 1 777 ? 25.834 -18.605 -27.948 1.00 88.38 777 ASN A C 1
ATOM 5582 O O . ASN A 1 777 ? 25.964 -17.482 -27.466 1.00 88.38 777 ASN A O 1
ATOM 5586 N N . SER A 1 778 ? 25.249 -19.592 -27.262 1.00 89.50 778 SER A N 1
ATOM 5587 C CA . SER A 1 778 ? 24.526 -19.369 -26.003 1.00 89.50 778 SER A CA 1
ATOM 5588 C C . SER A 1 778 ? 24.890 -20.347 -24.886 1.00 89.50 778 SER A C 1
ATOM 5590 O O . SER A 1 778 ? 25.080 -21.546 -25.106 1.00 89.50 778 SER A O 1
ATOM 5592 N N . THR A 1 779 ? 24.926 -19.821 -23.661 1.00 94.06 779 THR A N 1
ATOM 5593 C CA . THR A 1 779 ? 25.136 -20.565 -22.414 1.00 94.06 779 THR A CA 1
ATOM 5594 C C . THR A 1 779 ? 23.997 -20.282 -21.443 1.00 94.06 779 THR A C 1
ATOM 5596 O O . THR A 1 779 ? 23.714 -19.128 -21.122 1.00 94.06 779 THR A O 1
ATOM 5599 N N . ASN A 1 780 ? 23.396 -21.349 -20.912 1.00 92.81 780 ASN A N 1
ATOM 5600 C CA . ASN A 1 780 ? 22.304 -21.280 -19.943 1.00 92.81 780 ASN A CA 1
ATOM 5601 C C . ASN A 1 780 ? 22.737 -21.842 -18.583 1.00 92.81 780 ASN A C 1
ATOM 5603 O O . ASN A 1 780 ? 23.473 -22.828 -18.509 1.00 92.81 780 ASN A O 1
ATOM 5607 N N . GLY A 1 781 ? 22.201 -21.271 -17.508 1.00 93.06 781 GLY A N 1
ATOM 5608 C CA . GLY A 1 781 ? 22.357 -21.756 -16.140 1.00 93.06 781 GLY A CA 1
ATOM 5609 C C . GLY A 1 781 ? 21.185 -21.331 -15.258 1.00 93.06 781 GLY A C 1
ATOM 5610 O O . GLY A 1 781 ? 20.286 -20.613 -15.691 1.00 93.06 781 GLY A O 1
ATOM 5611 N N . SER A 1 782 ? 21.176 -21.781 -14.006 1.00 94.31 782 SER A N 1
ATOM 5612 C CA . SER A 1 782 ? 20.120 -21.429 -13.055 1.00 94.31 782 SER A CA 1
ATOM 5613 C C . SER A 1 782 ? 20.608 -21.487 -11.614 1.00 94.31 782 SER A C 1
ATOM 5615 O O . SER A 1 782 ? 21.433 -22.339 -11.277 1.00 94.31 782 SER A O 1
ATOM 5617 N N . PHE A 1 783 ? 20.018 -20.656 -10.763 1.00 94.50 783 PHE A N 1
ATOM 5618 C CA . PHE A 1 783 ? 20.116 -20.730 -9.304 1.00 94.50 783 PHE A CA 1
ATOM 5619 C C . PHE A 1 783 ? 18.703 -20.636 -8.706 1.00 94.50 783 PHE A C 1
ATOM 5621 O O . PHE A 1 783 ? 17.736 -20.353 -9.415 1.00 94.50 783 PHE A O 1
ATOM 5628 N N . THR A 1 784 ? 18.546 -20.902 -7.411 1.00 94.12 784 THR A N 1
ATOM 5629 C CA . THR A 1 784 ? 17.242 -20.789 -6.736 1.00 94.12 784 THR A CA 1
ATOM 5630 C C . THR A 1 784 ? 17.219 -19.645 -5.737 1.00 94.12 784 THR A C 1
ATOM 5632 O O . THR A 1 784 ? 18.125 -19.543 -4.907 1.00 94.12 784 THR A O 1
ATOM 5635 N N . VAL A 1 785 ? 16.140 -18.866 -5.749 1.00 94.75 785 VAL A N 1
ATOM 5636 C CA . VAL A 1 785 ? 15.738 -17.991 -4.644 1.00 94.75 785 VAL A CA 1
ATOM 5637 C C . VAL A 1 785 ? 14.748 -18.772 -3.781 1.00 94.75 785 VAL A C 1
ATOM 5639 O O . VAL A 1 785 ? 13.713 -19.222 -4.271 1.00 94.75 785 VAL A O 1
ATOM 5642 N N . THR A 1 786 ? 15.079 -18.971 -2.509 1.00 92.56 786 THR A N 1
ATOM 5643 C CA . THR A 1 786 ? 14.175 -19.534 -1.499 1.00 92.56 786 THR A CA 1
ATOM 5644 C C . THR A 1 786 ? 13.658 -18.393 -0.641 1.00 92.56 786 THR A C 1
ATOM 5646 O O . THR A 1 786 ? 14.423 -17.828 0.140 1.00 92.56 786 THR A O 1
ATOM 5649 N N . VAL A 1 787 ? 12.383 -18.050 -0.790 1.00 92.44 787 VAL A N 1
ATOM 5650 C CA . VAL A 1 787 ? 11.707 -17.113 0.107 1.00 92.44 787 VAL A CA 1
ATOM 5651 C C . VAL A 1 787 ? 11.001 -17.920 1.183 1.00 92.44 787 VAL A C 1
ATOM 5653 O O . VAL A 1 787 ? 10.246 -18.848 0.887 1.00 92.44 787 VAL A O 1
ATOM 5656 N N . GLN A 1 788 ? 11.268 -17.581 2.432 1.00 89.25 788 GLN A N 1
ATOM 5657 C CA . GLN A 1 788 ? 10.656 -18.192 3.605 1.00 89.25 788 GLN A CA 1
ATOM 5658 C C . GLN A 1 788 ? 10.050 -17.103 4.484 1.00 89.25 788 GLN A C 1
ATOM 5660 O O . GLN A 1 788 ? 10.426 -15.939 4.375 1.00 89.25 788 GLN A O 1
ATOM 5665 N N . ASP A 1 789 ? 9.129 -17.502 5.347 1.00 90.44 789 ASP A N 1
ATOM 5666 C CA . ASP A 1 789 ? 8.617 -16.668 6.423 1.00 90.44 789 ASP A CA 1
ATOM 5667 C C . ASP A 1 789 ? 9.108 -17.255 7.750 1.00 90.44 789 ASP A C 1
ATOM 5669 O O . ASP A 1 789 ? 8.819 -18.409 8.087 1.00 90.44 789 ASP A O 1
ATOM 5673 N N . THR A 1 790 ? 9.921 -16.478 8.456 1.00 87.62 790 THR A N 1
ATOM 5674 C CA . THR A 1 790 ? 10.408 -16.736 9.815 1.00 87.62 790 THR A CA 1
ATOM 5675 C C . THR A 1 790 ? 10.065 -15.592 10.776 1.00 87.62 790 THR A C 1
ATOM 5677 O O . THR A 1 790 ? 10.578 -15.538 11.901 1.00 87.62 790 THR A O 1
ATOM 5680 N N . THR A 1 791 ? 9.189 -14.680 10.348 1.00 85.88 791 THR A N 1
ATOM 5681 C CA . THR A 1 791 ? 8.776 -13.498 11.096 1.00 85.88 791 THR A CA 1
ATOM 5682 C C . THR A 1 791 ? 7.631 -13.878 12.025 1.00 85.88 791 THR A C 1
ATOM 5684 O O . THR A 1 791 ? 6.605 -14.383 11.604 1.00 85.88 791 THR A O 1
ATOM 5687 N N . ALA A 1 792 ? 7.817 -13.679 13.330 1.00 87.06 792 ALA A N 1
ATOM 5688 C CA . ALA A 1 792 ? 6.790 -14.030 14.302 1.00 87.06 792 ALA A CA 1
ATOM 5689 C C . ALA A 1 792 ? 5.708 -12.934 14.402 1.00 87.06 792 ALA A C 1
ATOM 5691 O O . ALA A 1 792 ? 6.065 -11.759 14.562 1.00 87.06 792 ALA A O 1
ATOM 5692 N N . PRO A 1 793 ? 4.410 -13.296 14.446 1.00 90.88 793 PRO A N 1
ATOM 5693 C CA . PRO A 1 793 ? 3.321 -12.329 14.516 1.00 90.88 793 PRO A CA 1
ATOM 5694 C C . PRO A 1 793 ? 3.364 -11.521 15.817 1.00 90.88 793 PRO A C 1
ATOM 5696 O O . PRO A 1 793 ? 3.679 -12.034 16.896 1.00 90.88 793 PRO A O 1
ATOM 5699 N N . ILE A 1 794 ? 2.987 -10.246 15.741 1.00 90.12 794 ILE A N 1
ATOM 5700 C CA . ILE A 1 794 ? 2.946 -9.339 16.893 1.00 90.12 794 ILE A CA 1
ATOM 5701 C C . ILE A 1 794 ? 1.558 -9.405 17.536 1.00 90.12 794 ILE A C 1
ATOM 5703 O O . ILE A 1 794 ? 0.547 -9.296 16.845 1.00 90.12 794 ILE A O 1
ATOM 5707 N N . ILE A 1 795 ? 1.495 -9.543 18.864 1.00 92.62 795 ILE A N 1
ATOM 5708 C CA . ILE A 1 795 ? 0.251 -9.438 19.644 1.00 92.62 795 ILE A CA 1
ATOM 5709 C C . ILE A 1 795 ? 0.170 -8.036 20.254 1.00 92.62 795 ILE A C 1
ATOM 5711 O O . ILE A 1 795 ? 1.120 -7.581 20.895 1.00 92.62 795 ILE A O 1
ATOM 5715 N N . ALA A 1 796 ? -0.963 -7.356 20.089 1.00 90.06 796 ALA A N 1
ATOM 5716 C CA . ALA A 1 796 ? -1.185 -6.040 20.676 1.00 90.06 796 ALA A CA 1
ATOM 5717 C C . ALA A 1 796 ? -1.246 -6.094 22.222 1.00 90.06 796 ALA A C 1
ATOM 5719 O O . ALA A 1 796 ? -1.696 -7.097 22.787 1.00 90.06 796 ALA A O 1
ATOM 5720 N N . PRO A 1 797 ? -0.849 -5.017 22.930 1.00 87.44 797 PRO A N 1
ATOM 5721 C CA . PRO A 1 797 ? -1.059 -4.907 24.371 1.00 87.44 797 PRO A CA 1
ATOM 5722 C C . PRO A 1 797 ? -2.547 -4.997 24.732 1.00 87.44 797 PRO A C 1
ATOM 5724 O O . PRO A 1 797 ? -3.377 -4.312 24.136 1.00 87.44 797 PRO A O 1
ATOM 5727 N N . HIS A 1 798 ? -2.875 -5.802 25.742 1.00 89.12 798 HIS A N 1
ATOM 5728 C CA . HIS A 1 798 ? -4.212 -5.870 26.332 1.00 89.12 798 HIS A CA 1
ATOM 5729 C C . HIS A 1 798 ? -4.189 -5.170 27.704 1.00 89.12 798 HIS A C 1
ATOM 5731 O O . HIS A 1 798 ? -3.236 -5.384 28.455 1.00 89.12 798 HIS A O 1
ATOM 5737 N N . PRO A 1 799 ? -5.186 -4.338 28.062 1.00 89.75 799 PRO A N 1
ATOM 5738 C CA . PRO A 1 799 ? -5.268 -3.748 29.398 1.00 89.75 799 PRO A CA 1
ATOM 5739 C C . PRO A 1 799 ? -5.532 -4.807 30.481 1.00 89.75 799 PRO A C 1
ATOM 5741 O O . PRO A 1 799 ? -6.190 -5.817 30.226 1.00 89.75 799 PRO A O 1
ATOM 5744 N N . ASP A 1 800 ? -5.069 -4.545 31.704 1.00 92.94 800 ASP A N 1
ATOM 5745 C CA . ASP A 1 800 ? -5.487 -5.304 32.887 1.00 92.94 800 ASP A CA 1
ATOM 5746 C C . ASP A 1 800 ? -6.998 -5.127 33.145 1.00 92.94 800 ASP A C 1
ATOM 5748 O O . ASP A 1 800 ? -7.593 -4.099 32.808 1.00 92.94 800 ASP A O 1
ATOM 5752 N N . ILE A 1 801 ? -7.617 -6.129 33.769 1.00 93.50 801 ILE A N 1
ATOM 5753 C CA . ILE A 1 801 ? -9.048 -6.173 34.090 1.00 93.50 801 ILE A CA 1
ATOM 5754 C C . ILE A 1 801 ? -9.219 -6.319 35.602 1.00 93.50 801 ILE A C 1
ATOM 5756 O O . ILE A 1 801 ? -8.529 -7.121 36.233 1.00 93.50 801 ILE A O 1
ATOM 5760 N N . ILE A 1 802 ? -10.169 -5.580 36.176 1.00 93.88 802 ILE A N 1
ATOM 5761 C CA . ILE A 1 802 ? -10.613 -5.734 37.565 1.00 93.88 802 ILE A CA 1
ATOM 5762 C C . ILE A 1 802 ? -12.100 -6.085 37.535 1.00 93.88 802 ILE A C 1
ATOM 5764 O O . ILE A 1 802 ? -12.875 -5.360 36.915 1.00 93.88 802 ILE A O 1
ATOM 5768 N N . GLU A 1 803 ? -12.482 -7.180 38.188 1.00 94.12 803 GLU A N 1
ATOM 5769 C CA . GLU A 1 803 ? -13.862 -7.675 38.250 1.00 94.12 803 GLU A CA 1
ATOM 5770 C C . GLU A 1 803 ? -14.260 -8.073 39.675 1.00 94.12 803 GLU A C 1
ATOM 5772 O O . GLU A 1 803 ? -13.419 -8.432 40.505 1.00 94.12 803 GLU A O 1
ATOM 5777 N N . GLU A 1 804 ? -15.561 -8.014 39.947 1.00 92.44 804 GLU A N 1
ATOM 5778 C CA . GLU A 1 804 ? -16.147 -8.334 41.252 1.00 92.44 804 GLU A CA 1
ATOM 5779 C C . GLU A 1 804 ? -16.479 -9.832 41.361 1.00 92.44 804 GLU A C 1
ATOM 5781 O O . GLU A 1 804 ? -17.033 -10.444 40.442 1.00 92.44 804 GLU A O 1
ATOM 5786 N N . ALA A 1 805 ? -16.158 -10.442 42.500 1.00 91.44 805 ALA A N 1
ATOM 5787 C CA . ALA A 1 805 ? -16.398 -11.850 42.767 1.00 91.44 805 ALA A CA 1
ATOM 5788 C C . ALA A 1 805 ? -17.903 -12.164 42.853 1.00 91.44 805 ALA A C 1
ATOM 5790 O O . ALA A 1 805 ? -18.622 -11.731 43.746 1.00 91.44 805 ALA A O 1
ATOM 5791 N N . THR A 1 806 ? -18.385 -12.992 41.925 1.00 90.31 806 THR A N 1
ATOM 5792 C CA . THR A 1 806 ? -19.804 -13.396 41.847 1.00 90.31 806 THR A CA 1
ATOM 5793 C C . THR A 1 806 ? -20.135 -14.675 42.625 1.00 90.31 806 THR A C 1
ATOM 5795 O O . THR A 1 806 ? -21.275 -15.140 42.600 1.00 90.31 806 THR A O 1
ATOM 5798 N N . SER A 1 807 ? -19.131 -15.300 43.248 1.00 88.31 807 SER A N 1
ATOM 5799 C CA . SER A 1 807 ? -19.244 -16.548 44.009 1.00 88.31 807 SER A CA 1
ATOM 5800 C C . SER A 1 807 ? -17.952 -16.844 44.781 1.00 88.31 807 SER A C 1
ATOM 5802 O O . SER A 1 807 ? -16.901 -16.291 44.460 1.00 88.31 807 SER A O 1
ATOM 5804 N N . ALA A 1 808 ? -17.979 -17.838 45.675 1.00 86.06 808 ALA A N 1
ATOM 5805 C CA . ALA A 1 808 ? -16.782 -18.444 46.280 1.00 86.06 808 ALA A CA 1
ATOM 5806 C C . ALA A 1 808 ? -15.741 -18.983 45.265 1.00 86.06 808 ALA A C 1
ATOM 5808 O O . ALA A 1 808 ? -14.593 -19.230 45.626 1.00 86.06 808 ALA A O 1
ATOM 5809 N N . ALA A 1 809 ? -16.127 -19.201 44.000 1.00 85.94 809 ALA A N 1
ATOM 5810 C CA . ALA A 1 809 ? -15.220 -19.600 42.920 1.00 85.94 809 ALA A CA 1
ATOM 5811 C C . ALA A 1 809 ? -14.616 -18.399 42.157 1.00 85.94 809 ALA A C 1
ATOM 5813 O O . ALA A 1 809 ? -13.830 -18.605 41.235 1.00 85.94 809 ALA A O 1
ATOM 5814 N N . GLY A 1 810 ? -14.981 -17.166 42.529 1.00 90.81 810 GLY A N 1
ATOM 5815 C CA . GLY A 1 810 ? -14.601 -15.923 41.862 1.00 90.81 810 GLY A CA 1
ATOM 5816 C C . GLY A 1 810 ? -15.627 -15.453 40.822 1.00 90.81 810 GLY A C 1
ATOM 5817 O O . GLY A 1 810 ? -16.843 -15.489 41.060 1.00 90.81 810 GLY A O 1
ATOM 5818 N N . ALA A 1 811 ? -15.139 -14.973 39.677 1.00 92.81 811 ALA A N 1
ATOM 5819 C CA . ALA A 1 811 ? -15.926 -14.279 38.652 1.00 92.81 811 ALA A CA 1
ATOM 5820 C C . ALA A 1 811 ? -15.783 -14.928 37.268 1.00 92.81 811 ALA A C 1
ATOM 5822 O O . ALA A 1 811 ? -14.718 -15.433 36.920 1.00 92.81 811 ALA A O 1
ATOM 5823 N N . VAL A 1 812 ? -16.836 -14.899 36.448 1.00 92.69 812 VAL A N 1
ATOM 5824 C CA . VAL A 1 812 ? -16.743 -15.269 35.023 1.00 92.69 812 VAL A CA 1
ATOM 5825 C C . VAL A 1 812 ? -16.380 -14.022 34.225 1.00 92.69 812 VAL A C 1
ATOM 5827 O O . VAL A 1 812 ? -17.210 -13.129 34.086 1.00 92.69 812 VAL A O 1
ATOM 5830 N N . VAL A 1 813 ? -15.153 -13.960 33.702 1.00 93.81 813 VAL A N 1
ATOM 5831 C CA . VAL A 1 813 ? -14.615 -12.743 33.069 1.00 93.81 813 VAL A CA 1
ATOM 5832 C C . VAL A 1 813 ? -14.558 -12.904 31.554 1.00 93.81 813 VAL A C 1
ATOM 5834 O O . VAL A 1 813 ? -13.877 -13.788 31.027 1.00 93.81 813 VAL A O 1
ATOM 5837 N N . THR A 1 814 ? -15.265 -12.032 30.837 1.00 92.69 814 THR A N 1
ATOM 5838 C CA . THR A 1 814 ? -15.248 -11.966 29.369 1.00 92.69 814 THR A CA 1
ATOM 5839 C C . THR A 1 814 ? -14.419 -10.783 28.890 1.00 92.69 814 THR A C 1
ATOM 5841 O O . THR A 1 814 ? -14.754 -9.636 29.171 1.00 92.69 814 THR A O 1
ATOM 5844 N N . TYR A 1 815 ? -13.388 -11.064 28.102 1.00 92.38 815 TYR A N 1
ATOM 5845 C CA . TYR A 1 815 ? -12.533 -10.073 27.454 1.00 92.38 815 TYR A CA 1
ATOM 5846 C C . TYR A 1 815 ? -12.453 -10.314 25.939 1.00 92.38 815 TYR A C 1
ATOM 5848 O O . TYR A 1 815 ? -12.731 -11.412 25.446 1.00 92.38 815 TYR A O 1
ATOM 5856 N N . THR A 1 816 ? -12.083 -9.289 25.179 1.00 90.12 816 THR A N 1
ATOM 5857 C CA . THR A 1 816 ? -11.782 -9.408 23.746 1.00 90.12 816 THR A CA 1
ATOM 5858 C C . THR A 1 816 ? -10.364 -9.937 23.568 1.00 90.12 816 THR A C 1
ATOM 5860 O O . THR A 1 816 ? -9.443 -9.321 24.092 1.00 90.12 816 THR A O 1
ATOM 5863 N N . SER A 1 817 ? -10.144 -11.027 22.821 1.00 87.56 817 SER A N 1
ATOM 5864 C CA . SER A 1 817 ? -8.769 -11.429 22.473 1.00 87.56 817 SER A CA 1
ATOM 5865 C C . SER A 1 817 ? -8.010 -10.243 21.856 1.00 87.56 817 SER A C 1
ATOM 5867 O O . SER A 1 817 ? -8.591 -9.551 21.013 1.00 87.56 817 SER A O 1
ATOM 5869 N N . PRO A 1 818 ? -6.744 -9.994 22.241 1.00 91.06 818 PRO A N 1
ATOM 5870 C CA . PRO A 1 818 ? -5.959 -8.920 21.651 1.00 91.06 818 PRO A CA 1
ATOM 5871 C C . PRO A 1 818 ? -5.806 -9.143 20.146 1.00 91.06 818 PRO A C 1
ATOM 5873 O O . PRO A 1 818 ? -5.711 -10.282 19.675 1.00 91.06 818 PRO A O 1
ATOM 5876 N N . SER A 1 819 ? -5.781 -8.048 19.388 1.00 90.50 819 SER A N 1
ATOM 5877 C CA . SER A 1 819 ? -5.471 -8.100 17.963 1.00 90.50 819 SER A CA 1
ATOM 5878 C C . SER A 1 819 ? -4.051 -8.620 17.745 1.00 90.50 819 SER A C 1
ATOM 5880 O O . SER A 1 819 ? -3.164 -8.451 18.585 1.00 90.50 819 SER A O 1
ATOM 5882 N N . THR A 1 820 ? -3.837 -9.254 16.595 1.00 92.06 820 THR A N 1
ATOM 5883 C CA . THR A 1 820 ? -2.499 -9.642 16.144 1.00 92.06 820 THR A CA 1
ATOM 5884 C C . THR A 1 820 ? -2.263 -9.107 14.744 1.00 92.06 820 THR A C 1
ATOM 5886 O O . THR A 1 820 ? -3.218 -8.936 13.981 1.00 92.06 820 THR A O 1
ATOM 5889 N N . SER A 1 821 ? -1.009 -8.815 14.431 1.00 89.06 821 SER A N 1
ATOM 5890 C CA . SER A 1 821 ? -0.588 -8.280 13.142 1.00 89.06 821 SER A CA 1
ATOM 5891 C C . SER A 1 821 ? 0.729 -8.908 12.724 1.00 89.06 821 SER A C 1
ATOM 5893 O O . SER A 1 821 ? 1.692 -8.897 13.494 1.00 89.06 821 SER A O 1
ATOM 5895 N N . ASP A 1 822 ? 0.761 -9.382 11.492 1.00 91.19 822 ASP A N 1
ATOM 5896 C CA . ASP A 1 822 ? 1.921 -9.937 10.824 1.00 91.19 822 ASP A CA 1
ATOM 5897 C C . ASP A 1 822 ? 2.151 -9.251 9.466 1.00 91.19 822 ASP A C 1
ATOM 5899 O O . ASP A 1 822 ? 1.213 -8.710 8.872 1.00 91.19 822 ASP A O 1
ATOM 5903 N N . ALA A 1 823 ? 3.395 -9.239 8.984 1.00 83.56 823 ALA A N 1
ATOM 5904 C CA . ALA A 1 823 ? 3.752 -8.622 7.704 1.00 83.56 823 ALA A CA 1
ATOM 5905 C C . ALA A 1 823 ? 3.390 -9.503 6.494 1.00 83.56 823 ALA A C 1
ATOM 5907 O O . ALA A 1 823 ? 3.052 -8.982 5.429 1.00 83.56 823 ALA A O 1
ATOM 5908 N N . VAL A 1 824 ? 3.449 -10.825 6.656 1.00 88.50 824 VAL A N 1
ATOM 5909 C CA . VAL A 1 824 ? 3.203 -11.830 5.618 1.00 88.50 824 VAL A CA 1
ATOM 5910 C C . VAL A 1 824 ? 1.753 -12.304 5.676 1.00 88.50 824 VAL A C 1
ATOM 5912 O O . VAL A 1 824 ? 1.044 -12.209 4.674 1.00 88.50 824 VAL A O 1
ATOM 5915 N N . ASP A 1 825 ? 1.287 -12.728 6.853 1.00 85.62 825 ASP A N 1
ATOM 5916 C CA . ASP A 1 825 ? -0.041 -13.334 7.043 1.00 85.62 825 ASP A CA 1
ATOM 5917 C C . ASP A 1 825 ? -1.131 -12.344 7.505 1.00 85.62 825 ASP A C 1
ATOM 5919 O O . ASP A 1 825 ? -2.323 -12.671 7.523 1.00 85.62 825 ASP A O 1
ATOM 5923 N N . GLY A 1 826 ? -0.767 -11.102 7.840 1.00 84.25 826 GLY A N 1
ATOM 5924 C CA . GLY A 1 826 ? -1.721 -10.048 8.188 1.00 84.25 826 GLY A CA 1
ATOM 5925 C C . GLY A 1 826 ? -2.378 -10.232 9.562 1.00 84.25 826 GLY A C 1
ATOM 5926 O O . GLY A 1 826 ? -1.708 -10.333 10.585 1.00 84.25 826 GLY A O 1
ATOM 5927 N N . ALA A 1 827 ? -3.711 -10.182 9.624 1.00 85.94 827 ALA A N 1
ATOM 5928 C CA . ALA A 1 827 ? -4.451 -10.204 10.889 1.00 85.94 827 ALA A CA 1
ATOM 5929 C C . ALA A 1 827 ? -4.796 -11.640 11.333 1.00 85.94 827 ALA A C 1
ATOM 5931 O O . ALA A 1 827 ? -5.772 -12.228 10.861 1.00 85.94 827 ALA A O 1
ATOM 5932 N N . GLY A 1 828 ? -4.013 -12.187 12.266 1.00 84.94 828 GLY A N 1
ATOM 5933 C CA . GLY A 1 828 ? -4.227 -13.509 12.868 1.00 84.94 828 GLY A CA 1
ATOM 5934 C C . GLY A 1 828 ? -5.125 -13.506 14.117 1.00 84.94 828 GLY A C 1
ATOM 5935 O O . GLY A 1 828 ? -5.791 -12.518 14.442 1.00 84.94 828 GLY A O 1
ATOM 5936 N N . THR A 1 829 ? -5.107 -14.609 14.874 1.00 86.19 829 THR A N 1
ATOM 5937 C CA . THR A 1 829 ? -5.901 -14.781 16.108 1.00 86.19 829 THR A CA 1
ATOM 5938 C C . THR A 1 829 ? -5.041 -15.096 17.333 1.00 86.19 829 THR A C 1
ATOM 5940 O O . THR A 1 829 ? -4.378 -16.132 17.371 1.00 86.19 829 THR A O 1
ATOM 5943 N N . ALA A 1 830 ? -5.132 -14.273 18.382 1.00 91.62 830 ALA A N 1
ATOM 5944 C CA . ALA A 1 830 ? -4.536 -14.584 19.680 1.00 91.62 830 ALA A CA 1
ATOM 5945 C C . ALA A 1 830 ? -5.347 -15.651 20.442 1.00 91.62 830 ALA A C 1
ATOM 5947 O O . ALA A 1 830 ? -6.554 -15.510 20.670 1.00 91.62 830 ALA A O 1
ATOM 5948 N N . THR A 1 831 ? -4.651 -16.691 20.897 1.00 92.12 831 THR A N 1
ATOM 5949 C CA . THR A 1 831 ? -5.151 -17.714 21.823 1.00 92.12 831 THR A CA 1
ATOM 5950 C C . THR A 1 831 ? -4.680 -17.388 23.236 1.00 92.12 831 THR A C 1
ATOM 5952 O O . THR A 1 831 ? -3.483 -17.325 23.496 1.00 92.12 831 THR A O 1
ATOM 5955 N N . CYS A 1 832 ? -5.612 -17.152 24.155 1.00 94.38 832 CYS A N 1
ATOM 5956 C CA . CYS A 1 832 ? -5.304 -16.703 25.513 1.00 94.38 832 CYS A CA 1
ATOM 5957 C C . CYS A 1 832 ? -5.749 -17.734 26.557 1.00 94.38 832 CYS A C 1
ATOM 5959 O O . CYS A 1 832 ? -6.784 -18.380 26.386 1.00 94.38 832 CYS A O 1
ATOM 5961 N N . SER A 1 833 ? -4.974 -17.876 27.633 1.00 93.12 833 SER A N 1
ATOM 5962 C CA . SER A 1 833 ? -5.212 -18.834 28.716 1.00 93.12 833 SER A CA 1
ATOM 5963 C C . SER A 1 833 ? -4.988 -18.184 30.093 1.00 93.12 833 SER A C 1
ATOM 5965 O O . SER A 1 833 ? -3.908 -17.624 30.296 1.00 93.12 833 SER A O 1
ATOM 5967 N N . PRO A 1 834 ? -5.941 -18.273 31.047 1.00 93.44 834 PRO A N 1
ATOM 5968 C CA . PRO A 1 834 ? -7.291 -18.835 30.900 1.00 93.44 834 PRO A CA 1
ATOM 5969 C C . PRO A 1 834 ? -8.135 -18.068 29.875 1.00 93.44 834 PRO A C 1
ATOM 5971 O O . PRO A 1 834 ? -7.978 -16.862 29.736 1.00 93.44 834 PRO A O 1
ATOM 5974 N N . ALA A 1 835 ? -9.004 -18.767 29.141 1.00 91.50 835 ALA A N 1
ATOM 5975 C CA . ALA A 1 835 ? -9.730 -18.203 28.001 1.00 91.50 835 ALA A CA 1
ATOM 5976 C C . ALA A 1 835 ? -10.851 -17.229 28.411 1.00 91.50 835 ALA A C 1
ATOM 5978 O O . ALA A 1 835 ? -11.407 -17.328 29.506 1.00 91.50 835 ALA A O 1
ATOM 5979 N N . SER A 1 836 ? -11.253 -16.341 27.500 1.00 93.75 836 SER A N 1
ATOM 5980 C CA . SER A 1 836 ? -12.389 -15.431 27.702 1.00 93.75 836 SER A CA 1
ATOM 5981 C C . SER A 1 836 ? -13.682 -16.201 27.995 1.00 93.75 836 SER A C 1
ATOM 5983 O O . SER A 1 836 ? -14.014 -17.160 27.296 1.00 93.75 836 SER A O 1
ATOM 5985 N N . GLY A 1 837 ? -14.395 -15.803 29.052 1.00 91.88 837 GLY A N 1
ATOM 5986 C CA . GLY A 1 837 ? -15.554 -16.525 29.583 1.00 91.88 837 GLY A CA 1
ATOM 5987 C C . GLY A 1 837 ? -15.211 -17.666 30.552 1.00 91.88 837 GLY A C 1
ATOM 5988 O O . GLY A 1 837 ? -16.115 -18.389 30.968 1.00 91.88 837 GLY A O 1
ATOM 5989 N N . SER A 1 838 ? -13.940 -17.837 30.937 1.00 93.12 838 SER A N 1
ATOM 5990 C CA . SER A 1 838 ? -13.559 -18.720 32.051 1.00 93.12 838 SER A CA 1
ATOM 5991 C C . SER A 1 838 ? -13.979 -18.131 33.399 1.00 93.12 838 SER A C 1
ATOM 5993 O O . SER A 1 838 ? -14.087 -16.913 33.556 1.00 93.12 838 SER A O 1
ATOM 5995 N N . THR A 1 839 ? -14.149 -18.994 34.402 1.00 93.12 839 THR A N 1
ATOM 5996 C CA . THR A 1 839 ? -14.168 -18.566 35.805 1.00 93.12 839 THR A CA 1
ATOM 5997 C C . THR A 1 839 ? -12.738 -18.297 36.266 1.00 93.12 839 THR A C 1
ATOM 5999 O O . THR A 1 839 ? -11.893 -19.191 36.234 1.00 93.12 839 THR A O 1
ATOM 6002 N N . PHE A 1 840 ? -12.481 -17.069 36.696 1.00 93.50 840 PHE A N 1
ATOM 6003 C CA . PHE A 1 840 ? -11.238 -16.630 37.309 1.00 93.50 840 PHE A CA 1
ATOM 6004 C C . PHE A 1 840 ? -11.376 -16.695 38.827 1.00 93.50 840 PHE A C 1
ATOM 6006 O O . PHE A 1 840 ? -12.334 -16.165 39.392 1.00 93.50 840 PHE A O 1
ATOM 6013 N N . ALA A 1 841 ? -10.421 -17.367 39.469 1.00 90.06 841 ALA A N 1
ATOM 6014 C CA . ALA A 1 841 ? -10.348 -17.469 40.919 1.00 90.06 841 ALA A CA 1
ATOM 6015 C C . ALA A 1 841 ? -9.933 -16.131 41.552 1.00 90.06 841 ALA A C 1
ATOM 6017 O O . ALA A 1 841 ? -9.451 -15.225 40.873 1.00 90.06 841 ALA A O 1
ATOM 6018 N N . PHE A 1 842 ? -10.119 -16.030 42.866 1.00 85.62 842 PHE A N 1
ATOM 6019 C CA . PHE A 1 842 ? -9.873 -14.811 43.627 1.00 85.62 842 PHE A CA 1
ATOM 6020 C C . PHE A 1 842 ? -8.411 -14.331 43.580 1.00 85.62 842 PHE A C 1
ATOM 6022 O O . PHE A 1 842 ? -7.478 -15.137 43.631 1.00 85.62 842 PHE A O 1
ATOM 6029 N N . GLY A 1 843 ? -8.216 -13.012 43.546 1.00 86.88 843 GLY A N 1
ATOM 6030 C CA . GLY A 1 843 ? -6.918 -12.357 43.407 1.00 86.88 843 GLY A CA 1
ATOM 6031 C C . GLY A 1 843 ? -6.466 -12.202 41.950 1.00 86.88 843 GLY A C 1
ATOM 6032 O O . GLY A 1 843 ? -7.269 -12.185 41.017 1.00 86.88 843 GLY A O 1
ATOM 6033 N N . ASN A 1 844 ? -5.154 -12.051 41.757 1.00 92.50 844 ASN A N 1
ATOM 6034 C CA . ASN A 1 844 ? -4.551 -11.772 40.455 1.00 92.50 844 ASN A CA 1
ATOM 6035 C C . ASN A 1 844 ? -4.260 -13.072 39.691 1.00 92.50 844 ASN A C 1
ATOM 6037 O O . ASN A 1 844 ? -3.366 -13.835 40.060 1.00 92.50 844 ASN A O 1
ATOM 6041 N N . THR A 1 845 ? -4.947 -13.276 38.570 1.00 94.12 845 THR A N 1
ATOM 6042 C CA . THR A 1 845 ? -4.625 -14.304 37.574 1.00 94.12 845 THR A CA 1
ATOM 6043 C C . THR A 1 845 ? -3.946 -13.656 36.371 1.00 94.12 845 THR A C 1
ATOM 6045 O O . THR A 1 845 ? -4.490 -12.728 35.777 1.00 94.12 845 THR A O 1
ATOM 6048 N N . ILE A 1 846 ? -2.779 -14.159 35.971 1.00 94.25 846 ILE A N 1
ATOM 6049 C CA . ILE A 1 846 ? -2.135 -13.742 34.719 1.00 94.25 846 ILE A CA 1
ATOM 6050 C C . ILE A 1 846 ? -2.780 -14.517 33.567 1.00 94.25 846 ILE A C 1
ATOM 6052 O O . ILE A 1 846 ? -2.741 -15.749 33.553 1.00 94.25 846 ILE A O 1
ATOM 6056 N N . VAL A 1 847 ? -3.354 -13.800 32.602 1.00 95.06 847 VAL A N 1
ATOM 6057 C CA . VAL A 1 847 ? -3.746 -14.349 31.301 1.00 95.06 847 VAL A CA 1
ATOM 6058 C C . VAL A 1 847 ? -2.550 -14.229 30.368 1.00 95.06 847 VAL A C 1
ATOM 6060 O O . VAL A 1 847 ? -2.069 -13.123 30.118 1.00 95.06 847 VAL A O 1
ATOM 6063 N N . THR A 1 848 ? -2.092 -15.353 29.823 1.00 94.19 848 THR A N 1
ATOM 6064 C CA . THR A 1 848 ? -1.048 -15.382 28.789 1.00 94.19 848 THR A CA 1
ATOM 6065 C C . THR A 1 848 ? -1.691 -15.584 27.425 1.00 94.19 848 THR A C 1
ATOM 6067 O O . THR A 1 848 ? -2.464 -16.526 27.236 1.00 94.19 848 THR A O 1
ATOM 6070 N N . CYS A 1 849 ? -1.362 -14.714 26.474 1.00 94.75 849 CYS A N 1
ATOM 6071 C CA . CYS A 1 849 ? -1.817 -14.759 25.092 1.00 94.75 849 CYS A CA 1
ATOM 6072 C C . CYS A 1 849 ? -0.668 -15.154 24.158 1.00 94.75 849 CYS A C 1
ATOM 6074 O O . CYS A 1 849 ? 0.382 -14.513 24.131 1.00 94.75 849 CYS A O 1
ATOM 6076 N N . ASN A 1 850 ? -0.908 -16.188 23.355 1.00 93.25 850 ASN A N 1
ATOM 6077 C CA . ASN A 1 850 ? -0.008 -16.700 22.330 1.00 93.25 850 ASN A CA 1
ATOM 6078 C C . ASN A 1 850 ? -0.649 -16.524 20.949 1.00 93.25 850 ASN A C 1
ATOM 6080 O O . ASN A 1 850 ? -1.856 -16.723 20.785 1.00 93.25 850 ASN A O 1
ATOM 6084 N N . ALA A 1 851 ? 0.172 -16.255 19.940 1.00 93.12 851 ALA A N 1
ATOM 6085 C CA . ALA A 1 851 ? -0.216 -16.297 18.536 1.00 93.12 851 ALA A CA 1
ATOM 6086 C C . ALA A 1 851 ? 0.829 -17.080 17.735 1.00 93.12 851 ALA A C 1
ATOM 6088 O O . ALA A 1 851 ? 1.974 -17.250 18.163 1.00 93.12 851 ALA A O 1
ATOM 6089 N N . THR A 1 852 ? 0.414 -17.595 16.589 1.00 90.62 852 THR A N 1
ATOM 6090 C CA . THR A 1 852 ? 1.263 -18.304 15.630 1.00 90.62 852 THR A CA 1
ATOM 6091 C C . THR A 1 852 ? 0.692 -18.018 14.249 1.00 90.62 852 THR A C 1
ATOM 6093 O O . THR A 1 852 ? -0.532 -17.971 14.104 1.00 90.62 852 THR A O 1
ATOM 6096 N N . ASP A 1 853 ? 1.565 -17.764 13.284 1.00 89.69 853 ASP A N 1
ATOM 6097 C CA . ASP A 1 853 ? 1.203 -17.548 11.880 1.00 89.69 853 ASP A CA 1
ATOM 6098 C C . ASP A 1 853 ? 0.862 -18.882 11.172 1.00 89.69 853 ASP A C 1
ATOM 6100 O O . ASP A 1 853 ? 0.679 -19.925 11.816 1.00 89.69 853 ASP A O 1
ATOM 6104 N N . THR A 1 854 ? 0.740 -18.870 9.842 1.00 86.50 854 THR A N 1
ATOM 6105 C CA . THR A 1 854 ? 0.474 -20.077 9.043 1.00 86.50 854 THR A CA 1
ATOM 6106 C C . THR A 1 854 ? 1.725 -20.910 8.738 1.00 86.50 854 THR A C 1
ATOM 6108 O O . THR A 1 854 ? 1.592 -22.094 8.409 1.00 86.50 854 THR A O 1
ATOM 6111 N N . HIS A 1 855 ? 2.927 -20.350 8.906 1.00 86.44 855 HIS A N 1
ATOM 6112 C CA . HIS A 1 855 ? 4.217 -21.011 8.673 1.00 86.44 855 HIS A CA 1
ATOM 6113 C C . HIS A 1 855 ? 4.788 -21.702 9.926 1.00 86.44 855 HIS A C 1
ATOM 6115 O O . HIS A 1 855 ? 5.616 -22.610 9.817 1.00 86.44 855 HIS A O 1
ATOM 6121 N N . GLY A 1 856 ? 4.271 -21.359 11.106 1.00 85.81 856 GLY A N 1
ATOM 6122 C CA . GLY A 1 856 ? 4.604 -21.928 12.406 1.00 85.81 856 GLY A CA 1
ATOM 6123 C C . GLY A 1 856 ? 5.450 -21.031 13.315 1.00 85.81 856 GLY A C 1
ATOM 6124 O O . GLY A 1 856 ? 5.888 -21.527 14.360 1.00 85.81 856 GLY A O 1
ATOM 6125 N N . ASN A 1 857 ? 5.694 -19.756 12.983 1.00 89.00 857 ASN A N 1
ATOM 6126 C CA . ASN A 1 857 ? 6.478 -18.881 13.858 1.00 89.00 857 ASN A CA 1
ATOM 6127 C C . ASN A 1 857 ? 5.602 -18.377 15.011 1.00 89.00 857 ASN A C 1
ATOM 6129 O O . ASN A 1 857 ? 4.478 -17.903 14.838 1.00 89.00 857 ASN A O 1
ATOM 6133 N N . ALA A 1 858 ? 6.105 -18.535 16.234 1.00 90.25 858 ALA A N 1
ATOM 6134 C CA . ALA A 1 858 ? 5.358 -18.220 17.443 1.00 90.25 858 ALA A CA 1
ATOM 6135 C C . ALA A 1 858 ? 5.673 -16.802 17.925 1.00 90.25 858 ALA A C 1
ATOM 6137 O O . ALA A 1 858 ? 6.835 -16.462 18.156 1.00 90.25 858 ALA A O 1
ATOM 6138 N N . ALA A 1 859 ? 4.625 -16.009 18.146 1.00 91.88 859 ALA A N 1
ATOM 6139 C CA . ALA A 1 859 ? 4.719 -14.705 18.788 1.00 91.88 859 ALA A CA 1
ATOM 6140 C C . ALA A 1 859 ? 5.448 -14.791 20.136 1.00 91.88 859 ALA A C 1
ATOM 6142 O O . ALA A 1 859 ? 5.303 -15.771 20.873 1.00 91.88 859 ALA A O 1
ATOM 6143 N N . THR A 1 860 ? 6.138 -13.714 20.523 1.00 91.06 860 THR A N 1
ATOM 6144 C CA . THR A 1 860 ? 6.513 -13.539 21.935 1.00 91.06 860 THR A CA 1
ATOM 6145 C C . THR A 1 860 ? 5.221 -13.414 22.754 1.00 91.06 860 THR A C 1
ATOM 6147 O O . THR A 1 860 ? 4.441 -12.503 22.468 1.00 91.06 860 THR A O 1
ATOM 6150 N N . PRO A 1 861 ? 4.956 -14.295 23.741 1.00 91.75 861 PRO A N 1
ATOM 6151 C CA . PRO A 1 861 ? 3.700 -14.258 24.481 1.00 91.75 861 PRO A CA 1
ATOM 6152 C C . PRO A 1 861 ? 3.511 -12.936 25.221 1.00 91.75 861 PRO A C 1
ATOM 6154 O O . PRO A 1 861 ? 4.411 -12.484 25.933 1.00 91.75 861 PRO A O 1
ATOM 6157 N N . THR A 1 862 ? 2.330 -12.339 25.086 1.00 93.56 862 THR A N 1
ATOM 6158 C CA . THR A 1 862 ? 1.932 -11.163 25.868 1.00 93.56 862 THR A CA 1
ATOM 6159 C C . THR A 1 862 ? 1.083 -11.587 27.059 1.00 93.56 862 THR A C 1
ATOM 6161 O O . THR A 1 862 ? 0.462 -12.652 27.060 1.00 93.56 862 THR A O 1
ATOM 6164 N N . THR A 1 863 ? 1.068 -10.768 28.107 1.00 93.81 863 THR A N 1
ATOM 6165 C CA . THR A 1 863 ? 0.340 -11.061 29.345 1.00 93.81 863 THR A CA 1
ATOM 6166 C C . THR A 1 863 ? -0.423 -9.844 29.832 1.00 93.81 863 THR A C 1
ATOM 6168 O O . THR A 1 863 ? 0.121 -8.741 29.801 1.00 93.81 863 THR A O 1
ATOM 6171 N N . PHE A 1 864 ? -1.622 -10.066 30.360 1.00 94.06 864 PHE A N 1
ATOM 6172 C CA . PHE A 1 864 ? -2.359 -9.085 31.157 1.00 94.06 864 PHE A CA 1
ATOM 6173 C C . PHE A 1 864 ? -2.922 -9.755 32.416 1.00 94.06 864 PHE A C 1
ATOM 6175 O O . PHE A 1 864 ? -3.017 -10.982 32.504 1.00 94.06 864 PHE A O 1
ATOM 6182 N N . THR A 1 865 ? -3.267 -8.952 33.410 1.00 95.06 865 THR A N 1
ATOM 6183 C CA . THR A 1 865 ? -3.760 -9.403 34.710 1.00 95.06 865 THR A CA 1
ATOM 6184 C C . THR A 1 865 ? -5.277 -9.299 34.756 1.00 95.06 865 THR A C 1
ATOM 6186 O O . THR A 1 865 ? -5.841 -8.239 34.494 1.00 95.06 865 THR A O 1
ATOM 6189 N N . VAL A 1 866 ? -5.942 -10.378 35.157 1.00 95.19 866 VAL A N 1
ATOM 6190 C CA . VAL A 1 866 ? -7.332 -10.356 35.621 1.00 95.19 866 VAL A CA 1
ATOM 6191 C C . VAL A 1 866 ? -7.301 -10.403 37.144 1.00 95.19 866 VAL A C 1
ATOM 6193 O O . VAL A 1 866 ? -6.860 -11.392 37.727 1.00 95.19 866 VAL A O 1
ATOM 6196 N N . THR A 1 867 ? -7.736 -9.326 37.789 1.00 93.81 867 THR A N 1
ATOM 6197 C CA . THR A 1 867 ? -7.847 -9.220 39.248 1.00 93.81 867 THR A CA 1
ATOM 6198 C C . THR A 1 867 ? -9.305 -9.410 39.640 1.00 93.81 867 THR A C 1
ATOM 6200 O O . THR A 1 867 ? -10.129 -8.533 39.387 1.00 93.81 867 THR A O 1
ATOM 6203 N N . VAL A 1 868 ? -9.627 -10.549 40.252 1.00 93.19 868 VAL A N 1
ATOM 6204 C CA . VAL A 1 868 ? -10.944 -10.774 40.861 1.00 93.19 868 VAL A CA 1
ATOM 6205 C C . VAL A 1 868 ? -10.864 -10.376 42.328 1.00 93.19 868 VAL A C 1
ATOM 6207 O O . VAL A 1 868 ? -10.048 -10.922 43.071 1.00 93.19 868 VAL A O 1
ATOM 6210 N N . GLN A 1 869 ? -11.700 -9.431 42.741 1.00 90.88 869 GLN A N 1
ATOM 6211 C CA . GLN A 1 869 ? -11.754 -8.912 44.108 1.00 90.88 869 GLN A CA 1
ATOM 6212 C C . GLN A 1 869 ? -13.180 -8.985 44.666 1.00 90.88 869 GLN A C 1
ATOM 6214 O O . GLN A 1 869 ? -14.130 -9.205 43.923 1.00 90.88 869 GLN A O 1
ATOM 6219 N N . ASP A 1 870 ? -13.319 -8.820 45.976 1.00 90.75 870 ASP A N 1
ATOM 6220 C CA . ASP A 1 870 ? -14.597 -8.805 46.686 1.00 90.75 870 ASP A CA 1
ATOM 6221 C C . ASP A 1 870 ? -14.697 -7.472 47.421 1.00 90.75 870 ASP A C 1
ATOM 6223 O O . ASP A 1 870 ? -13.920 -7.179 48.334 1.00 90.75 870 ASP A O 1
ATOM 6227 N N . THR A 1 871 ? -15.629 -6.646 46.964 1.00 89.25 871 THR A N 1
ATOM 6228 C CA . THR A 1 871 ? -16.006 -5.363 47.563 1.00 89.25 871 THR A CA 1
ATOM 6229 C C . THR A 1 871 ? -17.466 -5.375 48.035 1.00 89.25 871 THR A C 1
ATOM 6231 O O . THR A 1 871 ? -18.008 -4.350 48.471 1.00 89.25 871 THR A O 1
ATOM 6234 N N . THR A 1 872 ? -18.114 -6.540 47.972 1.00 88.06 872 THR A N 1
ATOM 6235 C CA . THR A 1 872 ? -19.510 -6.751 48.330 1.00 88.06 872 THR A CA 1
ATOM 6236 C C . THR A 1 872 ? -19.622 -6.928 49.841 1.00 88.06 872 THR A C 1
ATOM 6238 O O . THR A 1 872 ? -18.924 -7.718 50.456 1.00 88.06 872 THR A O 1
ATOM 6241 N N . SER A 1 873 ? -20.498 -6.150 50.483 1.00 89.56 873 SER A N 1
ATOM 6242 C CA . SER A 1 873 ? -20.722 -6.275 51.930 1.00 89.56 873 SER A CA 1
ATOM 6243 C C . SER A 1 873 ? -21.803 -7.321 52.243 1.00 89.56 873 SER A C 1
ATOM 6245 O O . SER A 1 873 ? -22.845 -7.307 51.579 1.00 89.56 873 SER A O 1
ATOM 6247 N N . PRO A 1 874 ? -21.645 -8.151 53.297 1.00 92.00 874 PRO A N 1
ATOM 6248 C CA . PRO A 1 874 ? -22.587 -9.219 53.631 1.00 92.00 874 PRO A CA 1
ATOM 6249 C C . PRO A 1 874 ? -24.030 -8.734 53.811 1.00 92.00 874 PRO A C 1
ATOM 6251 O O . PRO A 1 874 ? -24.297 -7.754 54.502 1.00 92.00 874 PRO A O 1
ATOM 6254 N N . THR A 1 875 ? -25.011 -9.461 53.284 1.00 92.56 875 THR A N 1
ATOM 6255 C CA . THR A 1 875 ? -26.426 -9.130 53.523 1.00 92.56 875 THR A CA 1
ATOM 6256 C C . THR A 1 875 ? -26.848 -9.553 54.933 1.00 92.56 875 THR A C 1
ATOM 6258 O O . THR A 1 875 ? -26.839 -10.739 55.261 1.00 92.56 875 THR A O 1
ATOM 6261 N N . LEU A 1 876 ? -27.221 -8.593 55.786 1.00 93.75 876 LEU A N 1
ATOM 6262 C CA . LEU A 1 876 ? -27.793 -8.861 57.111 1.00 93.75 876 LEU A CA 1
ATOM 6263 C C . LEU A 1 876 ? -29.286 -9.207 57.008 1.00 93.75 876 LEU A C 1
ATOM 6265 O O . LEU A 1 876 ? -30.051 -8.559 56.299 1.00 93.75 876 LEU A O 1
ATOM 6269 N N . SER A 1 877 ? -29.700 -10.214 57.773 1.00 93.50 877 SER A N 1
ATOM 6270 C CA . SER A 1 877 ? -31.089 -10.610 57.991 1.00 93.50 877 SER A CA 1
ATOM 6271 C C . SER A 1 877 ? -31.361 -10.595 59.495 1.00 93.50 877 SER A C 1
ATOM 6273 O O . SER A 1 877 ? -30.906 -11.467 60.248 1.00 93.50 877 SER A O 1
ATOM 6275 N N . LEU A 1 878 ? -32.046 -9.536 59.930 1.00 94.00 878 LEU A N 1
ATOM 6276 C CA . LEU A 1 878 ? -32.379 -9.238 61.321 1.00 94.00 878 LEU A CA 1
ATOM 6277 C C . LEU A 1 878 ? -33.860 -9.545 61.612 1.00 94.00 878 LEU A C 1
ATOM 6279 O O . LEU A 1 878 ? -34.685 -9.552 60.693 1.00 94.00 878 LEU A O 1
ATOM 6283 N N . PRO A 1 879 ? -34.234 -9.800 62.880 1.00 93.12 879 PRO A N 1
ATOM 6284 C CA . PRO A 1 879 ? -35.637 -9.873 63.268 1.00 93.12 879 PRO A CA 1
ATOM 6285 C C . PRO A 1 879 ? -36.299 -8.488 63.185 1.00 93.12 879 PRO A C 1
ATOM 6287 O O . PRO A 1 879 ? -35.634 -7.456 63.239 1.00 93.12 879 PRO A O 1
ATOM 6290 N N . ALA A 1 880 ? -37.632 -8.467 63.126 1.00 92.94 880 ALA A N 1
ATOM 6291 C CA . ALA A 1 880 ? -38.394 -7.247 63.389 1.00 92.94 880 ALA A CA 1
ATOM 6292 C C . ALA A 1 880 ? -38.269 -6.818 64.866 1.00 92.94 880 ALA A C 1
ATOM 6294 O O . ALA A 1 880 ? -37.900 -7.627 65.721 1.00 92.94 880 ALA A O 1
ATOM 6295 N N . ASP A 1 881 ? -38.632 -5.565 65.163 1.00 94.81 881 ASP A N 1
ATOM 6296 C CA . ASP A 1 881 ? -38.662 -5.026 66.528 1.00 94.81 881 ASP A CA 1
ATOM 6297 C C . ASP A 1 881 ? -39.426 -5.942 67.499 1.00 94.81 881 ASP A C 1
ATOM 6299 O O . ASP A 1 881 ? -40.562 -6.357 67.243 1.00 94.81 881 ASP A O 1
ATOM 6303 N N . ILE A 1 882 ? -38.802 -6.247 68.637 1.00 93.56 882 ILE A N 1
ATOM 6304 C CA . ILE A 1 882 ? -39.326 -7.187 69.630 1.00 93.56 882 ILE A CA 1
ATOM 6305 C C . ILE A 1 882 ? -39.948 -6.399 70.780 1.00 93.56 882 ILE A C 1
ATOM 6307 O O . ILE A 1 882 ? -39.251 -5.676 71.487 1.00 93.56 882 ILE A O 1
ATOM 6311 N N . ILE A 1 883 ? -41.248 -6.584 71.009 1.00 93.69 883 ILE A N 1
ATOM 6312 C CA . ILE A 1 883 ? -41.947 -6.072 72.195 1.00 93.69 883 ILE A CA 1
ATOM 6313 C C . ILE A 1 883 ? -42.209 -7.249 73.138 1.00 93.69 883 ILE A C 1
ATOM 6315 O O . ILE A 1 883 ? -42.743 -8.274 72.709 1.00 93.69 883 ILE A O 1
ATOM 6319 N N . ILE A 1 884 ? -41.822 -7.119 74.408 1.00 94.00 884 ILE A N 1
ATOM 6320 C CA . ILE A 1 884 ? -41.952 -8.180 75.414 1.00 94.00 884 ILE A CA 1
ATOM 6321 C C . ILE A 1 884 ? -42.310 -7.614 76.793 1.00 94.00 884 ILE A C 1
ATOM 6323 O O . ILE A 1 884 ? -41.977 -6.478 77.125 1.00 94.00 884 ILE A O 1
ATOM 6327 N N . GLU A 1 885 ? -42.973 -8.438 77.596 1.00 93.00 885 GLU A N 1
ATOM 6328 C CA . GLU A 1 885 ? -43.329 -8.133 78.980 1.00 93.00 885 GLU A CA 1
ATOM 6329 C C . GLU A 1 885 ? -42.132 -8.312 79.932 1.00 93.00 885 GLU A C 1
ATOM 6331 O O . GLU A 1 885 ? -41.354 -9.264 79.808 1.00 93.00 885 GLU A O 1
ATOM 6336 N N . ALA A 1 886 ? -41.995 -7.419 80.910 1.00 91.62 886 ALA A N 1
ATOM 6337 C CA . ALA A 1 886 ? -40.995 -7.489 81.964 1.00 91.62 886 ALA A CA 1
ATOM 6338 C C . ALA A 1 886 ? -41.255 -8.674 82.911 1.00 91.62 886 ALA A C 1
ATOM 6340 O O . ALA A 1 886 ? -42.303 -8.794 83.534 1.00 91.62 886 ALA A O 1
ATOM 6341 N N . THR A 1 887 ? -40.259 -9.546 83.068 1.00 90.38 887 THR A N 1
ATOM 6342 C CA . THR A 1 887 ? -40.352 -10.738 83.935 1.00 90.38 887 THR A CA 1
ATOM 6343 C C . THR A 1 887 ? -39.738 -10.537 85.325 1.00 90.38 887 THR A C 1
ATOM 6345 O O . THR A 1 887 ? -39.630 -11.488 86.097 1.00 90.38 887 THR A O 1
ATOM 6348 N N . SER A 1 888 ? -39.227 -9.337 85.614 1.00 88.44 888 SER A N 1
ATOM 6349 C CA . SER A 1 888 ? -38.504 -8.998 86.845 1.00 88.44 888 SER A CA 1
ATOM 6350 C C . SER A 1 888 ? -38.290 -7.478 86.966 1.00 88.44 888 SER A C 1
ATOM 6352 O O . SER A 1 888 ? -38.384 -6.781 85.952 1.00 88.44 888 SER A O 1
ATOM 6354 N N . PRO A 1 889 ? -37.822 -6.959 88.122 1.00 86.50 889 PRO A N 1
ATOM 6355 C CA . PRO A 1 889 ? -37.389 -5.561 88.258 1.00 86.50 889 PRO A CA 1
ATOM 6356 C C . PRO A 1 889 ? -36.154 -5.206 87.406 1.00 86.50 889 PRO A C 1
ATOM 6358 O O . PRO A 1 889 ? -35.787 -4.042 87.282 1.00 86.50 889 PRO A O 1
ATOM 6361 N N . SER A 1 890 ? -35.465 -6.207 86.841 1.00 87.00 890 SER A N 1
ATOM 6362 C CA . SER A 1 890 ? -34.369 -6.024 85.873 1.00 87.00 890 SER A CA 1
ATOM 6363 C C . SER A 1 890 ? -34.849 -6.081 84.414 1.00 87.00 890 SER A C 1
ATOM 6365 O O . SER A 1 890 ? -34.023 -6.019 83.509 1.00 87.00 890 SER A O 1
ATOM 6367 N N . GLY A 1 891 ? -36.161 -6.208 84.183 1.00 90.81 891 GLY A N 1
ATOM 6368 C CA . GLY A 1 891 ? -36.774 -6.409 82.873 1.00 90.81 891 GLY A CA 1
ATOM 6369 C C . GLY A 1 891 ? -36.839 -7.884 82.458 1.00 90.81 891 GLY A C 1
ATOM 6370 O O . GLY A 1 891 ? -37.200 -8.750 83.266 1.00 90.81 891 GLY A O 1
ATOM 6371 N N . ALA A 1 892 ? -36.532 -8.169 81.190 1.00 92.50 892 ALA A N 1
ATOM 6372 C CA . ALA A 1 892 ? -36.774 -9.461 80.541 1.00 92.50 892 ALA A CA 1
ATOM 6373 C C . ALA A 1 892 ? -35.530 -10.027 79.839 1.00 92.50 892 ALA A C 1
ATOM 6375 O O . ALA A 1 892 ? -34.733 -9.286 79.267 1.00 92.50 892 ALA A O 1
ATOM 6376 N N . VAL A 1 893 ? -35.383 -11.356 79.834 1.00 93.12 893 VAL A N 1
ATOM 6377 C CA . VAL A 1 893 ? -34.406 -12.048 78.973 1.00 93.12 893 VAL A CA 1
ATOM 6378 C C . VAL A 1 893 ? -34.986 -12.159 77.567 1.00 93.12 893 VAL A C 1
ATOM 6380 O O . VAL A 1 893 ? -36.061 -12.735 77.402 1.00 93.12 893 VAL A O 1
ATOM 6383 N N . VAL A 1 894 ? -34.273 -11.662 76.552 1.00 93.62 894 VAL A N 1
ATOM 6384 C CA . VAL A 1 894 ? -34.740 -11.713 75.155 1.00 93.62 894 VAL A CA 1
ATOM 6385 C C . VAL A 1 894 ? -33.770 -12.495 74.284 1.00 93.62 894 VAL A C 1
ATOM 6387 O O . VAL A 1 894 ? -32.609 -12.125 74.110 1.00 93.62 894 VAL A O 1
ATOM 6390 N N . THR A 1 895 ? -34.268 -13.586 73.707 1.00 93.06 895 THR A N 1
ATOM 6391 C CA . THR A 1 895 ? -33.573 -14.372 72.685 1.00 93.06 895 THR A CA 1
ATOM 6392 C C . THR A 1 895 ? -34.082 -14.003 71.301 1.00 93.06 895 THR A C 1
ATOM 6394 O O . THR A 1 895 ? -35.287 -13.995 71.058 1.00 93.06 895 THR A O 1
ATOM 6397 N N . PHE A 1 896 ? -33.153 -13.762 70.387 1.00 93.38 896 PHE A N 1
ATOM 6398 C CA . PHE A 1 896 ? -33.401 -13.452 68.985 1.00 93.38 896 PHE A CA 1
ATOM 6399 C C . PHE A 1 896 ? -32.401 -14.177 68.075 1.00 93.38 896 PHE A C 1
ATOM 6401 O O . PHE A 1 896 ? -31.352 -14.645 68.527 1.00 93.38 896 PHE A O 1
ATOM 6408 N N . THR A 1 897 ? -32.720 -14.258 66.786 1.00 91.81 897 THR A N 1
ATOM 6409 C CA . THR A 1 897 ? -31.859 -14.838 65.749 1.00 91.81 897 THR A CA 1
ATOM 6410 C C . THR A 1 897 ? -31.539 -13.779 64.707 1.00 91.81 897 THR A C 1
ATOM 6412 O O . THR A 1 897 ? -32.452 -13.273 64.061 1.00 91.81 897 THR A O 1
ATOM 6415 N N . ALA A 1 898 ? -30.255 -13.478 64.539 1.00 92.88 898 ALA A N 1
ATOM 6416 C CA . ALA A 1 898 ? -29.729 -12.702 63.424 1.00 92.88 898 ALA A CA 1
ATOM 6417 C C . ALA A 1 898 ? -28.809 -13.606 62.593 1.00 92.88 898 ALA A C 1
ATOM 6419 O O . ALA A 1 898 ? -28.162 -14.504 63.138 1.00 92.88 898 ALA A O 1
ATOM 6420 N N . SER A 1 899 ? -28.759 -13.373 61.288 1.00 92.69 899 SER A N 1
ATOM 6421 C CA . SER A 1 899 ? -27.919 -14.116 60.342 1.00 92.69 899 SER A CA 1
ATOM 6422 C C . SER A 1 899 ? -27.452 -13.187 59.232 1.00 92.69 899 SER A C 1
ATOM 6424 O O . SER A 1 899 ? -28.167 -12.242 58.908 1.00 92.69 899 SER A O 1
ATOM 6426 N N . SER A 1 900 ? -26.302 -13.461 58.622 1.00 94.31 900 SER A N 1
ATOM 6427 C CA . SER A 1 900 ? -25.893 -12.792 57.388 1.00 94.31 900 SER A CA 1
ATOM 6428 C C . SER A 1 900 ? -25.466 -13.792 56.333 1.00 94.31 900 SER A C 1
ATOM 6430 O O . SER A 1 900 ? -24.873 -14.826 56.649 1.00 94.31 900 SER A O 1
ATOM 6432 N N . SER A 1 901 ? -25.755 -13.450 55.084 1.00 91.88 901 SER A N 1
ATOM 6433 C CA . SER A 1 901 ? -25.299 -14.181 53.911 1.00 91.88 901 SER A CA 1
ATOM 6434 C C . SER A 1 901 ? -24.498 -13.275 52.991 1.00 91.88 901 SER A C 1
ATOM 6436 O O . SER A 1 901 ? -24.954 -12.185 52.654 1.00 91.88 901 SER A O 1
ATOM 6438 N N . ASP A 1 902 ? -23.337 -13.739 52.563 1.00 92.56 902 ASP A N 1
ATOM 6439 C CA . ASP A 1 902 ? -22.542 -13.111 51.518 1.00 92.56 902 ASP A CA 1
ATOM 6440 C C . ASP A 1 902 ? -22.483 -14.002 50.259 1.00 92.56 902 ASP A C 1
ATOM 6442 O O . ASP A 1 902 ? -22.755 -15.205 50.325 1.00 92.56 902 ASP A O 1
ATOM 6446 N N . ILE A 1 903 ? -22.189 -13.407 49.099 1.00 88.31 903 ILE A N 1
ATOM 6447 C CA . ILE A 1 903 ? -22.124 -14.102 47.808 1.00 88.31 903 ILE A CA 1
ATOM 6448 C C . ILE A 1 903 ? -20.810 -14.881 47.608 1.00 88.31 903 ILE A C 1
ATOM 6450 O O . ILE A 1 903 ? -20.814 -15.921 46.940 1.00 88.31 903 ILE A O 1
ATOM 6454 N N . VAL A 1 904 ? -19.713 -14.429 48.220 1.00 89.44 904 VAL A N 1
ATOM 6455 C CA . VAL A 1 904 ? -18.388 -15.060 48.194 1.00 89.44 904 VAL A CA 1
ATOM 6456 C C . VAL A 1 904 ? -18.208 -15.969 49.410 1.00 89.44 904 VAL A C 1
ATOM 6458 O O . VAL A 1 904 ? -17.953 -17.161 49.244 1.00 89.44 904 VAL A O 1
ATOM 6461 N N . ASP A 1 905 ? -18.416 -15.450 50.624 1.00 87.19 905 ASP A N 1
ATOM 6462 C CA . ASP A 1 905 ? -18.164 -16.177 51.883 1.00 87.19 905 ASP A CA 1
ATOM 6463 C C . ASP A 1 905 ? -19.347 -17.036 52.378 1.00 87.19 905 ASP A C 1
ATOM 6465 O O . ASP A 1 905 ? -19.225 -17.832 53.317 1.00 87.19 905 ASP A O 1
ATOM 6469 N N . GLY A 1 906 ? -20.522 -16.921 51.757 1.00 88.06 906 GLY A N 1
ATOM 6470 C CA . GLY A 1 906 ? -21.686 -17.726 52.118 1.00 88.06 906 GLY A CA 1
ATOM 6471 C C . GLY A 1 906 ? -22.275 -17.328 53.473 1.00 88.06 906 GLY A C 1
ATOM 6472 O O . GLY A 1 906 ? -23.033 -16.372 53.550 1.00 88.06 906 GLY A O 1
ATOM 6473 N N . SER A 1 907 ? -22.008 -18.075 54.549 1.00 90.12 907 SER A N 1
ATOM 6474 C CA . SER A 1 907 ? -22.622 -17.837 55.872 1.00 90.12 907 SER A CA 1
ATOM 6475 C C . SER A 1 907 ? -21.685 -17.064 56.804 1.00 90.12 907 SER A C 1
ATOM 6477 O O . SER A 1 907 ? -20.930 -17.664 57.571 1.00 90.12 907 SER A O 1
ATOM 6479 N N . VAL A 1 908 ? -21.791 -15.736 56.799 1.00 92.50 908 VAL A N 1
ATOM 6480 C CA . VAL A 1 908 ? -20.923 -14.842 57.583 1.00 92.50 908 VAL A CA 1
ATOM 6481 C C . VAL A 1 908 ? -21.376 -14.753 59.059 1.00 92.50 908 VAL A C 1
ATOM 6483 O O . VAL A 1 908 ? -22.583 -14.702 59.316 1.00 92.50 908 VAL A O 1
ATOM 6486 N N . PRO A 1 909 ? -20.463 -14.713 60.056 1.00 91.12 909 PRO A N 1
ATOM 6487 C CA . PRO A 1 909 ? -20.825 -14.532 61.467 1.00 91.12 909 PRO A CA 1
ATOM 6488 C C . PRO A 1 909 ? -21.376 -13.130 61.790 1.00 91.12 909 PRO A C 1
ATOM 6490 O O . PRO A 1 909 ? -20.718 -12.123 61.534 1.00 91.12 909 PRO A O 1
ATOM 6493 N N . VAL A 1 910 ? -22.538 -13.065 62.454 1.00 94.31 910 VAL A N 1
ATOM 6494 C CA . VAL A 1 910 ? -23.125 -11.805 62.952 1.00 94.31 910 VAL A CA 1
ATOM 6495 C C . VAL A 1 910 ? -22.759 -11.558 64.415 1.00 94.31 910 VAL A C 1
ATOM 6497 O O . VAL A 1 910 ? -22.981 -12.409 65.278 1.00 94.31 910 VAL A O 1
ATOM 6500 N N . ASN A 1 911 ? -22.295 -10.346 64.715 1.00 93.38 911 ASN A N 1
ATOM 6501 C CA . ASN A 1 911 ? -22.064 -9.845 66.066 1.00 93.38 911 ASN A CA 1
ATOM 6502 C C . ASN A 1 911 ? -23.139 -8.808 66.429 1.00 93.38 911 ASN A C 1
ATOM 6504 O O . ASN A 1 911 ? -23.106 -7.681 65.945 1.00 93.38 911 ASN A O 1
ATOM 6508 N N . CYS A 1 912 ? -24.086 -9.173 67.297 1.00 95.19 912 CYS A N 1
ATOM 6509 C CA . CYS A 1 912 ? -25.112 -8.257 67.812 1.00 95.19 912 CYS A CA 1
ATOM 6510 C C . CYS A 1 912 ? -24.790 -7.778 69.233 1.00 95.19 912 CYS A C 1
ATOM 6512 O O . CYS A 1 912 ? -24.390 -8.568 70.092 1.00 95.19 912 CYS A O 1
ATOM 6514 N N . THR A 1 913 ? -25.010 -6.488 69.492 1.00 93.25 913 THR A N 1
ATOM 6515 C CA . THR A 1 913 ? -24.769 -5.841 70.787 1.00 93.25 913 THR A CA 1
ATOM 6516 C C . THR A 1 913 ? -25.980 -5.001 71.231 1.00 93.25 913 THR A C 1
ATOM 6518 O O . THR A 1 913 ? -26.370 -4.084 70.507 1.00 93.25 913 THR A O 1
ATOM 6521 N N . PRO A 1 914 ? -26.571 -5.259 72.419 1.00 92.56 914 PRO A N 1
ATOM 6522 C CA . PRO A 1 914 ? -26.356 -6.416 73.302 1.00 92.56 914 PRO A CA 1
ATOM 6523 C C . PRO A 1 914 ? -26.661 -7.772 72.636 1.00 92.56 914 PRO A C 1
ATOM 6525 O O . PRO A 1 914 ? -27.367 -7.841 71.635 1.00 92.56 914 PRO A O 1
ATOM 6528 N N . ALA A 1 915 ? -26.113 -8.858 73.183 1.00 91.12 915 ALA A N 1
ATOM 6529 C CA . ALA A 1 915 ? -26.198 -10.188 72.575 1.00 91.12 915 ALA A CA 1
ATOM 6530 C C . ALA A 1 915 ? -27.555 -10.881 72.814 1.00 91.12 915 ALA A C 1
ATOM 6532 O O . ALA A 1 915 ? -28.249 -10.601 73.795 1.00 91.12 915 ALA A O 1
ATOM 6533 N N . SER A 1 916 ? -27.901 -11.846 71.959 1.00 93.62 916 SER A N 1
ATOM 6534 C CA . SER A 1 916 ? -29.081 -12.705 72.141 1.00 93.62 916 SER A CA 1
ATOM 6535 C C . SER A 1 916 ? -29.003 -13.486 73.458 1.00 93.62 916 SER A C 1
ATOM 6537 O O . SER A 1 916 ? -27.962 -14.053 73.790 1.00 93.62 916 SER A O 1
ATOM 6539 N N . GLY A 1 917 ? -30.092 -13.489 74.230 1.00 91.56 917 GLY A N 1
ATOM 6540 C CA . GLY A 1 917 ? -30.136 -14.039 75.588 1.00 91.56 917 GLY A CA 1
ATOM 6541 C C . GLY A 1 917 ? -29.690 -13.066 76.689 1.00 91.56 917 GLY A C 1
ATOM 6542 O O . GLY A 1 917 ? -29.632 -13.465 77.852 1.00 91.56 917 GLY A O 1
ATOM 6543 N N . SER A 1 918 ? -29.399 -11.801 76.363 1.00 92.88 918 SER A N 1
ATOM 6544 C CA . SER A 1 918 ? -29.188 -10.751 77.372 1.00 92.88 918 SER A CA 1
ATOM 6545 C C . SER A 1 918 ? -30.479 -10.423 78.131 1.00 92.88 918 SER A C 1
ATOM 6547 O O . SER A 1 918 ? -31.587 -10.612 77.624 1.00 92.88 918 SER A O 1
ATOM 6549 N N . ILE A 1 919 ? -30.321 -9.882 79.342 1.00 92.94 919 ILE A N 1
ATOM 6550 C CA . ILE A 1 919 ? -31.396 -9.187 80.060 1.00 92.94 919 ILE A CA 1
ATOM 6551 C C . ILE A 1 919 ? -31.482 -7.760 79.513 1.00 92.94 919 ILE A C 1
ATOM 6553 O O . ILE A 1 919 ? -30.479 -7.046 79.483 1.00 92.94 919 ILE A O 1
ATOM 6557 N N . PHE A 1 920 ? -32.682 -7.350 79.123 1.00 93.25 920 PHE A N 1
ATOM 6558 C CA . PHE A 1 920 ? -33.016 -6.000 78.693 1.00 93.25 920 PHE A CA 1
ATOM 6559 C C . PHE A 1 920 ? -33.878 -5.333 79.762 1.00 93.25 920 PHE A C 1
ATOM 6561 O O . PHE A 1 920 ? -34.858 -5.916 80.226 1.00 93.25 920 PHE A O 1
ATOM 6568 N N . ALA A 1 921 ? -33.492 -4.123 80.163 1.00 92.31 921 ALA A N 1
ATOM 6569 C CA . ALA A 1 921 ? -34.239 -3.318 81.124 1.00 92.31 921 ALA A CA 1
ATOM 6570 C C . ALA A 1 921 ? -35.481 -2.681 80.476 1.00 92.31 921 ALA A C 1
ATOM 6572 O O . ALA A 1 921 ? -35.573 -2.595 79.253 1.00 92.31 921 ALA A O 1
ATOM 6573 N N . LEU A 1 922 ? -36.408 -2.210 81.316 1.00 89.12 922 LEU A N 1
ATOM 6574 C CA . LEU A 1 922 ? -37.614 -1.484 80.904 1.00 89.12 922 LEU A CA 1
ATOM 6575 C C . LEU A 1 922 ? -37.301 -0.297 79.977 1.00 89.12 922 LEU A C 1
ATOM 6577 O O . LEU A 1 922 ? -36.352 0.457 80.204 1.00 89.12 922 LEU A O 1
ATOM 6581 N N . GLY A 1 923 ? -38.148 -0.113 78.965 1.00 89.38 923 GLY A N 1
ATOM 6582 C CA . GLY A 1 923 ? -37.955 0.827 77.865 1.00 89.38 923 GLY A CA 1
ATOM 6583 C C . GLY A 1 923 ? -37.422 0.151 76.598 1.00 89.38 923 GLY A C 1
ATOM 6584 O O . GLY A 1 923 ? -37.423 -1.073 76.467 1.00 89.38 923 GLY A O 1
ATOM 6585 N N . THR A 1 924 ? -36.983 0.965 75.638 1.00 93.12 924 THR A N 1
ATOM 6586 C CA . THR A 1 924 ? -36.494 0.505 74.330 1.00 93.12 924 THR A CA 1
ATOM 6587 C C . THR A 1 924 ? -34.968 0.510 74.280 1.00 93.12 924 THR A C 1
ATOM 6589 O O . THR A 1 924 ? -34.335 1.542 74.498 1.00 93.12 924 THR A O 1
ATOM 6592 N N . THR A 1 925 ? -34.377 -0.636 73.943 1.00 93.94 925 THR A N 1
ATOM 6593 C CA . THR A 1 925 ? -32.942 -0.817 73.691 1.00 93.94 925 THR A CA 1
ATOM 6594 C C . THR A 1 925 ? -32.713 -1.108 72.209 1.00 93.94 925 THR A C 1
ATOM 6596 O O . THR A 1 925 ? -33.279 -2.059 71.676 1.00 93.94 925 THR A O 1
ATOM 6599 N N . THR A 1 926 ? -31.868 -0.326 71.536 1.00 94.38 926 THR A N 1
ATOM 6600 C CA . THR A 1 926 ? -31.412 -0.637 70.171 1.00 94.38 926 THR A CA 1
ATOM 6601 C C . THR A 1 926 ? -30.354 -1.738 70.205 1.00 94.38 926 THR A C 1
ATOM 6603 O O . THR A 1 926 ? -29.406 -1.665 70.989 1.00 94.38 926 THR A O 1
ATOM 6606 N N . ILE A 1 927 ? -30.512 -2.741 69.344 1.00 95.88 927 ILE A N 1
ATOM 6607 C CA . ILE A 1 927 ? -29.555 -3.820 69.117 1.00 95.88 927 ILE A CA 1
ATOM 6608 C C . ILE A 1 927 ? -28.797 -3.499 67.833 1.00 95.88 927 ILE A C 1
ATOM 6610 O O . ILE A 1 927 ? -29.378 -3.535 66.751 1.00 95.88 927 ILE A O 1
ATOM 6614 N N . ASN A 1 928 ? -27.506 -3.194 67.943 1.00 94.62 928 ASN A N 1
ATOM 6615 C CA . ASN A 1 928 ? -26.655 -2.966 66.777 1.00 94.62 928 ASN A CA 1
ATOM 6616 C C . ASN A 1 928 ? -26.007 -4.292 66.377 1.00 94.62 928 ASN A C 1
ATOM 6618 O O . ASN A 1 928 ? -25.289 -4.888 67.187 1.00 94.62 928 ASN A O 1
ATOM 6622 N N . CYS A 1 929 ? -26.258 -4.744 65.152 1.00 95.75 929 CYS A N 1
ATOM 6623 C CA . CYS A 1 929 ? -25.712 -5.972 64.589 1.00 95.75 929 CYS A CA 1
ATOM 6624 C C . CYS A 1 929 ? -24.762 -5.651 63.434 1.00 95.75 929 CYS A C 1
ATOM 6626 O O . CYS A 1 929 ? -25.092 -4.860 62.551 1.00 95.75 929 CYS A O 1
ATOM 6628 N N . SER A 1 930 ? -23.597 -6.293 63.425 1.00 94.50 930 SER A N 1
ATOM 6629 C CA . SER A 1 930 ? -22.619 -6.176 62.346 1.00 94.50 930 SER A CA 1
ATOM 6630 C C . SER A 1 930 ? -22.162 -7.537 61.835 1.00 94.50 930 SER A C 1
ATOM 6632 O O . SER A 1 930 ? -22.101 -8.517 62.582 1.00 94.50 930 SER A O 1
ATOM 6634 N N . ALA A 1 931 ? -21.836 -7.584 60.550 1.00 94.75 931 ALA A N 1
ATOM 6635 C CA . ALA A 1 931 ? -21.208 -8.712 59.878 1.00 94.75 931 ALA A CA 1
ATOM 6636 C C . ALA A 1 931 ? -20.025 -8.196 59.053 1.00 94.75 931 ALA A C 1
ATOM 6638 O O . ALA A 1 931 ? -20.104 -7.108 58.477 1.00 94.75 931 ALA A O 1
ATOM 6639 N N . ALA A 1 932 ? -18.947 -8.973 59.011 1.00 92.25 932 ALA A N 1
ATOM 6640 C CA . ALA A 1 932 ? -17.777 -8.708 58.184 1.00 92.25 932 ALA A CA 1
ATOM 6641 C C . ALA A 1 932 ? -17.336 -10.015 57.523 1.00 92.25 932 ALA A C 1
ATOM 6643 O O . ALA A 1 932 ? -17.253 -11.038 58.209 1.00 92.25 932 ALA A O 1
ATOM 6644 N N . ASP A 1 933 ? -17.108 -9.975 56.214 1.00 90.06 933 ASP A N 1
ATOM 6645 C CA . ASP A 1 933 ? -16.553 -11.083 55.427 1.00 90.06 933 ASP A CA 1
ATOM 6646 C C . ASP A 1 933 ? -15.045 -11.284 55.697 1.00 90.06 933 ASP A C 1
ATOM 6648 O O . ASP A 1 933 ? -14.451 -10.670 56.592 1.00 90.06 933 ASP A O 1
ATOM 6652 N N . SER A 1 934 ? -14.419 -12.194 54.948 1.00 86.88 934 SER A N 1
ATOM 6653 C CA . SER A 1 934 ? -12.989 -12.501 55.038 1.00 86.88 934 SER A CA 1
ATOM 6654 C C . SER A 1 934 ? -12.072 -11.445 54.405 1.00 86.88 934 SER A C 1
ATOM 6656 O O . SER A 1 934 ? -10.883 -11.412 54.739 1.00 86.88 934 SER A O 1
ATOM 6658 N N . HIS A 1 935 ? -12.601 -10.554 53.561 1.00 86.56 935 HIS A N 1
ATOM 6659 C CA . HIS A 1 935 ? -11.864 -9.481 52.882 1.00 86.56 935 HIS A CA 1
ATOM 6660 C C . HIS A 1 935 ? -11.935 -8.139 53.628 1.00 86.56 935 HIS A C 1
ATOM 6662 O O . HIS A 1 935 ? -11.070 -7.277 53.450 1.00 86.56 935 HIS A O 1
ATOM 6668 N N . GLY A 1 936 ? -12.893 -7.999 54.544 1.00 86.00 936 GLY A N 1
ATOM 6669 C CA . GLY A 1 936 ? -13.079 -6.854 55.424 1.00 86.00 936 GLY A CA 1
ATOM 6670 C C . GLY A 1 936 ? -14.177 -5.884 54.990 1.00 86.00 936 GLY A C 1
ATOM 6671 O O . GLY A 1 936 ? -14.239 -4.794 55.571 1.00 86.00 936 GLY A O 1
ATOM 6672 N N . ASN A 1 937 ? -15.048 -6.233 54.032 1.00 90.69 937 ASN A N 1
ATOM 6673 C CA . ASN A 1 937 ? -16.249 -5.429 53.793 1.00 90.69 937 ASN A CA 1
ATOM 6674 C C . ASN A 1 937 ? -17.233 -5.656 54.957 1.00 90.69 937 ASN A C 1
ATOM 6676 O O . ASN A 1 937 ? -17.218 -6.685 55.637 1.00 90.69 937 ASN A O 1
ATOM 6680 N N . THR A 1 938 ? -18.043 -4.645 55.292 1.00 92.06 938 THR A N 1
ATOM 6681 C CA . THR A 1 938 ? -18.840 -4.680 56.533 1.00 92.06 938 THR A CA 1
ATOM 6682 C C . THR A 1 938 ? -20.258 -4.185 56.332 1.00 92.06 938 THR A C 1
ATOM 6684 O O . THR A 1 938 ? -20.470 -3.040 55.924 1.00 92.06 938 THR A O 1
ATOM 6687 N N . ALA A 1 939 ? -21.225 -4.989 56.757 1.00 93.75 939 ALA A N 1
ATOM 6688 C CA . ALA A 1 939 ? -22.608 -4.568 56.899 1.00 93.75 939 ALA A CA 1
ATOM 6689 C C . ALA A 1 939 ? -22.954 -4.315 58.367 1.00 93.75 939 ALA A C 1
ATOM 6691 O O . ALA A 1 939 ? -22.506 -5.025 59.268 1.00 93.75 939 ALA A O 1
ATOM 6692 N N . ASN A 1 940 ? -23.765 -3.285 58.596 1.00 94.19 940 ASN A N 1
ATOM 6693 C CA . ASN A 1 940 ? -24.206 -2.853 59.916 1.00 94.19 940 ASN A CA 1
ATOM 6694 C C . ASN A 1 940 ? -25.685 -2.469 59.818 1.00 94.19 940 ASN A C 1
ATOM 6696 O O . ASN A 1 940 ? -26.042 -1.653 58.970 1.00 94.19 940 ASN A O 1
ATOM 6700 N N . ASP A 1 941 ? -26.526 -3.043 60.674 1.00 95.56 941 ASP A N 1
ATOM 6701 C CA . ASP A 1 941 ? -27.964 -2.759 60.742 1.00 95.56 941 ASP A CA 1
ATOM 6702 C C . ASP A 1 941 ? -28.476 -2.962 62.184 1.00 95.56 941 ASP A C 1
ATOM 6704 O O . ASP A 1 941 ? -27.758 -3.484 63.047 1.00 95.56 941 ASP A O 1
ATOM 6708 N N . SER A 1 942 ? -29.693 -2.514 62.489 1.00 95.00 942 SER A N 1
ATOM 6709 C CA . SER A 1 942 ? -30.227 -2.524 63.853 1.00 95.00 942 SER A CA 1
ATOM 6710 C C . SER A 1 942 ? -31.733 -2.756 63.928 1.00 95.00 942 SER A C 1
ATOM 6712 O O . SER A 1 942 ? -32.496 -2.197 63.146 1.00 95.00 942 SER A O 1
ATOM 6714 N N . PHE A 1 943 ? -32.155 -3.479 64.964 1.00 95.62 943 PHE A N 1
ATOM 6715 C CA . PHE A 1 943 ? -33.553 -3.582 65.397 1.00 95.62 943 PHE A CA 1
ATOM 6716 C C . PHE A 1 943 ? -33.659 -3.179 66.874 1.00 95.62 943 PHE A C 1
ATOM 6718 O O . PHE A 1 943 ? -32.643 -3.013 67.555 1.00 95.62 943 PHE A O 1
ATOM 6725 N N . THR A 1 944 ? -34.868 -3.008 67.403 1.00 95.44 944 THR A N 1
ATOM 6726 C CA . THR A 1 944 ? -35.080 -2.644 68.810 1.00 95.44 944 THR A CA 1
ATOM 6727 C C . THR A 1 944 ? -35.735 -3.754 69.627 1.00 95.44 944 THR A C 1
ATOM 6729 O O . THR A 1 944 ? -36.524 -4.561 69.135 1.00 95.44 944 THR A O 1
ATOM 6732 N N . VAL A 1 945 ? -35.406 -3.781 70.916 1.00 95.50 945 VAL A N 1
ATOM 6733 C CA . VAL A 1 945 ? -36.075 -4.579 71.945 1.00 95.50 945 VAL A CA 1
ATOM 6734 C C . VAL A 1 945 ? -36.742 -3.607 72.910 1.00 95.50 945 VAL A C 1
ATOM 6736 O O . VAL A 1 945 ? -36.057 -2.858 73.605 1.00 95.50 945 VAL A O 1
ATOM 6739 N N . THR A 1 946 ? -38.071 -3.605 72.954 1.00 93.88 946 THR A N 1
ATOM 6740 C CA . THR A 1 946 ? -38.859 -2.836 73.923 1.00 93.88 946 THR A CA 1
ATOM 6741 C C . THR A 1 946 ? -39.375 -3.769 75.007 1.00 93.88 946 THR A C 1
ATOM 6743 O O . THR A 1 946 ? -40.248 -4.601 74.756 1.00 93.88 946 THR A O 1
ATOM 6746 N N . VAL A 1 947 ? -38.839 -3.621 76.218 1.00 93.56 947 VAL A N 1
ATOM 6747 C CA . VAL A 1 947 ? -39.364 -4.286 77.411 1.00 93.56 947 VAL A CA 1
ATOM 6748 C C . VAL A 1 947 ? -40.337 -3.332 78.085 1.00 93.56 947 VAL A C 1
ATOM 6750 O O . VAL A 1 947 ? -39.967 -2.225 78.476 1.00 93.56 947 VAL A O 1
ATOM 6753 N N . GLN A 1 948 ? -41.584 -3.757 78.215 1.00 90.88 948 GLN A N 1
ATOM 6754 C CA . GLN A 1 948 ? -42.659 -2.990 78.838 1.00 90.88 948 GLN A CA 1
ATOM 6755 C C . GLN A 1 948 ? -43.249 -3.768 80.014 1.00 90.88 948 GLN A C 1
ATOM 6757 O O . GLN A 1 948 ? -43.031 -4.969 80.141 1.00 90.88 948 GLN A O 1
ATOM 6762 N N . ASP A 1 949 ? -43.994 -3.077 80.863 1.00 90.94 949 ASP A N 1
ATOM 6763 C CA . ASP A 1 949 ? -44.754 -3.677 81.952 1.00 90.94 949 ASP A CA 1
ATOM 6764 C C . ASP A 1 949 ? -46.221 -3.270 81.792 1.00 90.94 949 ASP A C 1
ATOM 6766 O O . ASP A 1 949 ? -46.564 -2.085 81.835 1.00 90.94 949 ASP A O 1
ATOM 6770 N N . THR A 1 950 ? -47.066 -4.260 81.519 1.00 88.31 950 THR A N 1
ATOM 6771 C CA . THR A 1 950 ? -48.503 -4.121 81.256 1.00 88.31 950 THR A CA 1
ATOM 6772 C C . THR A 1 950 ? -49.351 -5.012 82.172 1.00 88.31 950 THR A C 1
ATOM 6774 O O . THR A 1 950 ? -50.572 -5.116 82.000 1.00 88.31 950 THR A O 1
ATOM 6777 N N . THR A 1 951 ? -48.724 -5.647 83.165 1.00 87.06 951 THR A N 1
ATOM 6778 C CA . THR A 1 951 ? -49.347 -6.610 84.071 1.00 87.06 951 THR A CA 1
ATOM 6779 C C . THR A 1 951 ? -49.812 -5.904 85.340 1.00 87.06 951 THR A C 1
ATOM 6781 O O . THR A 1 951 ? -49.027 -5.335 86.079 1.00 87.06 951 THR A O 1
ATOM 6784 N N . GLY A 1 952 ? -51.117 -5.948 85.622 1.00 85.88 952 GLY A N 1
ATOM 6785 C CA . GLY A 1 952 ? -51.656 -5.393 86.867 1.00 85.88 952 GLY A CA 1
ATOM 6786 C C . GLY A 1 952 ? -51.248 -6.214 88.102 1.00 85.88 952 GLY A C 1
ATOM 6787 O O . GLY A 1 952 ? -51.270 -7.447 88.039 1.00 85.88 952 GLY A O 1
ATOM 6788 N N . PRO A 1 953 ? -50.978 -5.571 89.254 1.00 90.31 953 PRO A N 1
ATOM 6789 C CA . PRO A 1 953 ? -50.448 -6.240 90.445 1.00 90.31 953 PRO A CA 1
ATOM 6790 C C . PRO A 1 953 ? -51.421 -7.262 91.057 1.00 90.31 953 PRO A C 1
ATOM 6792 O O . PRO A 1 953 ? -52.635 -7.039 91.091 1.00 90.31 953 PRO A O 1
ATOM 6795 N N . GLU A 1 954 ? -50.917 -8.366 91.615 1.00 90.62 954 GLU A N 1
ATOM 6796 C CA . GLU A 1 954 ? -51.738 -9.404 92.251 1.00 90.62 954 GLU A CA 1
ATOM 6797 C C . GLU A 1 954 ? -52.283 -8.923 93.607 1.00 90.62 954 GLU A C 1
ATOM 6799 O O . GLU A 1 954 ? -51.562 -8.804 94.602 1.00 90.62 954 GLU A O 1
ATOM 6804 N N . LEU A 1 955 ? -53.590 -8.645 93.656 1.00 91.88 955 LEU A N 1
ATOM 6805 C CA . LEU A 1 955 ? -54.273 -8.077 94.818 1.00 91.88 955 LEU A CA 1
ATOM 6806 C C . LEU A 1 955 ? -54.858 -9.165 95.737 1.00 91.88 955 LEU A C 1
ATOM 6808 O O . LEU A 1 955 ? -55.891 -9.766 95.442 1.00 91.88 955 LEU A O 1
ATOM 6812 N N . THR A 1 956 ? -54.249 -9.358 96.908 1.00 91.19 956 THR A N 1
ATOM 6813 C CA . THR A 1 956 ? -54.740 -10.256 97.966 1.00 91.19 956 THR A CA 1
ATOM 6814 C C . THR A 1 956 ? -55.645 -9.507 98.949 1.00 91.19 956 THR A C 1
ATOM 6816 O O . THR A 1 956 ? -55.204 -8.599 99.662 1.00 91.19 956 THR A O 1
ATOM 6819 N N . LEU A 1 957 ? -56.913 -9.925 99.025 1.00 91.50 957 LEU A N 1
ATOM 6820 C CA . LEU A 1 957 ? -57.946 -9.363 99.905 1.00 91.50 957 LEU A CA 1
ATOM 6821 C C . LEU A 1 957 ? -58.422 -10.379 100.960 1.00 91.50 957 LEU A C 1
ATOM 6823 O O . LEU A 1 957 ? -58.315 -11.589 100.743 1.00 91.50 957 LEU A O 1
ATOM 6827 N N . PRO A 1 958 ? -58.957 -9.915 102.105 1.00 90.56 958 PRO A N 1
ATOM 6828 C CA . PRO A 1 958 ? -59.521 -10.789 103.125 1.00 90.56 958 PRO A CA 1
ATOM 6829 C C . PRO A 1 958 ? -60.890 -11.338 102.694 1.00 90.56 958 PRO A C 1
ATOM 6831 O O . PRO A 1 958 ? -61.562 -10.790 101.821 1.00 90.56 958 PRO A O 1
ATOM 6834 N N . ALA A 1 959 ? -61.338 -12.405 103.357 1.00 89.25 959 ALA A N 1
ATOM 6835 C CA . ALA A 1 959 ? -62.722 -12.859 103.250 1.00 89.25 959 ALA A CA 1
ATOM 6836 C C . ALA A 1 959 ? -63.698 -11.848 103.888 1.00 89.25 959 ALA A C 1
ATOM 6838 O O . ALA A 1 959 ? -63.304 -11.030 104.721 1.00 89.25 959 ALA A O 1
ATOM 6839 N N . ASN A 1 960 ? -64.984 -11.946 103.534 1.00 90.62 960 ASN A N 1
ATOM 6840 C CA . ASN A 1 960 ? -66.046 -11.129 104.126 1.00 90.62 960 ASN A CA 1
ATOM 6841 C C . ASN A 1 960 ? -66.075 -11.267 105.661 1.00 90.62 960 ASN A C 1
ATOM 6843 O O . ASN A 1 960 ? -65.955 -12.371 106.195 1.00 90.62 960 ASN A O 1
ATOM 6847 N N . ILE A 1 961 ? -66.266 -10.148 106.360 1.00 90.00 961 ILE A N 1
ATOM 6848 C CA . ILE A 1 961 ? -66.137 -10.035 107.818 1.00 90.00 961 ILE A CA 1
ATOM 6849 C C . ILE A 1 961 ? -67.508 -9.757 108.438 1.00 90.00 961 ILE A C 1
ATOM 6851 O O . ILE A 1 961 ? -68.221 -8.864 107.986 1.00 90.00 961 ILE A O 1
ATOM 6855 N N . THR A 1 962 ? -67.861 -10.471 109.505 1.00 86.81 962 THR A N 1
ATOM 6856 C CA . THR A 1 962 ? -68.992 -10.134 110.385 1.00 86.81 962 THR A CA 1
ATOM 6857 C C . THR A 1 962 ? -68.503 -9.549 111.708 1.00 86.81 962 THR A C 1
ATOM 6859 O O . THR A 1 962 ? -67.508 -10.012 112.266 1.00 86.81 962 THR A O 1
ATOM 6862 N N . ALA A 1 963 ? -69.203 -8.533 112.216 1.00 87.44 963 ALA A N 1
ATOM 6863 C CA . ALA A 1 963 ? -68.903 -7.873 113.485 1.00 87.44 963 ALA A CA 1
ATOM 6864 C C . ALA A 1 963 ? -70.183 -7.522 114.266 1.00 87.44 963 ALA A C 1
ATOM 6866 O O . ALA A 1 963 ? -71.249 -7.330 113.686 1.00 87.44 963 ALA A O 1
ATOM 6867 N N . GLU A 1 964 ? -70.053 -7.424 115.587 1.00 85.06 964 GLU A N 1
ATOM 6868 C CA . GLU A 1 964 ? -71.127 -7.034 116.506 1.00 85.06 964 GLU A CA 1
ATOM 6869 C C . GLU A 1 964 ? -71.124 -5.510 116.709 1.00 85.06 964 GLU A C 1
ATOM 6871 O O . GLU A 1 964 ? -70.062 -4.915 116.920 1.00 85.06 964 GLU A O 1
ATOM 6876 N N . ALA A 1 965 ? -72.296 -4.879 116.653 1.00 84.19 965 ALA A N 1
ATOM 6877 C CA . ALA A 1 965 ? -72.479 -3.458 116.912 1.00 84.19 965 ALA A CA 1
ATOM 6878 C C . ALA A 1 965 ? -72.126 -3.118 118.367 1.00 84.19 965 ALA A C 1
ATOM 6880 O O . ALA A 1 965 ? -72.610 -3.739 119.307 1.00 84.19 965 ALA A O 1
ATOM 6881 N N . THR A 1 966 ? -71.291 -2.098 118.567 1.00 82.38 966 THR A N 1
ATOM 6882 C CA . THR A 1 966 ? -70.902 -1.634 119.913 1.00 82.38 966 THR A CA 1
ATOM 6883 C C . THR A 1 966 ? -71.615 -0.345 120.326 1.00 82.38 966 THR A C 1
ATOM 6885 O O . THR A 1 966 ? -71.381 0.176 121.415 1.00 82.38 966 THR A O 1
ATOM 6888 N N . SER A 1 967 ? -72.461 0.187 119.439 1.00 80.25 967 SER A N 1
ATOM 6889 C CA . SER A 1 967 ? -73.333 1.350 119.629 1.00 80.25 967 SER A CA 1
ATOM 6890 C C . SER A 1 967 ? -74.305 1.469 118.445 1.00 80.25 967 SER A C 1
ATOM 6892 O O . SER A 1 967 ? -74.098 0.824 117.417 1.00 80.25 967 SER A O 1
ATOM 6894 N N . ALA A 1 968 ? -75.269 2.393 118.513 1.00 77.31 968 ALA A N 1
ATOM 6895 C CA . ALA A 1 968 ? -76.105 2.793 117.370 1.00 77.31 968 ALA A CA 1
ATOM 6896 C C . ALA A 1 968 ? -75.318 3.246 116.112 1.00 77.31 968 ALA A C 1
ATOM 6898 O O . ALA A 1 968 ? -75.868 3.266 115.013 1.00 77.31 968 ALA A O 1
ATOM 6899 N N . SER A 1 969 ? -74.031 3.596 116.242 1.00 78.88 969 SER A N 1
ATOM 6900 C CA . SER A 1 969 ? -73.149 3.912 115.104 1.00 78.88 969 SER A CA 1
ATOM 6901 C C . SER A 1 969 ? -72.566 2.668 114.411 1.00 78.88 969 SER A C 1
ATOM 6903 O O . SER A 1 969 ? -71.872 2.810 113.407 1.00 78.88 969 SER A O 1
ATOM 6905 N N . GLY A 1 970 ? -72.816 1.463 114.937 1.00 86.56 970 GLY A N 1
ATOM 6906 C CA . GLY A 1 970 ? -72.288 0.193 114.438 1.00 86.56 970 GLY A CA 1
ATOM 6907 C C . GLY A 1 970 ? -70.965 -0.223 115.094 1.00 86.56 970 GLY A C 1
ATOM 6908 O O . GLY A 1 970 ? -70.826 -0.139 116.316 1.00 86.56 970 GLY A O 1
ATOM 6909 N N . ALA A 1 971 ? -70.008 -0.720 114.301 1.00 87.62 971 ALA A N 1
ATOM 6910 C CA . ALA A 1 971 ? -68.786 -1.374 114.787 1.00 87.62 971 ALA A CA 1
ATOM 6911 C C . ALA A 1 971 ? -67.520 -0.930 114.038 1.00 87.62 971 ALA A C 1
ATOM 6913 O O . ALA A 1 971 ? -67.524 -0.806 112.815 1.00 87.62 971 ALA A O 1
ATOM 6914 N N . ALA A 1 972 ? -66.409 -0.743 114.755 1.00 89.00 972 ALA A N 1
ATOM 6915 C CA . ALA A 1 972 ? -65.100 -0.510 114.142 1.00 89.00 972 ALA A CA 1
ATOM 6916 C C . ALA A 1 972 ? -64.470 -1.838 113.692 1.00 89.00 972 ALA A C 1
ATOM 6918 O O . ALA A 1 972 ? -64.287 -2.732 114.519 1.00 89.00 972 ALA A O 1
ATOM 6919 N N . VAL A 1 973 ? -64.116 -1.968 112.408 1.00 89.44 973 VAL A N 1
ATOM 6920 C CA . VAL A 1 973 ? -63.571 -3.221 111.847 1.00 89.44 973 VAL A CA 1
ATOM 6921 C C . VAL A 1 973 ? -62.218 -2.984 111.184 1.00 89.44 973 VAL A C 1
ATOM 6923 O O . VAL A 1 973 ? -62.085 -2.183 110.258 1.00 89.44 973 VAL A O 1
ATOM 6926 N N . THR A 1 974 ? -61.203 -3.708 111.652 1.00 89.31 974 THR A N 1
ATOM 6927 C CA . THR A 1 974 ? -59.868 -3.756 111.051 1.00 89.31 974 THR A CA 1
ATOM 6928 C C . THR A 1 974 ? -59.710 -4.987 110.166 1.00 89.31 974 THR A C 1
ATOM 6930 O O . THR A 1 974 ? -60.225 -6.067 110.449 1.00 89.31 974 THR A O 1
ATOM 6933 N N . PHE A 1 975 ? -58.975 -4.809 109.077 1.00 88.94 975 PHE A N 1
ATOM 6934 C CA . PHE A 1 975 ? -58.671 -5.830 108.083 1.00 88.94 975 PHE A CA 1
ATOM 6935 C C . PHE A 1 975 ? -57.293 -5.586 107.454 1.00 88.94 975 PHE A C 1
ATOM 6937 O O . PHE A 1 975 ? -56.737 -4.489 107.562 1.00 88.94 975 PHE A O 1
ATOM 6944 N N . ALA A 1 976 ? -56.742 -6.610 106.803 1.00 89.25 976 ALA A N 1
ATOM 6945 C CA . ALA A 1 976 ? -55.451 -6.562 106.124 1.00 89.25 976 ALA A CA 1
ATOM 6946 C C . ALA A 1 976 ? -55.610 -6.935 104.645 1.00 89.25 976 ALA A C 1
ATOM 6948 O O . ALA A 1 976 ? -56.399 -7.816 104.310 1.00 89.25 976 ALA A O 1
ATOM 6949 N N . SER A 1 977 ? -54.848 -6.265 103.787 1.00 90.62 977 SER A N 1
ATOM 6950 C CA . SER A 1 977 ? -54.827 -6.434 102.332 1.00 90.62 977 SER A CA 1
ATOM 6951 C C . SER A 1 977 ? -53.419 -6.138 101.822 1.00 90.62 977 SER A C 1
ATOM 6953 O O . SER A 1 977 ? -52.771 -5.224 102.337 1.00 90.62 977 SER A O 1
ATOM 6955 N N . SER A 1 978 ? -52.956 -6.868 100.813 1.00 91.00 978 SER A N 1
ATOM 6956 C CA . SER A 1 978 ? -51.609 -6.725 100.245 1.00 91.00 978 SER A CA 1
ATOM 6957 C C . SER A 1 978 ? -51.641 -6.880 98.731 1.00 91.00 978 SER A C 1
ATOM 6959 O O . SER A 1 978 ? -52.446 -7.654 98.219 1.00 91.00 978 SER A O 1
ATOM 6961 N N . ALA A 1 979 ? -50.751 -6.186 98.027 1.00 92.25 979 ALA A N 1
ATOM 6962 C CA . ALA A 1 979 ? -50.527 -6.388 96.603 1.00 92.25 979 ALA A CA 1
ATOM 6963 C C . ALA A 1 979 ? -49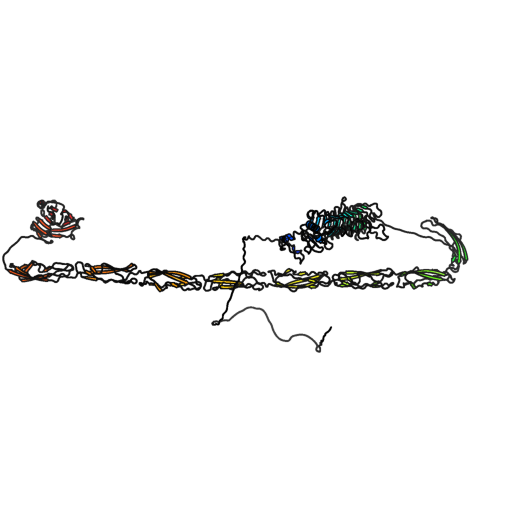.061 -6.740 96.348 1.00 92.25 979 ALA A C 1
ATOM 6965 O O . ALA A 1 979 ? -48.166 -6.174 96.984 1.00 92.25 979 ALA A O 1
ATOM 6966 N N . LEU A 1 980 ? -48.839 -7.684 95.438 1.00 91.00 980 LEU A N 1
ATOM 6967 C CA . LEU A 1 980 ? -47.518 -8.077 94.966 1.00 91.00 980 LEU A CA 1
ATOM 6968 C C . LEU A 1 980 ? -47.462 -7.951 93.450 1.00 91.00 980 LEU A C 1
ATOM 6970 O O . LEU A 1 980 ? -48.386 -8.360 92.756 1.00 91.00 980 LEU A O 1
ATOM 6974 N N . ASP A 1 981 ? -46.358 -7.416 92.963 1.00 91.38 981 ASP A N 1
ATOM 6975 C CA . ASP A 1 981 ? -46.053 -7.277 91.553 1.00 91.38 981 ASP A CA 1
ATOM 6976 C C . ASP A 1 981 ? -44.689 -7.900 91.208 1.00 91.38 981 ASP A C 1
ATOM 6978 O O . ASP A 1 981 ? -43.825 -8.051 92.079 1.00 91.38 981 ASP A O 1
ATOM 6982 N N . ILE A 1 982 ? -44.499 -8.291 89.946 1.00 87.69 982 ILE A N 1
ATOM 6983 C CA . ILE A 1 982 ? -43.277 -8.951 89.466 1.00 87.69 982 ILE A CA 1
ATOM 6984 C C . ILE A 1 982 ? -42.145 -7.963 89.119 1.00 87.69 982 ILE A C 1
ATOM 6986 O O . ILE A 1 982 ? -40.971 -8.347 89.140 1.00 87.69 982 ILE A O 1
ATOM 6990 N N . VAL A 1 983 ? -42.479 -6.698 88.854 1.00 89.62 983 VAL A N 1
ATOM 6991 C CA . VAL A 1 983 ? -41.563 -5.595 88.529 1.00 89.62 983 VAL A CA 1
ATOM 6992 C C . VAL A 1 983 ? -41.356 -4.676 89.738 1.00 89.62 983 VAL A C 1
ATOM 6994 O O . VAL A 1 983 ? -40.212 -4.402 90.102 1.00 89.62 983 VAL A O 1
ATOM 6997 N N . ASP A 1 984 ? -42.432 -4.250 90.404 1.00 87.12 984 ASP A N 1
ATOM 6998 C CA . ASP A 1 984 ? -42.400 -3.303 91.533 1.00 87.12 984 ASP A CA 1
ATOM 6999 C C . ASP A 1 984 ? -42.412 -3.965 92.927 1.00 87.12 984 ASP A C 1
ATOM 7001 O O . ASP A 1 984 ? -42.111 -3.326 93.942 1.00 87.12 984 ASP A O 1
ATOM 7005 N N . GLY A 1 985 ? -42.720 -5.260 93.023 1.00 86.62 985 GLY A N 1
ATOM 7006 C CA . GLY A 1 985 ? -42.725 -5.979 94.297 1.00 86.62 985 GLY A CA 1
ATOM 7007 C C . GLY A 1 985 ? -43.914 -5.615 95.194 1.00 86.62 985 GLY A C 1
ATOM 7008 O O . GLY A 1 985 ? -45.066 -5.789 94.821 1.00 86.62 985 GLY A O 1
ATOM 7009 N N . SER A 1 986 ? -43.666 -5.193 96.438 1.00 88.81 986 SER A N 1
ATOM 7010 C CA . SER A 1 986 ? -44.739 -4.982 97.427 1.00 88.81 986 SER A CA 1
ATOM 7011 C C . SER A 1 986 ? -45.387 -3.603 97.291 1.00 88.81 986 SER A C 1
ATOM 7013 O O . SER A 1 986 ? -44.835 -2.610 97.770 1.00 88.81 986 SER A O 1
ATOM 7015 N N . LEU A 1 987 ? -46.602 -3.554 96.744 1.00 90.75 987 LEU A N 1
ATOM 7016 C CA . LEU A 1 987 ? -47.330 -2.312 96.467 1.00 90.75 987 LEU A CA 1
ATOM 7017 C C . LEU A 1 987 ? -48.362 -1.941 97.554 1.00 90.75 987 LEU A C 1
ATOM 7019 O O . LEU A 1 987 ? -48.930 -2.818 98.218 1.00 90.75 987 LEU A O 1
ATOM 7023 N N . PRO A 1 988 ? -48.640 -0.636 97.755 1.00 88.31 988 PRO A N 1
ATOM 7024 C CA . PRO A 1 988 ? -49.626 -0.170 98.724 1.00 88.31 988 PRO A CA 1
ATOM 7025 C C . PRO A 1 988 ? -51.062 -0.394 98.226 1.00 88.31 988 PRO A C 1
ATOM 7027 O O . PRO A 1 988 ? -51.472 0.142 97.198 1.00 88.31 988 PRO A O 1
ATOM 7030 N N . VAL A 1 989 ? -51.868 -1.125 99.001 1.00 91.44 989 VAL A N 1
ATOM 7031 C CA . VAL A 1 989 ? -53.308 -1.275 98.730 1.00 91.44 989 VAL A CA 1
ATOM 7032 C C . VAL A 1 989 ? -54.088 -0.110 99.334 1.00 91.44 989 VAL A C 1
ATOM 7034 O O . VAL A 1 989 ? -53.997 0.157 100.533 1.00 91.44 989 VAL A O 1
ATOM 7037 N N . THR A 1 990 ? -54.921 0.538 98.522 1.00 90.56 990 THR A N 1
ATOM 7038 C CA . THR A 1 990 ? -55.902 1.534 98.977 1.00 90.56 990 THR A CA 1
ATOM 7039 C C . THR A 1 990 ? -57.280 0.885 99.055 1.00 90.56 990 THR A C 1
ATOM 7041 O O . THR A 1 990 ? -57.773 0.395 98.047 1.00 90.56 990 THR A O 1
ATOM 7044 N N . CYS A 1 991 ? -57.920 0.895 100.228 1.00 92.19 991 CYS A N 1
ATOM 7045 C CA . CYS A 1 991 ? -59.275 0.365 100.436 1.00 92.19 991 CYS A CA 1
ATOM 7046 C C . CYS A 1 991 ? -60.242 1.457 100.912 1.00 92.19 991 CYS A C 1
ATOM 7048 O O . CYS A 1 991 ? -59.877 2.313 101.721 1.00 92.19 991 CYS A O 1
ATOM 7050 N N . THR A 1 992 ? -61.486 1.403 100.435 1.00 90.19 992 THR A N 1
ATOM 7051 C CA . THR A 1 992 ? -62.551 2.366 100.746 1.00 90.19 992 THR A CA 1
ATOM 7052 C C . THR A 1 992 ? -63.871 1.654 101.093 1.00 90.19 992 THR A C 1
ATOM 7054 O O . THR A 1 992 ? -64.380 0.898 100.263 1.00 90.19 992 THR A O 1
ATOM 7057 N N . PRO A 1 993 ? -64.463 1.890 102.285 1.00 89.31 993 PRO A N 1
ATOM 7058 C CA . PRO A 1 993 ? -63.883 2.559 103.459 1.00 89.31 993 PRO A CA 1
ATOM 7059 C C . PRO A 1 993 ? -62.579 1.909 103.959 1.00 89.31 993 PRO A C 1
ATOM 7061 O O . PRO A 1 993 ? -62.283 0.762 103.640 1.00 89.31 993 PRO A O 1
ATOM 7064 N N . ALA A 1 994 ? -61.779 2.649 104.728 1.00 87.69 994 ALA A N 1
ATOM 7065 C CA . ALA A 1 994 ? -60.449 2.206 105.154 1.00 87.69 994 ALA A CA 1
ATOM 7066 C C . ALA A 1 994 ? -60.489 1.215 106.335 1.00 87.69 994 ALA A C 1
ATOM 7068 O O . ALA A 1 994 ? -61.443 1.195 107.116 1.00 87.69 994 ALA A O 1
ATOM 7069 N N . SER A 1 995 ? -59.418 0.436 106.509 1.00 90.56 995 SER A N 1
ATOM 7070 C CA . SER A 1 995 ? -59.245 -0.458 107.663 1.00 90.56 995 SER A CA 1
ATOM 7071 C C . SER A 1 995 ? -59.279 0.324 108.981 1.00 90.56 995 SER A C 1
ATOM 7073 O O . SER A 1 995 ? -58.590 1.333 109.125 1.00 90.56 995 SER A O 1
ATOM 7075 N N . GLY A 1 996 ? -60.105 -0.119 109.932 1.00 86.62 996 GLY A N 1
ATOM 7076 C CA . GLY A 1 996 ? -60.361 0.586 111.193 1.00 86.62 996 GLY A CA 1
ATOM 7077 C C . GLY A 1 996 ? -61.498 1.615 111.140 1.00 86.62 996 GLY A C 1
ATOM 7078 O O . GLY A 1 996 ? -61.763 2.261 112.153 1.00 86.62 996 GLY A O 1
ATOM 7079 N N . SER A 1 997 ? -62.191 1.765 110.003 1.00 90.12 997 SER A N 1
ATOM 7080 C CA . SER A 1 997 ? -63.426 2.563 109.925 1.00 90.12 997 SER A CA 1
ATOM 7081 C C . SER A 1 997 ? -64.534 1.975 110.805 1.00 90.12 997 SER A C 1
ATOM 7083 O O . SER A 1 997 ? -64.567 0.770 111.064 1.00 90.12 997 SER A O 1
ATOM 7085 N N . ILE A 1 998 ? -65.471 2.830 111.226 1.00 88.50 998 ILE A N 1
ATOM 7086 C CA . ILE A 1 998 ? -66.744 2.402 111.814 1.00 88.50 998 ILE A CA 1
ATOM 7087 C C . ILE A 1 998 ? -67.713 2.087 110.673 1.00 88.50 998 ILE A C 1
ATOM 7089 O O . ILE A 1 998 ? -67.925 2.918 109.789 1.00 88.50 998 ILE A O 1
ATOM 7093 N N . PHE A 1 999 ? -68.294 0.894 110.709 1.00 88.88 999 PHE A N 1
ATOM 7094 C CA . PHE A 1 999 ? -69.280 0.400 109.759 1.00 88.88 999 PHE A CA 1
ATOM 7095 C C . PHE A 1 999 ? -70.664 0.376 110.420 1.00 88.88 999 PHE A C 1
ATOM 7097 O O . PHE A 1 999 ? -70.772 -0.142 111.534 1.00 88.88 999 PHE A O 1
ATOM 7104 N N . PRO A 1 1000 ? -71.710 0.928 109.779 1.00 87.31 1000 PRO A N 1
ATOM 7105 C CA . PRO A 1 1000 ? -73.069 0.911 110.314 1.00 87.31 1000 PRO A CA 1
ATOM 7106 C C . PRO A 1 1000 ? -73.682 -0.494 110.240 1.00 87.31 1000 PRO A C 1
ATOM 7108 O O . PRO A 1 1000 ? -73.197 -1.352 109.502 1.00 87.31 1000 PRO A O 1
ATOM 7111 N N . LEU A 1 1001 ? -74.783 -0.701 110.971 1.00 82.56 1001 LEU A N 1
ATOM 7112 C CA . LEU A 1 1001 ? -75.610 -1.911 110.892 1.00 82.56 1001 LEU A CA 1
ATOM 7113 C C . LEU A 1 1001 ? -76.006 -2.240 109.439 1.00 82.56 1001 LEU A C 1
ATOM 7115 O O . LEU A 1 1001 ? -76.369 -1.356 108.661 1.00 82.56 1001 LEU A O 1
ATOM 7119 N N . GLY A 1 1002 ? -75.962 -3.527 109.092 1.00 83.81 1002 GLY A N 1
ATOM 7120 C CA . GLY A 1 1002 ? -76.102 -4.029 107.725 1.00 83.81 1002 GLY A CA 1
ATOM 7121 C C . GLY A 1 1002 ? -74.754 -4.314 107.051 1.00 83.81 1002 GLY A C 1
ATOM 7122 O O . GLY A 1 1002 ? -73.715 -4.403 107.703 1.00 83.81 1002 GLY A O 1
ATOM 7123 N N . THR A 1 1003 ? -74.771 -4.504 105.730 1.00 88.19 1003 THR A N 1
ATOM 7124 C CA . THR A 1 1003 ? -73.587 -4.887 104.941 1.00 88.19 1003 THR A CA 1
ATOM 7125 C C . THR A 1 1003 ? -73.022 -3.701 104.161 1.00 88.19 1003 THR A C 1
ATOM 7127 O O . THR A 1 1003 ? -73.703 -3.120 103.320 1.00 88.19 1003 THR A O 1
ATOM 7130 N N . THR A 1 1004 ? -71.745 -3.389 104.389 1.00 89.81 1004 THR A N 1
ATOM 7131 C CA . THR A 1 1004 ? -70.951 -2.416 103.627 1.00 89.81 1004 THR A CA 1
ATOM 7132 C C . THR A 1 1004 ? -69.956 -3.145 102.721 1.00 89.81 1004 THR A C 1
ATOM 7134 O O . THR A 1 1004 ? -69.209 -4.005 103.186 1.00 89.81 1004 THR A O 1
ATOM 7137 N N . THR A 1 1005 ? -69.900 -2.790 101.437 1.00 90.69 1005 THR A N 1
ATOM 7138 C CA . THR A 1 1005 ? -68.862 -3.281 100.513 1.00 90.69 1005 THR A CA 1
ATOM 7139 C C . THR A 1 1005 ? -67.608 -2.419 100.613 1.00 90.69 1005 THR A C 1
ATOM 7141 O O . THR A 1 1005 ? -67.693 -1.192 100.573 1.00 90.69 1005 THR A O 1
ATOM 7144 N N . ILE A 1 1006 ? -66.448 -3.064 100.716 1.00 92.88 1006 ILE A N 1
ATOM 7145 C CA . ILE A 1 1006 ? -65.126 -2.440 100.723 1.00 92.88 1006 ILE A CA 1
ATOM 7146 C C . ILE A 1 1006 ? -64.514 -2.615 99.337 1.00 92.88 1006 ILE A C 1
ATOM 7148 O O . ILE A 1 1006 ? -64.259 -3.745 98.924 1.00 92.88 1006 ILE A O 1
ATOM 7152 N N . ASN A 1 1007 ? -64.257 -1.520 98.624 1.00 91.94 1007 ASN A N 1
ATOM 7153 C CA . ASN A 1 1007 ? -63.556 -1.555 97.340 1.00 91.94 1007 ASN A CA 1
ATOM 7154 C C . ASN A 1 1007 ? -62.074 -1.251 97.561 1.00 91.94 1007 ASN A C 1
ATOM 7156 O O . ASN A 1 1007 ? -61.741 -0.232 98.171 1.00 91.94 1007 ASN A O 1
ATOM 7160 N N . CYS A 1 1008 ? -61.202 -2.119 97.056 1.00 93.44 1008 CYS A N 1
ATOM 7161 C CA . CYS A 1 1008 ? -59.754 -2.020 97.189 1.00 93.44 1008 CYS A CA 1
ATOM 7162 C C . CYS A 1 1008 ? -59.068 -1.994 95.819 1.00 93.44 1008 CYS A C 1
ATOM 7164 O O . CYS A 1 1008 ? -59.505 -2.669 94.885 1.00 93.44 1008 CYS A O 1
ATOM 7166 N N . SER A 1 1009 ? -57.969 -1.252 95.716 1.00 92.19 1009 SER A N 1
ATOM 7167 C CA . SER A 1 1009 ? -57.147 -1.145 94.511 1.00 92.19 1009 SER A CA 1
ATOM 7168 C C . SER A 1 1009 ? -55.657 -1.102 94.838 1.00 92.19 1009 SER A C 1
ATOM 7170 O O . SER A 1 1009 ? -55.258 -0.551 95.869 1.00 92.19 1009 SER A O 1
ATOM 7172 N N . ALA A 1 1010 ? -54.843 -1.624 93.927 1.00 92.88 1010 ALA A N 1
ATOM 7173 C CA . ALA A 1 1010 ? -53.402 -1.410 93.885 1.00 92.88 1010 ALA A CA 1
ATOM 7174 C C . ALA A 1 1010 ? -52.986 -1.032 92.459 1.00 92.88 1010 ALA A C 1
ATOM 7176 O O . ALA A 1 1010 ? -53.562 -1.536 91.493 1.00 92.88 1010 ALA A O 1
ATOM 7177 N N . THR A 1 1011 ? -51.996 -0.152 92.359 1.00 90.00 1011 THR A N 1
ATOM 7178 C CA . THR A 1 1011 ? -51.442 0.372 91.107 1.00 90.00 1011 THR A CA 1
ATOM 7179 C C . THR A 1 1011 ? -49.922 0.325 91.214 1.00 90.00 1011 THR A C 1
ATOM 7181 O O . THR A 1 1011 ? -49.388 0.655 92.277 1.00 90.00 1011 THR A O 1
ATOM 7184 N N . ASP A 1 1012 ? -49.256 -0.119 90.153 1.00 89.44 1012 ASP A N 1
ATOM 7185 C CA . ASP A 1 1012 ? -47.792 -0.173 90.034 1.00 89.44 1012 ASP A CA 1
ATOM 7186 C C . ASP A 1 1012 ? -47.183 1.185 89.602 1.00 89.44 1012 ASP A C 1
ATOM 7188 O O . ASP A 1 1012 ? -47.866 2.217 89.589 1.00 89.44 1012 ASP A O 1
ATOM 7192 N N . SER A 1 1013 ? -45.887 1.218 89.278 1.00 87.56 1013 SER A N 1
ATOM 7193 C CA . SER A 1 1013 ? -45.199 2.418 88.774 1.00 87.56 1013 SER A CA 1
ATOM 7194 C C . SER A 1 1013 ? -45.467 2.719 87.291 1.00 87.56 1013 SER A C 1
ATOM 7196 O O . SER A 1 1013 ? -45.345 3.876 86.873 1.00 87.56 1013 SER A O 1
ATOM 7198 N N . ASN A 1 1014 ? -45.887 1.719 86.511 1.00 87.50 1014 ASN A N 1
ATOM 7199 C CA . ASN A 1 1014 ? -46.239 1.826 85.091 1.00 87.50 1014 ASN A CA 1
ATOM 7200 C C . ASN A 1 1014 ? -47.719 2.210 84.864 1.00 87.50 1014 ASN A C 1
ATOM 7202 O O . ASN A 1 1014 ? -48.102 2.597 83.758 1.00 87.50 1014 ASN A O 1
ATOM 7206 N N . ASN A 1 1015 ? -48.494 2.308 85.949 1.00 88.56 1015 ASN A N 1
ATOM 7207 C CA . ASN A 1 1015 ? -49.915 2.642 86.080 1.00 88.56 1015 ASN A CA 1
ATOM 7208 C C . ASN A 1 1015 ? -50.899 1.485 85.801 1.00 88.56 1015 ASN A C 1
ATOM 7210 O O . ASN A 1 1015 ? -52.116 1.732 85.769 1.00 88.56 1015 ASN A O 1
ATOM 7214 N N . ASN A 1 1016 ? -50.449 0.230 85.672 1.00 89.62 1016 ASN A N 1
ATOM 7215 C CA . ASN A 1 1016 ? -51.390 -0.891 85.599 1.00 89.62 1016 ASN A CA 1
ATOM 7216 C C . ASN A 1 1016 ? -52.059 -1.066 86.971 1.00 89.62 1016 ASN A C 1
ATOM 7218 O O . ASN A 1 1016 ? -51.458 -0.873 88.028 1.00 89.62 1016 ASN A O 1
ATOM 7222 N N . THR A 1 1017 ? -53.369 -1.320 86.968 1.00 89.75 1017 THR A N 1
ATOM 7223 C CA . THR A 1 1017 ? -54.203 -1.194 88.173 1.00 89.75 1017 THR A CA 1
ATOM 7224 C C . THR A 1 1017 ? -55.131 -2.387 88.334 1.00 89.75 1017 THR A C 1
ATOM 7226 O O . THR A 1 1017 ? -56.018 -2.613 87.509 1.00 89.75 1017 THR A O 1
ATOM 7229 N N . THR A 1 1018 ? -54.990 -3.089 89.455 1.00 92.50 1018 THR A N 1
ATOM 7230 C CA . THR A 1 1018 ? -55.874 -4.189 89.856 1.00 92.50 1018 THR A CA 1
ATOM 7231 C C . THR A 1 1018 ? -56.855 -3.711 90.918 1.00 92.50 1018 THR A C 1
ATOM 7233 O O . THR A 1 1018 ? -56.498 -2.966 91.834 1.00 92.50 1018 THR A O 1
ATOM 7236 N N . THR A 1 1019 ? -58.109 -4.157 90.820 1.00 91.38 1019 THR A N 1
ATOM 7237 C CA . THR A 1 1019 ? -59.170 -3.827 91.782 1.00 91.38 1019 THR A CA 1
ATOM 7238 C C . THR A 1 1019 ? -59.907 -5.078 92.251 1.00 91.38 1019 THR A C 1
ATOM 7240 O O . THR A 1 1019 ? -59.978 -6.079 91.541 1.00 91.38 1019 THR A O 1
ATOM 7243 N N . GLY A 1 1020 ? -60.462 -5.023 93.459 1.00 91.06 1020 GLY A N 1
ATOM 7244 C CA . GLY A 1 1020 ? -61.237 -6.105 94.061 1.00 91.06 1020 GLY A CA 1
ATOM 7245 C C . GLY A 1 1020 ? -62.092 -5.599 95.220 1.00 91.06 1020 GLY A C 1
ATOM 7246 O O . GLY A 1 1020 ? -62.009 -4.432 95.605 1.00 91.06 1020 GLY A O 1
ATOM 7247 N N . ASN A 1 1021 ? -62.937 -6.462 95.781 1.00 93.19 1021 ASN A N 1
ATOM 7248 C CA . ASN A 1 1021 ? -63.779 -6.108 96.921 1.00 93.19 1021 ASN A CA 1
ATOM 7249 C C . ASN A 1 1021 ? -64.049 -7.293 97.855 1.00 93.19 1021 ASN A C 1
ATOM 7251 O O . ASN A 1 1021 ? -63.902 -8.454 97.478 1.00 93.19 1021 ASN A O 1
ATOM 7255 N N . PHE A 1 1022 ? -64.458 -6.960 99.076 1.00 92.25 1022 PHE A N 1
ATOM 7256 C CA . PHE A 1 1022 ? -65.038 -7.859 100.077 1.00 92.25 1022 PHE A CA 1
ATOM 7257 C C . PHE A 1 1022 ? -66.085 -7.070 100.884 1.00 92.25 1022 PHE A C 1
ATOM 7259 O O . PHE A 1 1022 ? -66.202 -5.853 100.722 1.00 92.25 1022 PHE A O 1
ATOM 7266 N N . THR A 1 1023 ? -66.868 -7.719 101.745 1.00 91.12 1023 THR A N 1
ATOM 7267 C CA . THR A 1 1023 ? -67.899 -7.039 102.550 1.00 91.12 1023 THR A CA 1
ATOM 7268 C C . THR A 1 1023 ? -67.645 -7.116 104.052 1.00 91.12 1023 THR A C 1
ATOM 7270 O O . THR A 1 1023 ? -67.159 -8.119 104.572 1.00 91.12 1023 THR A O 1
ATOM 7273 N N . VAL A 1 1024 ? -68.019 -6.052 104.763 1.00 90.56 1024 VAL A N 1
ATOM 7274 C CA . VAL A 1 1024 ? -68.130 -6.004 106.226 1.00 90.56 1024 VAL A CA 1
ATOM 7275 C C . VAL A 1 1024 ? -69.613 -5.941 106.578 1.00 90.56 1024 VAL A C 1
ATOM 7277 O O . VAL A 1 1024 ? -70.316 -5.050 106.110 1.00 90.56 1024 VAL A O 1
ATOM 7280 N N . THR A 1 1025 ? -70.104 -6.876 107.388 1.00 88.25 1025 THR A N 1
ATOM 7281 C CA . THR A 1 1025 ? -71.490 -6.896 107.879 1.00 88.25 1025 THR A CA 1
ATOM 7282 C C . THR A 1 1025 ? -71.514 -6.677 109.382 1.00 88.25 1025 THR A C 1
ATOM 7284 O O . THR A 1 1025 ? -70.916 -7.455 110.124 1.00 88.25 1025 THR A O 1
ATOM 7287 N N . VAL A 1 1026 ? -72.215 -5.638 109.831 1.00 88.44 1026 VAL A N 1
ATOM 7288 C CA . VAL A 1 1026 ? -72.420 -5.351 111.253 1.00 88.44 1026 VAL A CA 1
ATOM 7289 C C . VAL A 1 1026 ? -73.849 -5.708 111.641 1.00 88.44 1026 VAL A C 1
ATOM 7291 O O . VAL A 1 1026 ? -74.800 -5.351 110.946 1.00 88.44 1026 VAL A O 1
ATOM 7294 N N . GLN A 1 1027 ? -73.994 -6.417 112.752 1.00 84.88 1027 GLN A N 1
ATOM 7295 C CA . GLN A 1 1027 ? -75.266 -6.895 113.297 1.00 84.88 1027 GLN A CA 1
ATOM 7296 C C . GLN A 1 1027 ? -75.350 -6.578 114.793 1.00 84.88 1027 GLN A C 1
ATOM 7298 O O . GLN A 1 1027 ? -74.331 -6.284 115.412 1.00 84.88 1027 GLN A O 1
ATOM 7303 N N . ASP A 1 1028 ? -76.546 -6.660 115.362 1.00 82.81 1028 ASP A N 1
ATOM 7304 C CA . ASP A 1 1028 ? -76.773 -6.579 116.804 1.00 82.81 1028 ASP A CA 1
ATOM 7305 C C . ASP A 1 1028 ? -77.418 -7.884 117.287 1.00 82.81 1028 ASP A C 1
ATOM 7307 O O . ASP A 1 1028 ? -78.377 -8.376 116.685 1.00 82.81 1028 ASP A O 1
ATOM 7311 N N . THR A 1 1029 ? -76.847 -8.467 118.336 1.00 79.00 1029 THR A N 1
ATOM 7312 C CA . THR A 1 1029 ? -77.298 -9.685 119.020 1.00 79.00 1029 THR A CA 1
ATOM 7313 C C . THR A 1 1029 ? -77.261 -9.536 120.550 1.00 79.00 1029 THR A C 1
ATOM 7315 O O . THR A 1 1029 ? -77.374 -10.524 121.287 1.00 79.00 1029 THR A O 1
ATOM 7318 N N . THR A 1 1030 ? -77.096 -8.307 121.049 1.00 76.06 1030 THR A N 1
ATOM 7319 C CA . THR A 1 1030 ? -76.951 -7.993 122.473 1.00 76.06 1030 THR A CA 1
ATOM 7320 C C . THR A 1 1030 ? -78.317 -7.736 123.112 1.00 76.06 1030 THR A C 1
ATOM 7322 O O . THR A 1 1030 ? -79.126 -6.997 122.582 1.00 76.06 1030 THR A O 1
ATOM 7325 N N . ALA A 1 1031 ? -78.607 -8.370 124.257 1.00 76.38 1031 ALA A N 1
ATOM 7326 C CA . ALA A 1 1031 ? -79.940 -8.313 124.868 1.00 76.38 1031 ALA A CA 1
ATOM 7327 C C . ALA A 1 1031 ? -80.095 -7.226 125.957 1.00 76.38 1031 ALA A C 1
ATOM 7329 O O . ALA A 1 1031 ? -79.218 -7.102 126.821 1.00 76.38 1031 ALA A O 1
ATOM 7330 N N . PRO A 1 1032 ? -81.254 -6.535 126.023 1.00 79.44 1032 PRO A N 1
ATOM 7331 C CA . PRO A 1 1032 ? -81.490 -5.429 126.947 1.00 79.44 1032 PRO A CA 1
ATOM 7332 C C . PRO A 1 1032 ? -81.529 -5.867 128.417 1.00 79.44 1032 PRO A C 1
ATOM 7334 O O . PRO A 1 1032 ? -81.920 -6.985 128.768 1.00 79.44 1032 PRO A O 1
ATOM 7337 N N . VAL A 1 1033 ? -81.196 -4.941 129.318 1.00 81.44 1033 VAL A N 1
ATOM 7338 C CA . VAL A 1 1033 ? -81.150 -5.176 130.773 1.00 81.44 1033 VAL A CA 1
ATOM 7339 C C . VAL A 1 1033 ? -82.334 -4.504 131.476 1.00 81.44 1033 VAL A C 1
ATOM 7341 O O . VAL A 1 1033 ? -82.642 -3.348 131.198 1.00 81.44 1033 VAL A O 1
ATOM 7344 N N . ILE A 1 1034 ? -82.982 -5.196 132.425 1.00 81.56 1034 ILE A N 1
ATOM 7345 C CA . ILE A 1 1034 ? -84.091 -4.666 133.250 1.00 81.56 1034 ILE A CA 1
ATOM 7346 C C . ILE A 1 1034 ? -83.611 -4.393 134.683 1.00 81.56 1034 ILE A C 1
ATOM 7348 O O . ILE A 1 1034 ? -82.978 -5.246 135.308 1.00 81.56 1034 ILE A O 1
ATOM 7352 N N . ALA A 1 1035 ? -83.972 -3.241 135.253 1.00 82.31 1035 ALA A N 1
ATOM 7353 C CA . ALA A 1 1035 ? -83.717 -2.939 136.661 1.00 82.31 1035 ALA A CA 1
ATOM 7354 C C . ALA A 1 1035 ? -84.609 -3.771 137.612 1.00 82.31 1035 ALA A C 1
ATOM 7356 O O . ALA A 1 1035 ? -85.822 -3.859 137.436 1.00 82.31 1035 ALA A O 1
ATOM 7357 N N . GLN A 1 1036 ? -84.031 -4.351 138.669 1.00 83.31 1036 GLN A N 1
ATOM 7358 C CA . GLN A 1 1036 ? -84.750 -5.200 139.632 1.00 83.31 1036 GLN A CA 1
ATOM 7359 C C . GLN A 1 1036 ? -85.750 -4.395 140.507 1.00 83.31 1036 GLN A C 1
ATOM 7361 O O . GLN A 1 1036 ? -85.312 -3.538 141.281 1.00 83.31 1036 GLN A O 1
ATOM 7366 N N . PRO A 1 1037 ? -87.072 -4.679 140.476 1.00 80.75 1037 PRO A N 1
ATOM 7367 C CA . PRO A 1 1037 ? -88.056 -3.985 141.316 1.00 80.75 1037 PRO A CA 1
ATOM 7368 C C . PRO A 1 1037 ? -88.047 -4.441 142.787 1.00 80.75 1037 PRO A C 1
ATOM 7370 O O . PRO A 1 1037 ? -87.537 -5.509 143.131 1.00 80.75 1037 PRO A O 1
ATOM 7373 N N . ALA A 1 1038 ? -88.684 -3.654 143.662 1.00 79.19 1038 ALA A N 1
ATOM 7374 C CA . ALA A 1 1038 ? -88.787 -3.923 145.100 1.00 79.19 1038 ALA A CA 1
ATOM 7375 C C . ALA A 1 1038 ? -90.177 -4.440 145.530 1.00 79.19 1038 ALA A C 1
ATOM 7377 O O . ALA A 1 1038 ? -91.212 -4.001 145.031 1.00 79.19 1038 ALA A O 1
ATOM 7378 N N . ASN A 1 1039 ? -90.200 -5.340 146.521 1.00 82.06 1039 ASN A N 1
ATOM 7379 C CA . ASN A 1 1039 ? -91.425 -5.906 147.104 1.00 82.06 1039 ASN A CA 1
ATOM 7380 C C . ASN A 1 1039 ? -92.291 -4.843 147.812 1.00 82.06 1039 ASN A C 1
ATOM 7382 O O . ASN A 1 1039 ? -91.768 -3.967 148.503 1.00 82.06 1039 ASN A O 1
ATOM 7386 N N . ARG A 1 1040 ? -93.624 -4.963 147.724 1.00 79.88 1040 ARG A N 1
ATOM 7387 C CA . ARG A 1 1040 ? -94.591 -3.990 148.270 1.00 79.88 1040 ARG A CA 1
ATOM 7388 C C . ARG A 1 1040 ? -95.696 -4.662 149.090 1.00 79.88 1040 ARG A C 1
ATOM 7390 O O . ARG A 1 1040 ? -96.135 -5.766 148.787 1.00 79.88 1040 ARG A O 1
ATOM 7397 N N . SER A 1 1041 ? -96.185 -3.976 150.124 1.00 74.44 1041 SER A N 1
ATOM 7398 C CA . SER A 1 1041 ? -97.398 -4.361 150.867 1.00 74.44 1041 SER A CA 1
ATOM 7399 C C . SER A 1 1041 ? -98.486 -3.294 150.739 1.00 74.44 1041 SER A C 1
ATOM 7401 O O . SER A 1 1041 ? -98.173 -2.105 150.681 1.00 74.44 1041 SER A O 1
ATOM 7403 N N . VAL A 1 1042 ? -99.751 -3.715 150.715 1.00 72.44 1042 VAL A N 1
ATOM 7404 C CA . VAL A 1 1042 ? -100.950 -2.862 150.627 1.00 72.44 1042 VAL A CA 1
ATOM 7405 C C . VAL A 1 1042 ? -102.012 -3.366 151.613 1.00 72.44 1042 VAL A C 1
ATOM 7407 O O . VAL A 1 1042 ? -102.002 -4.530 152.023 1.00 72.44 1042 VAL A O 1
ATOM 7410 N N . ILE A 1 1043 ? -102.920 -2.482 152.028 1.00 63.28 1043 ILE A N 1
ATOM 7411 C CA . ILE A 1 1043 ? -104.026 -2.787 152.939 1.00 63.28 1043 ILE A CA 1
ATOM 7412 C C . ILE A 1 1043 ? -105.335 -2.300 152.308 1.00 63.28 1043 ILE A C 1
ATOM 7414 O O . ILE A 1 1043 ? -105.365 -1.193 151.781 1.00 63.28 1043 ILE A O 1
ATOM 7418 N N . THR A 1 1044 ? -106.392 -3.110 152.368 1.00 60.62 1044 THR A N 1
ATOM 7419 C CA . THR A 1 1044 ? -107.719 -2.823 151.799 1.00 60.62 1044 THR A CA 1
ATOM 7420 C C . THR A 1 1044 ? -108.815 -2.857 152.858 1.00 60.62 1044 THR A C 1
ATOM 7422 O O . THR A 1 1044 ? -108.762 -3.655 153.792 1.00 60.62 1044 THR A O 1
ATOM 7425 N N . ASN A 1 1045 ? -109.840 -2.022 152.699 1.00 53.84 1045 ASN A N 1
ATOM 7426 C CA . ASN A 1 1045 ? -111.064 -2.044 153.500 1.00 53.84 1045 ASN A CA 1
ATOM 7427 C C . ASN A 1 1045 ? -112.231 -2.777 152.812 1.00 53.84 1045 ASN A C 1
ATOM 7429 O O . ASN A 1 1045 ? -113.330 -2.839 153.362 1.00 53.84 1045 ASN A O 1
ATOM 7433 N N . ASN A 1 1046 ? -112.003 -3.359 151.633 1.00 56.12 1046 ASN A N 1
ATOM 7434 C CA . ASN A 1 1046 ? -113.035 -3.973 150.809 1.00 56.12 1046 ASN A CA 1
ATOM 7435 C C . ASN A 1 1046 ? -113.425 -5.384 151.298 1.00 56.12 1046 ASN A C 1
ATOM 7437 O O . ASN A 1 1046 ? -112.634 -6.329 151.226 1.00 56.12 1046 ASN A O 1
ATOM 7441 N N . ASN A 1 1047 ? -114.683 -5.549 151.725 1.00 54.31 1047 ASN A N 1
ATOM 7442 C CA . ASN A 1 1047 ? -115.254 -6.822 152.187 1.00 54.31 1047 ASN A CA 1
ATOM 7443 C C . ASN A 1 1047 ? -115.196 -7.970 151.153 1.00 54.31 1047 ASN A C 1
ATOM 7445 O O . ASN A 1 1047 ? -115.421 -9.117 151.537 1.00 54.31 1047 ASN A O 1
ATOM 7449 N N . SER A 1 1048 ? -114.897 -7.715 149.871 1.00 60.31 1048 SER A N 1
ATOM 7450 C CA . SER A 1 1048 ? -114.679 -8.777 148.875 1.00 60.31 1048 SER A CA 1
ATOM 7451 C C . SER A 1 1048 ? -113.275 -9.405 148.911 1.00 60.31 1048 SER A C 1
ATOM 7453 O O . SER A 1 1048 ? -113.007 -10.307 148.118 1.00 60.31 1048 SER A O 1
ATOM 7455 N N . GLY A 1 1049 ? -112.362 -8.930 149.770 1.00 60.25 1049 GLY A N 1
ATOM 7456 C CA . GLY A 1 1049 ? -111.019 -9.505 149.943 1.00 60.25 1049 GLY A CA 1
ATOM 7457 C C . GLY A 1 1049 ? -110.069 -9.302 148.754 1.00 60.25 1049 GLY A C 1
ATOM 7458 O O . GLY A 1 1049 ? -109.170 -10.121 148.538 1.00 60.25 1049 GLY A O 1
ATOM 7459 N N . LYS A 1 1050 ? -110.281 -8.245 147.959 1.00 68.38 1050 LYS A N 1
ATOM 7460 C CA . LYS A 1 1050 ? -109.500 -7.913 146.755 1.00 68.38 1050 LYS A CA 1
ATOM 7461 C C . LYS A 1 1050 ? -109.328 -6.400 146.614 1.00 68.38 1050 LYS A C 1
ATOM 7463 O O . LYS A 1 1050 ? -110.220 -5.655 147.014 1.00 68.38 1050 LYS A O 1
ATOM 7468 N N . GLU A 1 1051 ? -108.214 -5.974 146.026 1.00 73.19 1051 GLU A N 1
ATOM 7469 C CA . GLU A 1 1051 ? -107.838 -4.562 145.882 1.00 73.19 1051 GLU A CA 1
ATOM 7470 C C . GLU A 1 1051 ? -107.006 -4.320 144.623 1.00 73.19 1051 GLU A C 1
ATOM 7472 O O . GLU A 1 1051 ? -106.245 -5.195 144.208 1.00 73.19 1051 GLU A O 1
ATOM 7477 N N . PHE A 1 1052 ? -107.097 -3.126 144.044 1.00 76.00 1052 PHE A N 1
ATOM 7478 C CA . PHE A 1 1052 ? -106.228 -2.724 142.939 1.00 76.00 1052 PHE A CA 1
ATOM 7479 C C . PHE A 1 1052 ? -104.866 -2.239 143.466 1.00 76.00 1052 PHE A C 1
ATOM 7481 O O . PHE A 1 1052 ? -104.805 -1.333 144.297 1.00 76.00 1052 PHE A O 1
ATOM 7488 N N . VAL A 1 1053 ? -103.752 -2.804 142.978 1.00 74.75 1053 VAL A N 1
ATOM 7489 C CA . VAL A 1 1053 ? -102.400 -2.376 143.400 1.00 74.75 1053 VAL A CA 1
ATOM 7490 C C . VAL A 1 1053 ? -101.593 -1.843 142.224 1.00 74.75 1053 VAL A C 1
ATOM 7492 O O . VAL A 1 1053 ? -101.101 -2.593 141.385 1.00 74.75 1053 VAL A O 1
ATOM 7495 N N . ASN A 1 1054 ? -101.411 -0.523 142.203 1.00 80.44 1054 ASN A N 1
ATOM 7496 C CA . ASN A 1 1054 ? -100.537 0.163 141.256 1.00 80.44 1054 ASN A CA 1
ATOM 7497 C C . ASN A 1 1054 ? -99.089 0.246 141.779 1.00 80.44 1054 ASN A C 1
ATOM 7499 O O . ASN A 1 1054 ? -98.861 0.500 142.966 1.00 80.44 1054 ASN A O 1
ATOM 7503 N N . TYR A 1 1055 ? -98.111 0.045 140.898 1.00 80.25 1055 TYR A N 1
ATOM 7504 C CA . TYR A 1 1055 ? -96.672 0.059 141.165 1.00 80.25 1055 TYR A CA 1
ATOM 7505 C C . TYR A 1 1055 ? -95.914 0.573 139.920 1.00 80.25 1055 TYR A C 1
ATOM 7507 O O . TYR A 1 1055 ? -96.386 0.364 138.807 1.00 80.25 1055 TYR A O 1
ATOM 7515 N N . PRO A 1 1056 ? -94.759 1.249 140.064 1.00 77.25 1056 PRO A N 1
ATOM 7516 C CA . PRO A 1 1056 ? -93.985 1.697 138.907 1.00 77.25 1056 PRO A CA 1
ATOM 7517 C C . PRO A 1 1056 ? -93.355 0.508 138.167 1.00 77.25 1056 PRO A C 1
ATOM 7519 O O . PRO A 1 1056 ? -92.840 -0.414 138.803 1.00 77.25 1056 PRO A O 1
ATOM 7522 N N . LEU A 1 1057 ? -93.370 0.548 136.833 1.00 79.44 1057 LEU A N 1
ATOM 7523 C CA . LEU A 1 1057 ? -92.601 -0.377 135.995 1.00 79.44 1057 LEU A CA 1
ATOM 7524 C C . LEU A 1 1057 ? -91.090 -0.117 136.175 1.00 79.44 1057 LEU A C 1
ATOM 7526 O O . LEU A 1 1057 ? -90.701 1.034 136.398 1.00 79.44 1057 LEU A O 1
ATOM 7530 N N . PRO A 1 1058 ? -90.227 -1.146 136.091 1.00 80.31 1058 PRO A N 1
ATOM 7531 C CA . PRO A 1 1058 ? -88.785 -0.939 136.088 1.00 80.31 1058 PRO A CA 1
ATOM 7532 C C . PRO A 1 1058 ? -88.305 -0.302 134.780 1.00 80.31 1058 PRO A C 1
ATOM 7534 O O . PRO A 1 1058 ? -88.864 -0.544 133.712 1.00 80.31 1058 PRO A O 1
ATOM 7537 N N . ALA A 1 1059 ? -87.228 0.478 134.873 1.00 80.62 1059 ALA A N 1
ATOM 7538 C CA . ALA A 1 1059 ? -86.501 0.964 133.706 1.00 80.62 1059 ALA A CA 1
ATOM 7539 C C . ALA A 1 1059 ? -85.716 -0.173 133.029 1.00 80.62 1059 ALA A C 1
ATOM 7541 O O . ALA A 1 1059 ? -85.324 -1.143 133.692 1.00 80.62 1059 ALA A O 1
ATOM 7542 N N . THR A 1 1060 ? -85.444 -0.018 131.733 1.00 80.06 1060 THR A N 1
ATOM 7543 C CA . THR A 1 1060 ? -84.523 -0.879 130.983 1.00 80.06 1060 THR A CA 1
ATOM 7544 C C . THR A 1 1060 ? -83.434 -0.050 130.309 1.00 80.06 1060 THR A C 1
ATOM 7546 O O . THR A 1 1060 ? -83.547 1.174 130.204 1.00 80.06 1060 THR A O 1
ATOM 7549 N N . SER A 1 1061 ? -82.363 -0.711 129.881 1.00 78.56 1061 SER A N 1
ATOM 7550 C CA . SER A 1 1061 ? -81.262 -0.093 129.145 1.00 78.56 1061 SER A CA 1
ATOM 7551 C C . SER A 1 1061 ? -80.572 -1.106 128.243 1.00 78.56 1061 SER A C 1
ATOM 7553 O O . SER A 1 1061 ? -80.263 -2.210 128.700 1.00 78.56 1061 SER A O 1
ATOM 7555 N N . ASP A 1 1062 ? -80.266 -0.680 127.027 1.00 81.62 1062 ASP A N 1
ATOM 7556 C CA . ASP A 1 1062 ? -79.431 -1.376 126.058 1.00 81.62 1062 ASP A CA 1
ATOM 7557 C C . ASP A 1 1062 ? -78.259 -0.493 125.561 1.00 81.62 1062 ASP A C 1
ATOM 7559 O O . ASP A 1 1062 ? -78.253 0.723 125.788 1.00 81.62 1062 ASP A O 1
ATOM 7563 N N . ALA A 1 1063 ? -77.243 -1.103 124.941 1.00 74.25 1063 ALA A N 1
ATOM 7564 C CA . ALA A 1 1063 ? -76.038 -0.442 124.431 1.00 74.25 1063 ALA A CA 1
ATOM 7565 C C . ALA A 1 1063 ? -76.149 0.064 122.975 1.00 74.25 1063 ALA A C 1
ATOM 7567 O O . ALA A 1 1063 ? -75.464 1.028 122.617 1.00 74.25 1063 ALA A O 1
ATOM 7568 N N . VAL A 1 1064 ? -76.997 -0.557 122.153 1.00 79.75 1064 VAL A N 1
ATOM 7569 C CA . VAL A 1 1064 ? -77.287 -0.163 120.767 1.00 79.75 1064 VAL A CA 1
ATOM 7570 C C . VAL A 1 1064 ? -78.580 0.656 120.726 1.00 79.75 1064 VAL A C 1
ATOM 7572 O O . VAL A 1 1064 ? -78.554 1.782 120.229 1.00 79.75 1064 VAL A O 1
ATOM 7575 N N . ASP A 1 1065 ? -79.661 0.161 121.338 1.00 76.12 1065 ASP A N 1
ATOM 7576 C CA . ASP A 1 1065 ? -81.004 0.772 121.279 1.00 76.12 1065 ASP A CA 1
ATOM 7577 C C . ASP A 1 1065 ? -81.333 1.744 122.433 1.00 76.12 1065 ASP A C 1
ATOM 7579 O O . ASP A 1 1065 ? -82.267 2.546 122.344 1.00 76.12 1065 ASP A O 1
ATOM 7583 N N . GLY A 1 1066 ? -80.568 1.728 123.529 1.00 72.75 1066 GLY A N 1
ATOM 7584 C CA . GLY A 1 1066 ? -80.764 2.649 124.656 1.00 72.75 1066 GLY A CA 1
ATOM 7585 C C . GLY A 1 1066 ? -81.928 2.277 125.602 1.00 72.75 1066 GLY A C 1
ATOM 7586 O O . GLY A 1 1066 ? -82.142 1.100 125.893 1.00 72.75 1066 GLY A O 1
ATOM 7587 N N . PRO A 1 1067 ? -82.628 3.252 126.220 1.00 72.62 1067 PRO A N 1
ATOM 7588 C CA . PRO A 1 1067 ? -83.625 2.975 127.259 1.00 72.62 1067 PRO A CA 1
ATOM 7589 C C . PRO A 1 1067 ? -85.003 2.600 126.686 1.00 72.62 1067 PRO A C 1
ATOM 7591 O O . PRO A 1 1067 ? -85.677 3.426 126.073 1.00 72.62 1067 PRO A O 1
ATOM 7594 N N . GLY A 1 1068 ? -85.451 1.372 126.958 1.00 72.31 1068 GLY A N 1
ATOM 7595 C CA . GLY A 1 1068 ? -86.752 0.840 126.535 1.00 72.31 1068 GLY A CA 1
ATOM 7596 C C . GLY A 1 1068 ? -87.787 0.719 127.664 1.00 72.31 1068 GLY A C 1
ATOM 7597 O O . GLY A 1 1068 ? -87.680 1.338 128.727 1.00 72.31 1068 GLY A O 1
ATOM 7598 N N . PHE A 1 1069 ? -88.809 -0.114 127.436 1.00 74.19 1069 PHE A N 1
ATOM 7599 C CA . PHE A 1 1069 ? -89.934 -0.318 128.357 1.00 74.19 1069 PHE A CA 1
ATOM 7600 C C . PHE A 1 1069 ? -90.035 -1.770 128.840 1.00 74.19 1069 PHE A C 1
ATOM 7602 O O . PHE A 1 1069 ? -90.072 -2.703 128.039 1.00 74.19 1069 PHE A O 1
ATOM 7609 N N . ALA A 1 1070 ? -90.165 -1.968 130.155 1.00 79.75 1070 ALA A N 1
ATOM 7610 C CA . ALA A 1 1070 ? -90.464 -3.277 130.730 1.00 79.75 1070 ALA A CA 1
ATOM 7611 C C . ALA A 1 1070 ? -91.979 -3.531 130.814 1.00 79.75 1070 ALA A C 1
ATOM 7613 O O . ALA A 1 1070 ? -92.735 -2.724 131.355 1.00 79.75 1070 ALA A O 1
ATOM 7614 N N . THR A 1 1071 ? -92.419 -4.701 130.358 1.00 82.12 1071 THR A N 1
ATOM 7615 C CA . THR A 1 1071 ? -93.788 -5.212 130.518 1.00 82.12 1071 THR A CA 1
ATOM 7616 C C . THR A 1 1071 ? -93.867 -6.098 131.759 1.00 82.12 1071 THR A C 1
ATOM 7618 O O . THR A 1 1071 ? -93.051 -6.999 131.909 1.00 82.12 1071 THR A O 1
ATOM 7621 N N . CYS A 1 1072 ? -94.832 -5.870 132.659 1.00 84.62 1072 CYS A N 1
ATOM 7622 C CA . CYS A 1 1072 ? -94.979 -6.636 133.907 1.00 84.62 1072 CYS A CA 1
ATOM 7623 C C . CYS A 1 1072 ? -96.351 -7.322 134.024 1.00 84.62 1072 CYS A C 1
ATOM 7625 O O . CYS A 1 1072 ? -97.373 -6.751 133.643 1.00 84.62 1072 CYS A O 1
ATOM 7627 N N . THR A 1 1073 ? -96.397 -8.521 134.613 1.00 82.31 1073 THR A N 1
ATOM 7628 C CA . THR A 1 1073 ? -97.626 -9.300 134.853 1.00 82.31 1073 THR A CA 1
ATOM 7629 C C . THR A 1 1073 ? -97.657 -9.920 136.262 1.00 82.31 1073 THR A C 1
ATOM 7631 O O . THR A 1 1073 ? -96.656 -10.501 136.677 1.00 82.31 1073 THR A O 1
ATOM 7634 N N . PRO A 1 1074 ? -98.781 -9.848 137.013 1.00 78.62 1074 PRO A N 1
ATOM 7635 C CA . PRO A 1 1074 ? -99.982 -9.042 136.758 1.00 78.62 1074 PRO A CA 1
ATOM 7636 C C . PRO A 1 1074 ? -99.673 -7.536 136.767 1.00 78.62 1074 PRO A C 1
ATOM 7638 O O . PRO A 1 1074 ? -98.967 -7.060 137.654 1.00 78.62 1074 PRO A O 1
ATOM 7641 N N . ALA A 1 1075 ? -100.191 -6.809 135.776 1.00 77.19 1075 ALA A N 1
ATOM 7642 C CA . ALA A 1 1075 ? -99.806 -5.435 135.441 1.00 77.19 1075 ALA A CA 1
ATOM 7643 C C . ALA A 1 1075 ? -100.061 -4.395 136.560 1.00 77.19 1075 ALA A C 1
ATOM 7645 O O . ALA A 1 1075 ? -100.864 -4.651 137.469 1.00 77.19 1075 ALA A O 1
ATOM 7646 N N . PRO A 1 1076 ? -99.403 -3.216 136.511 1.00 80.81 1076 PRO A N 1
ATOM 7647 C CA . PRO A 1 1076 ? -99.674 -2.115 137.429 1.00 80.81 1076 PRO A CA 1
ATOM 7648 C C . PRO A 1 1076 ? -101.158 -1.759 137.457 1.00 80.81 1076 PRO A C 1
ATOM 7650 O O . PRO A 1 1076 ? -101.753 -1.463 136.427 1.00 80.81 1076 PRO A O 1
ATOM 7653 N N . GLY A 1 1077 ? -101.763 -1.776 138.643 1.00 72.25 1077 GLY A N 1
ATOM 7654 C CA . GLY A 1 1077 ? -103.175 -1.437 138.791 1.00 72.25 1077 GLY A CA 1
ATOM 7655 C C . GLY A 1 1077 ? -104.134 -2.575 138.443 1.00 72.25 1077 GLY A C 1
ATOM 7656 O O . GLY A 1 1077 ? -105.324 -2.315 138.341 1.00 72.25 1077 GLY A O 1
ATOM 7657 N N . ASN A 1 1078 ? -103.669 -3.824 138.321 1.00 81.25 1078 ASN A N 1
ATOM 7658 C CA . ASN A 1 1078 ? -104.552 -4.997 138.321 1.00 81.25 1078 ASN A CA 1
ATOM 7659 C C . ASN A 1 1078 ? -105.137 -5.284 139.720 1.00 81.25 1078 ASN A C 1
ATOM 7661 O O . ASN A 1 1078 ? -104.642 -4.798 140.741 1.00 81.25 1078 ASN A O 1
ATOM 7665 N N . ILE A 1 1079 ? -106.183 -6.121 139.768 1.00 73.06 1079 ILE A N 1
ATOM 7666 C CA . ILE A 1 1079 ? -106.772 -6.630 141.017 1.00 73.06 1079 ILE A CA 1
ATOM 7667 C C . ILE A 1 1079 ? -105.870 -7.712 141.623 1.00 73.06 1079 ILE A C 1
ATOM 7669 O O . ILE A 1 1079 ? -105.718 -8.799 141.065 1.00 73.06 1079 ILE A O 1
ATOM 7673 N N . PHE A 1 1080 ? -105.375 -7.452 142.827 1.00 76.94 1080 PHE A N 1
ATOM 7674 C CA . PHE A 1 1080 ? -104.717 -8.421 143.694 1.00 76.94 1080 PHE A CA 1
ATOM 7675 C C . PHE A 1 1080 ? -105.714 -8.963 144.730 1.00 76.94 1080 PHE A C 1
ATOM 7677 O O . PHE A 1 1080 ? -106.676 -8.294 145.113 1.00 76.94 1080 PHE A O 1
ATOM 7684 N N . GLN A 1 1081 ? -105.506 -10.201 145.178 1.00 75.31 1081 GLN A N 1
ATOM 7685 C CA . GLN A 1 1081 ? -106.332 -10.847 146.208 1.00 75.31 1081 GLN A CA 1
ATOM 7686 C C . GLN A 1 1081 ? -105.561 -10.879 147.534 1.00 75.31 1081 GLN A C 1
ATOM 7688 O O . GLN A 1 1081 ? -104.330 -10.859 147.523 1.00 75.31 1081 GLN A O 1
ATOM 7693 N N . VAL A 1 1082 ? -106.263 -10.891 148.673 1.00 75.25 1082 VAL A N 1
ATOM 7694 C CA . VAL A 1 1082 ? -105.622 -10.916 150.003 1.00 75.25 1082 VAL A CA 1
ATOM 7695 C C . VAL A 1 1082 ? -104.686 -12.127 150.120 1.00 75.25 1082 VAL A C 1
ATOM 7697 O O . VAL A 1 1082 ? -105.106 -13.268 149.931 1.00 75.25 1082 VAL A O 1
ATOM 7700 N N . GLY A 1 1083 ? -103.410 -11.867 150.413 1.00 73.31 1083 GLY A N 1
ATOM 7701 C CA . GLY A 1 1083 ? -102.311 -12.823 150.259 1.00 73.31 1083 GLY A CA 1
ATOM 7702 C C . GLY A 1 1083 ? -101.087 -12.201 149.574 1.00 73.31 1083 GLY A C 1
ATOM 7703 O O . GLY A 1 1083 ? -101.015 -10.986 149.396 1.00 73.31 1083 GLY A O 1
ATOM 7704 N N . ILE A 1 1084 ? -100.111 -13.036 149.202 1.00 77.88 1084 ILE A N 1
ATOM 7705 C CA . ILE A 1 1084 ? -98.919 -12.628 148.438 1.00 77.88 1084 ILE A CA 1
ATOM 7706 C C . ILE A 1 1084 ? -99.085 -13.073 146.984 1.00 77.88 1084 ILE A C 1
ATOM 7708 O O . ILE A 1 1084 ? -99.421 -14.225 146.727 1.00 77.88 1084 ILE A O 1
ATOM 7712 N N . THR A 1 1085 ? -98.825 -12.169 146.043 1.00 80.38 1085 THR A N 1
ATOM 7713 C CA . THR A 1 1085 ? -98.798 -12.426 144.595 1.00 80.38 1085 THR A CA 1
ATOM 7714 C C . THR A 1 1085 ? -97.444 -11.998 144.037 1.00 80.38 1085 THR A C 1
ATOM 7716 O O . THR A 1 1085 ? -96.968 -10.908 144.358 1.00 80.38 1085 THR A O 1
ATOM 7719 N N . THR A 1 1086 ? -96.829 -12.827 143.197 1.00 81.62 1086 THR A N 1
ATOM 7720 C CA . THR A 1 1086 ? -95.601 -12.474 142.469 1.00 81.62 1086 THR A CA 1
ATOM 7721 C C . THR A 1 1086 ? -95.947 -11.746 141.171 1.00 81.62 1086 THR A C 1
ATOM 7723 O O . THR A 1 1086 ? -96.914 -12.100 140.499 1.00 81.62 1086 THR A O 1
ATOM 7726 N N . VAL A 1 1087 ? -95.148 -10.740 140.832 1.00 84.31 1087 VAL A N 1
ATOM 7727 C CA . VAL A 1 1087 ? -95.148 -10.017 139.561 1.00 84.31 1087 VAL A CA 1
ATOM 7728 C C . VAL A 1 1087 ? -93.836 -10.330 138.837 1.00 84.31 1087 VAL A C 1
ATOM 7730 O O . VAL A 1 1087 ? -92.770 -10.261 139.451 1.00 84.31 1087 VAL A O 1
ATOM 7733 N N . THR A 1 1088 ? -93.913 -10.633 137.544 1.00 83.88 1088 THR A N 1
ATOM 7734 C CA . THR A 1 1088 ? -92.770 -10.884 136.649 1.00 83.88 1088 THR A CA 1
ATOM 7735 C C . THR A 1 1088 ? -92.711 -9.808 135.571 1.00 83.88 1088 THR A C 1
ATOM 7737 O O . THR A 1 1088 ? -93.760 -9.431 135.052 1.00 83.88 1088 THR A O 1
ATOM 7740 N N . CYS A 1 1089 ? -91.515 -9.334 135.219 1.00 85.75 1089 CYS A N 1
ATOM 7741 C CA . CYS A 1 1089 ? -91.289 -8.294 134.215 1.00 85.75 1089 CYS A CA 1
ATOM 7742 C C . CYS A 1 1089 ? -90.281 -8.724 133.134 1.00 85.75 1089 CYS A C 1
ATOM 7744 O O . CYS A 1 1089 ? -89.285 -9.378 133.445 1.00 85.75 1089 CYS A O 1
ATOM 7746 N N . THR A 1 1090 ? -90.531 -8.316 131.889 1.00 83.06 1090 THR A N 1
ATOM 7747 C CA . THR A 1 1090 ? -89.806 -8.683 130.655 1.00 83.06 1090 THR A CA 1
ATOM 7748 C C . THR A 1 1090 ? -89.572 -7.473 129.747 1.00 83.06 1090 THR A C 1
ATOM 7750 O O . THR A 1 1090 ? -90.313 -6.495 129.830 1.00 83.06 1090 THR A O 1
ATOM 7753 N N . ALA A 1 1091 ? -88.580 -7.540 128.858 1.00 82.75 1091 ALA A N 1
ATOM 7754 C CA . ALA A 1 1091 ? -88.291 -6.514 127.852 1.00 82.75 1091 ALA A CA 1
ATOM 7755 C C . ALA A 1 1091 ? -87.661 -7.141 126.596 1.00 82.75 1091 ALA A C 1
ATOM 7757 O O . ALA A 1 1091 ? -87.109 -8.239 126.671 1.00 82.75 1091 ALA A O 1
ATOM 7758 N N . VAL A 1 1092 ? -87.766 -6.440 125.468 1.00 79.75 1092 VAL A N 1
ATOM 7759 C CA . VAL A 1 1092 ? -87.206 -6.792 124.151 1.00 79.75 1092 VAL A CA 1
ATOM 7760 C C . VAL A 1 1092 ? -86.724 -5.486 123.507 1.00 79.75 1092 VAL A C 1
ATOM 7762 O O . VAL A 1 1092 ? -87.315 -4.438 123.785 1.00 79.75 1092 VAL A O 1
ATOM 7765 N N . ASP A 1 1093 ? -85.654 -5.537 122.720 1.00 81.19 1093 ASP A N 1
ATOM 7766 C CA . ASP A 1 1093 ? -85.104 -4.403 121.959 1.00 81.19 1093 ASP A CA 1
ATOM 7767 C C . ASP A 1 1093 ? -85.696 -4.326 120.526 1.00 81.19 1093 ASP A C 1
ATOM 7769 O O . ASP A 1 1093 ? -86.715 -4.968 120.239 1.00 81.19 1093 ASP A O 1
ATOM 7773 N N . ALA A 1 1094 ? -85.117 -3.514 119.635 1.00 76.44 1094 ALA A N 1
ATOM 7774 C CA . ALA A 1 1094 ? -85.537 -3.398 118.236 1.00 76.44 1094 ALA A CA 1
ATOM 7775 C C . ALA A 1 1094 ? -84.882 -4.444 117.309 1.00 76.44 1094 ALA A C 1
ATOM 7777 O O . ALA A 1 1094 ? -85.462 -4.768 116.269 1.00 76.44 1094 ALA A O 1
ATOM 7778 N N . ALA A 1 1095 ? -83.729 -5.009 117.684 1.00 74.00 1095 ALA A N 1
ATOM 7779 C CA . ALA A 1 1095 ? -83.106 -6.147 116.999 1.00 74.00 1095 ALA A CA 1
ATOM 7780 C C . ALA A 1 1095 ? -83.870 -7.476 117.224 1.00 74.00 1095 ALA A C 1
ATOM 7782 O O . ALA A 1 1095 ? -83.785 -8.400 116.412 1.00 74.00 1095 ALA A O 1
ATOM 7783 N N . GLY A 1 1096 ? -84.671 -7.556 118.291 1.00 73.38 1096 GLY A N 1
ATOM 7784 C CA . GLY A 1 1096 ? -85.476 -8.705 118.701 1.00 73.38 1096 GLY A CA 1
ATOM 7785 C C . GLY A 1 1096 ? -84.878 -9.536 119.844 1.00 73.38 1096 GLY A C 1
ATOM 7786 O O . GLY A 1 1096 ? -85.427 -10.599 120.157 1.00 73.38 1096 GLY A O 1
ATOM 7787 N N . ASN A 1 1097 ? -83.789 -9.096 120.483 1.00 79.94 1097 ASN A N 1
ATOM 7788 C CA . ASN A 1 1097 ? -83.170 -9.823 121.590 1.00 79.94 1097 ASN A CA 1
ATOM 7789 C C . ASN A 1 1097 ? -83.965 -9.608 122.892 1.00 79.94 1097 ASN A C 1
ATOM 7791 O O . ASN A 1 1097 ? -84.522 -8.543 123.161 1.00 79.94 1097 ASN A O 1
ATOM 7795 N N . ILE A 1 1098 ? -84.047 -10.652 123.725 1.00 79.25 1098 ILE A N 1
ATOM 7796 C CA . ILE A 1 1098 ? -84.984 -10.706 124.860 1.00 79.25 1098 ILE A CA 1
ATOM 7797 C C . ILE A 1 1098 ? -84.233 -10.632 126.192 1.00 79.25 1098 ILE A C 1
ATOM 7799 O O . ILE A 1 1098 ? -83.371 -11.462 126.488 1.00 79.25 1098 ILE A O 1
ATOM 7803 N N . ALA A 1 1099 ? -84.622 -9.678 127.038 1.00 81.94 1099 ALA A N 1
ATOM 7804 C CA . ALA A 1 1099 ? -84.075 -9.503 128.377 1.00 81.94 1099 ALA A CA 1
ATOM 7805 C C . ALA A 1 1099 ? -84.353 -10.697 129.306 1.00 81.94 1099 ALA A C 1
ATOM 7807 O O . ALA A 1 1099 ? -85.427 -11.306 129.280 1.00 81.94 1099 ALA A O 1
ATOM 7808 N N . THR A 1 1100 ? -83.434 -10.954 130.242 1.00 81.50 1100 THR A N 1
ATOM 7809 C CA . THR A 1 1100 ? -83.681 -11.911 131.335 1.00 81.50 1100 THR A CA 1
ATOM 7810 C C . THR A 1 1100 ? -84.806 -11.394 132.253 1.00 81.50 1100 THR A C 1
ATOM 7812 O O . THR A 1 1100 ? -84.692 -10.274 132.758 1.00 81.50 1100 THR A O 1
ATOM 7815 N N . PRO A 1 1101 ? -85.879 -12.172 132.517 1.00 82.81 1101 PRO A N 1
ATOM 7816 C CA . PRO A 1 1101 ? -87.006 -11.696 133.320 1.00 82.81 1101 PRO A CA 1
ATOM 7817 C C . PRO A 1 1101 ? -86.648 -11.444 134.793 1.00 82.81 1101 PRO A C 1
ATOM 7819 O O . PRO A 1 1101 ? -85.966 -12.254 135.424 1.00 82.81 1101 PRO A O 1
ATOM 7822 N N . VAL A 1 1102 ? -87.193 -10.373 135.376 1.00 84.00 1102 VAL A N 1
ATOM 7823 C CA . VAL A 1 1102 ? -87.037 -10.019 136.805 1.00 84.00 1102 VAL A CA 1
ATOM 7824 C C . VAL A 1 1102 ? -88.364 -10.148 137.557 1.00 84.00 1102 VAL A C 1
ATOM 7826 O O . VAL A 1 1102 ? -89.430 -9.997 136.962 1.00 84.00 1102 VAL A O 1
ATOM 7829 N N . THR A 1 1103 ? -88.339 -10.433 138.865 1.00 84.12 1103 THR A N 1
ATOM 7830 C CA . THR A 1 1103 ? -89.573 -10.655 139.656 1.00 84.12 1103 THR A CA 1
ATOM 7831 C C . THR A 1 1103 ? -89.570 -9.937 141.003 1.00 84.12 1103 THR A C 1
ATOM 7833 O O . THR A 1 1103 ? -88.518 -9.702 141.593 1.00 84.12 1103 THR A O 1
ATOM 7836 N N . PHE A 1 1104 ? -90.757 -9.595 141.506 1.00 85.12 1104 PHE A N 1
ATOM 7837 C CA . PHE A 1 1104 ? -90.981 -9.052 142.852 1.00 85.12 1104 PHE A CA 1
ATOM 7838 C C . PHE A 1 1104 ? -92.394 -9.420 143.348 1.00 85.12 1104 PHE A C 1
ATOM 7840 O O . PHE A 1 1104 ? -93.139 -10.104 142.653 1.00 85.12 1104 PHE A O 1
ATOM 7847 N N . THR A 1 1105 ? -92.783 -9.018 144.560 1.00 82.31 1105 THR A N 1
ATOM 7848 C CA . THR A 1 1105 ? -94.050 -9.442 145.190 1.00 82.31 1105 THR A CA 1
ATOM 7849 C C . THR A 1 1105 ? -94.908 -8.293 145.722 1.00 82.31 1105 THR A C 1
ATOM 7851 O O . THR A 1 1105 ? -94.405 -7.297 146.248 1.00 82.31 1105 THR A O 1
ATOM 7854 N N . ILE A 1 1106 ? -96.226 -8.481 145.627 1.00 82.75 1106 ILE A N 1
ATOM 7855 C CA . ILE A 1 1106 ? -97.289 -7.652 146.205 1.00 82.75 1106 ILE A CA 1
ATOM 7856 C C . ILE A 1 1106 ? -97.979 -8.447 147.326 1.00 82.75 1106 ILE A C 1
ATOM 7858 O O . ILE A 1 1106 ? -98.423 -9.570 147.097 1.00 82.75 1106 ILE A O 1
ATOM 7862 N N . ASN A 1 1107 ? -98.098 -7.878 148.529 1.00 78.69 1107 ASN A N 1
ATOM 7863 C CA . ASN A 1 1107 ? -98.752 -8.503 149.691 1.00 78.69 1107 ASN A CA 1
ATOM 7864 C C . ASN A 1 1107 ? -99.960 -7.672 150.163 1.00 78.69 1107 ASN A C 1
ATOM 7866 O O . ASN A 1 1107 ? -99.779 -6.553 150.644 1.00 78.69 1107 ASN A O 1
ATOM 7870 N N . LEU A 1 1108 ? -101.178 -8.206 150.038 1.00 78.88 1108 LEU A N 1
ATOM 7871 C CA . LEU A 1 1108 ? -102.435 -7.513 150.350 1.00 78.88 1108 LEU A CA 1
ATOM 7872 C C . LEU A 1 1108 ? -103.089 -8.037 151.646 1.00 78.88 1108 LEU A C 1
ATOM 7874 O O . LEU A 1 1108 ? -103.244 -9.245 151.825 1.00 78.88 1108 LEU A O 1
ATOM 7878 N N . LYS A 1 1109 ? -103.513 -7.124 152.534 1.00 65.62 1109 LYS A N 1
ATOM 7879 C CA . LYS A 1 1109 ? -104.124 -7.394 153.863 1.00 65.62 1109 LYS A CA 1
ATOM 7880 C C . LYS A 1 1109 ? -105.438 -6.604 154.050 1.00 65.62 1109 LYS A C 1
ATOM 7882 O O . LYS A 1 1109 ? -105.648 -5.647 153.320 1.00 65.62 1109 LYS A O 1
ATOM 7887 N N . TYR A 1 1110 ? -106.318 -6.959 155.001 1.00 58.00 1110 TYR A N 1
ATOM 7888 C CA . TYR A 1 1110 ? -107.719 -6.463 155.057 1.00 58.00 1110 TYR A CA 1
ATOM 7889 C C . TYR A 1 1110 ? -108.182 -5.852 156.411 1.00 58.00 1110 TYR A C 1
ATOM 7891 O O . TYR A 1 1110 ? -107.870 -6.428 157.453 1.00 58.00 1110 TYR A O 1
ATOM 7899 N N . ILE A 1 1111 ? -108.943 -4.731 156.384 1.00 53.59 1111 ILE A N 1
ATOM 7900 C CA . ILE A 1 1111 ? -109.570 -3.982 157.518 1.00 53.59 1111 ILE A CA 1
ATOM 7901 C C . ILE A 1 1111 ? -110.669 -2.955 157.066 1.00 53.59 1111 ILE A C 1
ATOM 7903 O O . ILE A 1 1111 ? -110.328 -1.902 156.542 1.00 53.59 1111 ILE A O 1
ATOM 7907 N N . ALA A 1 1112 ? -111.975 -3.192 157.304 1.00 36.75 1112 ALA A N 1
ATOM 7908 C CA . ALA A 1 1112 ? -113.126 -2.390 156.782 1.00 36.75 1112 ALA A CA 1
ATOM 7909 C C . ALA A 1 1112 ? -113.437 -1.031 157.491 1.00 36.75 1112 ALA A C 1
ATOM 7911 O O . ALA A 1 1112 ? -113.422 -1.020 158.726 1.00 36.75 1112 ALA A O 1
ATOM 7912 N N . PRO A 1 1113 ? -113.745 0.104 156.782 1.00 41.78 1113 PRO A N 1
ATOM 7913 C CA . PRO A 1 1113 ? -115.134 0.677 156.728 1.00 41.78 1113 PRO A CA 1
ATOM 7914 C C . PRO A 1 1113 ? -115.519 1.669 155.553 1.00 41.78 1113 PRO A C 1
ATOM 7916 O O . PRO A 1 1113 ? -114.634 2.237 154.931 1.00 41.78 1113 PRO A O 1
ATOM 7919 N N . ILE A 1 1114 ? -116.842 1.914 155.348 1.00 32.19 1114 ILE A N 1
ATOM 7920 C CA . ILE A 1 1114 ? -117.640 3.076 154.776 1.00 32.19 1114 ILE A CA 1
ATOM 7921 C C . ILE A 1 1114 ? -117.163 3.868 153.488 1.00 32.19 1114 ILE A C 1
ATOM 7923 O O . ILE A 1 1114 ? -115.993 4.167 153.320 1.00 32.19 1114 ILE A O 1
ATOM 7927 N N . TRP A 1 1115 ? -118.104 4.246 152.582 1.00 35.69 1115 TRP A N 1
ATOM 7928 C CA . TRP A 1 1115 ? -117.943 4.736 151.164 1.00 35.69 1115 TRP A CA 1
ATOM 7929 C C . TRP A 1 1115 ? -118.139 6.294 150.958 1.00 35.69 1115 TRP A C 1
ATOM 7931 O O . TRP A 1 1115 ? -118.217 6.974 151.975 1.00 35.69 1115 TRP A O 1
ATOM 7941 N N . LYS A 1 1116 ? -118.279 6.984 149.777 1.00 36.25 1116 LYS A N 1
ATOM 7942 C CA . LYS A 1 1116 ? -118.546 6.666 148.325 1.00 36.25 1116 LYS A CA 1
ATOM 7943 C C . LYS A 1 1116 ? -118.363 7.885 147.330 1.00 36.25 1116 LYS A C 1
ATOM 7945 O O . LYS A 1 1116 ? -118.722 8.983 147.728 1.00 36.25 1116 LYS A O 1
ATOM 7950 N N . ASN A 1 1117 ? -118.038 7.648 146.030 1.00 41.50 1117 ASN A N 1
ATOM 7951 C CA . ASN A 1 1117 ? -118.342 8.439 144.771 1.00 41.50 1117 ASN A CA 1
ATOM 7952 C C . ASN A 1 1117 ? -117.851 9.923 144.567 1.00 41.50 1117 ASN A C 1
ATOM 7954 O O . ASN A 1 1117 ? -117.405 10.527 145.531 1.00 41.50 1117 ASN A O 1
ATOM 7958 N N . SER A 1 1118 ? -117.990 10.622 143.400 1.00 42.28 1118 SER A N 1
ATOM 7959 C CA . SER A 1 1118 ? -117.727 10.333 141.938 1.00 42.28 1118 SER A CA 1
ATOM 7960 C C . SER A 1 1118 ? -118.166 11.476 140.949 1.00 42.28 1118 SER A C 1
ATOM 7962 O O . SER A 1 1118 ? -119.321 11.879 141.044 1.00 42.28 1118 SER A O 1
ATOM 7964 N N . GLU A 1 1119 ? -117.369 11.864 139.928 1.00 39.78 1119 GLU A N 1
ATOM 7965 C CA . GLU A 1 1119 ? -117.786 12.457 138.607 1.00 39.78 1119 GLU A CA 1
ATOM 7966 C C . GLU A 1 1119 ? -116.603 12.349 137.585 1.00 39.78 1119 GLU A C 1
ATOM 7968 O O . GLU A 1 1119 ? -115.462 12.307 138.049 1.00 39.78 1119 GLU A O 1
ATOM 7973 N N . ALA A 1 1120 ? -116.807 12.206 136.253 1.00 40.19 1120 ALA A N 1
ATOM 7974 C CA . ALA A 1 1120 ? -115.719 11.848 135.296 1.00 40.19 1120 ALA A CA 1
ATOM 7975 C C . ALA A 1 1120 ? -115.980 12.101 133.778 1.00 40.19 1120 ALA A C 1
ATOM 7977 O O . ALA A 1 1120 ? -117.127 12.180 133.350 1.00 40.19 1120 ALA A O 1
ATOM 7978 N N . PHE A 1 1121 ? -114.900 12.129 132.971 1.00 41.53 1121 PHE A N 1
ATOM 7979 C CA . PHE A 1 1121 ? -114.871 12.101 131.485 1.00 41.53 1121 PHE A CA 1
ATOM 7980 C C . PHE A 1 1121 ? -114.549 10.689 130.936 1.00 41.53 1121 PHE A C 1
ATOM 7982 O O . PHE A 1 1121 ? -113.977 9.873 131.662 1.00 41.53 1121 PHE A O 1
ATOM 7989 N N . ILE A 1 1122 ? -114.826 10.424 129.647 1.00 45.66 1122 ILE A N 1
ATOM 7990 C CA . ILE A 1 1122 ? -114.512 9.152 128.956 1.00 45.66 1122 ILE A CA 1
ATOM 7991 C C . ILE A 1 1122 ? -113.635 9.398 127.704 1.00 45.66 1122 ILE A C 1
ATOM 7993 O O . ILE A 1 1122 ? -114.137 9.932 126.713 1.00 45.66 1122 ILE A O 1
ATOM 7997 N N . PRO A 1 1123 ? -112.344 9.011 127.710 1.00 47.44 1123 PRO A N 1
ATOM 7998 C CA . PRO A 1 1123 ? -111.509 8.943 126.508 1.00 47.44 1123 PRO A CA 1
ATOM 7999 C C . PRO A 1 1123 ? -111.648 7.579 125.810 1.00 47.44 1123 PRO A C 1
ATOM 8001 O O . PRO A 1 1123 ? -111.738 6.553 126.485 1.00 47.44 1123 PRO A O 1
ATOM 8004 N N . VAL A 1 1124 ? -111.610 7.551 124.474 1.00 54.47 1124 VAL A N 1
ATOM 8005 C CA . VAL A 1 1124 ? -111.688 6.311 123.670 1.00 54.47 1124 VAL A CA 1
ATOM 8006 C C . VAL A 1 1124 ? -110.653 6.301 122.539 1.00 54.47 1124 VAL A C 1
ATOM 8008 O O . VAL A 1 1124 ? -110.289 7.346 121.999 1.00 54.47 1124 VAL A O 1
ATOM 8011 N N . THR A 1 1125 ? -110.170 5.113 122.166 1.00 50.75 1125 THR A N 1
ATOM 8012 C CA . THR A 1 1125 ? -109.081 4.923 121.181 1.00 50.75 1125 THR A CA 1
ATOM 8013 C C . THR A 1 1125 ? -109.548 4.482 119.789 1.00 50.75 1125 THR A C 1
ATOM 8015 O O . THR A 1 1125 ? -108.717 4.204 118.932 1.00 50.75 1125 THR A O 1
ATOM 8018 N N . GLY A 1 1126 ? -110.862 4.458 119.550 1.00 56.91 1126 GLY A N 1
ATOM 8019 C CA . GLY A 1 1126 ? -111.480 4.096 118.270 1.00 56.91 1126 GLY A CA 1
ATOM 8020 C C . GLY A 1 1126 ? -111.868 2.616 118.147 1.00 56.91 1126 GLY A C 1
ATOM 8021 O O . GLY A 1 1126 ? -111.384 1.769 118.894 1.00 56.91 1126 GLY A O 1
ATOM 8022 N N . GLY A 1 1127 ? -112.786 2.313 117.225 1.00 61.69 1127 GLY A N 1
ATOM 8023 C CA . GLY A 1 1127 ? -113.278 0.956 116.929 1.00 61.69 1127 GLY A CA 1
ATOM 8024 C C . GLY A 1 1127 ? -114.323 0.381 117.899 1.00 61.69 1127 GLY A C 1
ATOM 8025 O O . GLY A 1 1127 ? -114.976 -0.610 117.573 1.00 61.69 1127 GLY A O 1
ATOM 8026 N N . GLU A 1 1128 ? -114.528 0.992 119.067 1.00 70.56 1128 GLU A N 1
ATOM 8027 C CA . GLU A 1 1128 ? -115.518 0.547 120.058 1.00 70.56 1128 GLU A CA 1
ATOM 8028 C C . GLU A 1 1128 ? -116.932 1.095 119.786 1.00 70.56 1128 GLU A C 1
ATOM 8030 O O . GLU A 1 1128 ? -117.102 2.184 119.235 1.00 70.56 1128 GLU A O 1
ATOM 8035 N N . ILE A 1 1129 ? -117.958 0.341 120.206 1.00 74.75 1129 ILE A N 1
ATOM 8036 C CA . ILE A 1 1129 ? -119.370 0.752 120.143 1.00 74.75 1129 ILE A CA 1
ATOM 8037 C C . ILE A 1 1129 ? -119.706 1.601 121.373 1.00 74.75 1129 ILE A C 1
ATOM 8039 O O . ILE A 1 1129 ? -119.707 1.108 122.502 1.00 74.75 1129 ILE A O 1
ATOM 8043 N N . ILE A 1 1130 ? -120.050 2.866 121.142 1.00 77.50 1130 ILE A N 1
ATOM 8044 C CA . ILE A 1 1130 ? -120.347 3.862 122.176 1.00 77.50 1130 ILE A CA 1
ATOM 8045 C C . ILE A 1 1130 ? -121.852 4.152 122.165 1.00 77.50 1130 ILE A C 1
ATOM 8047 O O . ILE A 1 1130 ? -122.396 4.511 121.123 1.00 77.50 1130 ILE A O 1
ATOM 8051 N N . ASN A 1 1131 ? -122.531 4.016 123.309 1.00 77.56 1131 ASN A N 1
ATOM 8052 C CA . ASN A 1 1131 ? -123.932 4.437 123.461 1.00 77.56 1131 ASN A CA 1
ATOM 8053 C C . ASN A 1 1131 ? -124.023 5.971 123.559 1.00 77.56 1131 ASN A C 1
ATOM 8055 O O . ASN A 1 1131 ? -123.221 6.587 124.262 1.00 77.56 1131 ASN A O 1
ATOM 8059 N N . LEU A 1 1132 ? -125.016 6.572 122.900 1.00 79.31 1132 LEU A N 1
ATOM 8060 C CA . LEU A 1 1132 ? -125.230 8.020 122.866 1.00 79.31 1132 LEU A CA 1
ATOM 8061 C C . LEU A 1 1132 ? -126.442 8.441 123.719 1.00 79.31 1132 LEU A C 1
ATOM 8063 O O . LEU A 1 1132 ? -127.610 8.259 123.356 1.00 79.31 1132 LEU A O 1
ATOM 8067 N N . ASP A 1 1133 ? -126.145 9.089 124.843 1.00 73.00 1133 ASP A N 1
ATOM 8068 C CA . ASP A 1 1133 ? -127.097 9.710 125.771 1.00 73.00 1133 ASP A CA 1
ATOM 8069 C C . ASP A 1 1133 ? -127.521 11.109 125.271 1.00 73.00 1133 ASP A C 1
ATOM 8071 O O . ASP A 1 1133 ? -127.324 12.134 125.927 1.00 73.00 1133 ASP A O 1
ATOM 8075 N N . CYS A 1 1134 ? -128.111 11.148 124.071 1.00 70.75 1134 CYS A N 1
ATOM 8076 C CA . CYS A 1 1134 ? -128.595 12.333 123.344 1.00 70.75 1134 CYS A CA 1
ATOM 8077 C C . CYS A 1 1134 ? -127.522 13.330 122.885 1.00 70.75 1134 CYS A C 1
ATOM 8079 O O . CYS A 1 1134 ? -127.386 13.540 121.682 1.00 70.75 1134 CYS A O 1
ATOM 8081 N N . ASN A 1 1135 ? -126.814 13.953 123.830 1.00 75.94 1135 ASN A N 1
ATOM 8082 C CA . ASN A 1 1135 ? -125.848 15.032 123.609 1.00 75.94 1135 ASN A CA 1
ATOM 8083 C C . ASN A 1 1135 ? -124.478 14.635 124.183 1.00 75.94 1135 ASN A C 1
ATOM 8085 O O . ASN A 1 1135 ? -123.949 15.279 125.091 1.00 75.94 1135 ASN A O 1
ATOM 8089 N N . THR A 1 1136 ? -123.944 13.506 123.716 1.00 76.88 1136 THR A N 1
ATOM 8090 C CA . THR A 1 1136 ? -122.711 12.915 124.251 1.00 76.88 1136 THR A CA 1
ATOM 8091 C C . THR A 1 1136 ? -121.476 13.584 123.652 1.00 76.88 1136 THR A C 1
ATOM 8093 O O . THR A 1 1136 ? -121.341 13.690 122.433 1.00 76.88 1136 THR A O 1
ATOM 8096 N N . ASN A 1 1137 ? -120.560 13.994 124.529 1.00 77.81 1137 ASN A N 1
ATOM 8097 C CA . ASN A 1 1137 ? -119.219 14.455 124.187 1.00 77.81 1137 ASN A CA 1
ATOM 8098 C C . ASN A 1 1137 ? -118.219 13.310 124.437 1.00 77.81 1137 ASN A C 1
ATOM 8100 O O . ASN A 1 1137 ? -118.220 12.730 125.526 1.00 77.81 1137 ASN A O 1
ATOM 8104 N N . ILE A 1 1138 ? -117.393 12.987 123.439 1.00 74.69 1138 ILE A N 1
ATOM 8105 C CA . ILE A 1 1138 ? -116.270 12.046 123.554 1.00 74.69 1138 ILE A CA 1
ATOM 8106 C C . ILE A 1 1138 ? -114.989 12.654 122.973 1.00 74.69 1138 ILE A C 1
ATOM 8108 O O . ILE A 1 1138 ? -115.025 13.423 122.011 1.00 74.69 1138 ILE A O 1
ATOM 8112 N N . LEU A 1 1139 ? -113.841 12.251 123.522 1.00 71.19 1139 LEU A N 1
ATOM 8113 C CA . LEU A 1 1139 ? -112.521 12.633 123.019 1.00 71.19 1139 LEU A CA 1
ATOM 8114 C C . LEU A 1 1139 ? -111.848 11.423 122.357 1.00 71.19 1139 LEU A C 1
ATOM 8116 O O . LEU A 1 1139 ? -111.599 10.414 123.025 1.00 71.19 1139 LEU A O 1
ATOM 8120 N N . VAL A 1 1140 ? -111.536 11.536 121.062 1.00 70.38 1140 VAL A N 1
ATOM 8121 C CA . VAL A 1 1140 ? -110.963 10.457 120.236 1.00 70.38 1140 VAL A CA 1
ATOM 8122 C C . VAL A 1 1140 ? -109.656 10.939 119.614 1.00 70.38 1140 VAL A C 1
ATOM 8124 O O . VAL A 1 1140 ? -109.658 11.876 118.823 1.00 70.38 1140 VAL A O 1
ATOM 8127 N N . ALA A 1 1141 ? -108.521 10.349 120.004 1.00 65.75 1141 ALA A N 1
ATOM 8128 C CA . ALA A 1 1141 ? -107.177 10.758 119.553 1.00 65.75 1141 ALA A CA 1
ATOM 8129 C C . ALA A 1 1141 ? -106.877 12.279 119.652 1.00 65.75 1141 ALA A C 1
ATOM 8131 O O . ALA A 1 1141 ? -106.077 12.819 118.892 1.00 65.75 1141 ALA A O 1
ATOM 8132 N N . GLY A 1 1142 ? -107.512 12.978 120.601 1.00 71.44 1142 GLY A N 1
ATOM 8133 C CA . GLY A 1 1142 ? -107.384 14.430 120.793 1.00 71.44 1142 GLY A CA 1
ATOM 8134 C C . GLY A 1 1142 ? -108.395 15.286 120.016 1.00 71.44 1142 GLY A C 1
ATOM 8135 O O . GLY A 1 1142 ? -108.455 16.488 120.255 1.00 71.44 1142 GLY A O 1
ATOM 8136 N N . ILE A 1 1143 ? -109.213 14.690 119.145 1.00 75.81 1143 ILE A N 1
ATOM 8137 C CA . ILE A 1 1143 ? -110.343 15.347 118.477 1.00 75.81 1143 ILE A CA 1
ATOM 8138 C C . ILE A 1 1143 ? -111.564 15.245 119.399 1.00 75.81 1143 ILE A C 1
ATOM 8140 O O . ILE A 1 1143 ? -111.940 14.148 119.820 1.00 75.81 1143 ILE A O 1
ATOM 8144 N N . GLU A 1 1144 ? -112.177 16.381 119.731 1.00 80.62 1144 GLU A N 1
ATOM 8145 C CA . GLU A 1 1144 ? -113.427 16.421 120.500 1.00 80.62 1144 GLU A CA 1
ATOM 8146 C C . GLU A 1 1144 ? -114.618 16.261 119.544 1.00 80.62 1144 GLU A C 1
ATOM 8148 O O . GLU A 1 1144 ? -114.733 16.987 118.548 1.00 80.62 1144 GLU A O 1
ATOM 8153 N N . LEU A 1 1145 ? -115.491 15.298 119.849 1.00 85.19 1145 LEU A N 1
ATOM 8154 C CA . LEU A 1 1145 ? -116.698 14.979 119.092 1.00 85.19 1145 LEU A CA 1
ATOM 8155 C C . LEU A 1 1145 ? -117.929 15.196 119.967 1.00 85.19 1145 LEU A C 1
ATOM 8157 O O . LEU A 1 1145 ? -118.075 14.549 121.006 1.00 85.19 1145 LEU A O 1
ATOM 8161 N N . VAL A 1 1146 ? -118.843 16.054 119.514 1.00 85.25 1146 VAL A N 1
ATOM 8162 C CA . VAL A 1 1146 ? -120.143 16.259 120.165 1.00 85.25 1146 VAL A CA 1
ATOM 8163 C C . VAL A 1 1146 ? -121.243 15.764 119.234 1.00 85.25 1146 VAL A C 1
ATOM 8165 O O . VAL A 1 1146 ? -121.493 16.333 118.169 1.00 85.25 1146 VAL A O 1
ATOM 8168 N N . PHE A 1 1147 ? -121.893 14.678 119.643 1.00 86.31 1147 PHE A N 1
ATOM 8169 C CA . PHE A 1 1147 ? -123.039 14.094 118.953 1.00 86.31 1147 PHE A CA 1
ATOM 8170 C C . PHE A 1 1147 ? -124.298 14.789 119.464 1.00 86.31 1147 PHE A C 1
ATOM 8172 O O . PHE A 1 1147 ? -124.643 14.622 120.630 1.00 86.31 1147 PHE A O 1
ATOM 8179 N N . HIS A 1 1148 ? -124.969 15.576 118.622 1.00 82.75 1148 HIS A N 1
ATOM 8180 C CA . HIS A 1 1148 ? -126.137 16.376 119.004 1.00 82.75 1148 HIS A CA 1
ATOM 8181 C C . HIS A 1 1148 ? -127.447 15.683 118.592 1.00 82.75 1148 HIS A C 1
ATOM 8183 O O . HIS A 1 1148 ? -127.610 15.285 117.436 1.00 82.75 1148 HIS A O 1
ATOM 8189 N N . ASN A 1 1149 ? -128.404 15.599 119.523 1.00 78.94 1149 ASN A N 1
ATOM 8190 C CA . ASN A 1 1149 ? -129.755 15.031 119.364 1.00 78.94 1149 ASN A CA 1
ATOM 8191 C C . ASN A 1 1149 ? -129.830 13.524 119.004 1.00 78.94 1149 ASN A C 1
ATOM 8193 O O . ASN A 1 1149 ? -130.872 13.048 118.550 1.00 78.94 1149 ASN A O 1
ATOM 8197 N N . LEU A 1 1150 ? -128.777 12.736 119.251 1.00 81.38 1150 LEU A N 1
ATOM 8198 C CA . LEU A 1 1150 ? -128.686 11.311 118.881 1.00 81.38 1150 LEU A CA 1
ATOM 8199 C C . LEU A 1 1150 ? -129.021 10.359 120.047 1.00 81.38 1150 LEU A C 1
ATOM 8201 O O . LEU A 1 1150 ? -128.255 9.467 120.398 1.00 81.38 1150 LEU A O 1
ATOM 8205 N N . CYS A 1 1151 ? -130.193 10.538 120.662 1.00 81.38 1151 CYS A N 1
ATOM 8206 C CA . CYS A 1 1151 ? -130.642 9.734 121.807 1.00 81.38 1151 CYS A CA 1
ATOM 8207 C C . CYS A 1 1151 ? -130.763 8.236 121.481 1.00 81.38 1151 CYS A C 1
ATOM 8209 O O . CYS A 1 1151 ? -131.381 7.879 120.475 1.00 81.38 1151 CYS A O 1
ATOM 8211 N N . ASN A 1 1152 ? -130.269 7.365 122.369 1.00 78.06 1152 ASN A N 1
ATOM 8212 C CA . ASN A 1 1152 ? -130.339 5.895 122.273 1.00 78.06 1152 ASN A CA 1
ATOM 8213 C C . ASN A 1 1152 ? -129.702 5.296 121.005 1.00 78.06 1152 ASN A C 1
ATOM 8215 O O . ASN A 1 1152 ? -129.886 4.111 120.727 1.00 78.06 1152 ASN A O 1
ATOM 8219 N N . HIS A 1 1153 ? -128.970 6.098 120.232 1.00 83.12 1153 HIS A N 1
ATOM 8220 C CA . HIS A 1 1153 ? -128.167 5.602 119.125 1.00 83.12 1153 HIS A CA 1
ATOM 8221 C C . HIS A 1 1153 ? -126.849 5.048 119.666 1.00 83.12 1153 HIS A C 1
ATOM 8223 O O . HIS A 1 1153 ? -126.453 5.303 120.806 1.00 83.12 1153 HIS A O 1
ATOM 8229 N N . GLN A 1 1154 ? -126.155 4.296 118.827 1.00 83.88 1154 GLN A N 1
ATOM 8230 C CA . GLN A 1 1154 ? -124.766 3.929 119.048 1.00 83.88 1154 GLN A CA 1
ATOM 8231 C C . GLN A 1 1154 ? -123.889 4.619 118.007 1.00 83.88 1154 GLN A C 1
ATOM 8233 O O . GLN A 1 1154 ? -124.371 5.034 116.957 1.00 83.88 1154 GLN A O 1
ATOM 8238 N N . THR A 1 1155 ? -122.595 4.736 118.262 1.00 83.00 1155 THR A N 1
ATOM 8239 C CA . THR A 1 1155 ? -121.622 5.134 117.242 1.00 83.00 1155 THR A CA 1
ATOM 8240 C C . THR A 1 1155 ? -120.382 4.265 117.348 1.00 83.00 1155 THR A C 1
ATOM 8242 O O . THR A 1 1155 ? -119.979 3.887 118.447 1.00 83.00 1155 THR A O 1
ATOM 8245 N N . ILE A 1 1156 ? -119.770 3.977 116.204 1.00 80.62 1156 ILE A N 1
ATOM 8246 C CA . ILE A 1 1156 ? -118.359 3.603 116.129 1.00 80.62 1156 ILE A CA 1
ATOM 8247 C C . ILE A 1 1156 ? -117.644 4.778 115.470 1.00 80.62 1156 ILE A C 1
ATOM 8249 O O . ILE A 1 1156 ? -118.132 5.347 114.491 1.00 80.62 1156 ILE A O 1
ATOM 8253 N N . VAL A 1 1157 ? -116.503 5.154 116.036 1.00 81.94 1157 VAL A N 1
ATOM 8254 C CA . VAL A 1 1157 ? -115.579 6.116 115.438 1.00 81.94 1157 VAL A CA 1
ATOM 8255 C C . VAL A 1 1157 ? -114.282 5.370 115.176 1.00 81.94 1157 VAL A C 1
ATOM 8257 O O . VAL A 1 1157 ? -113.655 4.879 116.115 1.00 81.94 1157 VAL A O 1
ATOM 8260 N N . ASN A 1 1158 ? -113.884 5.268 113.913 1.00 78.81 1158 ASN A N 1
ATOM 8261 C CA . ASN A 1 1158 ? -112.587 4.716 113.531 1.00 78.81 1158 ASN A CA 1
ATOM 8262 C C . ASN A 1 1158 ? -111.640 5.871 113.213 1.00 78.81 1158 ASN A C 1
ATOM 8264 O O . ASN A 1 1158 ? -112.025 6.815 112.527 1.00 78.81 1158 ASN A O 1
ATOM 8268 N N . ILE A 1 1159 ? -110.401 5.787 113.690 1.00 80.50 1159 ILE A N 1
ATOM 8269 C CA . ILE A 1 1159 ? -109.330 6.689 113.258 1.00 80.50 1159 ILE A CA 1
ATOM 8270 C C . ILE A 1 1159 ? -108.794 6.145 111.933 1.00 80.50 1159 ILE A C 1
ATOM 8272 O O . ILE A 1 1159 ? -108.593 4.938 111.805 1.00 80.50 1159 ILE A O 1
ATOM 8276 N N . LEU A 1 1160 ? -108.577 7.026 110.960 1.00 78.12 1160 LEU A N 1
ATOM 8277 C CA . LEU A 1 1160 ? -107.994 6.680 109.667 1.00 78.12 1160 LEU A CA 1
ATOM 8278 C C . LEU A 1 1160 ? -106.572 7.228 109.542 1.00 78.12 1160 LEU A C 1
ATOM 8280 O O . LEU A 1 1160 ? -106.269 8.313 110.045 1.00 78.12 1160 LEU A O 1
ATOM 8284 N N . ASP A 1 1161 ? -105.745 6.502 108.796 1.00 79.25 1161 ASP A N 1
ATOM 8285 C CA . ASP A 1 1161 ? -104.471 6.966 108.251 1.00 79.25 1161 ASP A CA 1
ATOM 8286 C C . ASP A 1 1161 ? -104.549 7.137 106.717 1.00 79.25 1161 ASP A C 1
ATOM 8288 O O . ASP A 1 1161 ? -105.553 6.796 106.087 1.00 79.25 1161 ASP A O 1
ATOM 8292 N N . GLU A 1 1162 ? -103.493 7.686 106.108 1.00 78.19 1162 GLU A N 1
ATOM 8293 C CA . GLU A 1 1162 ? -103.443 7.991 104.669 1.00 78.19 1162 GLU A CA 1
ATOM 8294 C C . GLU A 1 1162 ? -103.487 6.736 103.770 1.00 78.19 1162 GLU A C 1
ATOM 8296 O O . GLU A 1 1162 ? -103.886 6.822 102.608 1.00 78.19 1162 GLU A O 1
ATOM 8301 N N . THR A 1 1163 ? -103.117 5.559 104.290 1.00 75.94 1163 THR A N 1
ATOM 8302 C CA . THR A 1 1163 ? -102.985 4.315 103.508 1.00 75.94 1163 THR A CA 1
ATOM 8303 C C . THR A 1 1163 ? -104.311 3.588 103.285 1.00 75.94 1163 THR A C 1
ATOM 8305 O O . THR A 1 1163 ? -104.431 2.819 102.331 1.00 75.94 1163 THR A O 1
ATOM 8308 N N . ILE A 1 1164 ? -105.321 3.859 104.121 1.00 78.75 1164 ILE A N 1
ATOM 8309 C CA . ILE A 1 1164 ? -106.656 3.235 104.065 1.00 78.75 1164 ILE A CA 1
ATOM 8310 C C . ILE A 1 1164 ? -107.751 4.172 103.527 1.00 78.75 1164 ILE A C 1
ATOM 8312 O O . ILE A 1 1164 ? -108.945 3.901 103.673 1.00 78.75 1164 ILE A O 1
ATOM 8316 N N . LEU A 1 1165 ? -107.363 5.278 102.888 1.00 82.88 1165 LEU A N 1
ATOM 8317 C CA . LEU A 1 1165 ? -108.296 6.239 102.303 1.00 82.88 1165 LEU A CA 1
ATOM 8318 C C . LEU A 1 1165 ? -109.033 5.670 101.069 1.00 82.88 1165 LEU A C 1
ATOM 8320 O O . LEU A 1 1165 ? -108.404 5.051 100.210 1.00 82.88 1165 LEU A O 1
ATOM 8324 N N . PRO A 1 1166 ? -110.347 5.938 100.902 1.00 81.12 1166 PRO A N 1
ATOM 8325 C CA . PRO A 1 1166 ? -111.159 5.406 99.794 1.00 81.12 1166 PRO A CA 1
ATOM 8326 C C . PRO A 1 1166 ? -110.780 5.941 98.399 1.00 81.12 1166 PRO A C 1
ATOM 8328 O O . PRO A 1 1166 ? -111.272 5.440 97.388 1.00 81.12 1166 PRO A O 1
ATOM 8331 N N . GLY A 1 1167 ? -109.912 6.950 98.328 1.00 81.25 1167 GLY A N 1
ATOM 8332 C CA . GLY A 1 1167 ? -109.350 7.487 97.095 1.00 81.25 1167 GLY A CA 1
ATOM 8333 C C . GLY A 1 1167 ? -108.212 8.461 97.392 1.00 81.25 1167 GLY A C 1
ATOM 8334 O O . GLY A 1 1167 ? -108.165 9.057 98.469 1.00 81.25 1167 GLY A O 1
ATOM 8335 N N . GLY A 1 1168 ? -107.297 8.636 96.436 1.00 82.38 1168 GLY A N 1
ATOM 8336 C CA . GLY A 1 1168 ? -106.159 9.550 96.582 1.00 82.38 1168 GLY A CA 1
ATOM 8337 C C . GLY A 1 1168 ? -106.586 11.004 96.811 1.00 82.38 1168 GLY A C 1
ATOM 8338 O O . GLY A 1 1168 ? -107.624 11.445 96.308 1.00 82.38 1168 GLY A O 1
ATOM 8339 N N . LEU A 1 1169 ? -105.787 11.750 97.577 1.00 84.00 1169 LEU A N 1
ATOM 8340 C CA . LEU A 1 1169 ? -106.051 13.160 97.868 1.00 84.00 1169 LEU A CA 1
ATOM 8341 C C . LEU A 1 1169 ? -105.995 14.030 96.596 1.00 84.00 1169 LEU A C 1
ATOM 8343 O O . LEU A 1 1169 ? -105.251 13.711 95.663 1.00 84.00 1169 LEU A O 1
ATOM 8347 N N . PRO A 1 1170 ? -106.735 15.156 96.541 1.00 82.56 1170 PRO A N 1
ATOM 8348 C CA . PRO A 1 1170 ? -106.584 16.118 95.457 1.00 82.56 1170 PRO A CA 1
ATOM 8349 C C . PRO A 1 1170 ? -105.164 16.704 95.437 1.00 82.56 1170 PRO A C 1
ATOM 8351 O O . PRO A 1 1170 ? -104.555 16.931 96.482 1.00 82.56 1170 PRO A O 1
ATOM 8354 N N . SER A 1 1171 ? -104.636 16.987 94.244 1.00 79.31 1171 SER A N 1
ATOM 8355 C CA . SER A 1 1171 ? -103.295 17.561 94.078 1.00 79.31 1171 SER A CA 1
ATOM 8356 C C . SER A 1 1171 ? -103.163 18.903 94.808 1.00 79.31 1171 SER A C 1
ATOM 8358 O O . SER A 1 1171 ? -103.934 19.821 94.526 1.00 79.31 1171 SER A O 1
ATOM 8360 N N . GLY A 1 1172 ? -102.164 19.027 95.687 1.00 79.19 1172 GLY A N 1
ATOM 8361 C CA . GLY A 1 1172 ? -101.989 20.201 96.552 1.00 79.19 1172 GLY A CA 1
ATOM 8362 C C . GLY A 1 1172 ? -102.540 20.032 97.972 1.00 79.19 1172 GLY A C 1
ATOM 8363 O O . GLY A 1 1172 ? -102.745 21.028 98.652 1.00 79.19 1172 GLY A O 1
ATOM 8364 N N . PHE A 1 1173 ? -102.779 18.795 98.416 1.00 85.56 1173 PHE A N 1
ATOM 8365 C CA . PHE A 1 1173 ? -103.061 18.472 99.814 1.00 85.56 1173 PHE A CA 1
ATOM 8366 C C . PHE A 1 1173 ? -102.192 17.304 100.304 1.00 85.56 1173 PHE A C 1
ATOM 8368 O O . PHE A 1 1173 ? -101.801 16.438 99.521 1.00 85.56 1173 PHE A O 1
ATOM 8375 N N . THR A 1 1174 ? -101.924 17.259 101.609 1.00 82.19 1174 THR A N 1
ATOM 8376 C CA . THR A 1 1174 ? -101.253 16.142 102.303 1.00 82.19 1174 THR A CA 1
ATOM 8377 C C . THR A 1 1174 ? -102.075 15.736 103.522 1.00 82.19 1174 THR A C 1
ATOM 8379 O O . THR A 1 1174 ? -102.653 16.604 104.182 1.00 82.19 1174 THR A O 1
ATOM 8382 N N . PHE A 1 1175 ? -102.162 14.440 103.829 1.00 86.75 1175 PHE A N 1
ATOM 8383 C CA . PHE A 1 1175 ? -102.933 13.963 104.977 1.00 86.75 1175 PHE A CA 1
ATOM 8384 C C . PHE A 1 1175 ? -102.372 14.449 106.322 1.00 86.75 1175 PHE A C 1
ATOM 8386 O O . PHE A 1 1175 ? -101.176 14.704 106.464 1.00 86.75 1175 PHE A O 1
ATOM 8393 N N . VAL A 1 1176 ? -103.249 14.576 107.323 1.00 84.94 1176 VAL A N 1
ATOM 8394 C CA . VAL A 1 1176 ? -102.873 14.929 108.703 1.00 84.94 1176 VAL A CA 1
ATOM 8395 C C . VAL A 1 1176 ? -103.532 13.985 109.707 1.00 84.94 1176 VAL A C 1
ATOM 8397 O O . VAL A 1 1176 ? -102.845 13.423 110.554 1.00 84.94 1176 VAL A O 1
ATOM 8400 N N . ALA A 1 1177 ? -104.853 13.810 109.623 1.00 82.69 1177 ALA A N 1
ATOM 8401 C CA . ALA A 1 1177 ? -105.624 12.879 110.450 1.00 82.69 1177 ALA A CA 1
ATOM 8402 C C . ALA A 1 1177 ? -106.990 12.605 109.804 1.00 82.69 1177 ALA A C 1
ATOM 8404 O O . ALA A 1 1177 ? -107.492 13.439 109.052 1.00 82.69 1177 ALA A O 1
ATOM 8405 N N . GLY A 1 1178 ? -107.636 11.485 110.124 1.00 80.56 1178 GLY A N 1
ATOM 8406 C CA . GLY A 1 1178 ? -108.957 11.160 109.586 1.00 80.56 1178 GLY A CA 1
ATOM 8407 C C . GLY A 1 1178 ? -109.837 10.408 110.571 1.00 80.56 1178 GLY A C 1
ATOM 8408 O O . GLY A 1 1178 ? -109.340 9.749 111.483 1.00 80.56 1178 GLY A O 1
ATOM 8409 N N . LEU A 1 1179 ? -111.148 10.517 110.369 1.00 86.25 1179 LEU A N 1
ATOM 8410 C CA . LEU A 1 1179 ? -112.179 9.802 111.110 1.00 86.25 1179 LEU A CA 1
ATOM 8411 C C . LEU A 1 1179 ? -113.198 9.207 110.133 1.00 86.25 1179 LEU A C 1
ATOM 8413 O O . LEU A 1 1179 ? -113.699 9.909 109.253 1.00 86.25 1179 LEU A O 1
ATOM 8417 N N . ASP A 1 1180 ? -113.555 7.943 110.332 1.00 85.50 1180 ASP A N 1
ATOM 8418 C CA . ASP A 1 1180 ? -114.795 7.365 109.809 1.00 85.50 1180 ASP A CA 1
ATOM 8419 C C . ASP A 1 1180 ? -115.819 7.306 110.947 1.00 85.50 1180 ASP A C 1
ATOM 8421 O O . ASP A 1 1180 ? -115.558 6.710 111.998 1.00 85.50 1180 ASP A O 1
ATOM 8425 N N . ILE A 1 1181 ? -116.961 7.971 110.761 1.00 87.12 1181 ILE A N 1
ATOM 8426 C CA . ILE A 1 1181 ? -118.005 8.106 111.782 1.00 87.12 1181 ILE A CA 1
ATOM 8427 C C . ILE A 1 1181 ? -119.262 7.382 111.304 1.00 87.12 1181 ILE A C 1
ATOM 8429 O O . ILE A 1 1181 ? -120.027 7.902 110.483 1.00 87.12 1181 ILE A O 1
ATOM 8433 N N . ALA A 1 1182 ? -119.496 6.199 111.871 1.00 81.81 1182 ALA A N 1
ATOM 8434 C CA . ALA A 1 1182 ? -120.680 5.387 111.631 1.00 81.81 1182 ALA A CA 1
ATOM 8435 C C . ALA A 1 1182 ? -121.605 5.439 112.855 1.00 81.81 1182 ALA A C 1
ATOM 8437 O O . ALA A 1 1182 ? -121.312 4.858 113.902 1.00 81.81 1182 ALA A O 1
ATOM 8438 N N . VAL A 1 1183 ? -122.743 6.124 112.715 1.00 82.56 1183 VAL A N 1
ATOM 8439 C CA . VAL A 1 1183 ? -123.825 6.121 113.711 1.00 82.56 1183 VAL A CA 1
ATOM 8440 C C . VAL A 1 1183 ? -124.765 4.954 113.413 1.00 82.56 1183 VAL A C 1
ATOM 8442 O O . VAL A 1 1183 ? -125.134 4.724 112.262 1.00 82.56 1183 VAL A O 1
ATOM 8445 N N . PHE A 1 1184 ? -125.154 4.220 114.449 1.00 80.50 1184 PHE A N 1
ATOM 8446 C CA . PHE A 1 1184 ? -125.982 3.023 114.390 1.00 80.50 1184 PHE A CA 1
ATOM 8447 C C . PHE A 1 1184 ? -127.293 3.211 115.158 1.00 80.50 1184 PHE A C 1
ATOM 8449 O O . PHE A 1 1184 ? -127.337 3.853 116.209 1.00 80.50 1184 PHE A O 1
ATOM 8456 N N . SER A 1 1185 ? -128.346 2.560 114.675 1.00 78.19 1185 SER A N 1
ATOM 8457 C CA . SER A 1 1185 ? -129.577 2.295 115.420 1.00 78.19 1185 SER A CA 1
ATOM 8458 C C . SER A 1 1185 ? -129.957 0.831 115.208 1.00 78.19 1185 SER A C 1
ATOM 8460 O O . SER A 1 1185 ? -129.817 0.321 114.098 1.00 78.19 1185 SER A O 1
ATOM 8462 N N . GLU A 1 1186 ? -130.341 0.125 116.276 1.00 77.50 1186 GLU A N 1
ATOM 8463 C CA . GLU A 1 1186 ? -130.642 -1.323 116.259 1.00 77.50 1186 GLU A CA 1
ATOM 8464 C C . GLU A 1 1186 ? -129.572 -2.175 115.523 1.00 77.50 1186 GLU A C 1
ATOM 8466 O O . GLU A 1 1186 ? -129.875 -3.101 114.771 1.00 77.50 1186 GLU A O 1
ATOM 8471 N N . ASN A 1 1187 ? -128.291 -1.843 115.734 1.00 72.69 1187 ASN A N 1
ATOM 8472 C CA . ASN A 1 1187 ? -127.113 -2.444 115.088 1.00 72.69 1187 ASN A CA 1
ATOM 8473 C C . ASN A 1 1187 ? -127.070 -2.327 113.542 1.00 72.69 1187 ASN A C 1
ATOM 8475 O O . ASN A 1 1187 ? -126.390 -3.116 112.883 1.00 72.69 1187 ASN A O 1
ATOM 8479 N N . GLN A 1 1188 ? -127.738 -1.336 112.942 1.00 73.50 1188 GLN A N 1
ATOM 8480 C CA . GLN A 1 1188 ? -127.621 -0.969 111.519 1.00 73.50 1188 GLN A CA 1
ATOM 8481 C C . GLN A 1 1188 ? -127.158 0.487 111.363 1.00 73.50 1188 GLN A C 1
ATOM 8483 O O . GLN A 1 1188 ? -127.532 1.339 112.166 1.00 73.50 1188 GLN A O 1
ATOM 8488 N N . ILE A 1 1189 ? -126.339 0.778 110.344 1.00 77.81 1189 ILE A N 1
ATOM 8489 C CA . ILE A 1 1189 ? -125.801 2.130 110.100 1.00 77.81 1189 ILE A CA 1
ATOM 8490 C C . ILE A 1 1189 ? -126.911 3.064 109.600 1.00 77.81 1189 ILE A C 1
ATOM 8492 O O . ILE A 1 1189 ? -127.664 2.718 108.690 1.00 77.81 1189 ILE A O 1
ATOM 8496 N N . VAL A 1 1190 ? -126.970 4.268 110.169 1.00 74.69 1190 VAL A N 1
ATOM 8497 C CA . VAL A 1 1190 ? -127.920 5.334 109.831 1.00 74.69 1190 VAL A CA 1
ATOM 8498 C C . VAL A 1 1190 ? -127.205 6.406 109.002 1.00 74.69 1190 VAL A C 1
ATOM 8500 O O . VAL A 1 1190 ? -126.376 7.160 109.516 1.00 74.69 1190 VAL A O 1
ATOM 8503 N N . ASN A 1 1191 ? -127.512 6.455 107.703 1.00 76.56 1191 ASN A N 1
ATOM 8504 C CA . ASN A 1 1191 ? -127.038 7.481 106.770 1.00 76.56 1191 ASN A CA 1
ATOM 8505 C C . ASN A 1 1191 ? -128.099 7.674 105.658 1.00 76.56 1191 ASN A C 1
ATOM 8507 O O . ASN A 1 1191 ? -128.395 6.696 104.963 1.00 76.56 1191 ASN A O 1
ATOM 8511 N N . PRO A 1 1192 ? -128.702 8.866 105.470 1.00 77.12 1192 PRO A N 1
ATOM 8512 C CA . PRO A 1 1192 ? -128.493 10.111 106.219 1.00 77.12 1192 PRO A CA 1
ATOM 8513 C C . PRO A 1 1192 ? -128.871 10.019 107.708 1.00 77.12 1192 PRO A C 1
ATOM 8515 O O . PRO A 1 1192 ? -129.625 9.136 108.118 1.00 77.12 1192 PRO A O 1
ATOM 8518 N N . LEU A 1 1193 ? -128.339 10.943 108.514 1.00 79.06 1193 LEU A N 1
ATOM 8519 C CA . LEU A 1 1193 ? -128.711 11.113 109.925 1.00 79.06 1193 LEU A CA 1
ATOM 8520 C C . LEU A 1 1193 ? -130.166 11.607 110.075 1.00 79.06 1193 LEU A C 1
ATOM 8522 O O . LEU A 1 1193 ? -130.692 12.240 109.156 1.00 79.06 1193 LEU A O 1
ATOM 8526 N N . PRO A 1 1194 ? -130.811 11.394 111.241 1.00 78.19 1194 PRO A N 1
ATOM 8527 C CA . PRO A 1 1194 ? -132.134 11.948 111.528 1.00 78.19 1194 PRO A CA 1
ATOM 8528 C C . PRO A 1 1194 ? -132.183 13.478 111.377 1.00 78.19 1194 PRO A C 1
ATOM 8530 O O . PRO A 1 1194 ? -131.264 14.181 111.796 1.00 78.19 1194 PRO A O 1
ATOM 8533 N N . THR A 1 1195 ? -133.276 14.012 110.825 1.00 78.19 1195 THR A N 1
ATOM 8534 C CA . THR A 1 1195 ? -133.467 15.462 110.649 1.00 78.19 1195 THR A CA 1
ATOM 8535 C C . THR A 1 1195 ? -133.353 16.205 111.986 1.00 78.19 1195 THR A C 1
ATOM 8537 O O . THR A 1 1195 ? -134.088 15.911 112.927 1.00 78.19 1195 THR A O 1
ATOM 8540 N N . GLY A 1 1196 ? -132.442 17.181 112.067 1.00 74.50 1196 GLY A N 1
ATOM 8541 C CA . GLY A 1 1196 ? -132.139 17.926 113.300 1.00 74.50 1196 GLY A CA 1
ATOM 8542 C C . GLY A 1 1196 ? -131.059 17.295 114.194 1.00 74.50 1196 GLY A C 1
ATOM 8543 O O . GLY A 1 1196 ? -130.720 17.863 115.232 1.00 74.50 1196 GLY A O 1
ATOM 8544 N N . ALA A 1 1197 ? -130.485 16.155 113.802 1.00 81.44 1197 ALA A N 1
ATOM 8545 C CA . ALA A 1 1197 ? -129.276 15.602 114.407 1.00 81.44 1197 ALA A CA 1
ATOM 8546 C C . ALA A 1 1197 ? -128.018 15.977 113.606 1.00 81.44 1197 ALA A C 1
ATOM 8548 O O . ALA A 1 1197 ? -128.063 16.208 112.391 1.00 81.44 1197 ALA A O 1
ATOM 8549 N N . GLY A 1 1198 ? -126.875 16.008 114.290 1.00 81.25 1198 GLY A N 1
ATOM 8550 C CA . GLY A 1 1198 ? -125.586 16.300 113.670 1.00 81.25 1198 GLY A CA 1
ATOM 8551 C C . GLY A 1 1198 ? -124.403 15.994 114.581 1.00 81.25 1198 GLY A C 1
ATOM 8552 O O . GLY A 1 1198 ? -124.564 15.795 115.785 1.00 81.25 1198 GLY A O 1
ATOM 8553 N N . VAL A 1 1199 ? -123.210 15.959 113.993 1.00 87.69 1199 VAL A N 1
ATOM 8554 C CA . VAL A 1 1199 ? -121.947 15.717 114.701 1.00 87.69 1199 VAL A CA 1
ATOM 8555 C C . VAL A 1 1199 ? -121.039 16.926 114.512 1.00 87.69 1199 VAL A C 1
ATOM 8557 O O . VAL A 1 1199 ? -120.716 17.313 113.385 1.00 87.69 1199 VAL A O 1
ATOM 8560 N N . GLU A 1 1200 ? -120.646 17.534 115.626 1.00 87.25 1200 GLU A N 1
ATOM 8561 C CA . GLU A 1 1200 ? -119.643 18.592 115.672 1.00 87.25 1200 GLU A CA 1
ATOM 8562 C C . GLU A 1 1200 ? -118.267 17.969 115.929 1.00 87.25 1200 GLU A C 1
ATOM 8564 O O . GLU A 1 1200 ? -118.095 17.187 116.863 1.00 87.25 1200 GLU A O 1
ATOM 8569 N N . MET A 1 1201 ? -117.293 18.319 115.089 1.00 88.69 1201 MET A N 1
ATOM 8570 C CA . MET A 1 1201 ? -115.927 17.799 115.104 1.00 88.69 1201 MET A CA 1
ATOM 8571 C C . MET A 1 1201 ? -114.941 18.941 115.352 1.00 88.69 1201 MET A C 1
ATOM 8573 O O . MET A 1 1201 ? -114.928 19.924 114.605 1.00 88.69 1201 MET A O 1
ATOM 8577 N N . THR A 1 1202 ? -114.099 18.799 116.375 1.00 84.56 1202 THR A N 1
ATOM 8578 C CA . THR A 1 1202 ? -113.156 19.832 116.824 1.00 84.56 1202 THR A CA 1
ATOM 8579 C C . THR A 1 1202 ? -111.722 19.309 116.773 1.00 84.56 1202 THR A C 1
ATOM 8581 O O . THR A 1 1202 ? -111.288 18.568 117.654 1.00 84.56 1202 THR A O 1
ATOM 8584 N N . PHE A 1 1203 ? -110.975 19.706 115.741 1.00 79.56 1203 PHE A N 1
ATOM 8585 C CA . PHE A 1 1203 ? -109.583 19.301 115.524 1.00 79.56 1203 PHE A CA 1
ATOM 8586 C C . PHE A 1 1203 ? -108.612 20.334 116.132 1.00 79.56 1203 PHE A C 1
ATOM 8588 O O . PHE A 1 1203 ? -108.624 21.491 115.692 1.00 79.56 1203 PHE A O 1
ATOM 8595 N N . PRO A 1 1204 ? -107.746 19.966 117.096 1.00 74.94 1204 PRO A N 1
ATOM 8596 C CA . PRO A 1 1204 ? -106.680 20.846 117.575 1.00 74.94 1204 PRO A CA 1
ATOM 8597 C C . PRO A 1 1204 ? -105.540 20.940 116.546 1.00 74.94 1204 PRO A C 1
ATOM 8599 O O . PRO A 1 1204 ? -105.078 19.924 116.029 1.00 74.94 1204 PRO A O 1
ATOM 8602 N N . LEU A 1 1205 ? -105.056 22.152 116.262 1.00 74.50 1205 LEU A N 1
ATOM 8603 C CA . LEU A 1 1205 ? -104.008 22.428 115.273 1.00 74.50 1205 LEU A CA 1
ATOM 8604 C C . LEU A 1 1205 ? -102.801 23.140 115.896 1.00 74.50 1205 LEU A C 1
ATOM 8606 O O . LEU A 1 1205 ? -102.915 24.214 116.482 1.00 74.50 1205 LEU A O 1
ATOM 8610 N N . GLN A 1 1206 ? -101.606 22.605 115.652 1.00 63.12 1206 GLN A N 1
ATOM 8611 C CA . GLN A 1 1206 ? -100.329 23.287 115.903 1.00 63.12 1206 GLN A CA 1
ATOM 8612 C C . GLN A 1 1206 ? -99.959 24.175 114.693 1.00 63.12 1206 GLN A C 1
ATOM 8614 O O . GLN A 1 1206 ? -98.948 23.948 114.030 1.00 63.12 1206 GLN A O 1
ATOM 8619 N N . GLY A 1 1207 ? -100.808 25.151 114.341 1.00 63.81 1207 GLY A N 1
ATOM 8620 C CA . GLY A 1 1207 ? -100.581 26.007 113.167 1.00 63.81 1207 GLY A CA 1
ATOM 8621 C C . GLY A 1 1207 ? -101.727 26.957 112.801 1.00 63.81 1207 GLY A C 1
ATOM 8622 O O . GLY A 1 1207 ? -102.720 27.082 113.517 1.00 63.81 1207 GLY A O 1
ATOM 8623 N N . SER A 1 1208 ? -101.578 27.641 111.663 1.00 69.00 1208 SER A N 1
ATOM 8624 C CA . SER A 1 1208 ? -102.584 28.554 111.103 1.00 69.00 1208 SER A CA 1
ATOM 8625 C C . SER A 1 1208 ? -103.753 27.771 110.491 1.00 69.00 1208 SER A C 1
ATOM 8627 O O . SER A 1 1208 ? -103.542 26.870 109.688 1.00 69.00 1208 SER A O 1
ATOM 8629 N N . GLN A 1 1209 ? -105.002 28.146 110.805 1.00 67.44 1209 GLN A N 1
ATOM 8630 C CA . GLN A 1 1209 ? -106.210 27.528 110.221 1.00 67.44 1209 GLN A CA 1
ATOM 8631 C C . GLN A 1 1209 ? -106.295 27.633 108.683 1.00 67.44 1209 GLN A C 1
ATOM 8633 O O . GLN A 1 1209 ? -107.096 26.916 108.083 1.00 67.44 1209 GLN A O 1
ATOM 8638 N N . GLN A 1 1210 ? -105.548 28.547 108.049 1.00 72.06 1210 GLN A N 1
ATOM 8639 C CA . GLN A 1 1210 ? -105.541 28.707 106.586 1.00 72.06 1210 GLN A CA 1
ATOM 8640 C C . GLN A 1 1210 ? -104.729 27.604 105.893 1.00 72.06 1210 GLN A C 1
ATOM 8642 O O . GLN A 1 1210 ? -105.002 27.263 104.744 1.00 72.06 1210 GLN A O 1
ATOM 8647 N N . ASP A 1 1211 ? -103.776 27.016 106.616 1.00 77.94 1211 ASP A N 1
ATOM 8648 C CA . ASP A 1 1211 ? -102.847 26.003 106.121 1.00 77.94 1211 ASP A CA 1
ATOM 8649 C C . ASP A 1 1211 ? -103.504 24.608 106.086 1.00 77.94 1211 ASP A C 1
ATOM 8651 O O . ASP A 1 1211 ? -102.864 23.636 105.701 1.00 77.94 1211 ASP A O 1
ATOM 8655 N N . PHE A 1 1212 ? -104.770 24.483 106.510 1.00 85.94 1212 PHE A N 1
ATOM 8656 C CA . PHE A 1 1212 ? -105.487 23.213 106.642 1.00 85.94 1212 PHE A CA 1
ATOM 8657 C C . PHE A 1 1212 ? -106.911 23.281 106.072 1.00 85.94 1212 PHE A C 1
ATOM 8659 O O . PHE A 1 1212 ? -107.545 24.338 106.003 1.00 85.94 1212 PHE A O 1
ATOM 8666 N N . ALA A 1 1213 ? -107.453 22.121 105.709 1.00 84.69 1213 ALA A N 1
ATOM 8667 C CA . ALA A 1 1213 ? -108.857 21.927 105.360 1.00 84.69 1213 ALA A CA 1
ATOM 8668 C C . ALA A 1 1213 ? -109.406 20.630 105.955 1.00 84.69 1213 ALA A C 1
ATOM 8670 O O . ALA A 1 1213 ? -108.654 19.697 106.224 1.00 84.69 1213 ALA A O 1
ATOM 8671 N N . VAL A 1 1214 ? -110.732 20.565 106.098 1.00 88.38 1214 VAL A N 1
ATOM 8672 C CA . VAL A 1 1214 ? -111.445 19.300 106.290 1.00 88.38 1214 VAL A CA 1
ATOM 8673 C C . VAL A 1 1214 ? -112.131 18.934 104.976 1.00 88.38 1214 VAL A C 1
ATOM 8675 O O . VAL A 1 1214 ? -112.890 19.740 104.424 1.00 88.38 1214 VAL A O 1
ATOM 8678 N N . LEU A 1 1215 ? -111.844 17.735 104.467 1.00 88.62 1215 LEU A N 1
ATOM 8679 C CA . LEU A 1 1215 ? -112.491 17.157 103.290 1.00 88.62 1215 LEU A CA 1
ATOM 8680 C C . LEU A 1 1215 ? -113.458 16.049 103.728 1.00 88.62 1215 LEU A C 1
ATOM 8682 O O . LEU A 1 1215 ? -113.157 15.277 104.638 1.00 88.62 1215 LEU A O 1
ATOM 8686 N N . PHE A 1 1216 ? -114.599 15.949 103.052 1.00 90.50 1216 PHE A N 1
ATOM 8687 C CA . PHE A 1 1216 ? -115.541 14.833 103.167 1.00 90.50 1216 PHE A CA 1
ATOM 8688 C C . PHE A 1 1216 ? -115.472 13.962 101.907 1.00 90.50 1216 PHE A C 1
ATOM 8690 O O . PHE A 1 1216 ? -115.298 14.493 100.805 1.00 90.50 1216 PHE A O 1
ATOM 8697 N N . TRP A 1 1217 ? -115.614 12.644 102.054 1.00 89.94 1217 TRP A N 1
ATOM 8698 C CA . TRP A 1 1217 ? -115.738 11.729 100.916 1.00 89.94 1217 TRP A CA 1
ATOM 8699 C C . TRP A 1 1217 ? -117.196 11.657 100.444 1.00 89.94 1217 TRP A C 1
ATOM 8701 O O . TRP A 1 1217 ? -118.045 11.097 101.133 1.00 89.94 1217 TRP A O 1
ATOM 8711 N N . ASP A 1 1218 ? -117.501 12.181 99.252 1.00 83.50 1218 ASP A N 1
ATOM 8712 C CA . ASP A 1 1218 ? -118.876 12.205 98.715 1.00 83.50 1218 ASP A CA 1
ATOM 8713 C C . ASP A 1 1218 ? -119.366 10.854 98.149 1.00 83.50 1218 ASP A C 1
ATOM 8715 O O . ASP A 1 1218 ? -120.481 10.758 97.633 1.00 83.50 1218 ASP A O 1
ATOM 8719 N N . GLY A 1 1219 ? -118.539 9.810 98.256 1.00 80.25 1219 GLY A N 1
ATOM 8720 C CA . GLY A 1 1219 ? -118.741 8.491 97.655 1.00 80.25 1219 GLY A CA 1
ATOM 8721 C C . GLY A 1 1219 ? -117.922 8.269 96.379 1.00 80.25 1219 GLY A C 1
ATOM 8722 O O . GLY A 1 1219 ? -117.692 7.117 96.014 1.00 80.25 1219 GLY A O 1
ATOM 8723 N N . VAL A 1 1220 ? -117.450 9.338 95.726 1.00 82.00 1220 VAL A N 1
ATOM 8724 C CA . VAL A 1 1220 ? -116.696 9.286 94.457 1.00 82.00 1220 VAL A CA 1
ATOM 8725 C C . VAL A 1 1220 ? -115.402 10.111 94.512 1.00 82.00 1220 VAL A C 1
ATOM 8727 O O . VAL A 1 1220 ? -114.439 9.785 93.814 1.00 82.00 1220 VAL A O 1
ATOM 8730 N N . LYS A 1 1221 ? -115.362 11.182 95.311 1.00 85.12 1221 LYS A N 1
ATOM 8731 C CA . LYS A 1 1221 ? -114.218 12.095 95.448 1.00 85.12 1221 LYS A CA 1
ATOM 8732 C C . LYS A 1 1221 ? -114.208 12.810 96.805 1.00 85.12 1221 LYS A C 1
ATOM 8734 O O . LYS A 1 1221 ? -115.202 12.864 97.527 1.00 85.12 1221 LYS A O 1
ATOM 8739 N N . TRP A 1 1222 ? -113.081 13.452 97.099 1.00 89.31 1222 TRP A N 1
ATOM 8740 C CA . TRP A 1 1222 ? -112.953 14.399 98.205 1.00 89.31 1222 TRP A CA 1
ATOM 8741 C C . TRP A 1 1222 ? -113.565 15.765 97.868 1.00 89.31 1222 TRP A C 1
ATOM 8743 O O . TRP A 1 1222 ? -113.354 16.300 96.776 1.00 89.31 1222 TRP A O 1
ATOM 8753 N N . VAL A 1 1223 ? -114.284 16.354 98.827 1.00 86.31 1223 VAL A N 1
ATOM 8754 C CA . VAL A 1 1223 ? -114.913 17.682 98.722 1.00 86.31 1223 VAL A CA 1
ATOM 8755 C C . VAL A 1 1223 ? -114.562 18.519 99.956 1.00 86.31 1223 VAL A C 1
ATOM 8757 O O . VAL A 1 1223 ? -114.796 18.083 101.081 1.00 86.31 1223 VAL A O 1
ATOM 8760 N N . GLU A 1 1224 ? -114.008 19.723 99.765 1.00 87.50 1224 GLU A N 1
ATOM 8761 C CA . GLU A 1 1224 ? -113.668 20.634 100.873 1.00 87.50 1224 GLU A CA 1
ATOM 8762 C C . GLU A 1 1224 ? -114.923 21.266 101.499 1.00 87.50 1224 GLU A C 1
ATOM 8764 O O . GLU A 1 1224 ? -115.794 21.787 100.796 1.00 87.50 1224 GLU A O 1
ATOM 8769 N N . ILE A 1 1225 ? -114.994 21.275 102.835 1.00 87.00 1225 ILE A N 1
ATOM 8770 C CA . ILE A 1 1225 ? -116.080 21.918 103.586 1.00 87.00 1225 ILE A CA 1
ATOM 8771 C C . ILE A 1 1225 ? -115.858 23.442 103.613 1.00 87.00 1225 ILE A C 1
ATOM 8773 O O . ILE A 1 1225 ? -115.293 24.006 104.550 1.00 87.00 1225 ILE A O 1
ATOM 8777 N N . ILE A 1 1226 ? -116.306 24.116 102.549 1.00 80.12 1226 ILE A N 1
ATOM 8778 C CA . ILE A 1 1226 ? -116.117 25.564 102.346 1.00 80.12 1226 ILE A CA 1
ATOM 8779 C C . ILE A 1 1226 ? -117.256 26.448 102.879 1.00 80.12 1226 ILE A C 1
ATOM 8781 O O . ILE A 1 1226 ? -117.056 27.651 103.043 1.00 80.12 1226 ILE A O 1
ATOM 8785 N N . GLN A 1 1227 ? -118.448 25.898 103.143 1.00 84.06 1227 GLN A N 1
ATOM 8786 C CA . GLN A 1 1227 ? -119.602 26.691 103.584 1.00 84.06 1227 GLN A CA 1
ATOM 8787 C C . GLN A 1 1227 ? -119.424 27.130 105.042 1.00 84.06 1227 GLN A C 1
ATOM 8789 O O . GLN A 1 1227 ? -119.547 26.326 105.964 1.00 84.06 1227 GLN A O 1
ATOM 8794 N N . GLN A 1 1228 ? -119.149 28.415 105.246 1.00 82.38 1228 GLN A N 1
ATOM 8795 C CA . GLN A 1 1228 ? -118.910 28.985 106.571 1.00 82.38 1228 GLN A CA 1
ATOM 8796 C C . GLN A 1 1228 ? -120.211 29.379 107.280 1.00 82.38 1228 GLN A C 1
ATOM 8798 O O . GLN A 1 1228 ? -121.174 29.791 106.625 1.00 82.38 1228 GLN A O 1
ATOM 8803 N N . ILE A 1 1229 ? -120.199 29.253 108.610 1.00 82.69 1229 ILE A N 1
ATOM 8804 C CA . ILE A 1 1229 ? -121.217 29.717 109.566 1.00 82.69 1229 ILE A CA 1
ATOM 8805 C C . ILE A 1 1229 ? -120.528 30.250 110.831 1.00 82.69 1229 ILE A C 1
ATOM 8807 O O . ILE A 1 1229 ? -119.425 29.817 111.177 1.00 82.69 1229 ILE A O 1
ATOM 8811 N N . GLU A 1 1230 ? -121.183 31.156 111.554 1.00 77.44 1230 GLU A N 1
ATOM 8812 C CA . GLU A 1 1230 ? -120.757 31.538 112.906 1.00 77.44 1230 GLU A CA 1
ATOM 8813 C C . GLU A 1 1230 ? -121.320 30.550 113.940 1.00 77.44 1230 GLU A C 1
ATOM 8815 O O . GLU A 1 1230 ? -122.432 30.043 113.788 1.00 77.44 1230 GLU A O 1
ATOM 8820 N N . GLY A 1 1231 ? -120.578 30.273 115.020 1.00 69.31 1231 GLY A N 1
ATOM 8821 C CA . GLY A 1 1231 ? -120.983 29.279 116.033 1.00 69.31 1231 GLY A CA 1
ATOM 8822 C C . GLY A 1 1231 ? -122.320 29.570 116.737 1.00 69.31 1231 GLY A C 1
ATOM 8823 O O . GLY A 1 1231 ? -122.952 28.662 117.270 1.00 69.31 1231 GLY A O 1
ATOM 8824 N N . SER A 1 1232 ? -122.791 30.818 116.684 1.00 72.19 1232 SER A N 1
ATOM 8825 C CA . SER A 1 1232 ? -124.119 31.249 117.139 1.00 72.19 1232 SER A CA 1
ATOM 8826 C C . SER A 1 1232 ? -125.277 30.655 116.318 1.00 72.19 1232 SER A C 1
ATOM 8828 O O . SER A 1 1232 ? -126.394 30.553 116.827 1.00 72.19 1232 SER A O 1
ATOM 8830 N N . GLU A 1 1233 ? -125.033 30.226 115.075 1.00 76.75 1233 GLU A N 1
ATOM 8831 C CA . GLU A 1 1233 ? -126.052 29.652 114.187 1.00 76.75 1233 GLU A CA 1
ATOM 8832 C C . GLU A 1 1233 ? -126.282 28.146 114.379 1.00 76.75 1233 GLU A C 1
ATOM 8834 O O . GLU A 1 1233 ? -127.275 27.616 113.876 1.00 76.75 1233 GLU A O 1
ATOM 8839 N N . LEU A 1 1234 ? -125.411 27.451 115.120 1.00 77.38 1234 LEU A N 1
ATOM 8840 C CA . LEU A 1 1234 ? -125.440 25.992 115.307 1.00 77.38 1234 LEU A CA 1
ATOM 8841 C C . LEU A 1 1234 ? -126.838 25.473 115.694 1.00 77.38 1234 LEU A C 1
ATOM 8843 O O . LEU A 1 1234 ? -127.379 24.570 115.055 1.00 77.38 1234 LEU A O 1
ATOM 8847 N N . ALA A 1 1235 ? -127.472 26.111 116.682 1.00 73.00 1235 ALA A N 1
ATOM 8848 C CA . ALA A 1 1235 ? -128.805 25.737 117.158 1.00 73.00 1235 ALA A CA 1
ATOM 8849 C C . ALA A 1 1235 ? -129.932 26.005 116.136 1.00 73.00 1235 ALA A C 1
ATOM 8851 O O . ALA A 1 1235 ? -130.971 25.349 116.191 1.00 73.00 1235 ALA A O 1
ATOM 8852 N N . ARG A 1 1236 ? -129.748 26.941 115.192 1.00 78.56 1236 ARG A N 1
ATOM 8853 C CA . ARG A 1 1236 ? -130.698 27.215 114.094 1.00 78.56 1236 ARG A CA 1
ATOM 8854 C C . ARG A 1 1236 ? -130.617 26.132 113.017 1.00 78.56 1236 ARG A C 1
ATOM 8856 O O . ARG A 1 1236 ? -131.639 25.712 112.480 1.00 78.56 1236 ARG A O 1
ATOM 8863 N N . ILE A 1 1237 ? -129.403 25.682 112.710 1.00 76.56 1237 ILE A N 1
ATOM 8864 C CA . ILE A 1 1237 ? -129.136 24.668 111.681 1.00 76.56 1237 ILE A CA 1
ATOM 8865 C C . ILE A 1 1237 ? -129.609 23.292 112.159 1.00 76.56 1237 ILE A C 1
ATOM 8867 O O . ILE A 1 1237 ? -130.326 22.613 111.435 1.00 76.56 1237 ILE A O 1
ATOM 8871 N N . LEU A 1 1238 ? -129.343 22.935 113.419 1.00 77.19 1238 LEU A N 1
ATOM 8872 C CA . LEU A 1 1238 ? -129.841 21.698 114.040 1.00 77.19 1238 LEU A CA 1
ATOM 8873 C C . LEU A 1 1238 ? -131.353 21.713 114.374 1.00 77.19 1238 LEU A C 1
ATOM 8875 O O . LEU A 1 1238 ? -131.850 20.781 114.998 1.00 77.19 1238 LEU A O 1
ATOM 8879 N N . SER A 1 1239 ? -132.105 22.746 113.975 1.00 71.06 1239 SER A N 1
ATOM 8880 C CA . SER A 1 1239 ? -133.561 22.841 114.197 1.00 71.06 1239 SER A CA 1
ATOM 8881 C C . SER A 1 1239 ? -134.385 23.197 112.951 1.00 71.06 1239 SER A C 1
ATOM 8883 O O . SER A 1 1239 ? -135.593 23.412 113.060 1.00 71.06 1239 SER A O 1
ATOM 8885 N N . THR A 1 1240 ? -133.775 23.232 111.760 1.00 62.12 1240 THR A N 1
ATOM 8886 C CA . THR A 1 1240 ? -134.478 23.487 110.490 1.00 62.12 1240 THR A CA 1
ATOM 8887 C C . THR A 1 1240 ? -133.987 22.560 109.376 1.00 62.12 1240 THR A C 1
ATOM 8889 O O . THR A 1 1240 ? -132.819 22.186 109.348 1.00 62.12 1240 THR A O 1
ATOM 8892 N N . GLU A 1 1241 ? -134.869 22.191 108.438 1.00 63.31 1241 GLU A N 1
ATOM 8893 C CA . GLU A 1 1241 ? -134.464 21.495 107.208 1.00 63.31 1241 GLU A CA 1
ATOM 8894 C C . GLU A 1 1241 ? -133.665 22.461 106.325 1.00 63.31 1241 GLU A C 1
ATOM 8896 O O . GLU A 1 1241 ? -134.215 23.306 105.615 1.00 63.31 1241 GLU A O 1
ATOM 8901 N N . SER A 1 1242 ? -132.341 22.379 106.445 1.00 60.88 1242 SER A N 1
ATOM 8902 C CA . SER A 1 1242 ? -131.397 23.216 105.713 1.00 60.88 1242 SER A CA 1
ATOM 8903 C C . SER A 1 1242 ? -131.148 22.688 104.298 1.00 60.88 1242 SER A C 1
ATOM 8905 O O . SER A 1 1242 ? -131.264 21.498 104.029 1.00 60.88 1242 SER A O 1
ATOM 8907 N N . ALA A 1 1243 ? -130.751 23.578 103.388 1.00 62.94 1243 ALA A N 1
ATOM 8908 C CA . ALA A 1 1243 ? -130.414 23.231 102.005 1.00 62.94 1243 ALA A CA 1
ATOM 8909 C C . ALA A 1 1243 ? -128.961 22.732 101.817 1.00 62.94 1243 ALA A C 1
ATOM 8911 O O . ALA A 1 1243 ? -128.544 22.508 100.684 1.00 62.94 1243 ALA A O 1
ATOM 8912 N N . ASN A 1 1244 ? -128.184 22.613 102.900 1.00 70.06 1244 ASN A N 1
ATOM 8913 C CA . ASN A 1 1244 ? -126.801 22.128 102.919 1.00 70.06 1244 ASN A CA 1
ATOM 8914 C C . ASN A 1 1244 ? -126.540 21.328 104.208 1.00 70.06 1244 ASN A C 1
ATOM 8916 O O . ASN A 1 1244 ? -127.068 21.668 105.266 1.00 70.06 1244 ASN A O 1
ATOM 8920 N N . ASP A 1 1245 ? -125.658 20.329 104.111 1.00 78.19 1245 ASP A N 1
ATOM 8921 C CA . ASP A 1 1245 ? -125.421 19.307 105.153 1.00 78.19 1245 ASP A CA 1
ATOM 8922 C C . ASP A 1 1245 ? -124.038 19.408 105.832 1.00 78.19 1245 ASP A C 1
ATOM 8924 O O . ASP A 1 1245 ? -123.744 18.701 106.798 1.00 78.19 1245 ASP A O 1
ATOM 8928 N N . LEU A 1 1246 ? -123.138 20.231 105.282 1.00 86.12 1246 LEU A N 1
ATOM 8929 C CA . LEU A 1 1246 ? -121.724 20.307 105.662 1.00 86.12 1246 LEU A CA 1
ATOM 8930 C C . LEU A 1 1246 ? -121.312 21.761 105.881 1.00 86.12 1246 LEU A C 1
ATOM 8932 O O . LEU A 1 1246 ? -121.486 22.596 104.991 1.00 86.12 1246 LEU A O 1
ATOM 8936 N N . TYR A 1 1247 ? -120.735 22.043 107.048 1.00 84.19 1247 TYR A N 1
ATOM 8937 C CA . TYR A 1 1247 ? -120.454 23.401 107.504 1.00 84.19 1247 TYR A CA 1
ATOM 8938 C C . TYR A 1 1247 ? -119.096 23.529 108.198 1.00 84.19 1247 TYR A C 1
ATOM 8940 O O . TYR A 1 1247 ? -118.724 22.700 109.028 1.00 84.19 1247 TYR A O 1
ATOM 8948 N N . LYS A 1 1248 ? -118.387 24.624 107.915 1.00 85.06 1248 LYS A N 1
ATOM 8949 C CA . LYS A 1 1248 ? -117.214 25.079 108.668 1.00 85.06 1248 LYS A CA 1
ATOM 8950 C C . LYS A 1 1248 ? -117.664 26.115 109.694 1.00 85.06 1248 LYS A C 1
ATOM 8952 O O . LYS A 1 1248 ? -118.157 27.178 109.315 1.00 85.06 1248 LYS A O 1
ATOM 8957 N N . ILE A 1 1249 ? -117.477 25.827 110.979 1.00 80.00 1249 ILE A N 1
ATOM 8958 C CA . ILE A 1 1249 ? -117.763 26.791 112.047 1.00 80.00 1249 ILE A CA 1
ATOM 8959 C C . ILE A 1 1249 ? -116.548 27.710 112.190 1.00 80.00 1249 ILE A C 1
ATOM 8961 O O . ILE A 1 1249 ? -115.439 27.242 112.452 1.00 80.00 1249 ILE A O 1
ATOM 8965 N N . ILE A 1 1250 ? -116.750 29.020 112.043 1.00 72.75 1250 ILE A N 1
ATOM 8966 C CA . ILE A 1 1250 ? -115.717 30.007 112.367 1.00 72.75 1250 ILE A CA 1
ATOM 8967 C C . ILE A 1 1250 ? -115.670 30.180 113.892 1.00 72.75 1250 ILE A C 1
ATOM 8969 O O . ILE A 1 1250 ? -116.629 30.662 114.499 1.00 72.75 1250 ILE A O 1
ATOM 8973 N N . SER A 1 1251 ? -114.543 29.818 114.506 1.00 63.62 1251 SER A N 1
ATOM 8974 C CA . SER A 1 1251 ? -114.177 30.217 115.869 1.00 63.62 1251 SER A CA 1
ATOM 8975 C C . SER A 1 1251 ? -113.235 31.426 115.833 1.00 63.62 1251 SER A C 1
ATOM 8977 O O . SER A 1 1251 ? -112.414 31.562 114.927 1.00 63.62 1251 SER A O 1
ATOM 8979 N N . ALA A 1 1252 ? -113.320 32.299 116.840 1.00 58.22 1252 ALA A N 1
ATOM 8980 C CA . ALA A 1 1252 ? -112.411 33.443 116.990 1.00 58.22 1252 ALA A CA 1
ATOM 8981 C C . ALA A 1 1252 ? -111.036 33.063 117.589 1.00 58.22 1252 ALA A C 1
ATOM 8983 O O . ALA A 1 1252 ? -110.149 33.907 117.700 1.00 58.22 1252 ALA A O 1
ATOM 8984 N N . GLU A 1 1253 ? -110.864 31.802 117.988 1.00 59.19 1253 GLU A N 1
ATOM 8985 C CA . GLU A 1 1253 ? -109.674 31.277 118.656 1.00 59.19 1253 GLU A CA 1
ATOM 8986 C C . GLU A 1 1253 ? -108.804 30.515 117.647 1.00 59.19 1253 GLU A C 1
ATOM 8988 O O . GLU A 1 1253 ? -109.184 29.459 117.132 1.00 59.19 1253 GLU A O 1
ATOM 8993 N N . GLY A 1 1254 ? -107.639 31.085 117.325 1.00 57.69 1254 GLY A N 1
ATOM 8994 C CA . GLY A 1 1254 ? -106.697 30.505 116.369 1.00 57.69 1254 GLY A CA 1
ATOM 8995 C C . GLY A 1 1254 ? -106.029 29.237 116.908 1.00 57.69 1254 GLY A C 1
ATOM 8996 O O . GLY A 1 1254 ? -105.597 29.208 118.056 1.00 57.69 1254 GLY A O 1
ATOM 8997 N N . GLY A 1 1255 ? -105.913 28.211 116.058 1.00 65.25 1255 GLY A N 1
ATOM 8998 C CA . GLY A 1 1255 ? -105.308 26.916 116.408 1.00 65.25 1255 GLY A CA 1
ATOM 8999 C C . GLY A 1 1255 ? -106.300 25.763 116.605 1.00 65.25 1255 GLY A C 1
ATOM 9000 O O . GLY A 1 1255 ? -105.903 24.691 117.043 1.00 65.25 1255 GLY A O 1
ATOM 9001 N N . ILE A 1 1256 ? -107.585 25.939 116.282 1.00 70.94 1256 ILE A N 1
ATOM 9002 C CA . ILE A 1 1256 ? -108.596 24.865 116.316 1.00 70.94 1256 ILE A CA 1
ATOM 9003 C C . ILE A 1 1256 ? -109.450 24.940 115.045 1.00 70.94 1256 ILE A C 1
ATOM 9005 O O . ILE A 1 1256 ? -109.884 26.031 114.684 1.00 70.94 1256 ILE A O 1
ATOM 9009 N N . TYR A 1 1257 ? -109.712 23.821 114.364 1.00 77.19 1257 TYR A N 1
ATOM 9010 C CA . TYR A 1 1257 ? -110.637 23.757 113.220 1.00 77.19 1257 TYR A CA 1
ATOM 9011 C C . TYR A 1 1257 ? -111.932 23.061 113.650 1.00 77.19 1257 TYR A C 1
ATOM 9013 O O . TYR A 1 1257 ? -111.895 21.909 114.085 1.00 77.19 1257 TYR A O 1
ATOM 9021 N N . LYS A 1 1258 ? -113.077 23.742 113.509 1.00 82.75 1258 LYS A N 1
ATOM 9022 C CA . LYS A 1 1258 ? -114.402 23.171 113.791 1.00 82.75 1258 LYS A CA 1
ATOM 9023 C C . LYS A 1 1258 ? -115.210 22.932 112.517 1.00 82.75 1258 LYS A C 1
ATOM 9025 O O . LYS A 1 1258 ? -115.352 23.823 111.677 1.00 82.75 1258 LYS A O 1
ATOM 9030 N N . ALA A 1 1259 ? -115.775 21.736 112.404 1.00 82.94 1259 ALA A N 1
ATOM 9031 C CA . ALA A 1 1259 ? -116.694 21.349 111.341 1.00 82.94 1259 ALA A CA 1
ATOM 9032 C C . ALA A 1 1259 ? -117.974 20.750 111.937 1.00 82.94 1259 ALA A C 1
ATOM 9034 O O . ALA A 1 1259 ? -117.935 20.077 112.964 1.00 82.94 1259 ALA A O 1
ATOM 9035 N N . LEU A 1 1260 ? -119.104 20.982 111.276 1.00 85.38 1260 LEU A N 1
ATOM 9036 C CA . LEU A 1 1260 ? -120.393 20.380 111.595 1.00 85.38 1260 LEU A CA 1
ATOM 9037 C C . LEU A 1 1260 ? -120.879 19.601 110.377 1.00 85.38 1260 LEU A C 1
ATOM 9039 O O . LEU A 1 1260 ? -120.943 20.142 109.269 1.00 85.38 1260 LEU A O 1
ATOM 9043 N N . THR A 1 1261 ? -121.285 18.356 110.605 1.00 84.19 1261 THR A N 1
ATOM 9044 C CA . THR A 1 1261 ? -122.132 17.621 109.669 1.00 84.19 1261 THR A CA 1
ATOM 9045 C C . THR A 1 1261 ? -123.536 17.485 110.250 1.00 84.19 1261 THR A C 1
ATOM 9047 O O . THR A 1 1261 ? -123.708 17.095 111.403 1.00 84.19 1261 THR A O 1
ATOM 9050 N N . ALA A 1 1262 ? -124.544 17.852 109.463 1.00 79.00 1262 ALA A N 1
ATOM 9051 C CA . ALA A 1 1262 ? -125.958 17.697 109.781 1.00 79.00 1262 ALA A CA 1
ATOM 9052 C C . ALA A 1 1262 ? -126.582 16.846 108.672 1.00 79.00 1262 ALA A C 1
ATOM 9054 O O . ALA A 1 1262 ? -126.320 17.084 107.498 1.00 79.00 1262 ALA A O 1
ATOM 9055 N N . GLY A 1 1263 ? -127.341 15.808 109.021 1.00 73.00 1263 GLY A N 1
ATOM 9056 C CA . GLY A 1 1263 ? -127.891 14.881 108.023 1.00 73.00 1263 GLY A CA 1
ATOM 9057 C C . GLY A 1 1263 ? -126.891 13.904 107.373 1.00 73.00 1263 GLY A C 1
ATOM 9058 O O . GLY A 1 1263 ? -127.342 12.993 106.690 1.00 73.00 1263 GLY A O 1
ATOM 9059 N N . LYS A 1 1264 ? -125.568 13.998 107.590 1.00 78.38 1264 LYS A N 1
ATOM 9060 C CA . LYS A 1 1264 ? -124.565 13.099 106.970 1.00 78.38 1264 LYS A CA 1
ATOM 9061 C C . LYS A 1 1264 ? -123.625 12.412 107.970 1.00 78.38 1264 LYS A C 1
ATOM 9063 O O . LYS A 1 1264 ? -123.301 12.951 109.022 1.00 78.38 1264 LYS A O 1
ATOM 9068 N N . THR A 1 1265 ? -123.175 11.218 107.590 1.00 80.81 1265 THR A N 1
ATOM 9069 C CA . THR A 1 1265 ? -122.158 10.382 108.259 1.00 80.81 1265 THR A CA 1
ATOM 9070 C C . THR A 1 1265 ? -121.208 9.777 107.220 1.00 80.81 1265 THR A C 1
ATOM 9072 O O . THR A 1 1265 ? -121.516 9.767 106.024 1.00 80.81 1265 THR A O 1
ATOM 9075 N N . GLY A 1 1266 ? -120.049 9.285 107.666 1.00 81.38 1266 GLY A N 1
ATOM 9076 C CA . GLY A 1 1266 ? -118.998 8.719 106.815 1.00 81.38 1266 GLY A CA 1
ATOM 9077 C C . GLY A 1 1266 ? -117.616 9.301 107.112 1.00 81.38 1266 GLY A C 1
ATOM 9078 O O . GLY A 1 1266 ? -117.328 9.693 108.244 1.00 81.38 1266 GLY A O 1
ATOM 9079 N N . ILE A 1 1267 ? -116.774 9.359 106.076 1.00 89.56 1267 ILE A N 1
ATOM 9080 C CA . ILE A 1 1267 ? -115.345 9.662 106.199 1.00 89.56 1267 ILE A CA 1
ATOM 9081 C C . ILE A 1 1267 ? -115.059 11.165 106.079 1.00 89.56 1267 ILE A C 1
ATOM 9083 O O . ILE A 1 1267 ? -115.333 11.791 105.048 1.00 89.56 1267 ILE A O 1
ATOM 9087 N N . PHE A 1 1268 ? -114.418 11.706 107.114 1.00 90.12 1268 PHE A N 1
ATOM 9088 C CA . PHE A 1 1268 ? -113.913 13.074 107.202 1.00 90.12 1268 PHE A CA 1
ATOM 9089 C C . PHE A 1 1268 ? -112.403 13.057 107.441 1.00 90.12 1268 PHE A C 1
ATOM 9091 O O . PHE A 1 1268 ? -111.917 12.345 108.319 1.00 90.12 1268 PHE A O 1
ATOM 9098 N N . ILE A 1 1269 ? -111.654 13.867 106.695 1.00 89.25 1269 ILE A N 1
ATOM 9099 C CA . ILE A 1 1269 ? -110.197 13.955 106.832 1.00 89.25 1269 ILE A CA 1
ATOM 9100 C C . ILE A 1 1269 ? -109.740 15.398 107.012 1.00 89.25 1269 ILE A C 1
ATOM 9102 O O . ILE A 1 1269 ? -110.187 16.298 106.304 1.00 89.25 1269 ILE A O 1
ATOM 9106 N N . LEU A 1 1270 ? -108.825 15.605 107.952 1.00 89.00 1270 LEU A N 1
ATOM 9107 C CA . LEU A 1 1270 ? -108.016 16.805 108.072 1.00 89.00 1270 LEU A CA 1
ATOM 9108 C C . LEU A 1 1270 ? -106.799 16.654 107.151 1.00 89.00 1270 LEU A C 1
ATOM 9110 O O . LEU A 1 1270 ? -106.043 15.685 107.244 1.00 89.00 1270 LEU A O 1
ATOM 9114 N N . VAL A 1 1271 ? -106.602 17.644 106.289 1.00 87.00 1271 VAL A N 1
ATOM 9115 C CA . VAL A 1 1271 ? -105.475 17.738 105.357 1.00 87.00 1271 VAL A CA 1
ATOM 9116 C C . VAL A 1 1271 ? -104.773 19.081 105.512 1.00 87.00 1271 VAL A C 1
ATOM 9118 O O . VAL A 1 1271 ? -105.398 20.081 105.879 1.00 87.00 1271 VAL A O 1
ATOM 9121 N N . LYS A 1 1272 ? -103.481 19.115 105.196 1.00 85.12 1272 LYS A N 1
ATOM 9122 C CA . LYS A 1 1272 ? -102.700 20.342 105.041 1.00 85.12 1272 LYS A CA 1
ATOM 9123 C C . LYS A 1 1272 ? -102.706 20.787 103.572 1.00 85.12 1272 LYS A C 1
ATOM 9125 O O . LYS A 1 1272 ? -102.746 19.925 102.693 1.00 85.12 1272 LYS A O 1
ATOM 9130 N N . LYS A 1 1273 ? -102.704 22.100 103.335 1.00 82.00 1273 LYS A N 1
ATOM 9131 C CA . LYS A 1 1273 ? -102.537 22.756 102.023 1.00 82.00 1273 LYS A CA 1
ATOM 9132 C C . LYS A 1 1273 ? -101.066 23.080 101.724 1.00 82.00 1273 LYS A C 1
ATOM 9134 O O . LYS A 1 1273 ? -100.237 22.958 102.658 1.00 82.00 1273 LYS A O 1
#

pLDDT: mean 76.1, std 18.05, range [16.94, 97.88]

Sequence (1273 aa):
MSRTNTYVRSFLSILLIISISLMNVNTALADDSAPPQETATPTEEPVQLTEEPAEPAATETPTVEETPAAVEEVPTATEEAPAEVEETPVNEGQVLAEEEPTLFSQIPEETDVVVLDENGESLPLVSSEALDIILETDPMWCPAGVLPGGPGCTTNFSSIALLINNMISNTNAYDQAGVIYFTSNPGASFSLTTSSLGTADFNQLSDNNLILQGGWNGQNGANAQFNGQTNFGNNFLVIGTSSNPWIGNITLNNFSFNGVSSTNAVTVYTTSGDITLNNVDVAQQSGNDYTANLVSNSGDIVVQNGSTFDGDNTGGDTNMGFNASTNTGSITITGTAANPITFIDAAGSGNLINYNGATLSAPVVTLTYVEAIDNDLNGIYISNATTVTLNNVVAGDNSDGNGTNPPGANNSVGSGVYIQGPAGGTIVNINGGLFANNERYGIEIHNGNVVIISQPTYGTGSDRNGIGTIGPNNAPDLNVPANITVEATGPAGAAVNFTVTATDVEDDPDPTPTCNRTSGSIFPIGTTTVTCSVTDSWGVNMTDSFTVRVRDTTGPVLSLPANIIQEATGPSGRAVTFTATATDLVDGPRTVLCIPGSGSTFGIGTTTVNCFSSDSRFNFSFGSFTVTIRDTTPPALNLPSNIVVEATSPAGNVVAFSATATDIVSGSRPVSCTPASNSTFPVGVTTVNCSASDTRGNTANGSFTITVQDTTPPSLHLPANITAEATSASGVTVTFSASATDIVDVSVPTVCSPAPGSTFPLGITTVNCSATDSHDNSTNGSFTVTVQDTTAPIIAPHPDIIEEATSAAGAVVTYTSPSTSDAVDGAGTATCSPASGSTFAFGNTIVTCNATDTHGNAATPTTFTVTVQDTTSPTLSLPADIIIEATSPSGAVVTFTASSSDIVDGSVPVNCTPASGSIFALGTTTINCSAADSHGNTANDSFTVTVQDTTGPELTLPANITAEATSASGAAVTFASSALDIVDGSLPVTCTPASGSIFPLGTTTINCSATDSNNNTTTGNFTVTVQDTTAPVIAQPANRSVITNNNSGKEFVNYPLPATSDAVDGPGFATCTPAPGNIFQVGITTVTCTAVDAAGNIATPVTFTINLKYIAPIWKNSEAFIPVTGGEIINLDCNTNILVAGIELVFHNLCNHQTIVNILDETILPGGLPSGFTFVAGLDIAVFSENQIVNPLPTGAGVEMTFPLQGSQQDFAVLFWDGVKWVEIIQQIEGSELARILSTESANDLYKIISAEGGIYKALTAGKTGIFILVKK

Foldseek 3Di:
DDDDDDDDDDDDDDDDDDDDDDDDDDDDDDDDDDDDDDDDDDYDDDDDDDDDDDDDDDDDDDDDDDDDDDDDDDDDDDDDDDDDDDDDDDDDDDDDDDDDDPQVVPDDPPQDDFDADPVGHTDDCPDVRVVVVLQQAEKKKAAPPAFPSGPLIDDGDNAPLRVLVVCLVCVVSQVGAIEMEGAHDQQDEDEAECVRNPPDALCSNPQHEYHYAYHRVSARAEHYHYYDQYHNEQHAYAYADPVHAYEYAYAYENYEYHAHEPEAREEHGHAAYEYEYHQHEQEAYFAAYEVYAAYYAHYEYEYEAQYEREHRQPEAGHYQAHEYEYEHYEYAYEYDPVRAYEQYDYLYLDDDDRFESYEYEDQEYEHARYEQERIQWESYEYENYQEYEAHAYEFALYEVSDPPDDPDDDLRTQENYEYEYDQQAHEYEYHEYEQEHGAEEPYYYDRYDYHYPDDYHYYPDDYDPDDDDDDDYDDDDWDDDEAAADEQLEDFWDWFFDDTFTDDDVDPDGWDKDKDDHGGHGDGQAKAWMFMFTFDDVTGTDTYIYMYHYDHADWWDKDFDAAAEDEAQAQQGDFAATDMWTADSHAGTWDKDKPVGGRDGDGAAKDKIKMKTGDPVGRIDIDIHMYHYHHQDWWDKDFDAEAEEEAQALLGDFAATDIWTQDRNQGTWDKDKPPDGRDRDHAAKDKIKIKTGGPPGHIDIDIHIYHYHHQDAWAKDFDAAAEEEAQALLGAFAAGDIATHDRNDPGWDKDKVVDGRDRDHAAKDKIKIKTAGPRRHIDIDIHIYHYHHQWAKEFDDDEAAEEEAQALQFDQAADDFTWIQDRNQGTFGKDKPVDGRDRDGAAKDKIWIWDAGPRGHIYDIDIHIYHGDHQDAWAKDFDAAAEEEAQALQGDFAATDIWTADRNQGTWDKDKPVDGRDRDGAAKDKIWIKTADPRGHIDIDIHIYHYHHQDAWAKAFDAAAEDEAQALQFDFAAGDIWTADRNQGTWDKDKPVHGRDGDHAAKDKIKIKTAGPNGRIDIDIHIYHYAHQDWKEWDADEAEEDEDQDPVQKDFAADDFTWIADRYQGIDGKDKPVHGRDIDGAAKDKMKIWDAGPSGHIYDIHMYIYHYYYDHDDDDDDDDADEDAFPDKAFDCQFDWYAYPNKIKTKHRLHRKIKTKHKDDQVPDPDHADPPKAFDIKIAIFIGDPRHTDAQDPQLIKMKIKAFAPDFPVQKFKWDDPVPHTDTQPAEDEPVCSNVRSVDDDPDFKYWYDDPDGGMTMIMGGRGGTMMTMIGD

Secondary structure (DSSP, 8-state):
--------------------------------------------------------------------------------------------------PPPGGGGGSPTT----EE-TTSPEEPTTSHHHHHHHHS---EEEETT--TTSTTPPPP-SSHHHHHHHHHH-GGGT-S-EEEEE-SSTT--EEEEHHHHTT--GGGGTT--EEEEESTTS-----EEEEEEEEEET--EEES-SSS-B-S-EEEEEEEEE---SS-SEEEEESS--EEEEEEEEEEE-SSS-SEEEEESSS-EEEETT-EEEE-TTSS-----EEEEESSSEEEEE--SSS-EEEE-------SS--EEEEEE-SEEEEESEEEES-SSEEEEEES-SEEEEEEEEEES---S-TT--TTS-S---EEEEEE--TT-EEEEEEEEEEES-SSEEEEEESEEEEEEEPPEE-S-SS-SS------------------EEE-SSTT-EEE--------SSSSSPP--EESS-S-EEE-BEEEEEEEEEE-SSS-EEEEEEEEEEE--PPPEEE-PPPEEEE-SSTT-EEE----EEEETTTEEE--EEESPTTEEEPBEEEEEEEEEE-SS--EEEEEEEEEEE-----EEE-PPPEEEE--STT-EEE----EEEETTTEEEPPEEESPTTEEE-SEEEEEEEEEE-SSS-EEEEEEEEEEE-----EEE-PPPEEEE--BTTBEEE----EEE-SS-S-BPEEEESPTTEEEPSEEEEEEEEEE-TTS-EEEEEEEEEEE--PPPEEPP---EEEE--STT-EEE--PPPBEE-SSS-S-B-EEESPTTEEEPSEEEEEEEE-B-SS-PBPPPEEEEEEEE--PPPEEE-PPPEEEE--STT-EEE----EEEETTTEEEPEEEESPTTEEE-SEEEEEEEEEE-SS--EEEEEEEEEEE--PPPEEE-PPPEEEE-SBTTBEE-----EEE-SSS-EEPPEEESPTT-EE-BEEEEEEEEEE-SS--EEEEEEEEEEE--PPPEEPPP--EEEEE--TTSEEEE--PPPBEE-SSS-S-B-EEESPTTEEEESEEEEEEEE-B-SS--BPPPEEEEEEEEE------------EE-SSSEEEEEEEEEEEETTEEEEEEEEEEEEEEEEEE-GGG-SSPPPTT-EEEEEEEEEEEETTEE-SSPPTT-EEEEEEE-SS-GGGEEEEEE-SSSEEE---EEEGGGHHHHTTS--S-SEEEEEPSSTTEEEEEEES--EEEEEEE-